Protein 6R0X (pdb70)

Secondary structure (DSSP, 8-state):
--EEEEPPPEEE-TT--EEEEEEEESS-GGGSEEEEEEE-TTS-EEEEEEE-TTSS--EE-TTS-SSEEEEEETTTTEEEEEE-S--GGG-EEEEEEEE--TTT-EEEE---EEEEE-S---B--EEEEE----EEEEEEEEEEBSS--EEEETTTT--TTEEEPPPEESSS-EEEEEEEEE-TTTTTTS--EEEEEETTTTEEEEEE----/---EEES-SEEEE-TT--EEEEEEESS--TT-EEEEEE-TTSPEEEEESTTTPPPTT--TTEEEEEETTEEEEEE-S--TT--SEEEEEE-SSSS-EE---EEEEE----BPP--EEEPPPTTGGGGTEEEEEEEEEEEBSS--EEE-EETTEE--SSEEEEE----SSS--EEEEEEEEEEHHHHHH--EEEEEEE-TTSSS-EEEEEE----/--EEEPPPEEE-TT--EEEEEEE-SS-GGGSEEEEEEE-TTS-EEEEEEE-TTT----B-TTTTTTEEEEEETTTTEEEEEE-S--GGG-EEEEEEEES-TTT-EEEE---EEEEE-SSPPB--EEEEE---EEEEEEEEEEEBSS--EEEETTTT--TTEEEPPPEESSS-EEEEEEEEEETTTTTTS--EEEEEETTTTEEEEEE------/---EE-S-SEEEEESS--EEEEEEESS--TT-EEEEEE-TTS-EEEEESSTTPBPTT--TTEEEEE-SSEEEEEE-S--GGG-SEEEEEE-SSSS--B---EEEEEE---PPP-EEEEPPPTTGGGGTEEEEEEEEEEESSS--EEEEEETTEE--TTEEEEE----TTT--EEEEEEEEEEHHHHHHS--EEEEEE----EEEEE-----/-EEEEE-TT-EEEE-------EE--B-S--SS--SS----EE-SSS----SS--SB-------EEEE-TTT--EEEPEE-SSS----EEEEES------/--EEEEE-TT-EEEE--S----EE--B--STT-S--S----EE---SSS----TT-S-EE----EEEE--TT--EEEEEE-SSS-EEEEEEEESS---

Sequence (1047 aa):
EVQLQQSGAELVKPGASVKLSCTASGFNIKETYIHWVKQRPEQGLEWIGRIDPADVYGRYDPKFQGKATITADTSSNSAYLQVSSLTSEDTAVYYCARSYGSSYGIDYWGQGTSVTVSSAKTTPPSVYPLAPSMVTLGCLVKGYFPEPVTVTWNSGSLSSGVHTFPAVLQSDLY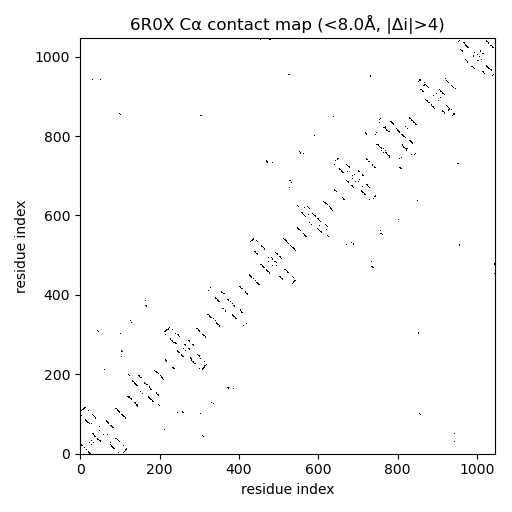TLSSSVTVPSSTWPSETVTCNVAHPASSTKVDKKIVPRDIQMTQTTSSLSASLGDRVTISCRASQDISNYLNWYQQKPDGTVKLLIYYTSTLHSGVPSRFSGSGSGTDYSLTISNLEQEDVATYFCQQGYTLPWTFGGGTKLEIKRADAAPTVSIFPPSSEQLTSGGASVVCFLNNFYPKDVNVKWKIDGSERQSGVLNSWTDQDSKDSTYSMSSTLTLTKDEYERHNSYTCEATHKTSTSPIVTSFNRNECVQLQQSGAELVKPGASVKLSCTASGFNIKETYIHWVKQRPEQGLEWIGRIDPADVYGRYDPKFQGKATITADTSSNSAYLQVSSLTSEDTAVYYCARSYGSSYGIDYWGQGTSVTVSSAKTTPPSVYPLAPSMVTLGCLVKGYFPEPVTVTWNSGSLSSGVHTFPAVLQSDLYTLSSSVTVPSSTWPSETVTCNVAHPASSTKVDKKIVPRDCDIQMTQTTSSLSASLGDRVTISCRASQDISNYLNWYQQKPDGTVKLLIYYTSTLHSGVPSRFSGSGSGTDYSLTISNLEQEDVATYFCQQGYTLPWTFGGGTKLEIKRADAAPTVSIFPPSSEQLTSGGASVVCFLNNFYPKDVNVKWKIDGSERQSGVLNSWTDQDSKDSTYSMSSTLTLTKDEYERHNSYTCEATHKSPIVTSFNRNECGASLDGRPGDRVDLSCGGVRWVWAPSFPACKGLSKGRRPILWAAAAGAPTVPPLQPFVGRIRRLELLLSAGDSGTFFCKGRHEDESRTVLHVLGDRTYCPGASLDGRPGDRVDLSCGGVRWVWAPSFPACKGLSKGRRPILWAAAAGAPTVPPLQPFVGRIRRLELLLSAGDSGTFFCKGRHEDESRTVLHVLGDRT

CATH classification: 2.60.40.10

Radius of gyration: 55.38 Å; Cα contacts (8 Å, |Δi|>4): 2729; chains: 6; bounding box: 98×140×136 Å

Solvent-accessible surface area: 47790 Å² total; per-residue (Å²): 152,37,68,7,84,20,32,55,63,66,63,20,60,68,48,45,66,12,109,0,31,2,55,12,20,68,32,96,3,53,51,0,1,1,6,0,2,20,24,54,86,179,95,21,10,55,9,0,0,12,0,1,8,46,14,120,149,15,95,59,13,82,152,20,146,68,52,1,59,0,52,26,57,64,110,54,28,5,2,59,0,46,3,36,69,5,55,79,114,4,31,6,46,2,15,0,0,32,0,56,2,1,26,86,0,5,23,73,7,0,127,15,2,43,0,16,5,34,96,33,125,74,49,68,13,47,1,26,21,0,4,76,126,125,34,10,0,0,0,2,0,24,14,0,6,9,65,64,14,76,18,62,2,34,101,32,98,30,80,98,31,61,28,57,1,66,30,31,91,96,106,73,69,31,38,12,7,0,0,0,29,8,58,49,82,53,23,93,97,94,82,3,25,0,17,1,23,1,76,50,31,108,39,147,45,69,64,77,3,88,73,133,112,13,122,9,66,21,101,38,91,87,43,53,6,55,142,37,78,128,14,48,3,36,0,113,9,75,69,81,0,46,48,15,0,1,0,0,16,23,37,73,163,30,72,3,60,3,5,0,21,77,8,69,64,70,59,101,87,29,82,107,32,8,48,5,59,33,79,32,44,63,0,20,0,25,0,51,79,3,33,58,138,14,17,5,42,0,7,0,3,0,0,38,13,14,26,2,17,22,2,56,8,2,41,8,26,8,117,83,73,85,17,50,12,72,25,20,22,1,23,2,7,92,56,13,48,124,87,45,18,0,4,0,0,0,0,0,6,47,0,16,61,55,125,6,78,21,70,5,8,21,82,54,57,114,48,145,70,41,41,61,42,13,113,28,90,19,41,83,91,64,15,2,31,0,0,4,0,16,0,73,7,91,22,107,50,11,86,120,46,69,23,0,22,0,48,0,75,16,190,55,72,153,68,75,64,85,26,65,26,83,37,146,127,200,96,100,6,98,20,35,55,63,61,58,18,59,75,47,45,67,12,107,0,31,2,54,12,35,76,26,63,2,114,92,0,0,1,3,0,1,21,25,11,97,181,108,22,4,67,8,2,0,5,0,1,1,45,31,69,164,9,93,30,18,87,191,26,113,57,59,2,55,0,51,10,54,58,110,52,28,4,1,59,0,47,5,36,75,4,65,95,77,2,40,6,48,4,15,0,0,28,0,55,2,0,20,65,0,4,22,74,5,0,122,19,1,44,0,21,8,32,77,25,170,66,66,65,15,47,12,30,21,2,12,90,144,111,26,14,0,0,0,4,0,50,22,1,7,9,63,63,15,75,17,62,3,44,102,33,98,38,83,95,32,59,34,60,2,67,28,35,81,116,63,86,38,46,17,13,4,0,0,0,34,8,57,53,86,54,22,96,97,111,95,5,25,0,16,1,22,0,79,51,30,111,37,144,60,71,16,46,6,103,66,68,116,136,107,7,130,12,78,13,90,61,88,85,41,69,10,58,81,69,81,129,16,68,0,42,1,47,20,73,55,77,0,42,40,7,0,0,0,0,7,21,46,71,164,31,58,4,72,4,7,0,51,57,2,68,61,68,47,97,87,25,54,106,39,4,43,8,60,33,74,32,43,82,0,31,0,16,0,32,95,9,73,47,76,0,12,4,44,0,8,0,0,0,0,35,17,25,22,4,30,20,2,54,6,1,41,3,25,0,32,79,78,101,34,73,14,61,25,22,18,2,65,34,15,77,94,9,72,120,84,46,21,4,9,14,0,5,0,1,4,56,0,20,49,50,116,6,102,39,52,13,27,25,102,62,65,140,33,154,87,45,42,69,44,12,116,24,86,4,48,63,75,97,2,7,33,2,0,4,1,16,18,59,34,79,28,109,96,40,83,78,98,86,38,25,31,3,29,4,57,51,111,151,79,81,97,22,77,27,101,74,127,173,93,75,14,11,9,4,4,67,59,59,21,140,7,73,9,41,24,72,16,94,103,46,47,5,13,0,30,53,116,47,88,102,24,83,36,144,31,144,18,28,14,3,99,31,94,114,92,15,58,37,104,90,89,39,132,38,6,133,41,67,112,87,75,130,6,34,7,75,0,51,72,16,23,18,4,41,6,18,0,86,23,48,190,84,55,47,31,164,7,56,5,39,5,15,40,81,110,117,102,183,171,27,12,17,7,2,2,70,65,54,11,144,6,75,5,55,5,83,45,59,75,69,34,2,14,0,34,27,92,49,128,102,29,88,36,164,29,146,27,40,4,30,54,19,75,36,123,51,104,49,131,54,11,30,68,4,106,69,34,45,96,150,18,100,14,79,0,56,1,48,95,44,12,12,7,25,8,18,1,50,10,78,85,103,69,53,37,126,12,45,5,24,1,15,38,46,83,182

Foldseek 3Di:
DFAKDWDAAEEAEAQFKDKTKIATDPDQLLQWKKWKWWADVPHDIHTAFIGNQVDQATDGDCVLPPQWHKGADRPRSMIMIMGGRHDQRRQTWMKMFTANDDVTPGDDIHPTYTYGHHPDDAAAWDKAWFADCKDKTKIKTWFGPDDDKDKAKPVNPQVPFKDKDDWDADPHGTITMIMGMGRVVCPPVPWMWTWIADVRVRDIDIDTRDHD/DKAKEWPAAEAEEAAQAKDKIKIFIPWFLALQKWKWWDAVVRHIGTAAGSFQHGDPPHDPQWGGADGGTMIMIMGGRHDLRRQTKMKMWGDSDPVIDIYSIYGYAHDDDFDFWPWDKDWFDPVVLVVQKTKIKIKTDFGDDDDKDKFKQQVPNGDPPQKDKDKDAQDSPRRGIMMMIMRMDGSVVPVPGFKIKMWIHDPPDPDIDIDIGGDDDD/DAKDWDAAEEAEAQAKDKTKIADDPDQLLQWKKWKWWADVPGDIHTAWIDNQVPQFTDGDPVCPPQWHKGADRPRSMIMIMGGRHDQRRQTWMKIFTANDPVTPGDHIHPTHGYHHHPDDFDAWDKDWAADCKGKTKIKTKFGPDDDKDKAKPNNPQVPQKAWDDWDPPDRMTMTMIMGIGHPVCPPVPWIWTWIGDVSVRDIDIDTHDHDDD/DFAKEWPAAEAEEAFFAKDKIKIFTSDQQQQQKWKWWDAVVRHIGTAGGSFAHGDPPHDPQWGGDDDRGMTMIMRGGGALRRQTWMWMWGPSDPVIDIYSIYGYAYDDDFDFFPWDKDWFDPVVLVVQKTKIKIKRAWGDDDDKDKWWDQVNDGDPPQKDKDKDGQDSPPRTIMMMIMRMDGSVVDVVTFWTWIWIDDPVTRTGTDTRDDD/DAEDEEAAQDKDKDAFPAPQWWKWWAFPDPPVHDGDIHTQWGDDPAIDRPPPDDAWDWPPPTIIIGRRHPGPQTKIWTQHPPRRIGIHGYHYPDDDPDD/DAAEEEEAAQDKDKDADPPACKFKWWAFPPAVDPDHGIGTFDDDDDPDDDDGGPPARAWDDNVGIMHHDDARPFTKMWIGHNPDDIHIHGYHHPPHDD

Organism: Homo sapiens (NCBI:txid9606)

InterPro domains:
  IPR028070 G6B family [PTHR37347] (1-240)
  IPR048308 G6b-B extracellular V-set Ig-like domain [PF15096] (18-131)

B-factor: mean 115.99, std 37.81, range [48.32, 299.99]

Nearest PDB structures (foldseek):
  6r0x-assembly1_A  TM=1.005E+00  e=1.244E-42  Homo sapiens
  3dgg-assembly3_B  TM=9.698E-01  e=3.786E-33  Homo sapiens
  5eoc-assembly1_H  TM=8.492E-01  e=8.987E-34  Mus musculus
  2uyl-assembly4_Y  TM=8.476E-01  e=2.607E-33  Mus musculus
  4isv-assembly1_B  TM=9.192E-01  e=1.416E-31  Mus musculus

GO terms:
  GO:0009968 negative regulation of signal transduction (P, IDA)
  GO:0005783 endoplasmic reticulum (C, EXP)
  GO:0005794 Golgi apparatus (C, EXP)
  GO:0030218 erythrocyte differentiation (P, IMP)
  GO:0030219 megakaryocyte differentiation (P, IMP)
  GO:0005515 protein binding (F, IPI)
  GO:0005886 plasma membrane (C, TAS)
  GO:0005886 plasma membrane (C, IDA)

Structure (mmCIF, N/CA/C/O backbone):
data_6R0X
#
_entry.id   6R0X
#
_cell.length_a   183.800
_cell.length_b   72.340
_cell.length_c   131.042
_cell.angle_alpha   90.000
_cell.angle_beta   124.520
_cell.angle_gamma   90.000
#
_symmetry.space_group_name_H-M   'C 1 2 1'
#
loop_
_entity.id
_entity.type
_entity.pdbx_description
1 polymer 'antibody fab fragment heavy chain'
2 polymer 'antibody fab fragment light chain'
3 polymer 'Megakaryocyte and platelet inhibitory receptor G6b'
4 branched 'beta-D-galactopyranose-(1-3)-[N-acetyl-alpha-neuraminic acid-(2-6)]2-acetamido-2-deoxy-alpha-D-galactopyranose'
5 branched '2-O-sulfo-alpha-L-idopyranuronic acid-(1-4)-2-deoxy-6-O-sulfo-2-(sulfoamino)-alpha-D-glucopyranose-(1-4)-2-O-sulfo-alpha-L-idopyranuronic acid-(1-4)-2-deoxy-6-O-sulfo-2-(sulfoamino)-alpha-D-glucopyranose-(1-4)-2-O-sulfo-alpha-L-idopyranuronic acid-(1-4)-2-deoxy-6-O-sulfo-2-(sulfoamino)-alpha-D-glucopyranose-(1-4)-2-O-sulfo-alpha-L-idopyranuronic acid-(1-4)-2-deoxy-6-O-sulfo-2-(sulfoamino)-alpha-D-glucopyranose'
#
loop_
_atom_site.group_PDB
_atom_site.id
_atom_site.type_symbol
_atom_site.label_atom_id
_atom_site.label_alt_id
_atom_site.label_comp_id
_atom_site.label_asym_id
_atom_site.label_entity_id
_atom_site.label_seq_id
_atom_site.pdbx_PDB_ins_code
_atom_site.Cartn_x
_atom_site.Cartn_y
_atom_site.Cartn_z
_atom_site.occupancy
_atom_site.B_iso_or_equiv
_atom_site.auth_seq_id
_atom_site.auth_comp_id
_atom_site.auth_asym_id
_atom_site.auth_atom_id
_atom_site.pdbx_PDB_model_num
ATOM 1 N N . GLU A 1 20 ? 21.184 -14.619 35.684 1.00 109.51 20 GLU A N 1
ATOM 2 C CA . GLU A 1 20 ? 21.248 -13.302 36.335 1.00 109.04 20 GLU A CA 1
ATOM 3 C C . GLU A 1 20 ? 22.691 -12.907 36.767 1.00 110.58 20 GLU A C 1
ATOM 4 O O . GLU A 1 20 ? 22.872 -11.860 37.394 1.00 110.48 20 GLU A O 1
ATOM 10 N N . VAL A 1 21 ? 23.699 -13.739 36.397 1.00 104.52 21 VAL A N 1
ATOM 11 C CA . VAL A 1 21 ? 25.139 -13.579 36.646 1.00 103.00 21 VAL A CA 1
ATOM 12 C C . VAL A 1 21 ? 25.467 -13.002 38.029 1.00 104.75 21 VAL A C 1
ATOM 13 O O . VAL A 1 21 ? 25.847 -11.834 38.155 1.00 104.92 21 VAL A O 1
ATOM 15 N N . GLN A 1 22 ? 25.315 -13.823 39.062 1.00 98.57 22 GLN A N 1
ATOM 16 C CA . GLN A 1 22 ? 25.658 -13.413 40.414 1.00 97.18 22 GLN A CA 1
ATOM 17 C C . GLN A 1 22 ? 26.616 -14.456 40.978 1.00 99.30 22 GLN A C 1
ATOM 18 O O . GLN A 1 22 ? 26.428 -15.651 40.745 1.00 97.69 22 GLN A O 1
ATOM 24 N N . LEU A 1 23 ? 27.681 -13.996 41.654 1.00 95.98 23 LEU A N 1
ATOM 25 C CA . LEU A 1 23 ? 28.661 -14.861 42.314 1.00 95.46 23 LEU A CA 1
ATOM 26 C C . LEU A 1 23 ? 28.645 -14.627 43.821 1.00 100.42 23 LEU A C 1
ATOM 27 O O . LEU A 1 23 ? 29.247 -13.671 44.317 1.00 99.80 23 LEU A O 1
ATOM 32 N N . GLN A 1 24 ? 27.905 -15.504 44.524 1.00 98.14 24 GLN A N 1
ATOM 33 C CA . GLN A 1 24 ? 27.640 -15.527 45.962 1.00 98.45 24 GLN A CA 1
ATOM 34 C C . GLN A 1 24 ? 28.840 -15.994 46.796 1.00 102.14 24 GLN A C 1
ATOM 35 O O . GLN A 1 24 ? 29.077 -17.195 46.948 1.00 102.18 24 GLN A O 1
ATOM 41 N N . GLN A 1 25 ? 29.587 -15.034 47.348 1.00 97.52 25 GLN A N 1
ATOM 42 C CA . GLN A 1 25 ? 30.768 -15.317 48.158 1.00 96.36 25 GLN A CA 1
ATOM 43 C C . GLN A 1 25 ? 30.351 -15.581 49.587 1.00 101.35 25 GLN A C 1
ATOM 44 O O . GLN A 1 25 ? 29.395 -14.954 50.061 1.00 101.63 25 GLN A O 1
ATOM 50 N N . SER A 1 26 ? 31.071 -16.490 50.283 1.00 97.70 26 SER A N 1
ATOM 51 C CA . SER A 1 26 ? 30.809 -16.822 51.692 1.00 97.57 26 SER A CA 1
ATOM 52 C C . SER A 1 26 ? 31.224 -15.676 52.670 1.00 103.47 26 SER A C 1
ATOM 53 O O . SER A 1 26 ? 32.054 -14.831 52.321 1.00 103.18 26 SER A O 1
ATOM 56 N N . GLY A 1 27 ? 30.622 -15.649 53.863 1.00 100.87 27 GLY A N 1
ATOM 57 C CA . GLY A 1 27 ? 30.909 -14.641 54.884 1.00 101.06 27 GLY A CA 1
ATOM 58 C C . GLY A 1 27 ? 32.339 -14.692 55.387 1.00 105.69 27 GLY A C 1
ATOM 59 O O . GLY A 1 27 ? 32.977 -15.750 55.322 1.00 105.24 27 GLY A O 1
ATOM 60 N N . ALA A 1 28 ? 32.857 -13.543 55.868 1.00 102.61 28 ALA A N 1
ATOM 61 C CA . ALA A 1 28 ? 34.229 -13.404 56.382 1.00 102.71 28 ALA A CA 1
ATOM 62 C C . ALA A 1 28 ? 34.567 -14.389 57.525 1.00 107.74 28 ALA A C 1
ATOM 63 O O . ALA A 1 28 ? 33.718 -14.654 58.372 1.00 107.92 28 ALA A O 1
ATOM 65 N N . GLU A 1 29 ? 35.788 -14.950 57.527 1.00 104.59 29 GLU A N 1
ATOM 66 C CA . GLU A 1 29 ? 36.230 -15.921 58.537 1.00 104.58 29 GLU A CA 1
ATOM 67 C C . GLU A 1 29 ? 37.450 -15.465 59.336 1.00 107.58 29 GLU A C 1
ATOM 68 O O . GLU A 1 29 ? 38.362 -14.845 58.794 1.00 107.05 29 GLU A O 1
ATOM 74 N N . LEU A 1 30 ? 37.460 -15.794 60.630 1.00 104.02 30 LEU A N 1
ATOM 75 C CA . LEU A 1 30 ? 38.556 -15.519 61.562 1.00 103.59 30 LEU A CA 1
ATOM 76 C C . LEU A 1 30 ? 39.160 -16.877 61.844 1.00 106.63 30 LEU A C 1
ATOM 77 O O . LEU A 1 30 ? 38.462 -17.763 62.346 1.00 106.29 30 LEU A O 1
ATOM 79 N N . VAL A 1 31 ? 40.429 -17.066 61.466 1.00 102.49 31 VAL A N 1
ATOM 80 C CA . VAL A 1 31 ? 41.123 -18.343 61.618 1.00 102.23 31 VAL A CA 1
ATOM 81 C C . VAL A 1 31 ? 42.405 -18.254 62.426 1.00 106.16 31 VAL A C 1
ATOM 82 O O . VAL A 1 31 ? 43.162 -17.288 62.315 1.00 105.07 31 VAL A O 1
ATOM 86 N N . LYS A 1 32 ? 42.656 -19.301 63.217 1.00 104.26 32 LYS A N 1
ATOM 87 C CA . LYS A 1 32 ? 43.862 -19.442 64.026 1.00 104.84 32 LYS A CA 1
ATOM 88 C C . LYS A 1 32 ? 45.045 -19.740 63.087 1.00 109.32 32 LYS A C 1
ATOM 89 O O . LYS A 1 32 ? 44.855 -20.439 62.084 1.00 108.73 32 LYS A O 1
ATOM 91 N N . PRO A 1 33 ? 46.257 -19.209 63.362 1.00 106.22 33 PRO A N 1
ATOM 92 C CA . PRO A 1 33 ? 47.395 -19.475 62.461 1.00 105.96 33 PRO A CA 1
ATOM 93 C C . PRO A 1 33 ? 47.825 -20.941 62.463 1.00 108.97 33 PRO A C 1
ATOM 94 O O . PRO A 1 33 ? 47.787 -21.595 63.504 1.00 108.36 33 PRO A O 1
ATOM 98 N N . GLY A 1 34 ? 48.172 -21.445 61.282 1.00 105.36 34 GLY A N 1
ATOM 99 C CA . GLY A 1 34 ? 48.575 -22.833 61.068 1.00 105.03 34 GLY A CA 1
ATOM 100 C C . GLY A 1 34 ? 47.451 -23.707 60.540 1.00 108.03 34 GLY A C 1
ATOM 101 O O . GLY A 1 34 ? 47.701 -24.703 59.849 1.00 107.94 34 GLY A O 1
ATOM 102 N N . ALA A 1 35 ? 46.195 -23.328 60.859 1.00 102.88 35 ALA A N 1
ATOM 103 C CA . ALA A 1 35 ? 44.978 -24.042 60.468 1.00 101.65 35 ALA A CA 1
ATOM 104 C C . ALA A 1 35 ? 44.651 -23.866 58.993 1.00 102.75 35 ALA A C 1
ATOM 105 O O . ALA A 1 35 ? 45.364 -23.145 58.293 1.00 101.91 35 ALA A O 1
ATOM 107 N N . SER A 1 36 ? 43.570 -24.535 58.528 1.00 97.49 36 SER A N 1
ATOM 108 C CA . SER A 1 36 ? 43.085 -24.494 57.145 1.00 96.13 36 SER A CA 1
ATOM 109 C C . SER A 1 36 ? 41.669 -23.932 57.041 1.00 95.61 36 SER A C 1
ATOM 110 O O . SER A 1 36 ? 40.829 -24.219 57.888 1.00 94.45 36 SER A O 1
ATOM 113 N N . VAL A 1 37 ? 41.408 -23.156 55.979 1.00 90.23 37 VAL A N 1
ATOM 114 C CA . VAL A 1 37 ? 40.104 -22.565 55.673 1.00 88.89 37 VAL A CA 1
ATOM 115 C C . VAL A 1 37 ? 39.651 -22.971 54.269 1.00 92.23 37 VAL A C 1
ATOM 116 O O . VAL A 1 37 ? 40.464 -23.001 53.345 1.00 92.54 37 VAL A O 1
ATOM 120 N N . LYS A 1 38 ? 38.369 -23.320 54.124 1.00 87.73 38 LYS A N 1
ATOM 121 C CA . LYS A 1 38 ? 37.768 -23.674 52.840 1.00 87.10 38 LYS A CA 1
ATOM 122 C C . LYS A 1 38 ? 36.679 -22.644 52.597 1.00 91.47 38 LYS A C 1
ATOM 123 O O . LYS A 1 38 ? 35.654 -22.641 53.286 1.00 92.06 38 LYS A O 1
ATOM 129 N N . LEU A 1 39 ? 36.951 -21.714 51.686 1.00 87.29 39 LEU A N 1
ATOM 130 C CA . LEU A 1 39 ? 36.032 -20.643 51.327 1.00 86.94 39 LEU A CA 1
ATOM 131 C C . LEU A 1 39 ? 35.093 -21.116 50.224 1.00 92.17 39 LEU A C 1
ATOM 132 O O . LEU A 1 39 ? 35.413 -22.042 49.479 1.00 92.19 39 LEU A O 1
ATOM 137 N N . SER A 1 40 ? 33.921 -20.506 50.157 1.00 89.23 40 SER A N 1
ATOM 138 C CA . SER A 1 40 ? 32.871 -20.869 49.222 1.00 89.11 40 SER A CA 1
ATOM 139 C C . SER A 1 40 ? 32.604 -19.734 48.230 1.00 91.73 40 SER A C 1
ATOM 140 O O . SER A 1 40 ? 33.001 -18.579 48.460 1.00 92.17 40 SER A O 1
ATOM 143 N N . CYS A 1 41 ? 31.914 -20.082 47.134 1.00 86.59 41 CYS A N 1
ATOM 144 C CA . CYS A 1 41 ? 31.528 -19.208 46.039 1.00 86.03 41 CYS A CA 1
ATOM 145 C C . CYS A 1 41 ? 30.450 -19.950 45.265 1.00 86.91 41 CYS A C 1
ATOM 146 O O . CYS A 1 41 ? 30.737 -20.999 44.691 1.00 85.38 41 CYS A O 1
ATOM 149 N N . THR A 1 42 ? 29.214 -19.425 45.265 1.00 82.68 42 THR A N 1
ATOM 150 C CA . THR A 1 42 ? 28.054 -20.056 44.616 1.00 82.12 42 THR A CA 1
ATOM 151 C C . THR A 1 42 ? 27.616 -19.283 43.383 1.00 84.12 42 THR A C 1
ATOM 152 O O . THR A 1 42 ? 27.627 -18.058 43.394 1.00 82.62 42 THR A O 1
ATOM 156 N N . ALA A 1 43 ? 27.226 -20.002 42.327 1.00 81.51 43 ALA A N 1
ATOM 157 C CA . ALA A 1 43 ? 26.823 -19.401 41.059 1.00 81.93 43 ALA A CA 1
ATOM 158 C C . ALA A 1 43 ? 25.327 -19.206 40.905 1.00 86.59 43 ALA A C 1
ATOM 159 O O . ALA A 1 43 ? 24.567 -20.171 40.982 1.00 86.22 43 ALA A O 1
ATOM 161 N N . SER A 1 44 ? 24.914 -17.958 40.644 1.00 84.49 44 SER A N 1
ATOM 162 C CA . SER A 1 44 ? 23.510 -17.600 40.464 1.00 85.34 44 SER A CA 1
ATOM 163 C C . SER A 1 44 ? 23.178 -17.404 38.996 1.00 91.60 44 SER A C 1
ATOM 164 O O . SER A 1 44 ? 23.856 -16.648 38.290 1.00 91.09 44 SER A O 1
ATOM 167 N N . GLY A 1 45 ? 22.138 -18.107 38.557 1.00 89.69 45 GLY A N 1
ATOM 168 C CA . GLY A 1 45 ? 21.634 -18.046 37.196 1.00 89.99 45 GLY A CA 1
ATOM 169 C C . GLY A 1 45 ? 22.395 -18.927 36.238 1.00 95.82 45 GLY A C 1
ATOM 170 O O . GLY A 1 45 ? 21.847 -19.916 35.734 1.00 96.27 45 GLY A O 1
ATOM 171 N N . PHE A 1 46 ? 23.666 -18.570 35.973 1.00 92.64 46 PHE A N 1
ATOM 172 C CA . PHE A 1 46 ? 24.532 -19.303 35.042 1.00 92.17 46 PHE A CA 1
ATOM 173 C C . PHE A 1 46 ? 25.044 -20.647 35.580 1.00 97.66 46 PHE A C 1
ATOM 174 O O . PHE A 1 46 ? 25.196 -20.803 36.795 1.00 97.49 46 PHE A O 1
ATOM 182 N N . ASN A 1 47 ? 25.363 -21.593 34.661 1.00 94.86 47 ASN A N 1
ATOM 183 C CA . ASN A 1 47 ? 25.908 -22.907 35.014 1.00 94.41 47 ASN A CA 1
ATOM 184 C C . ASN A 1 47 ? 27.424 -22.795 35.047 1.00 95.43 47 ASN A C 1
ATOM 185 O O . ASN A 1 47 ? 27.996 -22.353 34.051 1.00 93.95 47 ASN A O 1
ATOM 190 N N . ILE A 1 48 ? 28.076 -23.149 36.191 1.00 91.42 48 ILE A N 1
ATOM 191 C CA . ILE A 1 48 ? 29.543 -23.038 36.321 1.00 91.74 48 ILE A CA 1
ATOM 192 C C . ILE A 1 48 ? 30.278 -23.881 35.290 1.00 95.71 48 ILE A C 1
ATOM 193 O O . ILE A 1 48 ? 31.422 -23.557 34.957 1.00 96.02 48 ILE A O 1
ATOM 198 N N . LYS A 1 49 ? 29.625 -24.940 34.769 1.00 90.72 49 LYS A N 1
ATOM 199 C CA . LYS A 1 49 ? 30.193 -25.802 33.739 1.00 89.92 49 LYS A CA 1
ATOM 200 C C . LYS A 1 49 ? 30.605 -24.978 32.505 1.00 94.41 49 LYS A C 1
ATOM 201 O O . LYS A 1 49 ? 31.505 -25.390 31.770 1.00 95.15 49 LYS A O 1
ATOM 203 N N . GLU A 1 50 ? 29.988 -23.784 32.323 1.00 89.92 50 GLU A N 1
ATOM 204 C CA . GLU A 1 50 ? 30.211 -22.880 31.195 1.00 88.99 50 GLU A CA 1
ATOM 205 C C . GLU A 1 50 ? 31.361 -21.849 31.371 1.00 90.93 50 GLU A C 1
ATOM 206 O O . GLU A 1 50 ? 31.622 -21.104 30.428 1.00 92.79 50 GLU A O 1
ATOM 208 N N . THR A 1 51 ? 32.052 -21.799 32.517 1.00 83.32 51 THR A N 1
ATOM 209 C CA . THR A 1 51 ? 33.172 -20.861 32.688 1.00 82.05 51 THR A CA 1
ATOM 210 C C . THR A 1 51 ? 34.288 -21.426 33.520 1.00 82.75 51 THR A C 1
ATOM 211 O O . THR A 1 51 ? 34.111 -22.443 34.164 1.00 82.37 51 THR A O 1
ATOM 215 N N . TYR A 1 52 ? 35.431 -20.749 33.533 1.00 78.15 52 TYR A N 1
ATOM 216 C CA . TYR A 1 52 ? 36.569 -21.103 34.365 1.00 77.79 52 TYR A CA 1
ATOM 217 C C . TYR A 1 52 ? 36.407 -20.291 35.642 1.00 80.47 52 TYR A C 1
ATOM 218 O O . TYR A 1 52 ? 35.914 -19.162 35.571 1.00 80.87 52 TYR A O 1
ATOM 227 N N . ILE A 1 53 ? 36.765 -20.864 36.808 1.00 75.02 53 ILE A N 1
ATOM 228 C CA . ILE A 1 53 ? 36.671 -20.155 38.089 1.00 73.69 53 ILE A CA 1
ATOM 229 C C . ILE A 1 53 ? 38.055 -19.722 38.487 1.00 76.56 53 ILE A C 1
ATOM 230 O O . ILE A 1 53 ? 38.980 -20.532 38.448 1.00 76.44 53 ILE A O 1
ATOM 235 N N . HIS A 1 54 ? 38.203 -18.445 38.857 1.00 71.54 54 HIS A N 1
ATOM 236 C CA . HIS A 1 54 ? 39.489 -17.877 39.249 1.00 70.43 54 HIS A CA 1
ATOM 237 C C . HIS A 1 54 ? 39.386 -17.245 40.613 1.00 71.00 54 HIS A C 1
ATOM 238 O O . HIS A 1 54 ? 38.379 -16.604 40.919 1.00 70.66 54 HIS A O 1
ATOM 245 N N . TRP A 1 55 ? 40.423 -17.430 41.434 1.00 64.42 55 TRP A N 1
ATOM 246 C CA . TRP A 1 55 ? 40.469 -16.863 42.772 1.00 62.47 55 TRP A CA 1
ATOM 247 C C . TRP A 1 55 ? 41.624 -15.896 42.898 1.00 66.40 55 TRP A C 1
ATOM 248 O O . TRP A 1 55 ? 42.674 -16.097 42.288 1.00 66.88 55 TRP A O 1
ATOM 259 N N . VAL A 1 56 ? 41.415 -14.827 43.654 1.00 62.05 56 VAL A N 1
ATOM 260 C CA . VAL A 1 56 ? 42.374 -13.750 43.781 1.00 62.35 56 VAL A CA 1
ATOM 261 C C . VAL A 1 56 ? 42.560 -13.361 45.221 1.00 70.85 56 VAL A C 1
ATOM 262 O O . VAL A 1 56 ? 41.575 -13.252 45.960 1.00 73.16 56 VAL A O 1
ATOM 266 N N . LYS A 1 57 ? 43.827 -13.134 45.626 1.00 67.44 57 LYS A N 1
ATOM 267 C CA . LYS A 1 57 ? 44.197 -12.686 46.974 1.00 66.66 57 LYS A CA 1
ATOM 268 C C . LYS A 1 57 ? 44.364 -11.165 46.921 1.00 70.41 57 LYS A C 1
ATOM 269 O O . LYS A 1 57 ? 44.724 -10.622 45.878 1.00 68.13 57 LYS A O 1
ATOM 275 N N . GLN A 1 58 ? 44.070 -10.483 48.024 1.00 70.23 58 GLN A N 1
ATOM 276 C CA . GLN A 1 58 ? 44.307 -9.046 48.163 1.00 71.93 58 GLN A CA 1
ATOM 277 C C . GLN A 1 58 ? 44.693 -8.664 49.568 1.00 80.78 58 GLN A C 1
ATOM 278 O O . GLN A 1 58 ? 43.823 -8.454 50.438 1.00 80.31 58 GLN A O 1
ATOM 284 N N . ARG A 1 59 ? 46.015 -8.566 49.782 1.00 80.87 59 ARG A N 1
ATOM 285 C CA . ARG A 1 59 ? 46.587 -8.210 51.075 1.00 82.83 59 ARG A CA 1
ATOM 286 C C . ARG A 1 59 ? 46.100 -6.816 51.486 1.00 92.79 59 ARG A C 1
ATOM 287 O O . ARG A 1 59 ? 45.864 -5.986 50.601 1.00 93.15 59 ARG A O 1
ATOM 295 N N . PRO A 1 60 ? 45.839 -6.570 52.796 1.00 93.16 60 PRO A N 1
ATOM 296 C CA . PRO A 1 60 ? 45.305 -5.263 53.212 1.00 93.95 60 PRO A CA 1
ATOM 297 C C . PRO A 1 60 ? 46.130 -4.080 52.723 1.00 99.43 60 PRO A C 1
ATOM 298 O O . PRO A 1 60 ? 47.332 -3.990 53.019 1.00 98.59 60 PRO A O 1
ATOM 302 N N . GLU A 1 61 ? 45.464 -3.203 51.922 1.00 97.31 61 GLU A N 1
ATOM 303 C CA . GLU A 1 61 ? 46.019 -1.990 51.302 1.00 97.49 61 GLU A CA 1
ATOM 304 C C . GLU A 1 61 ? 47.253 -2.342 50.459 1.00 100.78 61 GLU A C 1
ATOM 305 O O . GLU A 1 61 ? 48.363 -1.864 50.721 1.00 100.45 61 GLU A O 1
ATOM 311 N N . GLN A 1 62 ? 47.039 -3.250 49.476 1.00 96.12 62 GLN A N 1
ATOM 312 C CA . GLN A 1 62 ? 48.060 -3.797 48.577 1.00 95.09 62 GLN A CA 1
ATOM 313 C C . GLN A 1 62 ? 47.440 -4.230 47.242 1.00 98.06 62 GLN A C 1
ATOM 314 O O . GLN A 1 62 ? 46.214 -4.150 47.087 1.00 98.75 62 GLN A O 1
ATOM 320 N N . GLY A 1 63 ? 48.286 -4.709 46.316 1.00 91.78 63 GLY A N 1
ATOM 321 C CA . GLY A 1 63 ? 47.878 -5.186 44.996 1.00 89.88 63 GLY A CA 1
ATOM 322 C C . GLY A 1 63 ? 47.141 -6.512 44.999 1.00 89.60 63 GLY A C 1
ATOM 323 O O . GLY A 1 63 ? 47.053 -7.175 46.039 1.00 88.20 63 GLY A O 1
ATOM 324 N N . LEU A 1 64 ? 46.606 -6.907 43.816 1.00 83.98 64 LEU A N 1
ATOM 325 C CA . LEU A 1 64 ? 45.889 -8.174 43.595 1.00 81.73 64 LEU A CA 1
ATOM 326 C C . LEU A 1 64 ? 46.892 -9.262 43.223 1.00 83.92 64 LEU A C 1
ATOM 327 O O . LEU A 1 64 ? 47.857 -8.974 42.510 1.00 83.83 64 LEU A O 1
ATOM 332 N N . GLU A 1 65 ? 46.666 -10.504 43.710 1.00 78.79 65 GLU A N 1
ATOM 333 C CA . GLU A 1 65 ? 47.519 -11.680 43.472 1.00 77.73 65 GLU A CA 1
ATOM 334 C C . GLU A 1 65 ? 46.678 -12.848 42.943 1.00 79.15 65 GLU A C 1
ATOM 335 O O . GLU A 1 65 ? 45.900 -13.415 43.714 1.00 79.21 65 GLU A O 1
ATOM 341 N N . TRP A 1 66 ? 46.816 -13.213 41.647 1.00 73.08 66 TRP A N 1
ATOM 342 C CA . TRP A 1 66 ? 46.075 -14.356 41.091 1.00 71.70 66 TRP A CA 1
ATOM 343 C C . TRP A 1 66 ? 46.541 -15.631 41.794 1.00 75.38 66 TRP A C 1
ATOM 344 O O . TRP A 1 66 ? 47.737 -15.952 41.734 1.00 75.37 66 TRP A O 1
ATOM 355 N N . ILE A 1 67 ? 45.601 -16.316 42.498 1.00 70.36 67 ILE A N 1
ATOM 356 C CA . ILE A 1 67 ? 45.830 -17.562 43.238 1.00 69.37 67 ILE A CA 1
ATOM 357 C C . ILE A 1 67 ? 45.857 -18.739 42.279 1.00 72.91 67 ILE A C 1
ATOM 358 O O . ILE A 1 67 ? 46.770 -19.565 42.354 1.00 72.97 67 ILE A O 1
ATOM 363 N N . GLY A 1 68 ? 44.857 -18.808 41.399 1.00 68.92 68 GLY A N 1
ATOM 364 C CA . GLY A 1 68 ? 44.713 -19.892 40.430 1.00 68.15 68 GLY A CA 1
ATOM 365 C C . GLY A 1 68 ? 43.315 -20.030 39.858 1.00 69.27 68 GLY A C 1
ATOM 366 O O . GLY A 1 68 ? 42.364 -19.393 40.333 1.00 68.88 68 GLY A O 1
ATOM 367 N N . ARG A 1 69 ? 43.175 -20.890 38.856 1.00 63.50 69 ARG A N 1
ATOM 368 C CA . ARG A 1 69 ? 41.897 -21.102 38.179 1.00 63.19 69 ARG A CA 1
ATOM 369 C C . ARG A 1 69 ? 41.473 -22.563 38.165 1.00 67.15 69 ARG A C 1
ATOM 370 O O . ARG A 1 69 ? 42.196 -23.404 38.698 1.00 67.02 69 ARG A O 1
ATOM 378 N N . ILE A 1 70 ? 40.307 -22.868 37.557 1.00 63.98 70 ILE A N 1
ATOM 379 C CA . ILE A 1 70 ? 39.809 -24.239 37.418 1.00 64.75 70 ILE A CA 1
ATOM 380 C C . ILE A 1 70 ? 38.772 -24.392 36.305 1.00 73.84 70 ILE A C 1
ATOM 381 O O . ILE A 1 70 ? 37.869 -23.563 36.167 1.00 74.26 70 ILE A O 1
ATOM 386 N N . ASP A 1 71 ? 38.881 -25.485 35.543 1.00 73.26 71 ASP A N 1
ATOM 387 C CA . ASP A 1 71 ? 37.828 -25.868 34.628 1.00 74.73 71 ASP A CA 1
ATOM 388 C C . ASP A 1 71 ? 36.913 -26.755 35.536 1.00 81.49 71 ASP A C 1
ATOM 389 O O . ASP A 1 71 ? 37.346 -27.824 35.993 1.00 82.20 71 ASP A O 1
ATOM 394 N N . PRO A 1 72 ? 35.686 -26.317 35.878 1.00 77.93 72 PRO A N 1
ATOM 395 C CA . PRO A 1 72 ? 34.842 -27.135 36.755 1.00 78.64 72 PRO A CA 1
ATOM 396 C C . PRO A 1 72 ? 34.593 -28.567 36.267 1.00 86.21 72 PRO A C 1
ATOM 397 O O . PRO A 1 72 ? 34.258 -29.435 37.070 1.00 86.35 72 PRO A O 1
ATOM 401 N N . ALA A 1 73 ? 34.799 -28.827 34.967 1.00 85.34 73 ALA A N 1
ATOM 402 C CA . ALA A 1 73 ? 34.643 -30.163 34.399 1.00 86.20 73 ALA A CA 1
ATOM 403 C C . ALA A 1 73 ? 35.770 -31.103 34.862 1.00 93.42 73 ALA A C 1
ATOM 404 O O . ALA A 1 73 ? 35.609 -32.324 34.786 1.00 92.30 73 ALA A O 1
ATOM 406 N N . ASP A 1 74 ? 36.891 -30.532 35.378 1.00 93.59 74 ASP A N 1
ATOM 407 C CA . ASP A 1 74 ? 38.021 -31.307 35.896 1.00 95.12 74 ASP A CA 1
ATOM 408 C C . ASP A 1 74 ? 38.239 -31.090 37.391 1.00 100.71 74 ASP A C 1
ATOM 409 O O . ASP A 1 74 ? 37.780 -30.079 37.935 1.00 99.77 74 ASP A O 1
ATOM 414 N N . VAL A 1 75 ? 38.941 -32.064 38.043 1.00 99.28 75 VAL A N 1
ATOM 415 C CA . VAL A 1 75 ? 39.268 -32.141 39.489 1.00 99.82 75 VAL A CA 1
ATOM 416 C C . VAL A 1 75 ? 40.483 -31.294 39.889 1.00 104.38 75 VAL A C 1
ATOM 417 O O . VAL A 1 75 ? 40.508 -30.667 40.958 1.00 103.13 75 VAL A O 1
ATOM 421 N N . TYR A 1 76 ? 41.475 -31.294 39.001 1.00 102.03 76 TYR A N 1
ATOM 422 C CA . TYR A 1 76 ? 42.784 -30.662 39.082 1.00 102.23 76 TYR A CA 1
ATOM 423 C C . TYR A 1 76 ? 42.814 -29.188 38.608 1.00 102.83 76 TYR A C 1
ATOM 424 O O . TYR A 1 76 ? 42.800 -28.906 37.406 1.00 102.17 76 TYR A O 1
ATOM 433 N N . GLY A 1 77 ? 42.870 -28.269 39.564 1.00 97.34 77 GLY A N 1
ATOM 434 C CA . GLY A 1 77 ? 43.000 -26.848 39.274 1.00 96.41 77 GLY A CA 1
ATOM 435 C C . GLY A 1 77 ? 44.453 -26.498 39.006 1.00 98.56 77 GLY A C 1
ATOM 436 O O . GLY A 1 77 ? 45.350 -27.173 39.515 1.00 98.43 77 GLY A O 1
ATOM 437 N N . ARG A 1 78 ? 44.713 -25.465 38.201 1.00 93.76 78 ARG A N 1
ATOM 438 C CA . ARG A 1 78 ? 46.089 -25.045 37.949 1.00 94.01 78 ARG A CA 1
ATOM 439 C C . ARG A 1 78 ? 46.329 -23.702 38.645 1.00 100.41 78 ARG A C 1
ATOM 440 O O . ARG A 1 78 ? 45.552 -22.768 38.428 1.00 101.28 78 ARG A O 1
ATOM 446 N N . TYR A 1 79 ? 47.351 -23.622 39.538 1.00 97.00 79 TYR A N 1
ATOM 447 C CA . TYR A 1 79 ? 47.630 -22.425 40.347 1.00 96.54 79 TYR A CA 1
ATOM 448 C C . TYR A 1 79 ? 49.041 -21.872 40.187 1.00 101.90 79 TYR A C 1
ATOM 449 O O . TYR A 1 79 ? 49.930 -22.557 39.681 1.00 101.90 79 TYR A O 1
ATOM 458 N N . ASP A 1 80 ? 49.240 -20.628 40.653 1.00 99.40 80 ASP A N 1
ATOM 459 C CA . ASP A 1 80 ? 50.513 -19.907 40.660 1.00 99.97 80 ASP A CA 1
ATOM 460 C C . ASP A 1 80 ? 51.527 -20.659 41.583 1.00 106.15 80 ASP A C 1
ATOM 461 O O . ASP A 1 80 ? 51.105 -21.198 42.615 1.00 106.57 80 ASP A O 1
ATOM 466 N N . PRO A 1 81 ? 52.844 -20.717 41.250 1.00 103.34 81 PRO A N 1
ATOM 467 C CA . PRO A 1 81 ? 53.799 -21.413 42.132 1.00 103.26 81 PRO A CA 1
ATOM 468 C C . PRO A 1 81 ? 53.989 -20.762 43.502 1.00 106.72 81 PRO A C 1
ATOM 469 O O . PRO A 1 81 ? 54.502 -21.417 44.405 1.00 106.13 81 PRO A O 1
ATOM 473 N N . LYS A 1 82 ? 53.602 -19.486 43.654 1.00 103.75 82 LYS A N 1
ATOM 474 C CA . LYS A 1 82 ? 53.707 -18.772 44.923 1.00 104.47 82 LYS A CA 1
ATOM 475 C C . LYS A 1 82 ? 52.813 -19.416 45.988 1.00 109.96 82 LYS A C 1
ATOM 476 O O . LYS A 1 82 ? 53.191 -19.484 47.159 1.00 109.19 82 LYS A O 1
ATOM 482 N N . PHE A 1 83 ? 51.649 -19.917 45.568 1.00 108.24 83 PHE A N 1
ATOM 483 C CA . PHE A 1 83 ? 50.696 -20.614 46.425 1.00 109.04 83 PHE A CA 1
ATOM 484 C C . PHE A 1 83 ? 51.032 -22.117 46.339 1.00 115.44 83 PHE A C 1
ATOM 485 O O . PHE A 1 83 ? 50.216 -22.931 45.891 1.00 116.17 83 PHE A O 1
ATOM 493 N N . GLN A 1 84 ? 52.281 -22.455 46.748 1.00 111.95 84 GLN A N 1
ATOM 494 C CA . GLN A 1 84 ? 52.930 -23.777 46.706 1.00 111.31 84 GLN A CA 1
ATOM 495 C C . GLN A 1 84 ? 52.179 -24.869 47.500 1.00 113.65 84 GLN A C 1
ATOM 496 O O . GLN A 1 84 ? 52.437 -25.058 48.697 1.00 114.17 84 GLN A O 1
ATOM 502 N N . GLY A 1 85 ? 51.248 -25.560 46.822 1.00 107.33 85 GLY A N 1
ATOM 503 C CA . GLY A 1 85 ? 50.426 -26.629 47.398 1.00 105.75 85 GLY A CA 1
ATOM 504 C C . GLY A 1 85 ? 49.548 -26.244 48.585 1.00 105.60 85 GLY A C 1
ATOM 505 O O . GLY A 1 85 ? 48.873 -27.104 49.164 1.00 105.13 85 GLY A O 1
ATOM 506 N N . LYS A 1 86 ? 49.560 -24.957 48.982 1.00 98.44 86 LYS A N 1
ATOM 507 C CA . LYS A 1 86 ? 48.745 -24.492 50.094 1.00 96.62 86 LYS A CA 1
ATOM 508 C C . LYS A 1 86 ? 47.305 -24.408 49.598 1.00 97.73 86 LYS A C 1
ATOM 509 O O . LYS A 1 86 ? 46.432 -25.111 50.124 1.00 97.32 86 LYS A O 1
ATOM 515 N N . ALA A 1 87 ? 47.085 -23.607 48.526 1.00 91.20 87 ALA A N 1
ATOM 516 C CA . ALA A 1 87 ? 45.778 -23.367 47.926 1.00 88.89 87 ALA A CA 1
ATOM 517 C C . ALA A 1 87 ? 45.385 -24.430 46.904 1.00 89.82 87 ALA A C 1
ATOM 518 O O . ALA A 1 87 ? 46.102 -24.647 45.916 1.00 88.55 87 ALA A O 1
ATOM 520 N N . THR A 1 88 ? 44.236 -25.096 47.158 1.00 84.51 88 THR A N 1
ATOM 521 C CA . THR A 1 88 ? 43.661 -26.140 46.298 1.00 83.15 88 THR A CA 1
ATOM 522 C C . THR A 1 88 ? 42.191 -25.866 45.968 1.00 84.03 88 THR A C 1
ATOM 523 O O . THR A 1 88 ? 41.292 -26.278 46.721 1.00 82.98 88 THR A O 1
ATOM 527 N N . ILE A 1 89 ? 41.959 -25.156 44.835 1.00 78.76 89 ILE A N 1
ATOM 528 C CA . ILE A 1 89 ? 40.621 -24.829 44.323 1.00 77.88 89 ILE A CA 1
ATOM 529 C C . ILE A 1 89 ? 39.972 -26.132 43.841 1.00 86.34 89 ILE A C 1
ATOM 530 O O . ILE A 1 89 ? 40.603 -26.909 43.124 1.00 86.60 89 ILE A O 1
ATOM 535 N N . THR A 1 90 ? 38.738 -26.379 44.259 1.00 86.48 90 THR A N 1
ATOM 536 C CA . THR A 1 90 ? 37.961 -27.561 43.896 1.00 88.54 90 THR A CA 1
ATOM 537 C C . THR A 1 90 ? 36.516 -27.121 43.777 1.00 96.42 90 THR A C 1
ATOM 538 O O . THR A 1 90 ? 35.951 -26.589 44.738 1.00 96.58 90 THR A O 1
ATOM 542 N N . ALA A 1 91 ? 35.932 -27.287 42.592 1.00 95.14 91 ALA A N 1
ATOM 543 C CA . ALA A 1 91 ? 34.559 -26.863 42.363 1.00 96.12 91 ALA A CA 1
ATOM 544 C C . ALA A 1 91 ? 33.616 -28.029 42.331 1.00 101.67 91 ALA A C 1
ATOM 545 O O . ALA A 1 91 ? 34.002 -29.106 41.882 1.00 101.26 91 ALA A O 1
ATOM 547 N N . ASP A 1 92 ? 32.376 -27.806 42.795 1.00 100.14 92 ASP A N 1
ATOM 548 C CA . ASP A 1 92 ? 31.292 -28.781 42.806 1.00 101.45 92 ASP A CA 1
ATOM 549 C C . ASP A 1 92 ? 30.203 -28.299 41.845 1.00 107.19 92 ASP A C 1
ATOM 550 O O . ASP A 1 92 ? 29.523 -27.302 42.105 1.00 107.09 92 ASP A O 1
ATOM 555 N N . THR A 1 93 ? 30.101 -28.991 40.700 1.00 105.39 93 THR A N 1
ATOM 556 C CA . THR A 1 93 ? 29.180 -28.734 39.587 1.00 106.06 93 THR A CA 1
ATOM 557 C C . THR A 1 93 ? 27.738 -28.963 39.994 1.00 112.84 93 THR A C 1
ATOM 558 O O . THR A 1 93 ? 26.862 -28.183 39.617 1.00 113.32 93 THR A O 1
ATOM 562 N N . SER A 1 94 ? 27.503 -30.057 40.747 1.00 110.21 94 SER A N 1
ATOM 563 C CA . SER A 1 94 ? 26.214 -30.512 41.262 1.00 110.19 94 SER A CA 1
ATOM 564 C C . SER A 1 94 ? 25.523 -29.403 42.058 1.00 112.16 94 SER A C 1
ATOM 565 O O . SER A 1 94 ? 24.339 -29.142 41.852 1.00 111.70 94 SER A O 1
ATOM 568 N N . SER A 1 95 ? 26.288 -28.722 42.920 1.00 107.58 95 SER A N 1
ATOM 569 C CA . SER A 1 95 ? 25.818 -27.622 43.758 1.00 107.02 95 SER A CA 1
ATOM 570 C C . SER A 1 95 ? 26.032 -26.265 43.081 1.00 109.04 95 SER A C 1
ATOM 571 O O . SER A 1 95 ? 25.664 -25.235 43.657 1.00 107.85 95 SER A O 1
ATOM 574 N N . ASN A 1 96 ? 26.631 -26.267 41.860 1.00 105.15 96 ASN A N 1
ATOM 575 C CA . ASN A 1 96 ? 26.921 -25.076 41.040 1.00 104.51 96 ASN A CA 1
ATOM 576 C C . ASN A 1 96 ? 27.718 -24.034 41.857 1.00 106.31 96 ASN A C 1
ATOM 577 O O . ASN A 1 96 ? 27.337 -22.861 41.938 1.00 104.87 96 ASN A O 1
ATOM 582 N N . SER A 1 97 ? 28.809 -24.500 42.495 1.00 102.50 97 SER A N 1
ATOM 583 C CA . SER A 1 97 ? 29.631 -23.685 43.382 1.00 102.67 97 SER A CA 1
ATOM 584 C C . SER A 1 97 ? 31.076 -24.143 43.440 1.00 105.65 97 SER A C 1
ATOM 585 O O . SER A 1 97 ? 31.325 -25.345 43.427 1.00 105.44 97 SER A O 1
ATOM 588 N N . ALA A 1 98 ? 32.025 -23.188 43.560 1.00 101.51 98 ALA A N 1
ATOM 589 C CA . ALA A 1 98 ? 33.468 -23.454 43.663 1.00 100.91 98 ALA A CA 1
ATOM 590 C C . ALA A 1 98 ? 33.980 -23.167 45.072 1.00 104.72 98 ALA A C 1
ATOM 591 O O . ALA A 1 98 ? 33.340 -22.415 45.823 1.00 105.26 98 ALA A O 1
ATOM 593 N N . TYR A 1 99 ? 35.121 -23.787 45.442 1.00 99.02 99 TYR A N 1
ATOM 594 C CA . TYR A 1 99 ? 35.688 -23.646 46.784 1.00 97.38 99 TYR A CA 1
ATOM 595 C C . TYR A 1 99 ? 37.189 -23.447 46.753 1.00 99.25 99 TYR A C 1
ATOM 596 O O . TYR A 1 99 ? 37.874 -24.125 45.986 1.00 99.46 99 TYR A O 1
ATOM 605 N N . LEU A 1 100 ? 37.710 -22.565 47.627 1.00 92.96 100 LEU A N 1
ATOM 606 C CA . LEU A 1 100 ? 39.151 -22.361 47.755 1.00 91.17 100 LEU A CA 1
ATOM 607 C C . LEU A 1 100 ? 39.584 -22.822 49.137 1.00 93.16 100 LEU A C 1
ATOM 608 O O . LEU A 1 100 ? 39.148 -22.260 50.135 1.00 92.14 100 LEU A O 1
ATOM 613 N N . GLN A 1 101 ? 40.401 -23.876 49.190 1.00 88.51 101 GLN A N 1
ATOM 614 C CA . GLN A 1 101 ? 40.900 -24.437 50.439 1.00 87.59 101 GLN A CA 1
ATOM 615 C C . GLN A 1 101 ? 42.342 -23.980 50.587 1.00 90.20 101 GLN A C 1
ATOM 616 O O . GLN A 1 101 ? 43.187 -24.401 49.793 1.00 90.65 101 GLN A O 1
ATOM 622 N N . VAL A 1 102 ? 42.629 -23.091 51.560 1.00 84.90 102 VAL A N 1
ATOM 623 C CA . VAL A 1 102 ? 44.012 -22.649 51.775 1.00 83.84 102 VAL A CA 1
ATOM 624 C C . VAL A 1 102 ? 44.488 -23.109 53.169 1.00 86.44 102 VAL A C 1
ATOM 625 O O . VAL A 1 102 ? 43.944 -22.692 54.187 1.00 85.23 102 VAL A O 1
ATOM 629 N N . SER A 1 103 ? 45.466 -24.036 53.169 1.00 83.28 103 SER A N 1
ATOM 630 C CA . SER A 1 103 ? 46.066 -24.686 54.337 1.00 83.26 103 SER A CA 1
ATOM 631 C C . SER A 1 103 ? 47.297 -23.968 54.867 1.00 87.17 103 SER A C 1
ATOM 632 O O . SER A 1 103 ? 47.800 -23.070 54.209 1.00 86.66 103 SER A O 1
ATOM 635 N N . SER A 1 104 ? 47.769 -24.367 56.068 1.00 85.37 104 SER A N 1
ATOM 636 C CA . SER A 1 104 ? 48.906 -23.815 56.829 1.00 85.71 104 SER A CA 1
ATOM 637 C C . SER A 1 104 ? 48.983 -22.287 56.735 1.00 88.54 104 SER A C 1
ATOM 638 O O . SER A 1 104 ? 49.827 -21.721 56.039 1.00 88.11 104 SER A O 1
ATOM 641 N N . LEU A 1 105 ? 48.045 -21.637 57.411 1.00 84.72 105 LEU A N 1
ATOM 642 C CA . LEU A 1 105 ? 47.899 -20.199 57.367 1.00 85.09 105 LEU A CA 1
ATOM 643 C C . LEU A 1 105 ? 48.921 -19.444 58.212 1.00 91.43 105 LEU A C 1
ATOM 644 O O . LEU A 1 105 ? 49.471 -19.993 59.165 1.00 91.95 105 LEU A O 1
ATOM 649 N N . THR A 1 106 ? 49.215 -18.194 57.797 1.00 88.65 106 THR A N 1
ATOM 650 C CA . THR A 1 106 ? 50.157 -17.240 58.407 1.00 88.36 106 THR A CA 1
ATOM 651 C C . THR A 1 106 ? 49.530 -15.828 58.361 1.00 92.26 106 THR A C 1
ATOM 652 O O . THR A 1 106 ? 48.515 -15.636 57.683 1.00 92.88 106 THR A O 1
ATOM 656 N N . SER A 1 107 ? 50.165 -14.833 59.024 1.00 86.65 107 SER A N 1
ATOM 657 C CA . SER A 1 107 ? 49.727 -13.428 58.998 1.00 85.34 107 SER A CA 1
ATOM 658 C C . SER A 1 107 ? 49.844 -12.846 57.559 1.00 86.95 107 SER A C 1
ATOM 659 O O . SER A 1 107 ? 49.126 -11.905 57.195 1.00 84.90 107 SER A O 1
ATOM 662 N N . GLU A 1 108 ? 50.719 -13.476 56.738 1.00 83.05 108 GLU A N 1
ATOM 663 C CA . GLU A 1 108 ? 50.959 -13.171 55.331 1.00 82.97 108 GLU A CA 1
ATOM 664 C C . GLU A 1 108 ? 49.763 -13.654 54.485 1.00 85.11 108 GLU A C 1
ATOM 665 O O . GLU A 1 108 ? 49.736 -13.427 53.273 1.00 83.49 108 GLU A O 1
ATOM 671 N N . ASP A 1 109 ? 48.776 -14.308 55.134 1.00 81.73 109 ASP A N 1
ATOM 672 C CA . ASP A 1 109 ? 47.565 -14.807 54.494 1.00 82.02 109 ASP A CA 1
ATOM 673 C C . ASP A 1 109 ? 46.308 -13.990 54.849 1.00 85.73 109 ASP A C 1
ATOM 674 O O . ASP A 1 109 ? 45.277 -14.148 54.191 1.00 84.00 109 ASP A O 1
ATOM 679 N N . THR A 1 110 ? 46.402 -13.089 55.861 1.00 84.19 110 THR A N 1
ATOM 680 C CA . THR A 1 110 ? 45.295 -12.203 56.261 1.00 84.44 110 THR A CA 1
ATOM 681 C C . THR A 1 110 ? 45.012 -11.249 55.079 1.00 89.55 110 THR A C 1
ATOM 682 O O . THR A 1 110 ? 45.755 -10.281 54.871 1.00 89.14 110 THR A O 1
ATOM 686 N N . ALA A 1 111 ? 43.984 -11.588 54.269 1.00 85.79 111 ALA A N 1
ATOM 687 C CA . ALA A 1 111 ? 43.619 -10.844 53.063 1.00 85.30 111 ALA A CA 1
ATOM 688 C C . ALA A 1 111 ? 42.130 -11.040 52.710 1.00 89.32 111 ALA A C 1
ATOM 689 O O . ALA A 1 111 ? 41.391 -11.636 53.500 1.00 89.34 111 ALA A O 1
ATOM 691 N N . VAL A 1 112 ? 41.690 -10.494 51.543 1.00 84.25 112 VAL A N 1
ATOM 692 C CA . VAL A 1 112 ? 40.340 -10.643 50.988 1.00 82.93 112 VAL A CA 1
ATOM 693 C C . VAL A 1 112 ? 40.487 -11.563 49.777 1.00 88.08 112 VAL A C 1
ATOM 694 O O . VAL A 1 112 ? 41.424 -11.416 48.967 1.00 88.13 112 VAL A O 1
ATOM 698 N N . TYR A 1 113 ? 39.584 -12.538 49.674 1.00 83.76 113 TYR A N 1
ATOM 699 C CA . TYR A 1 113 ? 39.663 -13.527 48.610 1.00 82.47 113 TYR A CA 1
ATOM 700 C C . TYR A 1 113 ? 38.488 -13.422 47.645 1.00 84.63 113 TYR A C 1
ATOM 701 O O . TYR A 1 113 ? 37.333 -13.600 48.029 1.00 83.59 113 TYR A O 1
ATOM 710 N N . TYR A 1 114 ? 38.800 -13.069 46.394 1.00 80.65 114 TYR A N 1
ATOM 711 C CA . TYR A 1 114 ? 37.830 -12.871 45.324 1.00 79.97 114 TYR A CA 1
ATOM 712 C C . TYR A 1 114 ? 37.621 -14.122 44.518 1.00 87.16 114 TYR A C 1
ATOM 713 O O . TYR A 1 114 ? 38.562 -14.874 44.278 1.00 87.46 114 TYR A O 1
ATOM 722 N N . CYS A 1 115 ? 36.385 -14.335 44.092 1.00 84.60 115 CYS A N 1
ATOM 723 C CA . CYS A 1 115 ? 35.995 -15.440 43.248 1.00 84.95 115 CYS A CA 1
ATOM 724 C C . CYS A 1 115 ? 35.499 -14.787 41.957 1.00 86.91 115 CYS A C 1
ATOM 725 O O . CYS A 1 115 ? 34.731 -13.843 42.025 1.00 86.19 115 CYS A O 1
ATOM 728 N N . ALA A 1 116 ? 35.987 -15.217 40.794 1.00 82.70 116 ALA A N 1
ATOM 729 C CA . ALA A 1 116 ? 35.579 -14.591 39.539 1.00 82.57 116 ALA A CA 1
ATOM 730 C C . ALA A 1 116 ? 35.446 -15.579 38.388 1.00 87.86 116 ALA A C 1
ATOM 731 O O . ALA A 1 116 ? 36.169 -16.577 38.347 1.00 88.02 116 ALA A O 1
ATOM 733 N N . ARG A 1 117 ? 34.518 -15.308 37.460 1.00 84.81 117 ARG A N 1
ATOM 734 C CA . ARG A 1 117 ? 34.300 -16.163 36.304 1.00 85.66 117 ARG A CA 1
ATOM 735 C C . ARG A 1 117 ? 34.969 -15.566 35.046 1.00 91.49 117 ARG A C 1
ATOM 736 O O . ARG A 1 117 ? 34.975 -14.348 34.850 1.00 91.13 117 ARG A O 1
ATOM 744 N N . SER A 1 118 ? 35.564 -16.428 34.227 1.00 89.26 118 SER A N 1
ATOM 745 C CA . SER A 1 118 ? 36.258 -16.026 33.017 1.00 90.13 118 SER A CA 1
ATOM 746 C C . SER A 1 118 ? 35.913 -16.990 31.935 1.00 97.65 118 SER A C 1
ATOM 747 O O . SER A 1 118 ? 35.774 -18.186 32.196 1.00 99.09 118 SER A O 1
ATOM 750 N N . TYR A 1 119 ? 35.815 -16.482 30.711 1.00 94.33 119 TYR A N 1
ATOM 751 C CA . TYR A 1 119 ? 35.509 -17.289 29.543 1.00 93.82 119 TYR A CA 1
ATOM 752 C C . TYR A 1 119 ? 36.783 -17.694 28.772 1.00 95.13 119 TYR A C 1
ATOM 753 O O . TYR A 1 119 ? 36.691 -18.403 27.767 1.00 95.45 119 TYR A O 1
ATOM 762 N N . GLY A 1 120 ? 37.948 -17.234 29.237 1.00 89.08 120 GLY A N 1
ATOM 763 C CA . GLY A 1 120 ? 39.228 -17.542 28.607 1.00 87.67 120 GLY A CA 1
ATOM 764 C C . GLY A 1 120 ? 40.192 -16.383 28.463 1.00 88.90 120 GLY A C 1
ATOM 765 O O . GLY A 1 120 ? 39.833 -15.231 28.709 1.00 87.32 120 GLY A O 1
ATOM 766 N N . SER A 1 121 ? 41.421 -16.698 28.015 1.00 85.47 121 SER A N 1
ATOM 767 C CA . SER A 1 121 ? 42.558 -15.790 27.811 1.00 85.36 121 SER A CA 1
ATOM 768 C C . SER A 1 121 ? 42.206 -14.442 27.160 1.00 91.53 121 SER A C 1
ATOM 769 O O . SER A 1 121 ? 42.650 -13.385 27.623 1.00 91.37 121 SER A O 1
ATOM 772 N N . SER A 1 122 ? 41.398 -14.483 26.104 1.00 89.90 122 SER A N 1
ATOM 773 C CA . SER A 1 122 ? 40.982 -13.290 25.362 1.00 90.68 122 SER A CA 1
ATOM 774 C C . SER A 1 122 ? 39.713 -12.614 25.925 1.00 95.95 122 SER A C 1
ATOM 775 O O . SER A 1 122 ? 39.100 -11.796 25.230 1.00 96.51 122 SER A O 1
ATOM 778 N N . TYR A 1 123 ? 39.323 -12.937 27.171 1.00 91.96 123 TYR A N 1
ATOM 779 C CA . TYR A 1 123 ? 38.117 -12.365 27.770 1.00 92.38 123 TYR A CA 1
ATOM 780 C C . TYR A 1 123 ? 38.330 -11.802 29.177 1.00 96.08 123 TYR A C 1
ATOM 781 O O . TYR A 1 123 ? 37.625 -10.870 29.572 1.00 95.60 123 TYR A O 1
ATOM 790 N N . GLY A 1 124 ? 39.262 -12.401 29.926 1.00 91.56 124 GLY A N 1
ATOM 791 C CA . GLY A 1 124 ? 39.578 -12.030 31.299 1.00 90.37 124 GLY A CA 1
ATOM 792 C C . GLY A 1 124 ? 38.476 -12.388 32.278 1.00 92.62 124 GLY A C 1
ATOM 793 O O . GLY A 1 124 ? 37.482 -13.020 31.894 1.00 91.79 124 GLY A O 1
ATOM 794 N N . ILE A 1 125 ? 38.665 -11.998 33.563 1.00 87.98 125 ILE A N 1
ATOM 795 C CA . ILE A 1 125 ? 37.715 -12.208 34.649 1.00 87.39 125 ILE A CA 1
ATOM 796 C C . ILE A 1 125 ? 36.681 -11.100 34.489 1.00 92.70 125 ILE A C 1
ATOM 797 O O . ILE A 1 125 ? 36.991 -9.952 34.779 1.00 92.79 125 ILE A O 1
ATOM 799 N N . ASP A 1 126 ? 35.493 -11.432 33.931 1.00 90.22 126 ASP A N 1
ATOM 800 C CA . ASP A 1 126 ? 34.375 -10.515 33.618 1.00 90.74 126 ASP A CA 1
ATOM 801 C C . ASP A 1 126 ? 33.475 -10.192 34.821 1.00 97.20 126 ASP A C 1
ATOM 802 O O . ASP A 1 126 ? 33.217 -9.009 35.091 1.00 97.46 126 ASP A O 1
ATOM 807 N N . TYR A 1 127 ? 32.977 -11.234 35.527 1.00 94.27 127 TYR A N 1
ATOM 808 C CA . TYR A 1 127 ? 32.178 -11.040 36.732 1.00 93.79 127 TYR A CA 1
ATOM 809 C C . TYR A 1 127 ? 33.038 -11.348 37.944 1.00 95.44 127 TYR A C 1
ATOM 810 O O . TYR A 1 127 ? 33.583 -12.439 38.049 1.00 95.09 127 TYR A O 1
ATOM 819 N N . TRP A 1 128 ? 33.138 -10.392 38.857 1.00 90.89 128 TRP A N 1
ATOM 820 C CA . TRP A 1 128 ? 33.915 -10.525 40.078 1.00 90.70 128 TRP A CA 1
ATOM 821 C C . TRP A 1 128 ? 33.022 -10.623 41.301 1.00 95.32 128 TRP A C 1
ATOM 822 O O . TRP A 1 128 ? 32.081 -9.834 41.458 1.00 95.20 128 TRP A O 1
ATOM 833 N N . GLY A 1 129 ? 33.382 -11.537 42.194 1.00 92.32 129 GLY A N 1
ATOM 834 C CA . GLY A 1 129 ? 32.707 -11.758 43.469 1.00 92.40 129 GLY A CA 1
ATOM 835 C C . GLY A 1 129 ? 32.935 -10.600 44.420 1.00 96.46 129 GLY A C 1
ATOM 836 O O . GLY A 1 129 ? 33.826 -9.768 44.190 1.00 96.67 129 GLY A O 1
ATOM 837 N N . GLN A 1 130 ? 32.101 -10.513 45.475 1.00 91.71 130 GLN A N 1
ATOM 838 C CA . GLN A 1 130 ? 32.187 -9.423 46.456 1.00 90.77 130 GLN A CA 1
ATOM 839 C C . GLN A 1 130 ? 33.475 -9.482 47.287 1.00 90.54 130 GLN A C 1
ATOM 840 O O . GLN A 1 130 ? 34.068 -8.448 47.589 1.00 88.91 130 GLN A O 1
ATOM 846 N N . GLY A 1 131 ? 33.919 -10.702 47.565 1.00 85.51 131 GLY A N 1
ATOM 847 C CA . GLY A 1 131 ? 35.108 -11.004 48.344 1.00 83.91 131 GLY A CA 1
ATOM 848 C C . GLY A 1 131 ? 34.709 -11.641 49.652 1.00 84.04 131 GLY A C 1
ATOM 849 O O . GLY A 1 131 ? 33.568 -11.483 50.087 1.00 81.38 131 GLY A O 1
ATOM 850 N N . THR A 1 132 ? 35.634 -12.409 50.248 1.00 81.20 132 THR A N 1
ATOM 851 C CA . THR A 1 132 ? 35.496 -13.060 51.551 1.00 81.35 132 THR A CA 1
ATOM 852 C C . THR A 1 132 ? 36.742 -12.697 52.329 1.00 86.23 132 THR A C 1
ATOM 853 O O . THR A 1 132 ? 37.850 -13.008 51.872 1.00 85.86 132 THR A O 1
ATOM 857 N N . SER A 1 133 ? 36.579 -12.001 53.470 1.00 83.46 133 SER A N 1
ATOM 858 C CA . SER A 1 133 ? 37.740 -11.616 54.269 1.00 84.18 133 SER A CA 1
ATOM 859 C C . SER A 1 133 ? 38.173 -12.723 55.204 1.00 88.28 133 SER A C 1
ATOM 860 O O . SER A 1 133 ? 37.361 -13.287 55.931 1.00 88.44 133 SER A O 1
ATOM 863 N N . VAL A 1 134 ? 39.455 -13.035 55.181 1.00 84.20 134 VAL A N 1
ATOM 864 C CA . VAL A 1 134 ? 40.009 -14.058 56.043 1.00 83.83 134 VAL A CA 1
ATOM 865 C C . VAL A 1 134 ? 41.015 -13.356 56.929 1.00 91.74 134 VAL A C 1
ATOM 866 O O . VAL A 1 134 ? 41.912 -12.666 56.433 1.00 93.20 134 VAL A O 1
ATOM 870 N N . THR A 1 135 ? 40.832 -13.483 58.236 1.00 89.33 135 THR A N 1
ATOM 871 C CA . THR A 1 135 ? 41.745 -12.896 59.199 1.00 89.93 135 THR A CA 1
ATOM 872 C C . THR A 1 135 ? 42.496 -14.039 59.880 1.00 96.77 135 THR A C 1
ATOM 873 O O . THR A 1 135 ? 41.863 -14.916 60.471 1.00 96.98 135 THR A O 1
ATOM 877 N N . VAL A 1 136 ? 43.833 -14.065 59.738 1.00 94.62 136 VAL A N 1
ATOM 878 C CA . VAL A 1 136 ? 44.677 -15.086 60.357 1.00 95.11 136 VAL A CA 1
ATOM 879 C C . VAL A 1 136 ? 45.318 -14.509 61.626 1.00 100.88 136 VAL A C 1
ATOM 880 O O . VAL A 1 136 ? 46.291 -13.750 61.554 1.00 99.58 136 VAL A O 1
ATOM 884 N N . SER A 1 137 ? 44.735 -14.848 62.786 1.00 100.25 137 SER A N 1
ATOM 885 C CA . SER A 1 137 ? 45.189 -14.388 64.102 1.00 101.05 137 SER A CA 1
ATOM 886 C C . SER A 1 137 ? 44.767 -15.324 65.222 1.00 103.83 137 SER A C 1
ATOM 887 O O . SER A 1 137 ? 43.663 -15.872 65.215 1.00 102.36 137 SER A O 1
ATOM 890 N N . SER A 1 138 ? 45.656 -15.463 66.205 1.00 100.80 138 SER A N 1
ATOM 891 C CA . SER A 1 138 ? 45.465 -16.263 67.406 1.00 100.91 138 SER A CA 1
ATOM 892 C C . SER A 1 138 ? 44.595 -15.491 68.412 1.00 105.14 138 SER A C 1
ATOM 893 O O . SER A 1 138 ? 44.235 -16.035 69.465 1.00 106.11 138 SER A O 1
ATOM 896 N N . ALA A 1 139 ? 44.254 -14.223 68.076 1.00 99.86 139 ALA A N 1
ATOM 897 C CA . ALA A 1 139 ? 43.417 -13.327 68.872 1.00 98.70 139 ALA A CA 1
ATOM 898 C C . ALA A 1 139 ? 41.962 -13.841 68.955 1.00 101.19 139 ALA A C 1
ATOM 899 O O . ALA A 1 139 ? 41.552 -14.675 68.137 1.00 100.78 139 ALA A O 1
ATOM 901 N N . LYS A 1 140 ? 41.194 -13.366 69.952 1.00 96.43 140 LYS A N 1
ATOM 902 C CA . LYS A 1 140 ? 39.818 -13.820 70.151 1.00 95.54 140 LYS A CA 1
ATOM 903 C C . LYS A 1 140 ? 38.806 -12.761 69.759 1.00 98.22 140 LYS A C 1
ATOM 904 O O . LYS A 1 140 ? 39.138 -11.576 69.745 1.00 97.19 140 LYS A O 1
ATOM 908 N N . THR A 1 141 ? 37.568 -13.195 69.442 1.00 95.05 141 THR A N 1
ATOM 909 C CA . THR A 1 141 ? 36.450 -12.324 69.067 1.00 95.15 141 THR A CA 1
ATOM 910 C C . THR A 1 141 ? 36.095 -11.429 70.247 1.00 98.93 141 THR A C 1
ATOM 911 O O . THR A 1 141 ? 35.933 -11.929 71.356 1.00 99.18 141 THR A O 1
ATOM 915 N N . THR A 1 142 ? 36.025 -10.114 70.032 1.00 96.29 142 THR A N 1
ATOM 916 C CA . THR A 1 142 ? 35.713 -9.156 71.103 1.00 96.92 142 THR A CA 1
ATOM 917 C C . THR A 1 142 ? 34.730 -8.069 70.633 1.00 103.31 142 THR A C 1
ATOM 918 O O . THR A 1 142 ? 35.045 -7.337 69.700 1.00 103.51 142 THR A O 1
ATOM 922 N N . PRO A 1 143 ? 33.557 -7.912 71.280 1.00 101.07 143 PRO A N 1
ATOM 923 C CA . PRO A 1 143 ? 32.625 -6.854 70.852 1.00 101.30 143 PRO A CA 1
ATOM 924 C C . PRO A 1 143 ? 33.158 -5.439 71.107 1.00 106.27 143 PRO A C 1
ATOM 925 O O . PRO A 1 143 ? 33.966 -5.249 72.024 1.00 106.76 143 PRO A O 1
ATOM 929 N N . PRO A 1 144 ? 32.726 -4.432 70.312 1.00 102.08 144 PRO A N 1
ATOM 930 C CA . PRO A 1 144 ? 33.228 -3.068 70.528 1.00 101.27 144 PRO A CA 1
ATOM 931 C C . PRO A 1 144 ? 32.677 -2.368 71.758 1.00 101.56 144 PRO A C 1
ATOM 932 O O . PRO A 1 144 ? 31.625 -2.728 72.279 1.00 100.40 144 PRO A O 1
ATOM 936 N N . SER A 1 145 ? 33.399 -1.348 72.194 1.00 96.74 145 SER A N 1
ATOM 937 C CA . SER A 1 145 ? 33.006 -0.488 73.285 1.00 96.39 145 SER A CA 1
ATOM 938 C C . SER A 1 145 ? 32.864 0.869 72.636 1.00 99.04 145 SER A C 1
ATOM 939 O O . SER A 1 145 ? 33.861 1.491 72.259 1.00 98.64 145 SER A O 1
ATOM 942 N N . VAL A 1 146 ? 31.618 1.275 72.395 1.00 94.58 146 VAL A N 1
ATOM 943 C CA . VAL A 1 146 ? 31.334 2.543 71.738 1.00 93.81 146 VAL A CA 1
ATOM 944 C C . VAL A 1 146 ? 31.365 3.657 72.773 1.00 97.24 146 VAL A C 1
ATOM 945 O O . VAL A 1 146 ? 30.890 3.466 73.888 1.00 97.87 146 VAL A O 1
ATOM 949 N N . TYR A 1 147 ? 31.979 4.793 72.430 1.00 91.91 147 TYR A N 1
ATOM 950 C CA . TYR A 1 147 ? 32.052 5.943 73.320 1.00 90.29 147 TYR A CA 1
ATOM 951 C C . TYR A 1 147 ? 31.603 7.196 72.556 1.00 96.80 147 TYR A C 1
ATOM 952 O O . TYR A 1 147 ? 32.125 7.469 71.471 1.00 96.28 147 TYR A O 1
ATOM 961 N N . PRO A 1 148 ? 30.607 7.947 73.079 1.00 95.63 148 PRO A N 1
ATOM 962 C CA . PRO A 1 148 ? 30.141 9.146 72.363 1.00 96.73 148 PRO A CA 1
ATOM 963 C C . PRO A 1 148 ? 31.093 10.332 72.499 1.00 104.31 148 PRO A C 1
ATOM 964 O O . PRO A 1 148 ? 31.710 10.504 73.549 1.00 103.75 148 PRO A O 1
ATOM 968 N N . LEU A 1 149 ? 31.231 11.143 71.437 1.00 104.06 149 LEU A N 1
ATOM 969 C CA . LEU A 1 149 ? 32.162 12.278 71.467 1.00 105.34 149 LEU A CA 1
ATOM 970 C C . LEU A 1 149 ? 31.489 13.627 71.146 1.00 112.87 149 LEU A C 1
ATOM 971 O O . LEU A 1 149 ? 31.436 14.050 69.987 1.00 112.88 149 LEU A O 1
ATOM 976 N N . ALA A 1 150 ? 30.982 14.299 72.188 1.00 111.69 150 ALA A N 1
ATOM 977 C CA . ALA A 1 150 ? 30.328 15.598 72.063 1.00 112.92 150 ALA A CA 1
ATOM 978 C C . ALA A 1 150 ? 31.370 16.736 72.159 1.00 120.49 150 ALA A C 1
ATOM 979 O O . ALA A 1 150 ? 32.400 16.541 72.812 1.00 121.08 150 ALA A O 1
ATOM 981 N N . PRO A 1 151 ? 31.155 17.923 71.533 1.00 118.02 151 PRO A N 1
ATOM 982 C CA . PRO A 1 151 ? 32.156 18.999 71.672 1.00 122.51 151 PRO A CA 1
ATOM 983 C C . PRO A 1 151 ? 32.033 19.748 72.999 1.00 158.21 151 PRO A C 1
ATOM 984 O O . PRO A 1 151 ? 32.601 19.327 74.003 1.00 119.65 151 PRO A O 1
ATOM 988 N N . SER A 1 159 ? 26.302 28.671 60.906 1.00 130.22 159 SER A N 1
ATOM 989 C CA . SER A 1 159 ? 26.176 27.751 62.030 1.00 129.51 159 SER A CA 1
ATOM 990 C C . SER A 1 159 ? 26.294 26.276 61.591 1.00 133.12 159 SER A C 1
ATOM 991 O O . SER A 1 159 ? 25.389 25.728 60.955 1.00 132.66 159 SER A O 1
ATOM 994 N N . MET A 1 160 ? 27.443 25.660 61.910 1.00 129.33 160 MET A N 1
ATOM 995 C CA . MET A 1 160 ? 27.766 24.268 61.602 1.00 129.05 160 MET A CA 1
ATOM 996 C C . MET A 1 160 ? 28.588 23.670 62.738 1.00 131.03 160 MET A C 1
ATOM 997 O O . MET A 1 160 ? 29.404 24.376 63.337 1.00 131.15 160 MET A O 1
ATOM 1002 N N . VAL A 1 161 ? 28.357 22.382 63.057 1.00 125.17 161 VAL A N 1
ATOM 1003 C CA . VAL A 1 161 ? 29.062 21.708 64.147 1.00 124.01 161 VAL A CA 1
ATOM 1004 C C . VAL A 1 161 ? 29.455 20.282 63.781 1.00 125.49 161 VAL A C 1
ATOM 1005 O O . VAL A 1 161 ? 28.732 19.602 63.059 1.00 124.51 161 VAL A O 1
ATOM 1009 N N . THR A 1 162 ? 30.617 19.848 64.291 1.00 121.30 162 THR A N 1
ATOM 1010 C CA . THR A 1 162 ? 31.188 18.512 64.103 1.00 120.41 162 THR A CA 1
ATOM 1011 C C . THR A 1 162 ? 31.053 17.740 65.416 1.00 122.13 162 THR A C 1
ATOM 1012 O O . THR A 1 162 ? 31.239 18.313 66.491 1.00 121.17 162 THR A O 1
ATOM 1016 N N . LEU A 1 163 ? 30.705 16.452 65.318 1.00 117.76 163 LEU A N 1
ATOM 1017 C CA . LEU A 1 163 ? 30.582 15.526 66.444 1.00 117.32 163 LEU A CA 1
ATOM 1018 C C . LEU A 1 163 ? 30.723 14.100 65.966 1.00 119.69 163 LEU A C 1
ATOM 1019 O O . LEU A 1 163 ? 30.252 13.767 64.882 1.00 119.25 163 LEU A O 1
ATOM 1024 N N . GLY A 1 164 ? 31.407 13.285 66.755 1.00 115.20 164 GLY A N 1
ATOM 1025 C CA . GLY A 1 164 ? 31.659 11.902 66.392 1.00 114.37 164 GLY A CA 1
ATOM 1026 C C . GLY A 1 164 ? 31.450 10.879 67.480 1.00 116.43 164 GLY A C 1
ATOM 1027 O O . GLY A 1 164 ? 30.841 11.174 68.510 1.00 116.78 164 GLY A O 1
ATOM 1028 N N . CYS A 1 165 ? 31.919 9.649 67.222 1.00 112.50 165 CYS A N 1
ATOM 1029 C CA . CYS A 1 165 ? 31.832 8.535 68.159 1.00 112.42 165 CYS A CA 1
ATOM 1030 C C . CYS A 1 165 ? 32.992 7.595 67.980 1.00 112.09 165 CYS A C 1
ATOM 1031 O O . CYS A 1 165 ? 33.422 7.337 66.860 1.00 111.39 165 CYS A O 1
ATOM 1034 N N . LEU A 1 166 ? 33.496 7.091 69.100 1.00 105.58 166 LEU A N 1
ATOM 1035 C CA . LEU A 1 166 ? 34.658 6.226 69.183 1.00 103.91 166 LEU A CA 1
ATOM 1036 C C . LEU A 1 166 ? 34.273 4.777 69.268 1.00 103.00 166 LEU A C 1
ATOM 1037 O O . LEU A 1 166 ? 33.308 4.435 69.955 1.00 101.26 166 LEU A O 1
ATOM 1042 N N . VAL A 1 167 ? 35.046 3.919 68.570 1.00 97.09 167 VAL A N 1
ATOM 1043 C CA . VAL A 1 167 ? 34.851 2.468 68.562 1.00 95.62 167 VAL A CA 1
ATOM 1044 C C . VAL A 1 167 ? 36.175 1.818 68.982 1.00 97.75 167 VAL A C 1
ATOM 1045 O O . VAL A 1 167 ? 37.071 1.656 68.158 1.00 96.58 167 VAL A O 1
ATOM 1049 N N . LYS A 1 168 ? 36.308 1.491 70.286 1.00 93.92 168 LYS A N 1
ATOM 1050 C CA . LYS A 1 168 ? 37.543 0.945 70.844 1.00 93.04 168 LYS A CA 1
ATOM 1051 C C . LYS A 1 168 ? 37.489 -0.525 71.222 1.00 96.19 168 LYS A C 1
ATOM 1052 O O . LYS A 1 168 ? 36.570 -0.975 71.919 1.00 94.52 168 LYS A O 1
ATOM 1054 N N . GLY A 1 169 ? 38.516 -1.234 70.753 1.00 93.47 169 GLY A N 1
ATOM 1055 C CA . GLY A 1 169 ? 38.815 -2.630 71.040 1.00 93.38 169 GLY A CA 1
ATOM 1056 C C . GLY A 1 169 ? 37.823 -3.677 70.600 1.00 96.98 169 GLY A C 1
ATOM 1057 O O . GLY A 1 169 ? 37.275 -4.414 71.426 1.00 98.51 169 GLY A O 1
ATOM 1058 N N . TYR A 1 170 ? 37.632 -3.795 69.314 1.00 90.76 170 TYR A N 1
ATOM 1059 C CA . TYR A 1 170 ? 36.742 -4.814 68.814 1.00 90.20 170 TYR A CA 1
ATOM 1060 C C . TYR A 1 170 ? 37.562 -5.778 67.977 1.00 92.92 170 TYR A C 1
ATOM 1061 O O . TYR A 1 170 ? 38.553 -5.362 67.375 1.00 93.42 170 TYR A O 1
ATOM 1070 N N . PHE A 1 171 ? 37.179 -7.056 67.940 1.00 87.40 171 PHE A N 1
ATOM 1071 C CA . PHE A 1 171 ? 37.911 -8.032 67.149 1.00 86.66 171 PHE A CA 1
ATOM 1072 C C . PHE A 1 171 ? 37.012 -9.124 66.561 1.00 90.99 171 PHE A C 1
ATOM 1073 O O . PHE A 1 171 ? 36.244 -9.737 67.293 1.00 90.78 171 PHE A O 1
ATOM 1081 N N . PRO A 1 172 ? 37.118 -9.426 65.250 1.00 87.58 172 PRO A N 1
ATOM 1082 C CA . PRO A 1 172 ? 37.959 -8.789 64.221 1.00 87.38 172 PRO A CA 1
ATOM 1083 C C . PRO A 1 172 ? 37.155 -7.744 63.442 1.00 92.00 172 PRO A C 1
ATOM 1084 O O . PRO A 1 172 ? 36.063 -7.365 63.870 1.00 91.58 172 PRO A O 1
ATOM 1088 N N . GLU A 1 173 ? 37.664 -7.311 62.288 1.00 89.21 173 GLU A N 1
ATOM 1089 C CA . GLU A 1 173 ? 36.944 -6.378 61.427 1.00 89.56 173 GLU A CA 1
ATOM 1090 C C . GLU A 1 173 ? 35.790 -7.159 60.744 1.00 94.81 173 GLU A C 1
ATOM 1091 O O . GLU A 1 173 ? 35.855 -8.392 60.723 1.00 95.25 173 GLU A O 1
ATOM 1097 N N . PRO A 1 174 ? 34.713 -6.519 60.220 1.00 91.07 174 PRO A N 1
ATOM 1098 C CA . PRO A 1 174 ? 34.455 -5.081 60.127 1.00 91.27 174 PRO A CA 1
ATOM 1099 C C . PRO A 1 174 ? 33.461 -4.579 61.185 1.00 98.53 174 PRO A C 1
ATOM 1100 O O . PRO A 1 174 ? 32.998 -5.346 62.035 1.00 98.22 174 PRO A O 1
ATOM 1104 N N . VAL A 1 175 ? 33.124 -3.288 61.107 1.00 97.24 175 VAL A N 1
ATOM 1105 C CA . VAL A 1 175 ? 32.100 -2.642 61.916 1.00 98.12 175 VAL A CA 1
ATOM 1106 C C . VAL A 1 175 ? 31.327 -1.676 61.033 1.00 103.64 175 VAL A C 1
ATOM 1107 O O . VAL A 1 175 ? 31.906 -0.741 60.466 1.00 102.55 175 VAL A O 1
ATOM 1111 N N . THR A 1 176 ? 30.032 -1.951 60.856 1.00 102.16 176 THR A N 1
ATOM 1112 C CA . THR A 1 176 ? 29.153 -1.106 60.049 1.00 102.47 176 THR A CA 1
ATOM 1113 C C . THR A 1 176 ? 28.714 0.074 60.921 1.00 105.96 176 THR A C 1
ATOM 1114 O O . THR A 1 176 ? 27.917 -0.088 61.849 1.00 104.51 176 THR A O 1
ATOM 1118 N N . VAL A 1 177 ? 29.308 1.238 60.662 1.00 103.05 177 VAL A N 1
ATOM 1119 C CA . VAL A 1 177 ? 29.009 2.449 61.407 1.00 103.23 177 VAL A CA 1
ATOM 1120 C C . VAL A 1 177 ? 28.119 3.338 60.553 1.00 109.94 177 VAL A C 1
ATOM 1121 O O . VAL A 1 177 ? 28.490 3.673 59.424 1.00 109.82 177 VAL A O 1
ATOM 1125 N N . THR A 1 178 ? 26.927 3.679 61.085 1.00 108.31 178 THR A N 1
ATOM 1126 C CA . THR A 1 178 ? 25.916 4.543 60.456 1.00 108.98 178 THR A CA 1
ATOM 1127 C C . THR A 1 178 ? 25.448 5.620 61.453 1.00 114.32 178 THR A C 1
ATOM 1128 O O . THR A 1 178 ? 25.688 5.477 62.655 1.00 113.79 178 THR A O 1
ATOM 1132 N N . TRP A 1 179 ? 24.772 6.685 60.969 1.00 111.85 179 TRP A N 1
ATOM 1133 C CA . TRP A 1 179 ? 24.315 7.772 61.845 1.00 111.88 179 TRP A CA 1
ATOM 1134 C C . TRP A 1 179 ? 22.827 8.041 61.780 1.00 116.67 179 TRP A C 1
ATOM 1135 O O . TRP A 1 179 ? 22.261 8.121 60.690 1.00 116.45 179 TRP A O 1
ATOM 1146 N N . ASN A 1 180 ? 22.202 8.217 62.964 1.00 113.71 180 ASN A N 1
ATOM 1147 C CA . ASN A 1 180 ? 20.773 8.451 63.158 1.00 113.78 180 ASN A CA 1
ATOM 1148 C C . ASN A 1 180 ? 19.964 7.502 62.250 1.00 118.91 180 ASN A C 1
ATOM 1149 O O . ASN A 1 180 ? 19.185 7.935 61.398 1.00 118.30 180 ASN A O 1
ATOM 1154 N N . SER A 1 181 ? 20.230 6.191 62.414 1.00 117.03 181 SER A N 1
ATOM 1155 C CA . SER A 1 181 ? 19.678 5.052 61.673 1.00 117.85 181 SER A CA 1
ATOM 1156 C C . SER A 1 181 ? 19.899 5.167 60.151 1.00 123.40 181 SER A C 1
ATOM 1157 O O . SER A 1 181 ? 19.010 4.851 59.359 1.00 122.59 181 SER A O 1
ATOM 1160 N N . GLY A 1 182 ? 21.096 5.616 59.770 1.00 122.19 182 GLY A N 1
ATOM 1161 C CA . GLY A 1 182 ? 21.519 5.757 58.376 1.00 123.09 182 GLY A CA 1
ATOM 1162 C C . GLY A 1 182 ? 20.908 6.888 57.563 1.00 129.30 182 GLY A C 1
ATOM 1163 O O . GLY A 1 182 ? 21.346 7.119 56.430 1.00 129.25 182 GLY A O 1
ATOM 1164 N N . SER A 1 183 ? 19.897 7.600 58.121 1.00 126.83 183 SER A N 1
ATOM 1165 C CA . SER A 1 183 ? 19.196 8.719 57.475 1.00 127.15 183 SER A CA 1
ATOM 1166 C C . SER A 1 183 ? 20.102 9.932 57.232 1.00 132.11 183 SER A C 1
ATOM 1167 O O . SER A 1 183 ? 19.897 10.663 56.259 1.00 132.07 183 SER A O 1
ATOM 1170 N N . LEU A 1 184 ? 21.086 10.148 58.127 1.00 128.92 184 LEU A N 1
ATOM 1171 C CA . LEU A 1 184 ? 22.048 11.246 58.071 1.00 128.70 184 LEU A CA 1
ATOM 1172 C C . LEU A 1 184 ? 23.265 10.854 57.230 1.00 132.29 184 LEU A C 1
ATOM 1173 O O . LEU A 1 184 ? 24.362 10.703 57.768 1.00 131.67 184 LEU A O 1
ATOM 1178 N N . SER A 1 185 ? 23.068 10.680 55.910 1.00 129.42 185 SER A N 1
ATOM 1179 C CA . SER A 1 185 ? 24.144 10.302 54.983 1.00 129.58 185 SER A CA 1
ATOM 1180 C C . SER A 1 185 ? 25.114 11.450 54.714 1.00 133.27 185 SER A C 1
ATOM 1181 O O . SER A 1 185 ? 26.325 11.252 54.794 1.00 132.80 185 SER A O 1
ATOM 1184 N N . SER A 1 186 ? 24.581 12.649 54.417 1.00 129.57 186 SER A N 1
ATOM 1185 C CA . SER A 1 186 ? 25.363 13.855 54.143 1.00 128.95 186 SER A CA 1
ATOM 1186 C C . SER A 1 186 ? 26.114 14.362 55.392 1.00 131.21 186 SER A C 1
ATOM 1187 O O . SER A 1 186 ? 25.487 14.676 56.414 1.00 131.39 186 SER A O 1
ATOM 1190 N N . GLY A 1 187 ? 27.444 14.419 55.290 1.00 125.29 187 GLY A N 1
ATOM 1191 C CA . GLY A 1 187 ? 28.315 14.898 56.361 1.00 124.06 187 GLY A CA 1
ATOM 1192 C C . GLY A 1 187 ? 29.080 13.819 57.102 1.00 125.14 187 GLY A C 1
ATOM 1193 O O . GLY A 1 187 ? 29.919 14.129 57.958 1.00 124.38 187 GLY A O 1
ATOM 1194 N N . VAL A 1 188 ? 28.799 12.548 56.772 1.00 119.64 188 VAL A N 1
ATOM 1195 C CA . VAL A 1 188 ? 29.447 11.400 57.390 1.00 118.61 188 VAL A CA 1
ATOM 1196 C C . VAL A 1 188 ? 30.914 11.218 56.874 1.00 119.53 188 VAL A C 1
ATOM 1197 O O . VAL A 1 188 ? 31.217 11.465 55.698 1.00 118.36 188 VAL A O 1
ATOM 1201 N N . HIS A 1 189 ? 31.810 10.826 57.797 1.00 114.20 189 HIS A N 1
ATOM 1202 C CA . HIS A 1 189 ? 33.224 10.536 57.571 1.00 112.84 189 HIS A CA 1
ATOM 1203 C C . HIS A 1 189 ? 33.592 9.360 58.472 1.00 112.19 189 HIS A C 1
ATOM 1204 O O . HIS A 1 189 ? 33.760 9.540 59.682 1.00 110.83 189 HIS A O 1
ATOM 1211 N N . THR A 1 190 ? 33.670 8.153 57.900 1.00 106.44 190 THR A N 1
ATOM 1212 C CA . THR A 1 190 ? 34.071 6.969 58.659 1.00 104.57 190 THR A CA 1
ATOM 1213 C C . THR A 1 190 ? 35.525 6.688 58.316 1.00 105.29 190 THR A C 1
ATOM 1214 O O . THR A 1 190 ? 35.860 6.465 57.152 1.00 104.36 190 THR A O 1
ATOM 1218 N N . PHE A 1 191 ? 36.385 6.794 59.335 1.00 99.83 191 PHE A N 1
ATOM 1219 C CA . PHE A 1 191 ? 37.828 6.597 59.265 1.00 98.44 191 PHE A CA 1
ATOM 1220 C C . PHE A 1 191 ? 38.139 5.096 59.403 1.00 102.48 191 PHE A C 1
ATOM 1221 O O . PHE A 1 191 ? 37.395 4.399 60.097 1.00 103.06 191 PHE A O 1
ATOM 1229 N N . PRO A 1 192 ? 39.188 4.565 58.736 1.00 98.13 192 PRO A N 1
ATOM 1230 C CA . PRO A 1 192 ? 39.452 3.120 58.823 1.00 97.70 192 PRO A CA 1
ATOM 1231 C C . PRO A 1 192 ? 40.048 2.642 60.151 1.00 100.48 192 PRO A C 1
ATOM 1232 O O . PRO A 1 192 ? 40.644 3.427 60.901 1.00 99.84 192 PRO A O 1
ATOM 1236 N N . ALA A 1 193 ? 39.879 1.333 60.426 1.00 96.50 193 ALA A N 1
ATOM 1237 C CA . ALA A 1 193 ? 40.316 0.649 61.644 1.00 96.46 193 ALA A CA 1
ATOM 1238 C C . ALA A 1 193 ? 41.819 0.612 61.855 1.00 101.99 193 ALA A C 1
ATOM 1239 O O . ALA A 1 193 ? 42.573 0.397 60.908 1.00 101.38 193 ALA A O 1
ATOM 1241 N N . VAL A 1 194 ? 42.250 0.789 63.117 1.00 100.90 194 VAL A N 1
ATOM 1242 C CA . VAL A 1 194 ? 43.664 0.756 63.521 1.00 101.72 194 VAL A CA 1
ATOM 1243 C C . VAL A 1 194 ? 43.902 -0.412 64.473 1.00 106.39 194 VAL A C 1
ATOM 1244 O O . VAL A 1 194 ? 43.304 -0.449 65.548 1.00 105.85 194 VAL A O 1
ATOM 1248 N N . LEU A 1 195 ? 44.768 -1.367 64.071 1.00 103.36 195 LEU A N 1
ATOM 1249 C CA . LEU A 1 195 ? 45.127 -2.492 64.934 1.00 103.04 195 LEU A CA 1
ATOM 1250 C C . LEU A 1 195 ? 46.127 -1.986 66.007 1.00 106.90 195 LEU A C 1
ATOM 1251 O O . LEU A 1 195 ? 46.969 -1.142 65.708 1.00 106.31 195 LEU A O 1
ATOM 1256 N N . GLN A 1 196 ? 45.977 -2.441 67.256 1.00 103.68 196 GLN A N 1
ATOM 1257 C CA . GLN A 1 196 ? 46.842 -2.047 68.360 1.00 104.37 196 GLN A CA 1
ATOM 1258 C C . GLN A 1 196 ? 46.756 -3.068 69.478 1.00 109.65 196 GLN A C 1
ATOM 1259 O O . GLN A 1 196 ? 45.800 -3.046 70.271 1.00 109.53 196 GLN A O 1
ATOM 1265 N N . SER A 1 197 ? 47.785 -3.955 69.543 1.00 106.19 197 SER A N 1
ATOM 1266 C CA . SER A 1 197 ? 47.951 -5.066 70.492 1.00 105.52 197 SER A CA 1
ATOM 1267 C C . SER A 1 197 ? 46.783 -6.065 70.377 1.00 109.74 197 SER A C 1
ATOM 1268 O O . SER A 1 197 ? 46.274 -6.563 71.382 1.00 109.81 197 SER A O 1
ATOM 1271 N N . ASP A 1 198 ? 46.365 -6.344 69.114 1.00 106.27 198 ASP A N 1
ATOM 1272 C CA . ASP A 1 198 ? 45.262 -7.230 68.713 1.00 105.81 198 ASP A CA 1
ATOM 1273 C C . ASP A 1 198 ? 43.900 -6.770 69.294 1.00 106.30 198 ASP A C 1
ATOM 1274 O O . ASP A 1 198 ? 43.291 -7.438 70.136 1.00 105.41 198 ASP A O 1
ATOM 1279 N N . LEU A 1 199 ? 43.464 -5.583 68.812 1.00 100.08 199 LEU A N 1
ATOM 1280 C CA . LEU A 1 199 ? 42.221 -4.842 69.057 1.00 97.97 199 LEU A CA 1
ATOM 1281 C C . LEU A 1 199 ? 42.154 -3.723 68.012 1.00 98.45 199 LEU A C 1
ATOM 1282 O O . LEU A 1 199 ? 43.191 -3.145 67.684 1.00 97.85 199 LEU A O 1
ATOM 1287 N N . TYR A 1 200 ? 40.956 -3.415 67.490 1.00 92.79 200 TYR A N 1
ATOM 1288 C CA . TYR A 1 200 ? 40.811 -2.340 66.508 1.00 91.65 200 TYR A CA 1
ATOM 1289 C C . TYR A 1 200 ? 40.146 -1.096 67.078 1.00 94.70 200 TYR A C 1
ATOM 1290 O O . TYR A 1 200 ? 39.341 -1.166 68.016 1.00 94.65 200 TYR A O 1
ATOM 1299 N N . THR A 1 201 ? 40.484 0.051 66.479 1.00 89.85 201 THR A N 1
ATOM 1300 C CA . THR A 1 201 ? 39.964 1.349 66.865 1.00 88.79 201 THR A CA 1
ATOM 1301 C C . THR A 1 201 ? 39.620 2.214 65.642 1.00 89.87 201 THR A C 1
ATOM 1302 O O . THR A 1 201 ? 40.498 2.531 64.838 1.00 89.55 201 THR A O 1
ATOM 1306 N N . LEU A 1 202 ? 38.348 2.587 65.505 1.00 84.96 202 LEU A N 1
ATOM 1307 C CA . LEU A 1 202 ? 37.921 3.528 64.481 1.00 84.63 202 LEU A CA 1
ATOM 1308 C C . LEU A 1 202 ? 36.957 4.562 65.054 1.00 91.09 202 LEU A C 1
ATOM 1309 O O . LEU A 1 202 ? 36.152 4.276 65.951 1.00 90.62 202 LEU A O 1
ATOM 1314 N N . SER A 1 203 ? 37.073 5.777 64.545 1.00 88.94 203 SER A N 1
ATOM 1315 C CA . SER A 1 203 ? 36.224 6.888 64.938 1.00 88.88 203 SER A CA 1
ATOM 1316 C C . SER A 1 203 ? 35.530 7.424 63.700 1.00 92.91 203 SER A C 1
ATOM 1317 O O . SER A 1 203 ? 36.074 7.329 62.600 1.00 92.88 203 SER A O 1
ATOM 1320 N N . SER A 1 204 ? 34.311 7.913 63.861 1.00 89.38 204 SER A N 1
ATOM 1321 C CA . SER A 1 204 ? 33.571 8.486 62.755 1.00 89.77 204 SER A CA 1
ATOM 1322 C C . SER A 1 204 ? 33.097 9.858 63.171 1.00 96.09 204 SER A C 1
ATOM 1323 O O . SER A 1 204 ? 32.828 10.073 64.352 1.00 95.32 204 SER A O 1
ATOM 1326 N N . SER A 1 205 ? 33.024 10.792 62.215 1.00 94.63 205 SER A N 1
ATOM 1327 C CA . SER A 1 205 ? 32.601 12.161 62.483 1.00 95.34 205 SER A CA 1
ATOM 1328 C C . SER A 1 205 ? 31.489 12.625 61.561 1.00 101.12 205 SER A C 1
ATOM 1329 O O . SER A 1 205 ? 31.530 12.349 60.356 1.00 100.59 205 SER A O 1
ATOM 1332 N N . VAL A 1 206 ? 30.506 13.353 62.125 1.00 99.34 206 VAL A N 1
ATOM 1333 C CA . VAL A 1 206 ? 29.413 13.952 61.358 1.00 100.28 206 VAL A CA 1
ATOM 1334 C C . VAL A 1 206 ? 29.404 15.444 61.530 1.00 108.93 206 VAL A C 1
ATOM 1335 O O . VAL A 1 206 ? 29.671 15.940 62.626 1.00 108.52 206 VAL A O 1
ATOM 1339 N N . THR A 1 207 ? 29.086 16.161 60.450 1.00 109.63 207 THR A N 1
ATOM 1340 C CA . THR A 1 207 ? 29.021 17.616 60.481 1.00 111.29 207 THR A CA 1
ATOM 1341 C C . THR A 1 207 ? 27.591 18.061 60.185 1.00 117.58 207 THR A C 1
ATOM 1342 O O . THR A 1 207 ? 27.136 18.033 59.038 1.00 116.64 207 THR A O 1
ATOM 1346 N N . VAL A 1 208 ? 26.873 18.415 61.257 1.00 116.87 208 VAL A N 1
ATOM 1347 C CA . VAL A 1 208 ? 25.480 18.860 61.208 1.00 118.20 208 VAL A CA 1
ATOM 1348 C C . VAL A 1 208 ? 25.356 20.355 61.567 1.00 124.64 208 VAL A C 1
ATOM 1349 O O . VAL A 1 208 ? 26.173 20.847 62.347 1.00 123.65 208 VAL A O 1
ATOM 1353 N N . PRO A 1 209 ? 24.374 21.107 61.010 1.00 123.93 209 PRO A N 1
ATOM 1354 C CA . PRO A 1 209 ? 24.272 22.535 61.356 1.00 125.06 209 PRO A CA 1
ATOM 1355 C C . PRO A 1 209 ? 23.981 22.754 62.841 1.00 131.12 209 PRO A C 1
ATOM 1356 O O . PRO A 1 209 ? 23.304 21.928 63.456 1.00 130.56 209 PRO A O 1
ATOM 1360 N N . SER A 1 210 ? 24.504 23.855 63.416 1.00 129.53 210 SER A N 1
ATOM 1361 C CA . SER A 1 210 ? 24.345 24.187 64.836 1.00 130.68 210 SER A CA 1
ATOM 1362 C C . SER A 1 210 ? 22.883 24.424 65.261 1.00 138.41 210 SER A C 1
ATOM 1363 O O . SER A 1 210 ? 22.604 24.548 66.455 1.00 137.68 210 SER A O 1
ATOM 1366 N N . SER A 1 211 ? 21.956 24.458 64.284 1.00 138.35 211 SER A N 1
ATOM 1367 C CA . SER A 1 211 ? 20.516 24.606 64.507 1.00 139.67 211 SER A CA 1
ATOM 1368 C C . SER A 1 211 ? 19.895 23.225 64.796 1.00 146.55 211 SER A C 1
ATOM 1369 O O . SER A 1 211 ? 19.001 23.123 65.633 1.00 145.95 211 SER A O 1
ATOM 1372 N N . THR A 1 212 ? 20.391 22.167 64.121 1.00 145.54 212 THR A N 1
ATOM 1373 C CA . THR A 1 212 ? 19.919 20.787 64.291 1.00 146.63 212 THR A CA 1
ATOM 1374 C C . THR A 1 212 ? 20.448 20.123 65.564 1.00 151.87 212 THR A C 1
ATOM 1375 O O . THR A 1 212 ? 19.930 19.080 65.962 1.00 151.50 212 THR A O 1
ATOM 1379 N N . TRP A 1 213 ? 21.483 20.699 66.190 1.00 150.01 213 TRP A N 1
ATOM 1380 C CA . TRP A 1 213 ? 22.024 20.135 67.422 1.00 150.86 213 TRP A CA 1
ATOM 1381 C C . TRP A 1 213 ? 22.240 21.193 68.514 1.00 154.68 213 TRP A C 1
ATOM 1382 O O . TRP A 1 213 ? 22.719 22.284 68.199 1.00 153.65 213 TRP A O 1
ATOM 1393 N N . PRO A 1 214 ? 21.840 20.940 69.789 1.00 152.30 214 PRO A N 1
ATOM 1394 C CA . PRO A 1 214 ? 21.288 19.689 70.356 1.00 152.17 214 PRO A CA 1
ATOM 1395 C C . PRO A 1 214 ? 19.782 19.460 70.163 1.00 155.09 214 PRO A C 1
ATOM 1396 O O . PRO A 1 214 ? 19.225 18.574 70.813 1.00 154.65 214 PRO A O 1
ATOM 1400 N N . SER A 1 215 ? 19.144 20.212 69.243 1.00 151.65 215 SER A N 1
ATOM 1401 C CA . SER A 1 215 ? 17.710 20.149 68.935 1.00 151.60 215 SER A CA 1
ATOM 1402 C C . SER A 1 215 ? 17.200 18.738 68.612 1.00 155.99 215 SER A C 1
ATOM 1403 O O . SER A 1 215 ? 16.253 18.271 69.247 1.00 158.61 215 SER A O 1
ATOM 1406 N N . GLU A 1 216 ? 17.836 18.067 67.643 1.00 149.06 216 GLU A N 1
ATOM 1407 C CA . GLU A 1 216 ? 17.467 16.737 67.174 1.00 148.07 216 GLU A CA 1
ATOM 1408 C C . GLU A 1 216 ? 18.307 15.655 67.855 1.00 150.67 216 GLU A C 1
ATOM 1409 O O . GLU A 1 216 ? 19.410 15.930 68.341 1.00 151.48 216 GLU A O 1
ATOM 1415 N N . THR A 1 217 ? 17.782 14.416 67.859 1.00 144.17 217 THR A N 1
ATOM 1416 C CA . THR A 1 217 ? 18.445 13.225 68.389 1.00 142.01 217 THR A CA 1
ATOM 1417 C C . THR A 1 217 ? 19.533 12.814 67.392 1.00 139.79 217 THR A C 1
ATOM 1418 O O . THR A 1 217 ? 19.291 12.813 66.183 1.00 138.86 217 THR A O 1
ATOM 1422 N N . VAL A 1 218 ? 20.732 12.506 67.899 1.00 132.30 218 VAL A N 1
ATOM 1423 C CA . VAL A 1 218 ? 21.854 12.046 67.084 1.00 130.35 218 VAL A CA 1
ATOM 1424 C C . VAL A 1 218 ? 22.350 10.743 67.698 1.00 129.23 218 VAL A C 1
ATOM 1425 O O . VAL A 1 218 ? 22.745 10.718 68.864 1.00 128.63 218 VAL A O 1
ATOM 1429 N N . THR A 1 219 ? 22.277 9.658 66.923 1.00 122.44 219 THR A N 1
ATOM 1430 C CA . THR A 1 219 ? 22.656 8.328 67.375 1.00 120.88 219 THR A CA 1
ATOM 1431 C C . THR A 1 219 ? 23.683 7.702 66.462 1.00 120.71 219 THR A C 1
ATOM 1432 O O . THR A 1 219 ? 23.421 7.501 65.281 1.00 118.74 219 THR A O 1
ATOM 1436 N N . CYS A 1 220 ? 24.847 7.374 67.033 1.00 114.84 220 CYS A N 1
ATOM 1437 C CA . CYS A 1 220 ? 25.962 6.710 66.362 1.00 113.07 220 CYS A CA 1
ATOM 1438 C C . CYS A 1 220 ? 25.662 5.197 66.382 1.00 111.08 220 CYS A C 1
ATOM 1439 O O . CYS A 1 220 ? 25.801 4.552 67.428 1.00 110.18 220 CYS A O 1
ATOM 1442 N N . ASN A 1 221 ? 25.174 4.655 65.244 1.00 104.06 221 ASN A N 1
ATOM 1443 C CA . ASN A 1 221 ? 24.825 3.236 65.130 1.00 102.34 221 ASN A CA 1
ATOM 1444 C C . ASN A 1 221 ? 26.027 2.401 64.728 1.00 101.96 221 ASN A C 1
ATOM 1445 O O . ASN A 1 221 ? 26.625 2.621 63.678 1.00 100.99 221 ASN A O 1
ATOM 1450 N N . VAL A 1 222 ? 26.383 1.454 65.584 1.00 95.97 222 VAL A N 1
ATOM 1451 C CA . VAL A 1 222 ? 27.501 0.554 65.385 1.00 94.61 222 VAL A CA 1
ATOM 1452 C C . VAL A 1 222 ? 26.956 -0.871 65.315 1.00 98.47 222 VAL A C 1
ATOM 1453 O O . VAL A 1 222 ? 26.050 -1.240 66.057 1.00 96.58 222 VAL A O 1
ATOM 1457 N N . ALA A 1 223 ? 27.480 -1.648 64.369 1.00 97.21 223 ALA A N 1
ATOM 1458 C CA . ALA A 1 223 ? 27.104 -3.041 64.180 1.00 97.17 223 ALA A CA 1
ATOM 1459 C C . ALA A 1 223 ? 28.353 -3.878 64.006 1.00 100.70 223 ALA A C 1
ATOM 1460 O O . ALA A 1 223 ? 29.204 -3.549 63.179 1.00 100.22 223 ALA A O 1
ATOM 1462 N N . HIS A 1 224 ? 28.501 -4.906 64.845 1.00 97.68 224 HIS A N 1
ATOM 1463 C CA . HIS A 1 224 ? 29.610 -5.843 64.768 1.00 98.22 224 HIS A CA 1
ATOM 1464 C C . HIS A 1 224 ? 29.006 -7.169 64.337 1.00 102.83 224 HIS A C 1
ATOM 1465 O O . HIS A 1 224 ? 28.274 -7.785 65.119 1.00 102.27 224 HIS A O 1
ATOM 1472 N N . PRO A 1 225 ? 29.197 -7.577 63.063 1.00 99.69 225 PRO A N 1
ATOM 1473 C CA . PRO A 1 225 ? 28.590 -8.839 62.621 1.00 99.76 225 PRO A CA 1
ATOM 1474 C C . PRO A 1 225 ? 29.225 -10.044 63.308 1.00 104.66 225 PRO A C 1
ATOM 1475 O O . PRO A 1 225 ? 28.501 -10.946 63.744 1.00 105.33 225 PRO A O 1
ATOM 1479 N N . ALA A 1 226 ? 30.570 -10.008 63.465 1.00 100.00 226 ALA A N 1
ATOM 1480 C CA . ALA A 1 226 ? 31.415 -11.040 64.066 1.00 99.26 226 ALA A CA 1
ATOM 1481 C C . ALA A 1 226 ? 31.015 -11.481 65.475 1.00 102.58 226 ALA A C 1
ATOM 1482 O O . ALA A 1 226 ? 31.109 -12.666 65.786 1.00 102.02 226 ALA A O 1
ATOM 1484 N N . SER A 1 227 ? 30.586 -10.536 66.324 1.00 99.24 227 SER A N 1
ATOM 1485 C CA . SER A 1 227 ? 30.173 -10.818 67.701 1.00 99.08 227 SER A CA 1
ATOM 1486 C C . SER A 1 227 ? 28.642 -10.705 67.872 1.00 103.54 227 SER A C 1
ATOM 1487 O O . SER A 1 227 ? 28.139 -10.756 68.998 1.00 102.87 227 SER A O 1
ATOM 1490 N N . SER A 1 228 ? 27.910 -10.568 66.735 1.00 100.30 228 SER A N 1
ATOM 1491 C CA . SER A 1 228 ? 26.448 -10.424 66.636 1.00 99.56 228 SER A CA 1
ATOM 1492 C C . SER A 1 228 ? 25.872 -9.317 67.578 1.00 101.61 228 SER A C 1
ATOM 1493 O O . SER A 1 228 ? 24.822 -9.508 68.199 1.00 100.89 228 SER A O 1
ATOM 1496 N N . THR A 1 229 ? 26.571 -8.160 67.658 1.00 96.97 229 THR A N 1
ATOM 1497 C CA . THR A 1 229 ? 26.152 -7.000 68.455 1.00 96.50 229 THR A CA 1
ATOM 1498 C C . THR A 1 229 ? 25.784 -5.832 67.546 1.00 99.73 229 THR A C 1
ATOM 1499 O O . THR A 1 229 ? 26.374 -5.680 66.479 1.00 100.31 229 THR A O 1
ATOM 1503 N N . LYS A 1 230 ? 24.828 -5.005 67.981 1.00 94.58 230 LYS A N 1
ATOM 1504 C CA . LYS A 1 230 ? 24.379 -3.812 67.279 1.00 93.81 230 LYS A CA 1
ATOM 1505 C C . LYS A 1 230 ? 24.096 -2.765 68.366 1.00 96.29 230 LYS A C 1
ATOM 1506 O O . LYS A 1 230 ? 23.019 -2.729 68.976 1.00 95.54 230 LYS A O 1
ATOM 1512 N N . VAL A 1 231 ? 25.134 -1.985 68.667 1.00 91.93 231 VAL A N 1
ATOM 1513 C CA . VAL A 1 231 ? 25.151 -0.951 69.698 1.00 91.46 231 VAL A CA 1
ATOM 1514 C C . VAL A 1 231 ? 24.743 0.398 69.104 1.00 94.63 231 VAL A C 1
ATOM 1515 O O . VAL A 1 231 ? 25.103 0.705 67.970 1.00 93.13 231 VAL A O 1
ATOM 1519 N N . ASP A 1 232 ? 23.981 1.200 69.868 1.00 92.18 232 ASP A N 1
ATOM 1520 C CA . ASP A 1 232 ? 23.539 2.509 69.406 1.00 92.43 232 ASP A CA 1
ATOM 1521 C C . ASP A 1 232 ? 23.694 3.496 70.536 1.00 96.18 232 ASP A C 1
ATOM 1522 O O . ASP A 1 232 ? 23.010 3.356 71.546 1.00 97.26 232 ASP A O 1
ATOM 1527 N N . LYS A 1 233 ? 24.619 4.468 70.396 1.00 92.53 233 LYS A N 1
ATOM 1528 C CA . LYS A 1 233 ? 24.914 5.454 71.449 1.00 93.10 233 LYS A CA 1
ATOM 1529 C C . LYS A 1 233 ? 24.586 6.915 71.085 1.00 97.14 233 LYS A C 1
ATOM 1530 O O . LYS A 1 233 ? 25.290 7.524 70.274 1.00 96.37 233 LYS A O 1
ATOM 1536 N N . LYS A 1 234 ? 23.532 7.481 71.724 1.00 93.76 234 LYS A N 1
ATOM 1537 C CA . LYS A 1 234 ? 23.086 8.858 71.501 1.00 93.95 234 LYS A CA 1
ATOM 1538 C C . LYS A 1 234 ? 24.126 9.869 71.996 1.00 101.60 234 LYS A C 1
ATOM 1539 O O . LYS A 1 234 ? 24.408 9.907 73.199 1.00 102.14 234 LYS A O 1
ATOM 1543 N N . ILE A 1 235 ? 24.698 10.682 71.067 1.00 99.57 235 ILE A N 1
ATOM 1544 C CA . ILE A 1 235 ? 25.692 11.726 71.382 1.00 99.90 235 ILE A CA 1
ATOM 1545 C C . ILE A 1 235 ? 24.951 12.850 72.120 1.00 106.26 235 ILE A C 1
ATOM 1546 O O . ILE A 1 235 ? 24.123 13.541 71.518 1.00 106.20 235 ILE A O 1
ATOM 1551 N N . VAL A 1 236 ? 25.200 12.970 73.437 1.00 104.49 236 VAL A N 1
ATOM 1552 C CA . VAL A 1 236 ? 24.533 13.918 74.350 1.00 105.30 236 VAL A CA 1
ATOM 1553 C C . VAL A 1 236 ? 25.489 15.078 74.767 1.00 112.03 236 VAL A C 1
ATOM 1554 O O . VAL A 1 236 ? 26.676 14.800 74.996 1.00 112.17 236 VAL A O 1
ATOM 1558 N N . PRO A 1 237 ? 25.022 16.367 74.860 1.00 109.36 237 PRO A N 1
ATOM 1559 C CA . PRO A 1 237 ? 25.952 17.451 75.249 1.00 109.57 237 PRO A CA 1
ATOM 1560 C C . PRO A 1 237 ? 26.540 17.219 76.634 1.00 115.09 237 PRO A C 1
ATOM 1561 O O . PRO A 1 237 ? 25.796 16.978 77.591 1.00 116.80 237 PRO A O 1
ATOM 1565 N N . ARG A 1 238 ? 27.871 17.243 76.729 1.00 110.18 238 ARG A N 1
ATOM 1566 C CA . ARG A 1 238 ? 28.590 16.982 77.973 1.00 129.41 238 ARG A CA 1
ATOM 1567 C C . ARG A 1 238 ? 28.542 18.137 78.989 1.00 144.67 238 ARG A C 1
ATOM 1568 O O . ARG A 1 238 ? 27.786 19.097 78.833 1.00 99.65 238 ARG A O 1
ATOM 1576 N N . ASP B 2 21 ? 56.699 -17.741 35.473 1.00 117.84 21 ASP B N 1
ATOM 1577 C CA . ASP B 2 21 ? 56.164 -16.596 36.210 1.00 117.77 21 ASP B CA 1
ATOM 1578 C C . ASP B 2 21 ? 56.644 -15.260 35.596 1.00 119.77 21 ASP B C 1
ATOM 1579 O O . ASP B 2 21 ? 57.765 -14.807 35.876 1.00 119.12 21 ASP B O 1
ATOM 1584 N N . ILE B 2 22 ? 55.796 -14.654 34.726 1.00 114.28 22 ILE B N 1
ATOM 1585 C CA . ILE B 2 22 ? 56.095 -13.388 34.040 1.00 112.34 22 ILE B CA 1
ATOM 1586 C C . ILE B 2 22 ? 55.634 -12.217 34.898 1.00 111.18 22 ILE B C 1
ATOM 1587 O O . ILE B 2 22 ? 54.502 -12.234 35.362 1.00 110.03 22 ILE B O 1
ATOM 1592 N N . GLN B 2 23 ? 56.511 -11.227 35.126 1.00 104.74 23 GLN B N 1
ATOM 1593 C CA . GLN B 2 23 ? 56.230 -10.048 35.947 1.00 103.10 23 GLN B CA 1
ATOM 1594 C C . GLN B 2 23 ? 55.586 -8.911 35.140 1.00 105.09 23 GLN B C 1
ATOM 1595 O O . GLN B 2 23 ? 55.756 -8.850 33.924 1.00 104.94 23 GLN B O 1
ATOM 1601 N N . MET B 2 24 ? 54.832 -8.023 35.824 1.00 100.41 24 MET B N 1
ATOM 1602 C CA . MET B 2 24 ? 54.158 -6.846 35.254 1.00 99.61 24 MET B CA 1
ATOM 1603 C C . MET B 2 24 ? 54.460 -5.640 36.117 1.00 103.84 24 MET B C 1
ATOM 1604 O O . MET B 2 24 ? 54.278 -5.691 37.341 1.00 103.30 24 MET B O 1
ATOM 1609 N N . THR B 2 25 ? 54.938 -4.555 35.496 1.00 101.17 25 THR B N 1
ATOM 1610 C CA . THR B 2 25 ? 55.254 -3.346 36.249 1.00 101.59 25 THR B CA 1
ATOM 1611 C C . THR B 2 25 ? 54.595 -2.118 35.684 1.00 108.17 25 THR B C 1
ATOM 1612 O O . THR B 2 25 ? 54.720 -1.832 34.486 1.00 107.21 25 THR B O 1
ATOM 1616 N N . GLN B 2 26 ? 53.877 -1.394 36.560 1.00 107.11 26 GLN B N 1
ATOM 1617 C CA . GLN B 2 26 ? 53.279 -0.111 36.231 1.00 107.79 26 GLN B CA 1
ATOM 1618 C C . GLN B 2 26 ? 54.310 0.931 36.642 1.00 114.99 26 GLN B C 1
ATOM 1619 O O . GLN B 2 26 ? 54.751 0.958 37.799 1.00 113.93 26 GLN B O 1
ATOM 1625 N N . THR B 2 27 ? 54.730 1.751 35.669 1.00 115.01 27 THR B N 1
ATOM 1626 C CA . THR B 2 27 ? 55.722 2.823 35.811 1.00 116.49 27 THR B CA 1
ATOM 1627 C C . THR B 2 27 ? 55.487 3.751 37.027 1.00 123.32 27 THR B C 1
ATOM 1628 O O . THR B 2 27 ? 56.457 4.270 37.597 1.00 123.62 27 THR B O 1
ATOM 1631 N N . THR B 2 28 ? 54.201 3.937 37.416 1.00 120.30 28 THR B N 1
ATOM 1632 C CA . THR B 2 28 ? 53.743 4.787 38.518 1.00 120.10 28 THR B CA 1
ATOM 1633 C C . THR B 2 28 ? 52.735 4.030 39.390 1.00 123.95 28 THR B C 1
ATOM 1634 O O . THR B 2 28 ? 51.959 3.237 38.856 1.00 123.75 28 THR B O 1
ATOM 1637 N N . SER B 2 29 ? 52.747 4.269 40.723 1.00 119.95 29 SER B N 1
ATOM 1638 C CA . SER B 2 29 ? 51.840 3.623 41.684 1.00 119.26 29 SER B CA 1
ATOM 1639 C C . SER B 2 29 ? 50.737 4.557 42.169 1.00 122.99 29 SER B C 1
ATOM 1640 O O . SER B 2 29 ? 49.815 4.122 42.865 1.00 121.65 29 SER B O 1
ATOM 1643 N N . SER B 2 30 ? 50.832 5.841 41.789 1.00 120.99 30 SER B N 1
ATOM 1644 C CA . SER B 2 30 ? 49.878 6.894 42.132 1.00 121.55 30 SER B CA 1
ATOM 1645 C C . SER B 2 30 ? 49.954 8.005 41.095 1.00 125.60 30 SER B C 1
ATOM 1646 O O . SER B 2 30 ? 51.050 8.441 40.732 1.00 125.32 30 SER B O 1
ATOM 1649 N N . LEU B 2 31 ? 48.792 8.450 40.610 1.00 122.29 31 LEU B N 1
ATOM 1650 C CA . LEU B 2 31 ? 48.711 9.493 39.601 1.00 122.31 31 LEU B CA 1
ATOM 1651 C C . LEU B 2 31 ? 47.627 10.493 39.941 1.00 127.08 31 LEU B C 1
ATOM 1652 O O . LEU B 2 31 ? 46.447 10.139 39.954 1.00 126.74 31 LEU B O 1
ATOM 1657 N N . SER B 2 32 ? 48.022 11.737 40.235 1.00 124.77 32 SER B N 1
ATOM 1658 C CA . SER B 2 32 ? 47.050 12.784 40.529 1.00 125.04 32 SER B CA 1
ATOM 1659 C C . SER B 2 32 ? 46.682 13.476 39.226 1.00 128.48 32 SER B C 1
ATOM 1660 O O . SER B 2 32 ? 47.574 13.793 38.425 1.00 127.54 32 SER B O 1
ATOM 1663 N N . ALA B 2 33 ? 45.371 13.664 38.991 1.00 125.16 33 ALA B N 1
ATOM 1664 C CA . ALA B 2 33 ? 44.879 14.308 37.777 1.00 124.97 33 ALA B CA 1
ATOM 1665 C C . ALA B 2 33 ? 43.652 15.199 38.008 1.00 130.24 33 ALA B C 1
ATOM 1666 O O . ALA B 2 33 ? 42.745 14.817 38.734 1.00 129.54 33 ALA B O 1
ATOM 1668 N N . SER B 2 34 ? 43.619 16.390 37.358 1.00 128.29 34 SER B N 1
ATOM 1669 C CA . SER B 2 34 ? 42.495 17.337 37.376 1.00 128.58 34 SER B CA 1
ATOM 1670 C C . SER B 2 34 ? 41.294 16.658 36.683 1.00 133.30 34 SER B C 1
ATOM 1671 O O . SER B 2 34 ? 41.487 15.697 35.928 1.00 132.93 34 SER B O 1
ATOM 1674 N N . LEU B 2 35 ? 40.049 17.135 36.985 1.00 130.53 35 LEU B N 1
ATOM 1675 C CA . LEU B 2 35 ? 38.806 16.684 36.348 1.00 130.85 35 LEU B CA 1
ATOM 1676 C C . LEU B 2 35 ? 38.889 17.024 34.845 1.00 135.99 35 LEU B C 1
ATOM 1677 O O . LEU B 2 35 ? 39.494 18.055 34.459 1.00 135.87 35 LEU B O 1
ATOM 1682 N N . GLY B 2 36 ? 38.343 16.113 34.033 1.00 132.82 36 GLY B N 1
ATOM 1683 C CA . GLY B 2 36 ? 38.281 16.244 32.583 1.00 132.67 36 GLY B CA 1
ATOM 1684 C C . GLY B 2 36 ? 39.592 16.220 31.822 1.00 137.03 36 GLY B C 1
ATOM 1685 O O . GLY B 2 36 ? 39.592 16.512 30.624 1.00 136.78 36 GLY B O 1
ATOM 1686 N N . ASP B 2 37 ? 40.744 15.928 32.514 1.00 133.84 37 ASP B N 1
ATOM 1687 C CA . ASP B 2 37 ? 42.049 15.863 31.843 1.00 134.02 37 ASP B CA 1
ATOM 1688 C C . ASP B 2 37 ? 42.216 14.483 31.157 1.00 136.78 37 ASP B C 1
ATOM 1689 O O . ASP B 2 37 ? 41.293 13.651 31.189 1.00 137.41 37 ASP B O 1
ATOM 1694 N N . ARG B 2 38 ? 43.348 14.297 30.442 1.00 130.74 38 ARG B N 1
ATOM 1695 C CA . ARG B 2 38 ? 43.716 13.032 29.812 1.00 129.31 38 ARG B CA 1
ATOM 1696 C C . ARG B 2 38 ? 44.857 12.398 30.610 1.00 129.80 38 ARG B C 1
ATOM 1697 O O . ARG B 2 38 ? 45.885 13.041 30.871 1.00 129.99 38 ARG B O 1
ATOM 1703 N N . VAL B 2 39 ? 44.646 11.137 31.029 1.00 122.25 39 VAL B N 1
ATOM 1704 C CA . VAL B 2 39 ? 45.636 10.391 31.791 1.00 119.80 39 VAL B CA 1
ATOM 1705 C C . VAL B 2 39 ? 45.876 9.019 31.213 1.00 117.49 39 VAL B C 1
ATOM 1706 O O . VAL B 2 39 ? 45.018 8.464 30.521 1.00 116.04 39 VAL B O 1
ATOM 1710 N N . THR B 2 40 ? 47.087 8.506 31.466 1.00 110.55 40 THR B N 1
ATOM 1711 C CA . THR B 2 40 ? 47.565 7.219 30.982 1.00 108.25 40 THR B CA 1
ATOM 1712 C C . THR B 2 40 ? 48.203 6.392 32.110 1.00 107.74 40 THR B C 1
ATOM 1713 O O . THR B 2 40 ? 48.886 6.925 32.994 1.00 106.28 40 THR B O 1
ATOM 1717 N N . ILE B 2 41 ? 47.957 5.086 32.061 1.00 102.02 41 ILE B N 1
ATOM 1718 C CA . ILE B 2 41 ? 48.512 4.100 32.974 1.00 101.00 41 ILE B CA 1
ATOM 1719 C C . ILE B 2 41 ? 49.329 3.205 32.066 1.00 104.27 41 ILE B C 1
ATOM 1720 O O . ILE B 2 41 ? 48.776 2.559 31.178 1.00 103.15 41 ILE B O 1
ATOM 1725 N N . SER B 2 42 ? 50.643 3.226 32.230 1.00 101.85 42 SER B N 1
ATOM 1726 C CA . SER B 2 42 ? 51.520 2.412 31.400 1.00 102.34 42 SER B CA 1
ATOM 1727 C C . SER B 2 42 ? 51.848 1.101 32.081 1.00 105.34 42 SER B C 1
ATOM 1728 O O . SER B 2 42 ? 51.875 1.030 33.312 1.00 105.04 42 SER B O 1
ATOM 1731 N N . CYS B 2 43 ? 52.092 0.062 31.275 1.00 100.81 43 CYS B N 1
ATOM 1732 C CA . CYS B 2 43 ? 52.373 -1.273 31.766 1.00 100.51 43 CYS B CA 1
ATOM 1733 C C . CYS B 2 43 ? 53.478 -1.949 30.938 1.00 104.01 43 CYS B C 1
ATOM 1734 O O . CYS B 2 43 ? 53.331 -2.113 29.724 1.00 104.07 43 CYS B O 1
ATOM 1737 N N . ARG B 2 44 ? 54.587 -2.329 31.599 1.00 99.19 44 ARG B N 1
ATOM 1738 C CA . ARG B 2 44 ? 55.714 -3.006 30.957 1.00 97.99 44 ARG B CA 1
ATOM 1739 C C . ARG B 2 44 ? 55.719 -4.484 31.332 1.00 99.62 44 ARG B C 1
ATOM 1740 O O . ARG B 2 44 ? 55.588 -4.829 32.506 1.00 99.23 44 ARG B O 1
ATOM 1746 N N . ALA B 2 45 ? 55.860 -5.352 30.338 1.00 95.19 45 ALA B N 1
ATOM 1747 C CA . ALA B 2 45 ? 55.878 -6.791 30.566 1.00 94.98 45 ALA B CA 1
ATOM 1748 C C . ALA B 2 45 ? 57.250 -7.414 30.332 1.00 99.06 45 ALA B C 1
ATOM 1749 O O . ALA B 2 45 ? 58.072 -6.864 29.589 1.00 98.49 45 ALA B O 1
ATOM 1751 N N . SER B 2 46 ? 57.495 -8.568 30.978 1.00 95.43 46 SER B N 1
ATOM 1752 C CA . SER B 2 46 ? 58.761 -9.303 30.883 1.00 95.05 46 SER B CA 1
ATOM 1753 C C . SER B 2 46 ? 58.889 -10.125 29.588 1.00 97.20 46 SER B C 1
ATOM 1754 O O . SER B 2 46 ? 60.008 -10.451 29.177 1.00 95.00 46 SER B O 1
ATOM 1757 N N . GLN B 2 47 ? 57.732 -10.449 28.960 1.00 94.43 47 GLN B N 1
ATOM 1758 C CA . GLN B 2 47 ? 57.604 -11.217 27.710 1.00 94.26 47 GLN B CA 1
ATOM 1759 C C . GLN B 2 47 ? 56.641 -10.522 26.746 1.00 97.83 47 GLN B C 1
ATOM 1760 O O . GLN B 2 47 ? 55.991 -9.538 27.111 1.00 96.22 47 GLN B O 1
ATOM 1766 N N . ASP B 2 48 ? 56.543 -11.053 25.515 1.00 96.03 48 ASP B N 1
ATOM 1767 C CA . ASP B 2 48 ? 55.595 -10.573 24.521 1.00 96.60 48 ASP B CA 1
ATOM 1768 C C . ASP B 2 48 ? 54.266 -11.202 24.926 1.00 99.36 48 ASP B C 1
ATOM 1769 O O . ASP B 2 48 ? 54.147 -12.426 24.992 1.00 97.71 48 ASP B O 1
ATOM 1774 N N . ILE B 2 49 ? 53.311 -10.335 25.284 1.00 96.43 49 ILE B N 1
ATOM 1775 C CA . ILE B 2 49 ? 51.967 -10.626 25.794 1.00 95.89 49 ILE B CA 1
ATOM 1776 C C . ILE B 2 49 ? 50.967 -10.867 24.659 1.00 98.52 49 ILE B C 1
ATOM 1777 O O . ILE B 2 49 ? 49.880 -11.414 24.896 1.00 97.34 49 ILE B O 1
ATOM 1782 N N . SER B 2 50 ? 51.370 -10.508 23.417 1.00 94.12 50 SER B N 1
ATOM 1783 C CA . SER B 2 50 ? 50.585 -10.690 22.194 1.00 93.56 50 SER B CA 1
ATOM 1784 C C . SER B 2 50 ? 49.111 -10.228 22.349 1.00 96.30 50 SER B C 1
ATOM 1785 O O . SER B 2 50 ? 48.186 -10.962 21.997 1.00 96.78 50 SER B O 1
ATOM 1788 N N . ASN B 2 51 ? 48.913 -9.012 22.909 1.00 90.43 51 ASN B N 1
ATOM 1789 C CA . ASN B 2 51 ? 47.619 -8.358 23.139 1.00 89.39 51 ASN B CA 1
ATOM 1790 C C . ASN B 2 51 ? 46.767 -9.009 24.237 1.00 91.46 51 ASN B C 1
ATOM 1791 O O . ASN B 2 51 ? 45.719 -8.453 24.584 1.00 91.91 51 ASN B O 1
ATOM 1796 N N . TYR B 2 52 ? 47.224 -10.142 24.822 1.00 85.21 52 TYR B N 1
ATOM 1797 C CA . TYR B 2 52 ? 46.508 -10.816 25.910 1.00 83.47 52 TYR B CA 1
ATOM 1798 C C . TYR B 2 52 ? 46.651 -10.056 27.236 1.00 83.80 52 TYR B C 1
ATOM 1799 O O . TYR B 2 52 ? 47.025 -10.663 28.247 1.00 83.25 52 TYR B O 1
ATOM 1808 N N . LEU B 2 53 ? 46.357 -8.728 27.235 1.00 77.50 53 LEU B N 1
ATOM 1809 C CA . LEU B 2 53 ? 46.439 -7.886 28.429 1.00 76.30 53 LEU B CA 1
ATOM 1810 C C . LEU B 2 53 ? 45.116 -7.179 28.743 1.00 77.83 53 LEU B C 1
ATOM 1811 O O . LEU B 2 53 ? 44.626 -6.416 27.911 1.00 77.29 53 LEU B O 1
ATOM 1816 N N . ASN B 2 54 ? 44.579 -7.394 29.968 1.00 72.15 54 ASN B N 1
ATOM 1817 C CA . ASN B 2 54 ? 43.315 -6.816 30.421 1.00 70.91 54 ASN B CA 1
ATOM 1818 C C . ASN B 2 54 ? 43.471 -5.785 31.531 1.00 74.57 54 ASN B C 1
ATOM 1819 O O . ASN B 2 54 ? 44.396 -5.848 32.338 1.00 72.95 54 ASN B O 1
ATOM 1824 N N . TRP B 2 55 ? 42.541 -4.841 31.571 1.00 72.75 55 TRP B N 1
ATOM 1825 C CA . TRP B 2 55 ? 42.533 -3.779 32.560 1.00 73.51 55 TRP B CA 1
ATOM 1826 C C . TRP B 2 55 ? 41.355 -3.915 33.490 1.00 79.93 55 TRP B C 1
ATOM 1827 O O . TRP B 2 55 ? 40.292 -4.371 33.071 1.00 80.92 55 TRP B O 1
ATOM 1838 N N . TYR B 2 56 ? 41.558 -3.542 34.769 1.00 76.32 56 TYR B N 1
ATOM 1839 C CA . TYR B 2 56 ? 40.588 -3.656 35.847 1.00 75.50 56 TYR B CA 1
ATOM 1840 C C . TYR B 2 56 ? 40.528 -2.384 36.635 1.00 80.65 56 TYR B C 1
ATOM 1841 O O . TYR B 2 56 ? 41.534 -1.686 36.751 1.00 80.26 56 TYR B O 1
ATOM 1850 N N . GLN B 2 57 ? 39.345 -2.072 37.164 1.00 78.27 57 GLN B N 1
ATOM 1851 C CA . GLN B 2 57 ? 39.114 -0.906 38.003 1.00 78.67 57 GLN B CA 1
ATOM 1852 C C . GLN B 2 57 ? 38.458 -1.409 39.261 1.00 84.92 57 GLN B C 1
ATOM 1853 O O . GLN B 2 57 ? 37.326 -1.909 39.238 1.00 85.42 57 GLN B O 1
ATOM 1859 N N . GLN B 2 58 ? 39.176 -1.289 40.357 1.00 81.63 58 GLN B N 1
ATOM 1860 C CA . GLN B 2 58 ? 38.662 -1.689 41.645 1.00 81.21 58 GLN B CA 1
ATOM 1861 C C . GLN B 2 58 ? 38.390 -0.393 42.393 1.00 87.60 58 GLN B C 1
ATOM 1862 O O . GLN B 2 58 ? 39.333 0.343 42.694 1.00 88.09 58 GLN B O 1
ATOM 1868 N N . LYS B 2 59 ? 37.095 -0.074 42.610 1.00 84.90 59 LYS B N 1
ATOM 1869 C CA . LYS B 2 59 ? 36.644 1.142 43.298 1.00 85.12 59 LYS B CA 1
ATOM 1870 C C . LYS B 2 59 ? 37.001 1.045 44.793 1.00 92.39 59 LYS B C 1
ATOM 1871 O O . LYS B 2 59 ? 37.172 -0.084 45.278 1.00 92.54 59 LYS B O 1
ATOM 1874 N N . PRO B 2 60 ? 37.122 2.163 45.563 1.00 90.27 60 PRO B N 1
ATOM 1875 C CA . PRO B 2 60 ? 37.443 2.013 46.998 1.00 90.80 60 PRO B CA 1
ATOM 1876 C C . PRO B 2 60 ? 36.350 1.226 47.744 1.00 96.36 60 PRO B C 1
ATOM 1877 O O . PRO B 2 60 ? 35.186 1.622 47.719 1.00 95.41 60 PRO B O 1
ATOM 1881 N N . ASP B 2 61 ? 36.722 0.027 48.274 1.00 94.94 61 ASP B N 1
ATOM 1882 C CA . ASP B 2 61 ? 35.882 -0.965 48.974 1.00 95.62 61 ASP B CA 1
ATOM 1883 C C . ASP B 2 61 ? 34.707 -1.431 48.094 1.00 97.73 61 ASP B C 1
ATOM 1884 O O . ASP B 2 61 ? 33.883 -2.256 48.509 1.00 97.66 61 ASP B O 1
ATOM 1889 N N . GLY B 2 62 ? 34.673 -0.918 46.871 1.00 92.67 62 GLY B N 1
ATOM 1890 C CA . GLY B 2 62 ? 33.683 -1.288 45.878 1.00 92.48 62 GLY B CA 1
ATOM 1891 C C . GLY B 2 62 ? 34.119 -2.544 45.148 1.00 95.89 62 GLY B C 1
ATOM 1892 O O . GLY B 2 62 ? 35.205 -3.091 45.403 1.00 95.07 62 GLY B O 1
ATOM 1893 N N . THR B 2 63 ? 33.279 -3.008 44.225 1.00 92.24 63 THR B N 1
ATOM 1894 C CA . THR B 2 63 ? 33.613 -4.202 43.463 1.00 92.52 63 THR B CA 1
ATOM 1895 C C . THR B 2 63 ? 34.749 -3.860 42.492 1.00 95.49 63 THR B C 1
ATOM 1896 O O . THR B 2 63 ? 35.055 -2.685 42.258 1.00 95.80 63 THR B O 1
ATOM 1900 N N . VAL B 2 64 ? 35.407 -4.896 41.991 1.00 90.13 64 VAL B N 1
ATOM 1901 C CA . VAL B 2 64 ? 36.471 -4.827 41.000 1.00 88.37 64 VAL B CA 1
ATOM 1902 C C . VAL B 2 64 ? 35.792 -5.180 39.654 1.00 88.25 64 VAL B C 1
ATOM 1903 O O . VAL B 2 64 ? 35.102 -6.196 39.541 1.00 87.51 64 VAL B O 1
ATOM 1907 N N . LYS B 2 65 ? 35.882 -4.259 38.689 1.00 81.61 65 LYS B N 1
ATOM 1908 C CA . LYS B 2 65 ? 35.237 -4.383 37.386 1.00 79.69 65 LYS B CA 1
ATOM 1909 C C . LYS B 2 65 ? 36.261 -4.764 36.348 1.00 83.02 65 LYS B C 1
ATOM 1910 O O . LYS B 2 65 ? 37.436 -4.414 36.510 1.00 83.51 65 LYS B O 1
ATOM 1914 N N . LEU B 2 66 ? 35.827 -5.453 35.261 1.00 77.67 66 LEU B N 1
ATOM 1915 C CA . LEU B 2 66 ? 36.699 -5.716 34.118 1.00 76.42 66 LEU B CA 1
ATOM 1916 C C . LEU B 2 66 ? 36.463 -4.526 33.207 1.00 80.43 66 LEU B C 1
ATOM 1917 O O . LEU B 2 66 ? 35.348 -4.307 32.733 1.00 79.76 66 LEU B O 1
ATOM 1922 N N . LEU B 2 67 ? 37.476 -3.703 33.048 1.00 78.36 67 LEU B N 1
ATOM 1923 C CA . LEU B 2 67 ? 37.356 -2.523 32.219 1.00 79.01 67 LEU B CA 1
ATOM 1924 C C . LEU B 2 67 ? 37.483 -2.872 30.756 1.00 86.36 67 LEU B C 1
ATOM 1925 O O . LEU B 2 67 ? 36.473 -2.804 30.054 1.00 87.42 67 LEU B O 1
ATOM 1930 N N . ILE B 2 68 ? 38.722 -3.206 30.278 1.00 83.80 68 ILE B N 1
ATOM 1931 C CA . ILE B 2 68 ? 38.973 -3.516 28.865 1.00 84.05 68 ILE B CA 1
ATOM 1932 C C . ILE B 2 68 ? 39.796 -4.829 28.667 1.00 88.26 68 ILE B C 1
ATOM 1933 O O . ILE B 2 68 ? 40.979 -4.900 29.015 1.00 87.15 68 ILE B O 1
ATOM 1938 N N . TYR B 2 69 ? 39.126 -5.862 28.106 1.00 85.76 69 TYR B N 1
ATOM 1939 C CA . TYR B 2 69 ? 39.677 -7.184 27.775 1.00 86.35 69 TYR B CA 1
ATOM 1940 C C . TYR B 2 69 ? 40.443 -7.105 26.477 1.00 92.47 69 TYR B C 1
ATOM 1941 O O . TYR B 2 69 ? 40.142 -6.235 25.672 1.00 91.86 69 TYR B O 1
ATOM 1946 N N . TYR B 2 70 ? 41.417 -8.017 26.257 1.00 91.83 70 TYR B N 1
ATOM 1947 C CA . TYR B 2 70 ? 42.255 -8.126 25.044 1.00 92.75 70 TYR B CA 1
ATOM 1948 C C . TYR B 2 70 ? 42.686 -6.752 24.501 1.00 98.07 70 TYR B C 1
ATOM 1949 O O . TYR B 2 70 ? 42.286 -6.322 23.412 1.00 97.53 70 TYR B O 1
ATOM 1958 N N . THR B 2 71 ? 43.474 -6.052 25.331 1.00 95.28 71 THR B N 1
ATOM 1959 C CA . THR B 2 71 ? 44.008 -4.702 25.163 1.00 95.04 71 THR B CA 1
ATOM 1960 C C . THR B 2 71 ? 42.857 -3.716 24.754 1.00 100.85 71 THR B C 1
ATOM 1961 O O . THR B 2 71 ? 41.987 -3.509 25.596 1.00 101.20 71 THR B O 1
ATOM 1965 N N . SER B 2 72 ? 42.810 -3.158 23.519 1.00 97.89 72 SER B N 1
ATOM 1966 C CA . SER B 2 72 ? 41.825 -2.132 23.102 1.00 98.07 72 SER B CA 1
ATOM 1967 C C . SER B 2 72 ? 40.313 -2.467 23.233 1.00 101.16 72 SER B C 1
ATOM 1968 O O . SER B 2 72 ? 39.516 -1.519 23.217 1.00 100.89 72 SER B O 1
ATOM 1971 N N . THR B 2 73 ? 39.917 -3.762 23.337 1.00 96.32 73 THR B N 1
ATOM 1972 C CA . THR B 2 73 ? 38.500 -4.172 23.460 1.00 95.41 73 THR B CA 1
ATOM 1973 C C . THR B 2 73 ? 37.903 -3.719 24.798 1.00 99.61 73 THR B C 1
ATOM 1974 O O . THR B 2 73 ? 38.570 -3.863 25.805 1.00 99.93 73 THR B O 1
ATOM 1978 N N . LEU B 2 74 ? 36.676 -3.162 24.810 1.00 96.16 74 LEU B N 1
ATOM 1979 C CA . LEU B 2 74 ? 36.004 -2.698 26.037 1.00 96.26 74 LEU B CA 1
ATOM 1980 C C . LEU B 2 74 ? 34.973 -3.710 26.510 1.00 102.09 74 LEU B C 1
ATOM 1981 O O . LEU B 2 74 ? 34.336 -4.365 25.685 1.00 101.51 74 LEU B O 1
ATOM 1986 N N . HIS B 2 75 ? 34.778 -3.819 27.829 1.00 101.31 75 HIS B N 1
ATOM 1987 C CA . HIS B 2 75 ? 33.756 -4.710 28.391 1.00 102.50 75 HIS B CA 1
ATOM 1988 C C . HIS B 2 75 ? 32.365 -4.066 28.223 1.00 109.87 75 HIS B C 1
ATOM 1989 O O . HIS B 2 75 ? 32.266 -2.841 28.137 1.00 110.42 75 HIS B O 1
ATOM 1996 N N . SER B 2 76 ? 31.308 -4.898 28.123 1.00 107.34 76 SER B N 1
ATOM 1997 C CA . SER B 2 76 ? 29.916 -4.475 27.947 1.00 107.13 76 SER B CA 1
ATOM 1998 C C . SER B 2 76 ? 29.474 -3.533 29.071 1.00 110.32 76 SER B C 1
ATOM 1999 O O . SER B 2 76 ? 29.602 -3.875 30.251 1.00 109.74 76 SER B O 1
ATOM 2002 N N . GLY B 2 77 ? 29.005 -2.347 28.686 1.00 106.33 77 GLY B N 1
ATOM 2003 C CA . GLY B 2 77 ? 28.536 -1.336 29.627 1.00 105.83 77 GLY B CA 1
ATOM 2004 C C . GLY B 2 77 ? 29.609 -0.438 30.212 1.00 108.12 77 GLY B C 1
ATOM 2005 O O . GLY B 2 77 ? 29.310 0.349 31.111 1.00 107.37 77 GLY B O 1
ATOM 2006 N N . VAL B 2 78 ? 30.867 -0.553 29.722 1.00 103.79 78 VAL B N 1
ATOM 2007 C CA . VAL B 2 78 ? 32.003 0.281 30.153 1.00 103.30 78 VAL B CA 1
ATOM 2008 C C . VAL B 2 78 ? 31.959 1.580 29.300 1.00 109.42 78 VAL B C 1
ATOM 2009 O O . VAL B 2 78 ? 31.804 1.464 28.078 1.00 109.12 78 VAL B O 1
ATOM 2013 N N . PRO B 2 79 ? 32.048 2.806 29.910 1.00 106.67 79 PRO B N 1
ATOM 2014 C CA . PRO B 2 79 ? 31.974 4.052 29.110 1.00 106.58 79 PRO B CA 1
ATOM 2015 C C . PRO B 2 79 ? 33.045 4.196 28.031 1.00 111.82 79 PRO B C 1
ATOM 2016 O O . PRO B 2 79 ? 34.115 3.595 28.145 1.00 112.18 79 PRO B O 1
ATOM 2020 N N . SER B 2 80 ? 32.755 4.995 26.984 1.00 108.36 80 SER B N 1
ATOM 2021 C CA . SER B 2 80 ? 33.668 5.225 25.864 1.00 108.11 80 SER B CA 1
ATOM 2022 C C . SER B 2 80 ? 34.975 5.932 26.260 1.00 110.51 80 SER B C 1
ATOM 2023 O O . SER B 2 80 ? 35.998 5.665 25.632 1.00 110.34 80 SER B O 1
ATOM 2026 N N . ARG B 2 81 ? 34.949 6.797 27.312 1.00 105.98 81 ARG B N 1
ATOM 2027 C CA . ARG B 2 81 ? 36.098 7.557 27.839 1.00 105.66 81 ARG B CA 1
ATOM 2028 C C . ARG B 2 81 ? 37.354 6.706 27.989 1.00 110.40 81 ARG B C 1
ATOM 2029 O O . ARG B 2 81 ? 38.456 7.208 27.780 1.00 109.72 81 ARG B O 1
ATOM 2031 N N . PHE B 2 82 ? 37.172 5.416 28.347 1.00 108.16 82 PHE B N 1
ATOM 2032 C CA . PHE B 2 82 ? 38.216 4.408 28.518 1.00 108.23 82 PHE B CA 1
ATOM 2033 C C . PHE B 2 82 ? 38.679 3.888 27.172 1.00 113.15 82 PHE B C 1
ATOM 2034 O O . PHE B 2 82 ? 37.868 3.424 26.369 1.00 112.99 82 PHE B O 1
ATOM 2042 N N . SER B 2 83 ? 39.985 3.963 26.931 1.00 110.52 83 SER B N 1
ATOM 2043 C CA . SER B 2 83 ? 40.617 3.504 25.699 1.00 110.83 83 SER B CA 1
ATOM 2044 C C . SER B 2 83 ? 41.836 2.663 26.037 1.00 116.29 83 SER B C 1
ATOM 2045 O O . SER B 2 83 ? 42.603 3.014 26.931 1.00 116.45 83 SER B O 1
ATOM 2048 N N . GLY B 2 84 ? 41.995 1.554 25.328 1.00 113.04 84 GLY B N 1
ATOM 2049 C CA . GLY B 2 84 ? 43.117 0.646 25.516 1.00 112.68 84 GLY B CA 1
ATOM 2050 C C . GLY B 2 84 ? 44.105 0.704 24.382 1.00 117.16 84 GLY B C 1
ATOM 2051 O O . GLY B 2 84 ? 43.716 0.731 23.209 1.00 117.51 84 GLY B O 1
ATOM 2052 N N . SER B 2 85 ? 45.393 0.741 24.728 1.00 112.85 85 SER B N 1
ATOM 2053 C CA . SER B 2 85 ? 46.464 0.796 23.734 1.00 111.95 85 SER B CA 1
ATOM 2054 C C . SER B 2 85 ? 47.638 -0.110 24.094 1.00 113.81 85 SER B C 1
ATOM 2055 O O . SER B 2 85 ? 47.613 -0.796 25.123 1.00 113.55 85 SER B O 1
ATOM 2058 N N . GLY B 2 86 ? 48.626 -0.135 23.207 1.00 108.69 86 GLY B N 1
ATOM 2059 C CA . GLY B 2 86 ? 49.837 -0.929 23.342 1.00 107.52 86 GLY B CA 1
ATOM 2060 C C . GLY B 2 86 ? 49.848 -2.244 22.587 1.00 108.27 86 GLY B C 1
ATOM 2061 O O . GLY B 2 86 ? 48.801 -2.806 22.244 1.00 106.55 86 GLY B O 1
ATOM 2062 N N . SER B 2 87 ? 51.065 -2.734 22.341 1.00 103.96 87 SER B N 1
ATOM 2063 C CA . SER B 2 87 ? 51.376 -3.997 21.674 1.00 103.41 87 SER B CA 1
ATOM 2064 C C . SER B 2 87 ? 52.769 -4.459 22.123 1.00 104.55 87 SER B C 1
ATOM 2065 O O . SER B 2 87 ? 53.515 -3.673 22.728 1.00 103.82 87 SER B O 1
ATOM 2068 N N . GLY B 2 88 ? 53.080 -5.731 21.878 1.00 99.34 88 GLY B N 1
ATOM 2069 C CA . GLY B 2 88 ? 54.358 -6.320 22.259 1.00 98.98 88 GLY B CA 1
ATOM 2070 C C . GLY B 2 88 ? 54.581 -6.459 23.756 1.00 102.95 88 GLY B C 1
ATOM 2071 O O . GLY B 2 88 ? 54.105 -7.421 24.368 1.00 103.39 88 GLY B O 1
ATOM 2072 N N . THR B 2 89 ? 55.304 -5.495 24.359 1.00 98.23 89 THR B N 1
ATOM 2073 C CA . THR B 2 89 ? 55.627 -5.530 25.787 1.00 97.67 89 THR B CA 1
ATOM 2074 C C . THR B 2 89 ? 54.967 -4.363 26.553 1.00 100.47 89 THR B C 1
ATOM 2075 O O . THR B 2 89 ? 54.395 -4.604 27.623 1.00 100.16 89 THR B O 1
ATOM 2079 N N . ASP B 2 90 ? 55.048 -3.116 26.033 1.00 95.48 90 ASP B N 1
ATOM 2080 C CA . ASP B 2 90 ? 54.422 -1.987 26.725 1.00 94.37 90 ASP B CA 1
ATOM 2081 C C . ASP B 2 90 ? 53.019 -1.705 26.194 1.00 95.35 90 ASP B C 1
ATOM 2082 O O . ASP B 2 90 ? 52.848 -1.394 25.008 1.00 95.68 90 ASP B O 1
ATOM 2087 N N . TYR B 2 91 ? 52.018 -1.870 27.074 1.00 88.24 91 TYR B N 1
ATOM 2088 C CA . TYR B 2 91 ? 50.607 -1.622 26.791 1.00 87.02 91 TYR B CA 1
ATOM 2089 C C . TYR B 2 91 ? 50.149 -0.478 27.693 1.00 94.54 91 TYR B C 1
ATOM 2090 O O . TYR B 2 91 ? 50.785 -0.204 28.720 1.00 95.59 91 TYR B O 1
ATOM 2099 N N . SER B 2 92 ? 49.059 0.198 27.326 1.00 91.34 92 SER B N 1
ATOM 2100 C CA . SER B 2 92 ? 48.589 1.334 28.111 1.00 90.61 92 SER B CA 1
ATOM 2101 C C . SER B 2 92 ? 47.088 1.384 28.236 1.00 92.93 92 SER B C 1
ATOM 2102 O O . SER B 2 92 ? 46.376 0.835 27.399 1.00 93.20 92 SER B O 1
ATOM 2105 N N . LEU B 2 93 ? 46.611 2.094 29.252 1.00 88.73 93 LEU B N 1
ATOM 2106 C CA . LEU B 2 93 ? 45.203 2.403 29.445 1.00 88.92 93 LEU B CA 1
ATOM 2107 C C . LEU B 2 93 ? 45.122 3.919 29.452 1.00 97.32 93 LEU B C 1
ATOM 2108 O O . LEU B 2 93 ? 45.937 4.571 30.101 1.00 97.40 93 LEU B O 1
ATOM 2113 N N . THR B 2 94 ? 44.167 4.476 28.710 1.00 96.81 94 THR B N 1
ATOM 2114 C CA . THR B 2 94 ? 43.993 5.915 28.577 1.00 98.24 94 THR B CA 1
ATOM 2115 C C . THR B 2 94 ? 42.567 6.326 28.921 1.00 107.08 94 THR B C 1
ATOM 2116 O O . THR B 2 94 ? 41.620 5.670 28.480 1.00 107.23 94 THR B O 1
ATOM 2120 N N . ILE B 2 95 ? 42.417 7.390 29.743 1.00 106.56 95 ILE B N 1
ATOM 2121 C CA . ILE B 2 95 ? 41.105 7.920 30.130 1.00 107.45 95 ILE B CA 1
ATOM 2122 C C . ILE B 2 95 ? 41.000 9.423 29.820 1.00 114.40 95 ILE B C 1
ATOM 2123 O O . ILE B 2 95 ? 41.779 10.227 30.341 1.00 114.24 95 ILE B O 1
ATOM 2128 N N . SER B 2 96 ? 40.040 9.780 28.951 1.00 112.93 96 SER B N 1
ATOM 2129 C CA . SER B 2 96 ? 39.760 11.158 28.555 1.00 113.58 96 SER B CA 1
ATOM 2130 C C . SER B 2 96 ? 38.644 11.720 29.435 1.00 119.21 96 SER B C 1
ATOM 2131 O O . SER B 2 96 ? 38.053 10.969 30.230 1.00 118.14 96 SER B O 1
ATOM 2134 N N . ASN B 2 97 ? 38.376 13.045 29.297 1.00 117.26 97 ASN B N 1
ATOM 2135 C CA . ASN B 2 97 ? 37.357 13.823 30.016 1.00 117.80 97 ASN B CA 1
ATOM 2136 C C . ASN B 2 97 ? 36.979 13.233 31.437 1.00 123.58 97 ASN B C 1
ATOM 2137 O O . ASN B 2 97 ? 35.797 13.033 31.744 1.00 123.90 97 ASN B O 1
ATOM 2139 N N . LEU B 2 98 ? 38.013 12.985 32.289 1.00 119.88 98 LEU B N 1
ATOM 2140 C CA . LEU B 2 98 ? 37.939 12.444 33.657 1.00 119.79 98 LEU B CA 1
ATOM 2141 C C . LEU B 2 98 ? 36.691 12.871 34.473 1.00 123.70 98 LEU B C 1
ATOM 2142 O O . LEU B 2 98 ? 36.252 14.031 34.403 1.00 123.53 98 LEU B O 1
ATOM 2147 N N . GLU B 2 99 ? 36.137 11.903 35.246 1.00 118.94 99 GLU B N 1
ATOM 2148 C CA . GLU B 2 99 ? 34.942 12.035 36.085 1.00 117.50 99 GLU B CA 1
ATOM 2149 C C . GLU B 2 99 ? 35.263 11.818 37.558 1.00 117.20 99 GLU B C 1
ATOM 2150 O O . GLU B 2 99 ? 36.288 11.215 37.876 1.00 115.44 99 GLU B O 1
ATOM 2152 N N . GLN B 2 100 ? 34.355 12.281 38.453 1.00 112.95 100 GLN B N 1
ATOM 2153 C CA . GLN B 2 100 ? 34.451 12.170 39.924 1.00 112.29 100 GLN B CA 1
ATOM 2154 C C . GLN B 2 100 ? 33.990 10.800 40.473 1.00 114.79 100 GLN B C 1
ATOM 2155 O O . GLN B 2 100 ? 33.749 10.656 41.677 1.00 114.27 100 GLN B O 1
ATOM 2157 N N . GLU B 2 101 ? 33.878 9.808 39.570 1.00 110.40 101 GLU B N 1
ATOM 2158 C CA . GLU B 2 101 ? 33.505 8.411 39.813 1.00 109.59 101 GLU B CA 1
ATOM 2159 C C . GLU B 2 101 ? 34.612 7.481 39.284 1.00 111.52 101 GLU B C 1
ATOM 2160 O O . GLU B 2 101 ? 34.499 6.252 39.344 1.00 111.22 101 GLU B O 1
ATOM 2166 N N . ASP B 2 102 ? 35.699 8.091 38.794 1.00 106.35 102 ASP B N 1
ATOM 2167 C CA . ASP B 2 102 ? 36.861 7.382 38.274 1.00 105.24 102 ASP B CA 1
ATOM 2168 C C . ASP B 2 102 ? 37.976 7.303 39.321 1.00 104.51 102 ASP B C 1
ATOM 2169 O O . ASP B 2 102 ? 39.041 6.741 39.054 1.00 103.12 102 ASP B O 1
ATOM 2174 N N . VAL B 2 103 ? 37.715 7.830 40.531 1.00 98.90 103 VAL B N 1
ATOM 2175 C CA . VAL B 2 103 ? 38.680 7.717 41.624 1.00 97.87 103 VAL B CA 1
ATOM 2176 C C . VAL B 2 103 ? 38.658 6.278 42.137 1.00 97.45 103 VAL B C 1
ATOM 2177 O O . VAL B 2 103 ? 37.763 5.878 42.894 1.00 96.68 103 VAL B O 1
ATOM 2181 N N . ALA B 2 104 ? 39.605 5.484 41.612 1.00 90.60 104 ALA B N 1
ATOM 2182 C CA . ALA B 2 104 ? 39.775 4.061 41.878 1.00 89.01 104 ALA B CA 1
ATOM 2183 C C . ALA B 2 104 ? 41.148 3.652 41.412 1.00 90.11 104 ALA B C 1
ATOM 2184 O O . ALA B 2 104 ? 41.806 4.422 40.719 1.00 90.06 104 ALA B O 1
ATOM 2186 N N . THR B 2 105 ? 41.572 2.434 41.746 1.00 85.04 105 THR B N 1
ATOM 2187 C CA . THR B 2 105 ? 42.868 1.924 41.306 1.00 84.46 105 THR B CA 1
ATOM 2188 C C . THR B 2 105 ? 42.680 1.139 40.011 1.00 85.77 105 THR B C 1
ATOM 2189 O O . THR B 2 105 ? 41.644 0.496 39.823 1.00 85.65 105 THR B O 1
ATOM 2193 N N . TYR B 2 106 ? 43.668 1.195 39.124 1.00 79.93 106 TYR B N 1
ATOM 2194 C CA . TYR B 2 106 ? 43.606 0.474 37.860 1.00 79.25 106 TYR B CA 1
ATOM 2195 C C . TYR B 2 106 ? 44.739 -0.528 37.808 1.00 82.22 106 TYR B C 1
ATOM 2196 O O . TYR B 2 106 ? 45.861 -0.215 38.210 1.00 82.05 106 TYR B O 1
ATOM 2205 N N . PHE B 2 107 ? 44.433 -1.752 37.379 1.00 78.21 107 PHE B N 1
ATOM 2206 C CA . PHE B 2 107 ? 45.410 -2.841 37.335 1.00 77.66 107 PHE B CA 1
ATOM 2207 C C . PHE B 2 107 ? 45.616 -3.382 35.943 1.00 78.83 107 PHE B C 1
ATOM 2208 O O . PHE B 2 107 ? 44.662 -3.536 35.186 1.00 80.36 107 PHE B O 1
ATOM 2216 N N . CYS B 2 108 ? 46.851 -3.696 35.605 1.00 70.99 108 CYS B N 1
ATOM 2217 C CA . CYS B 2 108 ? 47.113 -4.328 34.327 1.00 68.91 108 CYS B CA 1
ATOM 2218 C C . CYS B 2 108 ? 47.065 -5.812 34.669 1.00 70.12 108 CYS B C 1
ATOM 2219 O O . CYS B 2 108 ? 47.285 -6.163 35.826 1.00 68.74 108 CYS B O 1
ATOM 2221 N N . GLN B 2 109 ? 46.675 -6.662 33.715 1.00 65.66 109 GLN B N 1
ATOM 2222 C CA . GLN B 2 109 ? 46.638 -8.106 33.908 1.00 64.81 109 GLN B CA 1
ATOM 2223 C C . GLN B 2 109 ? 46.930 -8.879 32.636 1.00 71.19 109 GLN B C 1
ATOM 2224 O O . GLN B 2 109 ? 46.196 -8.755 31.660 1.00 70.97 109 GLN B O 1
ATOM 2230 N N . GLN B 2 110 ? 47.980 -9.702 32.658 1.00 69.37 110 GLN B N 1
ATOM 2231 C CA . GLN B 2 110 ? 48.298 -10.560 31.534 1.00 69.89 110 GLN B CA 1
ATOM 2232 C C . GLN B 2 110 ? 47.538 -11.871 31.719 1.00 74.62 110 GLN B C 1
ATOM 2233 O O . GLN B 2 110 ? 47.119 -12.206 32.842 1.00 73.74 110 GLN B O 1
ATOM 2239 N N . GLY B 2 111 ? 47.387 -12.585 30.607 1.00 71.69 111 GLY B N 1
ATOM 2240 C CA . GLY B 2 111 ? 46.719 -13.873 30.528 1.00 71.96 111 GLY B CA 1
ATOM 2241 C C . GLY B 2 111 ? 47.322 -14.740 29.451 1.00 77.89 111 GLY B C 1
ATOM 2242 O O . GLY B 2 111 ? 46.787 -15.808 29.144 1.00 78.87 111 GLY B O 1
ATOM 2243 N N . TYR B 2 112 ? 48.436 -14.257 28.861 1.00 74.73 112 TYR B N 1
ATOM 2244 C CA . TYR B 2 112 ? 49.219 -14.870 27.786 1.00 74.63 112 TYR B CA 1
ATOM 2245 C C . TYR B 2 112 ? 49.710 -16.255 28.184 1.00 80.37 112 TYR B C 1
ATOM 2246 O O . TYR B 2 112 ? 49.602 -17.182 27.392 1.00 80.79 112 TYR B O 1
ATOM 2255 N N . THR B 2 113 ? 50.248 -16.390 29.395 1.00 78.81 113 THR B N 1
ATOM 2256 C CA . THR B 2 113 ? 50.678 -17.655 29.991 1.00 80.20 113 THR B CA 1
ATOM 2257 C C . THR B 2 113 ? 49.869 -17.917 31.283 1.00 87.92 113 THR B C 1
ATOM 2258 O O . THR B 2 113 ? 49.255 -16.982 31.815 1.00 88.24 113 THR B O 1
ATOM 2262 N N . LEU B 2 114 ? 49.894 -19.167 31.804 1.00 85.85 114 LEU B N 1
ATOM 2263 C CA . LEU B 2 114 ? 49.038 -19.546 32.918 1.00 85.53 114 LEU B CA 1
ATOM 2264 C C . LEU B 2 114 ? 49.359 -18.941 34.277 1.00 94.84 114 LEU B C 1
ATOM 2265 O O . LEU B 2 114 ? 48.350 -18.674 34.912 1.00 98.32 114 LEU B O 1
ATOM 2270 N N . PRO B 2 115 ? 50.574 -18.677 34.834 1.00 89.71 115 PRO B N 1
ATOM 2271 C CA . PRO B 2 115 ? 50.598 -17.965 36.146 1.00 87.61 115 PRO B CA 1
ATOM 2272 C C . PRO B 2 115 ? 50.188 -16.540 35.772 1.00 92.09 115 PRO B C 1
ATOM 2273 O O . PRO B 2 115 ? 51.014 -15.752 35.307 1.00 92.35 115 PRO B O 1
ATOM 2277 N N . TRP B 2 116 ? 48.851 -16.295 35.775 1.00 88.58 116 TRP B N 1
ATOM 2278 C CA . TRP B 2 116 ? 48.230 -15.067 35.306 1.00 88.43 116 TRP B CA 1
ATOM 2279 C C . TRP B 2 116 ? 48.736 -14.033 36.178 1.00 90.47 116 TRP B C 1
ATOM 2280 O O . TRP B 2 116 ? 48.896 -14.269 37.373 1.00 90.38 116 TRP B O 1
ATOM 2291 N N . THR B 2 117 ? 49.179 -12.956 35.592 1.00 85.44 117 THR B N 1
ATOM 2292 C CA . THR B 2 117 ? 49.783 -12.003 36.469 1.00 84.35 117 THR B CA 1
ATOM 2293 C C . THR B 2 117 ? 49.123 -10.655 36.311 1.00 83.58 117 THR B C 1
ATOM 2294 O O . THR B 2 117 ? 48.705 -10.278 35.222 1.00 82.06 117 THR B O 1
ATOM 2298 N N . PHE B 2 118 ? 48.996 -9.976 37.455 1.00 77.77 118 PHE B N 1
ATOM 2299 C CA . PHE B 2 118 ? 48.473 -8.634 37.642 1.00 75.82 118 PHE B CA 1
ATOM 2300 C C . PHE B 2 118 ? 49.636 -7.683 37.849 1.00 79.10 118 PHE B C 1
ATOM 2301 O O . PHE B 2 118 ? 50.698 -8.082 38.342 1.00 77.58 118 PHE B O 1
ATOM 2309 N N . GLY B 2 119 ? 49.395 -6.424 37.520 1.00 76.75 119 GLY B N 1
ATOM 2310 C CA . GLY B 2 119 ? 50.343 -5.350 37.744 1.00 77.03 119 GLY B CA 1
ATOM 2311 C C . GLY B 2 119 ? 50.170 -4.847 39.160 1.00 80.78 119 GLY B C 1
ATOM 2312 O O . GLY B 2 119 ? 49.190 -5.194 39.820 1.00 80.03 119 GLY B O 1
ATOM 2313 N N . GLY B 2 120 ? 51.134 -4.065 39.631 1.00 77.96 120 GLY B N 1
ATOM 2314 C CA . GLY B 2 120 ? 51.127 -3.495 40.976 1.00 77.48 120 GLY B CA 1
ATOM 2315 C C . GLY B 2 120 ? 49.959 -2.565 41.249 1.00 79.97 120 GLY B C 1
ATOM 2316 O O . GLY B 2 120 ? 49.449 -2.520 42.368 1.00 77.95 120 GLY B O 1
ATOM 2317 N N . GLY B 2 121 ? 49.519 -1.854 40.218 1.00 77.38 121 GLY B N 1
ATOM 2318 C CA . GLY B 2 121 ? 48.411 -0.921 40.336 1.00 77.40 121 GLY B CA 1
ATOM 2319 C C . GLY B 2 121 ? 48.847 0.528 40.280 1.00 80.62 121 GLY B C 1
ATOM 2320 O O . GLY B 2 121 ? 50.022 0.850 40.510 1.00 79.82 121 GLY B O 1
ATOM 2321 N N . THR B 2 122 ? 47.891 1.403 39.929 1.00 76.14 122 THR B N 1
ATOM 2322 C CA . THR B 2 122 ? 48.076 2.843 39.844 1.00 75.54 122 THR B CA 1
ATOM 2323 C C . THR B 2 122 ? 46.805 3.475 40.331 1.00 79.95 122 THR B C 1
ATOM 2324 O O . THR B 2 122 ? 45.779 3.404 39.648 1.00 77.76 122 THR B O 1
ATOM 2328 N N . LYS B 2 123 ? 46.858 4.027 41.563 1.00 79.42 123 LYS B N 1
ATOM 2329 C CA . LYS B 2 123 ? 45.721 4.697 42.183 1.00 80.11 123 LYS B CA 1
ATOM 2330 C C . LYS B 2 123 ? 45.605 6.011 41.468 1.00 86.59 123 LYS B C 1
ATOM 2331 O O . LYS B 2 123 ? 46.623 6.658 41.211 1.00 85.89 123 LYS B O 1
ATOM 2333 N N . LEU B 2 124 ? 44.388 6.343 41.048 1.00 85.36 124 LEU B N 1
ATOM 2334 C CA . LEU B 2 124 ? 44.109 7.559 40.323 1.00 86.23 124 LEU B CA 1
ATOM 2335 C C . LEU B 2 124 ? 43.487 8.543 41.274 1.00 94.12 124 LEU B C 1
ATOM 2336 O O . LEU B 2 124 ? 42.346 8.356 41.695 1.00 94.42 124 LEU B O 1
ATOM 2341 N N . GLU B 2 125 ? 44.242 9.577 41.634 1.00 93.56 125 GLU B N 1
ATOM 2342 C CA . GLU B 2 125 ? 43.747 10.628 42.508 1.00 94.99 125 GLU B CA 1
ATOM 2343 C C . GLU B 2 125 ? 43.252 11.801 41.643 1.00 100.07 125 GLU B C 1
ATOM 2344 O O . GLU B 2 125 ? 43.734 11.991 40.521 1.00 98.39 125 GLU B O 1
ATOM 2346 N N . ILE B 2 126 ? 42.264 12.557 42.150 1.00 98.54 126 ILE B N 1
ATOM 2347 C CA . ILE B 2 126 ? 41.723 13.721 41.448 1.00 99.01 126 ILE B CA 1
ATOM 2348 C C . ILE B 2 126 ? 42.231 15.030 42.120 1.00 102.84 126 ILE B C 1
ATOM 2349 O O . ILE B 2 126 ? 42.136 15.192 43.341 1.00 101.99 126 ILE B O 1
ATOM 2354 N N . LYS B 2 127 ? 42.845 15.911 41.317 1.00 99.66 127 LYS B N 1
ATOM 2355 C CA . LYS B 2 127 ? 43.397 17.184 41.780 1.00 99.94 127 LYS B CA 1
ATOM 2356 C C . LYS B 2 127 ? 42.296 18.176 42.123 1.00 105.16 127 LYS B C 1
ATOM 2357 O O . LYS B 2 127 ? 41.204 18.091 41.566 1.00 104.60 127 LYS B O 1
ATOM 2363 N N . ARG B 2 128 ? 42.588 19.120 43.036 1.00 103.29 128 ARG B N 1
ATOM 2364 C CA . ARG B 2 128 ? 41.663 20.179 43.450 1.00 103.82 128 ARG B CA 1
ATOM 2365 C C . ARG B 2 128 ? 42.377 21.335 44.191 1.00 109.66 128 ARG B C 1
ATOM 2366 O O . ARG B 2 128 ? 43.565 21.220 44.515 1.00 109.20 128 ARG B O 1
ATOM 2374 N N . ALA B 2 129 ? 41.632 22.446 44.440 1.00 107.44 129 ALA B N 1
ATOM 2375 C CA . ALA B 2 129 ? 42.054 23.653 45.164 1.00 107.54 129 ALA B CA 1
ATOM 2376 C C . ALA B 2 129 ? 42.494 23.325 46.604 1.00 113.41 129 ALA B C 1
ATOM 2377 O O . ALA B 2 129 ? 41.980 22.380 47.216 1.00 112.38 129 ALA B O 1
ATOM 2379 N N . ASP B 2 130 ? 43.459 24.103 47.129 1.00 111.86 130 ASP B N 1
ATOM 2380 C CA . ASP B 2 130 ? 43.994 23.904 48.475 1.00 112.19 130 ASP B CA 1
ATOM 2381 C C . ASP B 2 130 ? 42.983 24.262 49.548 1.00 114.21 130 ASP B C 1
ATOM 2382 O O . ASP B 2 130 ? 42.634 25.430 49.727 1.00 113.17 130 ASP B O 1
ATOM 2387 N N . ALA B 2 131 ? 42.487 23.220 50.228 1.00 110.27 131 ALA B N 1
ATOM 2388 C CA . ALA B 2 131 ? 41.496 23.302 51.292 1.00 109.55 131 ALA B CA 1
ATOM 2389 C C . ALA B 2 131 ? 42.145 23.182 52.666 1.00 112.09 131 ALA B C 1
ATOM 2390 O O . ALA B 2 131 ? 42.979 22.299 52.886 1.00 111.77 131 ALA B O 1
ATOM 2392 N N . ALA B 2 132 ? 41.769 24.090 53.580 1.00 107.09 132 ALA B N 1
ATOM 2393 C CA . ALA B 2 132 ? 42.238 24.102 54.959 1.00 106.03 132 ALA B CA 1
ATOM 2394 C C . ALA B 2 132 ? 41.349 23.130 55.784 1.00 107.77 132 ALA B C 1
ATOM 2395 O O . ALA B 2 132 ? 40.138 23.073 55.532 1.00 107.46 132 ALA B O 1
ATOM 2397 N N . PRO B 2 133 ? 41.899 22.349 56.749 1.00 102.29 133 PRO B N 1
ATOM 2398 C CA . PRO B 2 133 ? 41.048 21.403 57.487 1.00 101.35 133 PRO B CA 1
ATOM 2399 C C . PRO B 2 133 ? 40.124 22.027 58.529 1.00 103.98 133 PRO B C 1
ATOM 2400 O O . PRO B 2 133 ? 40.390 23.127 59.026 1.00 103.94 133 PRO B O 1
ATOM 2404 N N . THR B 2 134 ? 39.035 21.300 58.856 1.00 98.47 134 THR B N 1
ATOM 2405 C CA . THR B 2 134 ? 38.046 21.656 59.865 1.00 97.10 134 THR B CA 1
ATOM 2406 C C . THR B 2 134 ? 38.424 20.818 61.092 1.00 99.09 134 THR B C 1
ATOM 2407 O O . THR B 2 134 ? 37.907 19.714 61.306 1.00 98.39 134 THR B O 1
ATOM 2411 N N . VAL B 2 135 ? 39.403 21.344 61.849 1.00 94.55 135 VAL B N 1
ATOM 2412 C CA . VAL B 2 135 ? 40.014 20.754 63.045 1.00 93.73 135 VAL B CA 1
ATOM 2413 C C . VAL B 2 135 ? 39.079 20.804 64.264 1.00 96.03 135 VAL B C 1
ATOM 2414 O O . VAL B 2 135 ? 38.692 21.890 64.716 1.00 95.87 135 VAL B O 1
ATOM 2418 N N . SER B 2 136 ? 38.728 19.620 64.793 1.00 90.70 136 SER B N 1
ATOM 2419 C CA . SER B 2 136 ? 37.817 19.482 65.930 1.00 89.57 136 SER B CA 1
ATOM 2420 C C . SER B 2 136 ? 38.357 18.513 66.966 1.00 92.44 136 SER B C 1
ATOM 2421 O O . SER B 2 136 ? 38.509 17.321 66.687 1.00 91.46 136 SER B O 1
ATOM 2424 N N . ILE B 2 137 ? 38.661 19.036 68.163 1.00 88.66 137 ILE B N 1
ATOM 2425 C CA . ILE B 2 137 ? 39.190 18.234 69.260 1.00 88.48 137 ILE B CA 1
ATOM 2426 C C . ILE B 2 137 ? 38.042 17.828 70.224 1.00 98.03 137 ILE B C 1
ATOM 2427 O O . ILE B 2 137 ? 37.151 18.638 70.523 1.00 97.67 137 ILE B O 1
ATOM 2432 N N . PHE B 2 138 ? 38.052 16.551 70.659 1.00 98.45 138 PHE B N 1
ATOM 2433 C CA . PHE B 2 138 ? 37.040 15.979 71.547 1.00 100.07 138 PHE B CA 1
ATOM 2434 C C . PHE B 2 138 ? 37.610 15.394 72.825 1.00 108.21 138 PHE B C 1
ATOM 2435 O O . PHE B 2 138 ? 38.544 14.590 72.781 1.00 109.07 138 PHE B O 1
ATOM 2443 N N . PRO B 2 139 ? 37.037 15.771 73.977 1.00 106.41 139 PRO B N 1
ATOM 2444 C CA . PRO B 2 139 ? 37.521 15.227 75.250 1.00 107.06 139 PRO B CA 1
ATOM 2445 C C . PRO B 2 139 ? 37.097 13.771 75.469 1.00 113.54 139 PRO B C 1
ATOM 2446 O O . PRO B 2 139 ? 36.087 13.364 74.887 1.00 113.52 139 PRO B O 1
ATOM 2450 N N . PRO B 2 140 ? 37.812 12.977 76.317 1.00 111.25 140 PRO B N 1
ATOM 2451 C CA . PRO B 2 140 ? 37.377 11.590 76.573 1.00 111.07 140 PRO B CA 1
ATOM 2452 C C . PRO B 2 140 ? 36.042 11.601 77.288 1.00 114.63 140 PRO B C 1
ATOM 2453 O O . PRO B 2 140 ? 35.897 12.330 78.262 1.00 113.69 140 PRO B O 1
ATOM 2457 N N . SER B 2 141 ? 35.059 10.854 76.766 1.00 112.46 141 SER B N 1
ATOM 2458 C CA . SER B 2 141 ? 33.711 10.774 77.332 1.00 112.68 141 SER B CA 1
ATOM 2459 C C . SER B 2 141 ? 33.737 10.142 78.699 1.00 118.73 141 SER B C 1
ATOM 2460 O O . SER B 2 141 ? 34.542 9.244 78.950 1.00 117.10 141 SER B O 1
ATOM 2463 N N . SER B 2 142 ? 32.822 10.565 79.570 1.00 117.99 142 SER B N 1
ATOM 2464 C CA . SER B 2 142 ? 32.713 9.995 80.915 1.00 118.34 142 SER B CA 1
ATOM 2465 C C . SER B 2 142 ? 32.250 8.524 80.884 1.00 123.82 142 SER B C 1
ATOM 2466 O O . SER B 2 142 ? 32.003 7.930 81.940 1.00 126.44 142 SER B O 1
ATOM 2469 N N . GLU B 2 143 ? 32.158 7.940 79.677 1.00 118.14 143 GLU B N 1
ATOM 2470 C CA . GLU B 2 143 ? 31.799 6.543 79.503 1.00 116.48 143 GLU B CA 1
ATOM 2471 C C . GLU B 2 143 ? 33.098 5.762 79.631 1.00 124.75 143 GLU B C 1
ATOM 2472 O O . GLU B 2 143 ? 33.275 5.027 80.600 1.00 126.84 143 GLU B O 1
ATOM 2475 N N . GLN B 2 144 ? 34.038 6.005 78.696 1.00 122.64 144 GLN B N 1
ATOM 2476 C CA . GLN B 2 144 ? 35.370 5.397 78.584 1.00 123.25 144 GLN B CA 1
ATOM 2477 C C . GLN B 2 144 ? 36.179 5.502 79.872 1.00 133.87 144 GLN B C 1
ATOM 2478 O O . GLN B 2 144 ? 36.905 4.564 80.215 1.00 134.22 144 GLN B O 1
ATOM 2484 N N . LEU B 2 145 ? 36.053 6.646 80.573 1.00 133.71 145 LEU B N 1
ATOM 2485 C CA . LEU B 2 145 ? 36.797 6.947 81.785 1.00 134.97 145 LEU B CA 1
ATOM 2486 C C . LEU B 2 145 ? 36.530 5.964 82.921 1.00 143.70 145 LEU B C 1
ATOM 2487 O O . LEU B 2 145 ? 37.397 5.792 83.778 1.00 143.78 145 LEU B O 1
ATOM 2492 N N . THR B 2 146 ? 35.370 5.283 82.910 1.00 144.75 146 THR B N 1
ATOM 2493 C CA . THR B 2 146 ? 35.056 4.286 83.940 1.00 146.18 146 THR B CA 1
ATOM 2494 C C . THR B 2 146 ? 35.867 3.003 83.691 1.00 152.65 146 THR B C 1
ATOM 2495 O O . THR B 2 146 ? 36.268 2.351 84.658 1.00 153.78 146 THR B O 1
ATOM 2499 N N . SER B 2 147 ? 36.164 2.694 82.397 1.00 147.53 147 SER B N 1
ATOM 2500 C CA . SER B 2 147 ? 36.937 1.530 81.926 1.00 147.10 147 SER B CA 1
ATOM 2501 C C . SER B 2 147 ? 38.465 1.652 82.168 1.00 151.91 147 SER B C 1
ATOM 2502 O O . SER B 2 147 ? 39.240 0.833 81.663 1.00 150.74 147 SER B O 1
ATOM 2505 N N . GLY B 2 148 ? 38.868 2.655 82.949 1.00 148.61 148 GLY B N 1
ATOM 2506 C CA . GLY B 2 148 ? 40.257 2.917 83.317 1.00 147.31 148 GLY B CA 1
ATOM 2507 C C . GLY B 2 148 ? 41.158 3.373 82.185 1.00 147.40 148 GLY B C 1
ATOM 2508 O O . GLY B 2 148 ? 42.369 3.131 82.220 1.00 147.84 148 GLY B O 1
ATOM 2509 N N . GLY B 2 149 ? 40.571 4.039 81.195 1.00 140.54 149 GLY B N 1
ATOM 2510 C CA . GLY B 2 149 ? 41.288 4.565 80.039 1.00 138.83 149 GLY B CA 1
ATOM 2511 C C . GLY B 2 149 ? 40.745 5.898 79.572 1.00 139.12 149 GLY B C 1
ATOM 2512 O O . GLY B 2 149 ? 39.612 6.261 79.901 1.00 139.65 149 GLY B O 1
ATOM 2513 N N . ALA B 2 150 ? 41.553 6.635 78.802 1.00 131.74 150 ALA B N 1
ATOM 2514 C CA . ALA B 2 150 ? 41.186 7.941 78.258 1.00 129.91 150 ALA B CA 1
ATOM 2515 C C . ALA B 2 150 ? 41.683 8.094 76.831 1.00 130.42 150 ALA B C 1
ATOM 2516 O O . ALA B 2 150 ? 42.766 7.613 76.499 1.00 130.46 150 ALA B O 1
ATOM 2518 N N . SER B 2 151 ? 40.892 8.756 75.980 1.00 123.57 151 SER B N 1
ATOM 2519 C CA . SER B 2 151 ? 41.274 8.965 74.588 1.00 121.52 151 SER B CA 1
ATOM 2520 C C . SER B 2 151 ? 40.875 10.326 74.076 1.00 119.55 151 SER B C 1
ATOM 2521 O O . SER B 2 151 ? 39.706 10.711 74.156 1.00 118.89 151 SER B O 1
ATOM 2524 N N . VAL B 2 152 ? 41.859 11.056 73.549 1.00 111.87 152 VAL B N 1
ATOM 2525 C CA . VAL B 2 152 ? 41.637 12.368 72.959 1.00 109.53 152 VAL B CA 1
ATOM 2526 C C . VAL B 2 152 ? 41.577 12.177 71.454 1.00 111.10 152 VAL B C 1
ATOM 2527 O O . VAL B 2 152 ? 42.441 11.508 70.893 1.00 110.83 152 VAL B O 1
ATOM 2531 N N . VAL B 2 153 ? 40.541 12.731 70.813 1.00 105.88 153 VAL B N 1
ATOM 2532 C CA . VAL B 2 153 ? 40.309 12.618 69.371 1.00 104.72 153 VAL B CA 1
ATOM 2533 C C . VAL B 2 153 ? 40.328 13.962 68.700 1.00 108.00 153 VAL B C 1
ATOM 2534 O O . VAL B 2 153 ? 39.679 14.894 69.163 1.00 107.72 153 VAL B O 1
ATOM 2538 N N . CYS B 2 154 ? 41.040 14.055 67.589 1.00 104.53 154 CYS B N 1
ATOM 2539 C CA . CYS B 2 154 ? 41.161 15.293 66.845 1.00 105.02 154 CYS B CA 1
ATOM 2540 C C . CYS B 2 154 ? 40.849 14.998 65.383 1.00 104.84 154 CYS B C 1
ATOM 2541 O O . CYS B 2 154 ? 41.586 14.243 64.748 1.00 103.80 154 CYS B O 1
ATOM 2544 N N . PHE B 2 155 ? 39.705 15.518 64.878 1.00 99.13 155 PHE B N 1
ATOM 2545 C CA . PHE B 2 155 ? 39.240 15.311 63.498 1.00 97.49 155 PHE B CA 1
ATOM 2546 C C . PHE B 2 155 ? 39.569 16.508 62.659 1.00 98.63 155 PHE B C 1
ATOM 2547 O O . PHE B 2 155 ? 39.125 17.617 62.955 1.00 97.73 155 PHE B O 1
ATOM 2555 N N . LEU B 2 156 ? 40.314 16.270 61.593 1.00 93.64 156 LEU B N 1
ATOM 2556 C CA . LEU B 2 156 ? 40.740 17.287 60.644 1.00 93.13 156 LEU B CA 1
ATOM 2557 C C . LEU B 2 156 ? 39.997 16.941 59.382 1.00 97.70 156 LEU B C 1
ATOM 2558 O O . LEU B 2 156 ? 40.165 15.842 58.862 1.00 97.01 156 LEU B O 1
ATOM 2563 N N . ASN B 2 157 ? 39.096 17.821 58.950 1.00 95.74 157 ASN B N 1
ATOM 2564 C CA . ASN B 2 157 ? 38.224 17.516 57.830 1.00 96.48 157 ASN B CA 1
ATOM 2565 C C . ASN B 2 157 ? 38.378 18.413 56.619 1.00 102.00 157 ASN B C 1
ATOM 2566 O O . ASN B 2 157 ? 38.764 19.570 56.730 1.00 100.86 157 ASN B O 1
ATOM 2571 N N . ASN B 2 158 ? 38.050 17.842 55.452 1.00 101.04 158 ASN B N 1
ATOM 2572 C CA . ASN B 2 158 ? 38.030 18.466 54.135 1.00 102.26 158 ASN B CA 1
ATOM 2573 C C . ASN B 2 158 ? 39.252 19.364 53.852 1.00 108.61 158 ASN B C 1
ATOM 2574 O O . ASN B 2 158 ? 39.170 20.595 53.942 1.00 108.67 158 ASN B O 1
ATOM 2579 N N . PHE B 2 159 ? 40.390 18.712 53.531 1.00 106.06 159 PHE B N 1
ATOM 2580 C CA . PHE B 2 159 ? 41.670 19.352 53.239 1.00 106.08 159 PHE B CA 1
ATOM 2581 C C . PHE B 2 159 ? 42.332 18.765 51.981 1.00 112.98 159 PHE B C 1
ATOM 2582 O O . PHE B 2 159 ? 42.032 17.625 51.608 1.00 112.99 159 PHE B O 1
ATOM 2590 N N . TYR B 2 160 ? 43.223 19.554 51.332 1.00 111.05 160 TYR B N 1
ATOM 2591 C CA . TYR B 2 160 ? 43.984 19.164 50.140 1.00 111.65 160 TYR B CA 1
ATOM 2592 C C . TYR B 2 160 ? 45.289 19.981 50.043 1.00 116.81 160 TYR B C 1
ATOM 2593 O O . TYR B 2 160 ? 45.203 21.199 50.213 1.00 116.76 160 TYR B O 1
ATOM 2602 N N . PRO B 2 161 ? 46.506 19.400 49.812 1.00 113.91 161 PRO B N 1
ATOM 2603 C CA . PRO B 2 161 ? 46.861 17.987 49.540 1.00 114.16 161 PRO B CA 1
ATOM 2604 C C . PRO B 2 161 ? 46.870 17.020 50.745 1.00 119.75 161 PRO B C 1
ATOM 2605 O O . PRO B 2 161 ? 46.566 17.412 51.868 1.00 118.74 161 PRO B O 1
ATOM 2609 N N . LYS B 2 162 ? 47.222 15.737 50.472 1.00 118.09 162 LYS B N 1
ATOM 2610 C CA . LYS B 2 162 ? 47.232 14.576 51.367 1.00 118.58 162 LYS B CA 1
ATOM 2611 C C . LYS B 2 162 ? 48.021 14.703 52.687 1.00 124.78 162 LYS B C 1
ATOM 2612 O O . LYS B 2 162 ? 47.483 14.299 53.724 1.00 124.77 162 LYS B O 1
ATOM 2614 N N . ASP B 2 163 ? 49.285 15.200 52.660 1.00 122.44 163 ASP B N 1
ATOM 2615 C CA . ASP B 2 163 ? 50.124 15.267 53.870 1.00 122.95 163 ASP B CA 1
ATOM 2616 C C . ASP B 2 163 ? 49.835 16.448 54.815 1.00 125.30 163 ASP B C 1
ATOM 2617 O O . ASP B 2 163 ? 49.772 17.607 54.399 1.00 125.23 163 ASP B O 1
ATOM 2622 N N . VAL B 2 164 ? 49.714 16.122 56.104 1.00 120.40 164 VAL B N 1
ATOM 2623 C CA . VAL B 2 164 ? 49.503 17.059 57.201 1.00 120.08 164 VAL B CA 1
ATOM 2624 C C . VAL B 2 164 ? 50.119 16.491 58.487 1.00 124.76 164 VAL B C 1
ATOM 2625 O O . VAL B 2 164 ? 49.717 15.413 58.951 1.00 125.11 164 VAL B O 1
ATOM 2629 N N . ASN B 2 165 ? 51.117 17.205 59.042 1.00 120.03 165 ASN B N 1
ATOM 2630 C CA . ASN B 2 165 ? 51.779 16.786 60.273 1.00 118.85 165 ASN B CA 1
ATOM 2631 C C . ASN B 2 165 ? 50.881 17.105 61.464 1.00 119.28 165 ASN B C 1
ATOM 2632 O O . ASN B 2 165 ? 50.424 18.243 61.600 1.00 119.00 165 ASN B O 1
ATOM 2637 N N . VAL B 2 166 ? 50.591 16.088 62.292 1.00 112.94 166 VAL B N 1
ATOM 2638 C CA . VAL B 2 166 ? 49.789 16.267 63.497 1.00 111.55 166 VAL B CA 1
ATOM 2639 C C . VAL B 2 166 ? 50.744 16.583 64.658 1.00 113.11 166 VAL B C 1
ATOM 2640 O O . VAL B 2 166 ? 51.919 16.203 64.605 1.00 113.30 166 VAL B O 1
ATOM 2644 N N . LYS B 2 167 ? 50.264 17.314 65.667 1.00 106.91 167 LYS B N 1
ATOM 2645 C CA . LYS B 2 167 ? 51.066 17.640 66.833 1.00 105.77 167 LYS B CA 1
ATOM 2646 C C . LYS B 2 167 ? 50.209 17.626 68.083 1.00 108.43 167 LYS B C 1
ATOM 2647 O O . LYS B 2 167 ? 49.182 18.306 68.151 1.00 107.43 167 LYS B O 1
ATOM 2653 N N . TRP B 2 168 ? 50.616 16.805 69.056 1.00 104.39 168 TRP B N 1
ATOM 2654 C CA . TRP B 2 168 ? 49.933 16.656 70.333 1.00 103.74 168 TRP B CA 1
ATOM 2655 C C . TRP B 2 168 ? 50.845 17.134 71.453 1.00 109.77 168 TRP B C 1
ATOM 2656 O O . TRP B 2 168 ? 51.671 16.373 71.971 1.00 109.58 168 TRP B O 1
ATOM 2667 N N . LYS B 2 169 ? 50.722 18.415 71.792 1.00 107.51 169 LYS B N 1
ATOM 2668 C CA . LYS B 2 169 ? 51.493 18.999 72.870 1.00 107.64 169 LYS B CA 1
ATOM 2669 C C . LYS B 2 169 ? 50.589 18.944 74.108 1.00 114.93 169 LYS B C 1
ATOM 2670 O O . LYS B 2 169 ? 49.593 19.671 74.184 1.00 114.91 169 LYS B O 1
ATOM 2672 N N . ILE B 2 170 ? 50.871 17.998 75.026 1.00 113.31 170 ILE B N 1
ATOM 2673 C CA . ILE B 2 170 ? 50.110 17.878 76.273 1.00 113.61 170 ILE B CA 1
ATOM 2674 C C . ILE B 2 170 ? 50.659 18.958 77.194 1.00 118.91 170 ILE B C 1
ATOM 2675 O O . ILE B 2 170 ? 51.836 18.911 77.560 1.00 118.43 170 ILE B O 1
ATOM 2680 N N . ASP B 2 171 ? 49.856 20.005 77.450 1.00 116.95 171 ASP B N 1
ATOM 2681 C CA . ASP B 2 171 ? 50.251 21.143 78.289 1.00 117.58 171 ASP B CA 1
ATOM 2682 C C . ASP B 2 171 ? 51.543 21.788 77.697 1.00 121.47 171 ASP B C 1
ATOM 2683 O O . ASP B 2 171 ? 52.506 22.098 78.417 1.00 120.86 171 ASP B O 1
ATOM 2688 N N . GLY B 2 172 ? 51.547 21.912 76.368 1.00 117.58 172 GLY B N 1
ATOM 2689 C CA . GLY B 2 172 ? 52.652 22.483 75.612 1.00 117.64 172 GLY B CA 1
ATOM 2690 C C . GLY B 2 172 ? 53.810 21.542 75.347 1.00 122.38 172 GLY B C 1
ATOM 2691 O O . GLY B 2 172 ? 54.480 21.685 74.323 1.00 122.29 172 GLY B O 1
ATOM 2692 N N . SER B 2 173 ? 54.061 20.583 76.263 1.00 119.61 173 SER B N 1
ATOM 2693 C CA . SER B 2 173 ? 55.154 19.614 76.158 1.00 120.06 173 SER B CA 1
ATOM 2694 C C . SER B 2 173 ? 54.903 18.568 75.064 1.00 123.52 173 SER B C 1
ATOM 2695 O O . SER B 2 173 ? 53.851 17.925 75.049 1.00 122.60 173 SER B O 1
ATOM 2698 N N . GLU B 2 174 ? 55.884 18.420 74.146 1.00 120.33 174 GLU B N 1
ATOM 2699 C CA . GLU B 2 174 ? 55.862 17.533 72.968 1.00 120.31 174 GLU B CA 1
ATOM 2700 C C . GLU B 2 174 ? 55.564 16.068 73.320 1.00 123.19 174 GLU B C 1
ATOM 2701 O O . GLU B 2 174 ? 56.343 15.445 74.050 1.00 123.39 174 GLU B O 1
ATOM 2707 N N . ARG B 2 175 ? 54.444 15.518 72.807 1.00 117.74 175 ARG B N 1
ATOM 2708 C CA . ARG B 2 175 ? 54.123 14.117 73.065 1.00 116.55 175 ARG B CA 1
ATOM 2709 C C . ARG B 2 175 ? 54.148 13.267 71.778 1.00 119.49 175 ARG B C 1
ATOM 2710 O O . ARG B 2 175 ? 53.235 13.311 70.946 1.00 117.93 175 ARG B O 1
ATOM 2718 N N . GLN B 2 176 ? 55.245 12.511 71.638 1.00 116.40 176 GLN B N 1
ATOM 2719 C CA . GLN B 2 176 ? 55.548 11.614 70.525 1.00 116.53 176 GLN B CA 1
ATOM 2720 C C . GLN B 2 176 ? 55.065 10.179 70.837 1.00 120.79 176 GLN B C 1
ATOM 2721 O O . GLN B 2 176 ? 55.033 9.328 69.933 1.00 120.51 176 GLN B O 1
ATOM 2727 N N . SER B 2 177 ? 54.700 9.921 72.122 1.00 116.69 177 SER B N 1
ATOM 2728 C CA . SER B 2 177 ? 54.281 8.610 72.626 1.00 116.09 177 SER B CA 1
ATOM 2729 C C . SER B 2 177 ? 52.798 8.328 72.512 1.00 119.08 177 SER B C 1
ATOM 2730 O O . SER B 2 177 ? 51.981 9.185 72.843 1.00 118.02 177 SER B O 1
ATOM 2733 N N . GLY B 2 178 ? 52.488 7.110 72.067 1.00 116.07 178 GLY B N 1
ATOM 2734 C CA . GLY B 2 178 ? 51.141 6.563 71.914 1.00 115.91 178 GLY B CA 1
ATOM 2735 C C . GLY B 2 178 ? 50.173 7.354 71.057 1.00 118.89 178 GLY B C 1
ATOM 2736 O O . GLY B 2 178 ? 48.998 7.488 71.419 1.00 118.87 178 GLY B O 1
ATOM 2737 N N . VAL B 2 179 ? 50.656 7.876 69.916 1.00 113.68 179 VAL B N 1
ATOM 2738 C CA . VAL B 2 179 ? 49.836 8.666 68.993 1.00 112.46 179 VAL B CA 1
ATOM 2739 C C . VAL B 2 179 ? 49.559 7.833 67.752 1.00 114.45 179 VAL B C 1
ATOM 2740 O O . VAL B 2 179 ? 50.500 7.384 67.099 1.00 114.40 179 VAL B O 1
ATOM 2744 N N . LEU B 2 180 ? 48.280 7.603 67.432 1.00 109.73 180 LEU B N 1
ATOM 2745 C CA . LEU B 2 180 ? 47.934 6.784 66.269 1.00 109.05 180 LEU B CA 1
ATOM 2746 C C . LEU B 2 180 ? 46.916 7.463 65.346 1.00 111.49 180 LEU B C 1
ATOM 2747 O O . LEU B 2 180 ? 45.784 7.741 65.750 1.00 111.01 180 LEU B O 1
ATOM 2752 N N . ASN B 2 181 ? 47.344 7.743 64.105 1.00 106.83 181 ASN B N 1
ATOM 2753 C CA . ASN B 2 181 ? 46.537 8.448 63.115 1.00 106.53 181 ASN B CA 1
ATOM 2754 C C . ASN B 2 181 ? 45.857 7.532 62.079 1.00 110.32 181 ASN B C 1
ATOM 2755 O O . ASN B 2 181 ? 46.252 6.374 61.916 1.00 109.79 181 ASN B O 1
ATOM 2760 N N . SER B 2 182 ? 44.828 8.077 61.377 1.00 106.48 182 SER B N 1
ATOM 2761 C CA . SER B 2 182 ? 44.032 7.400 60.350 1.00 105.87 182 SER B CA 1
ATOM 2762 C C . SER B 2 182 ? 43.478 8.393 59.306 1.00 110.67 182 SER B C 1
ATOM 2763 O O . SER B 2 182 ? 42.859 9.392 59.673 1.00 109.80 182 SER B O 1
ATOM 2766 N N . TRP B 2 183 ? 43.709 8.111 58.002 1.00 108.32 183 TRP B N 1
ATOM 2767 C CA . TRP B 2 183 ? 43.255 8.946 56.877 1.00 107.83 183 TRP B CA 1
ATOM 2768 C C . TRP B 2 183 ? 42.198 8.229 56.056 1.00 112.19 183 TRP B C 1
ATOM 2769 O O . TRP B 2 183 ? 42.283 7.014 55.864 1.00 110.72 183 TRP B O 1
ATOM 2780 N N . THR B 2 184 ? 41.237 8.992 55.524 1.00 110.23 184 THR B N 1
ATOM 2781 C CA . THR B 2 184 ? 40.232 8.448 54.616 1.00 110.63 184 THR B CA 1
ATOM 2782 C C . THR B 2 184 ? 40.680 8.733 53.175 1.00 115.04 184 THR B C 1
ATOM 2783 O O . THR B 2 184 ? 41.422 9.697 52.941 1.00 114.19 184 THR B O 1
ATOM 2787 N N . ASP B 2 185 ? 40.234 7.898 52.222 1.00 112.18 185 ASP B N 1
ATOM 2788 C CA . ASP B 2 185 ? 40.569 8.068 50.811 1.00 112.44 185 ASP B CA 1
ATOM 2789 C C . ASP B 2 185 ? 39.796 9.243 50.184 1.00 116.19 185 ASP B C 1
ATOM 2790 O O . ASP B 2 185 ? 38.863 9.767 50.806 1.00 115.60 185 ASP B O 1
ATOM 2795 N N . GLN B 2 186 ? 40.212 9.672 48.969 1.00 112.43 186 GLN B N 1
ATOM 2796 C CA . GLN B 2 186 ? 39.589 10.754 48.210 1.00 111.92 186 GLN B CA 1
ATOM 2797 C C . GLN B 2 186 ? 38.068 10.557 48.143 1.00 118.04 186 GLN B C 1
ATOM 2798 O O . GLN B 2 186 ? 37.579 9.576 47.572 1.00 117.12 186 GLN B O 1
ATOM 2804 N N . ASP B 2 187 ? 37.340 11.477 48.787 1.00 117.21 187 ASP B N 1
ATOM 2805 C CA . ASP B 2 187 ? 35.879 11.530 48.855 1.00 118.55 187 ASP B CA 1
ATOM 2806 C C . ASP B 2 187 ? 35.261 11.793 47.451 1.00 125.68 187 ASP B C 1
ATOM 2807 O O . ASP B 2 187 ? 35.956 12.260 46.548 1.00 126.24 187 ASP B O 1
ATOM 2812 N N . SER B 2 188 ? 33.976 11.456 47.257 1.00 123.33 188 SER B N 1
ATOM 2813 C CA . SER B 2 188 ? 33.303 11.672 45.975 1.00 123.49 188 SER B CA 1
ATOM 2814 C C . SER B 2 188 ? 32.647 13.055 45.891 1.00 127.73 188 SER B C 1
ATOM 2815 O O . SER B 2 188 ? 32.591 13.627 44.804 1.00 127.11 188 SER B O 1
ATOM 2818 N N . LYS B 2 189 ? 32.150 13.578 47.035 1.00 125.25 189 LYS B N 1
ATOM 2819 C CA . LYS B 2 189 ? 31.465 14.872 47.172 1.00 125.42 189 LYS B CA 1
ATOM 2820 C C . LYS B 2 189 ? 32.289 16.051 46.651 1.00 130.50 189 LYS B C 1
ATOM 2821 O O . LYS B 2 189 ? 32.055 16.495 45.526 1.00 130.31 189 LYS B O 1
ATOM 2823 N N . ASP B 2 190 ? 33.244 16.552 47.455 1.00 127.75 190 ASP B N 1
ATOM 2824 C CA . ASP B 2 190 ? 34.121 17.659 47.065 1.00 128.02 190 ASP B CA 1
ATOM 2825 C C . ASP B 2 190 ? 35.583 17.198 46.882 1.00 129.94 190 ASP B C 1
ATOM 2826 O O . ASP B 2 190 ? 36.473 18.034 46.690 1.00 129.95 190 ASP B O 1
ATOM 2831 N N . SER B 2 191 ? 35.806 15.858 46.892 1.00 124.04 191 SER B N 1
ATOM 2832 C CA . SER B 2 191 ? 37.099 15.187 46.729 1.00 122.96 191 SER B CA 1
ATOM 2833 C C . SER B 2 191 ? 38.183 15.715 47.679 1.00 125.11 191 SER B C 1
ATOM 2834 O O . SER B 2 191 ? 39.226 16.204 47.245 1.00 124.69 191 SER B O 1
ATOM 2837 N N . THR B 2 192 ? 37.916 15.625 48.980 1.00 120.53 192 THR B N 1
ATOM 2838 C CA . THR B 2 192 ? 38.837 16.091 50.015 1.00 119.62 192 THR B CA 1
ATOM 2839 C C . THR B 2 192 ? 39.068 14.995 51.036 1.00 121.94 192 THR B C 1
ATOM 2840 O O . THR B 2 192 ? 38.136 14.265 51.398 1.00 121.73 192 THR B O 1
ATOM 2844 N N . TYR B 2 193 ? 40.306 14.909 51.526 1.00 116.38 193 TYR B N 1
ATOM 2845 C CA . TYR B 2 193 ? 40.681 13.940 52.543 1.00 114.68 193 TYR B CA 1
ATOM 2846 C C . TYR B 2 193 ? 40.343 14.471 53.936 1.00 112.45 193 TYR B C 1
ATOM 2847 O O . TYR B 2 193 ? 40.268 15.682 54.163 1.00 111.11 193 TYR B O 1
ATOM 2856 N N . SER B 2 194 ? 40.157 13.542 54.863 1.00 105.16 194 SER B N 1
ATOM 2857 C CA . SER B 2 194 ? 39.918 13.809 56.264 1.00 103.11 194 SER B CA 1
ATOM 2858 C C . SER B 2 194 ? 40.850 12.897 57.054 1.00 105.04 194 SER B C 1
ATOM 2859 O O . SER B 2 194 ? 41.133 11.770 56.630 1.00 104.44 194 SER B O 1
ATOM 2862 N N . MET B 2 195 ? 41.368 13.411 58.172 1.00 99.85 195 MET B N 1
ATOM 2863 C CA . MET B 2 195 ? 42.274 12.688 59.053 1.00 98.24 195 MET B CA 1
ATOM 2864 C C . MET B 2 195 ? 41.776 12.712 60.500 1.00 98.83 195 MET B C 1
ATOM 2865 O O . MET B 2 195 ? 41.129 13.671 60.927 1.00 98.60 195 MET B O 1
ATOM 2870 N N . SER B 2 196 ? 42.087 11.644 61.242 1.00 92.60 196 SER B N 1
ATOM 2871 C CA . SER B 2 196 ? 41.726 11.457 62.637 1.00 91.19 196 SER B CA 1
ATOM 2872 C C . SER B 2 196 ? 42.950 11.014 63.415 1.00 93.11 196 SER B C 1
ATOM 2873 O O . SER B 2 196 ? 43.601 10.052 63.021 1.00 91.79 196 SER B O 1
ATOM 2876 N N . SER B 2 197 ? 43.265 11.713 64.515 1.00 89.96 197 SER B N 1
ATOM 2877 C CA . SER B 2 197 ? 44.398 11.356 65.368 1.00 89.56 197 SER B CA 1
ATOM 2878 C C . SER B 2 197 ? 43.916 11.103 66.781 1.00 93.53 197 SER B C 1
ATOM 2879 O O . SER B 2 197 ? 43.154 11.909 67.323 1.00 92.67 197 SER B O 1
ATOM 2882 N N . THR B 2 198 ? 44.331 9.955 67.354 1.00 90.86 198 THR B N 1
ATOM 2883 C CA . THR B 2 198 ? 43.938 9.521 68.688 1.00 91.04 198 THR B CA 1
ATOM 2884 C C . THR B 2 198 ? 45.126 9.384 69.615 1.00 96.69 198 THR B C 1
ATOM 2885 O O . THR B 2 198 ? 46.038 8.592 69.368 1.00 96.28 198 THR B O 1
ATOM 2889 N N . LEU B 2 199 ? 45.076 10.162 70.697 1.00 94.68 199 LEU B N 1
ATOM 2890 C CA . LEU B 2 199 ? 46.047 10.184 71.764 1.00 95.66 199 LEU B CA 1
ATOM 2891 C C . LEU B 2 199 ? 45.390 9.425 72.924 1.00 103.79 199 LEU B C 1
ATOM 2892 O O . LEU B 2 199 ? 44.505 9.965 73.596 1.00 104.09 199 LEU B O 1
ATOM 2897 N N . THR B 2 200 ? 45.774 8.145 73.105 1.00 102.88 200 THR B N 1
ATOM 2898 C CA . THR B 2 200 ? 45.241 7.281 74.165 1.00 103.91 200 THR B CA 1
ATOM 2899 C C . THR B 2 200 ? 46.137 7.379 75.411 1.00 111.13 200 THR B C 1
ATOM 2900 O O . THR B 2 200 ? 47.354 7.236 75.307 1.00 111.90 200 THR B O 1
ATOM 2904 N N . LEU B 2 201 ? 45.534 7.651 76.574 1.00 108.90 201 LEU B N 1
ATOM 2905 C CA . LEU B 2 201 ? 46.228 7.778 77.862 1.00 109.64 201 LEU B CA 1
ATOM 2906 C C . LEU B 2 201 ? 45.532 6.918 78.920 1.00 117.31 201 LEU B C 1
ATOM 2907 O O . LEU B 2 201 ? 44.347 6.591 78.772 1.00 118.04 201 LEU B O 1
ATOM 2912 N N . THR B 2 202 ? 46.245 6.593 80.012 1.00 114.70 202 THR B N 1
ATOM 2913 C CA . THR B 2 202 ? 45.645 5.855 81.119 1.00 115.20 202 THR B CA 1
ATOM 2914 C C . THR B 2 202 ? 44.900 6.877 81.959 1.00 119.63 202 THR B C 1
ATOM 2915 O O . THR B 2 202 ? 45.379 8.006 82.101 1.00 119.84 202 THR B O 1
ATOM 2919 N N . LYS B 2 203 ? 43.722 6.498 82.484 1.00 115.88 203 LYS B N 1
ATOM 2920 C CA . LYS B 2 203 ? 42.843 7.346 83.288 1.00 115.68 203 LYS B CA 1
ATOM 2921 C C . LYS B 2 203 ? 43.600 8.400 84.083 1.00 120.53 203 LYS B C 1
ATOM 2922 O O . LYS B 2 203 ? 43.393 9.595 83.865 1.00 119.54 203 LYS B O 1
ATOM 2924 N N . ASP B 2 204 ? 44.542 7.937 84.932 1.00 119.02 204 ASP B N 1
ATOM 2925 C CA . ASP B 2 204 ? 45.395 8.717 85.835 1.00 119.49 204 ASP B CA 1
ATOM 2926 C C . ASP B 2 204 ? 46.210 9.802 85.145 1.00 125.10 204 ASP B C 1
ATOM 2927 O O . ASP B 2 204 ? 46.249 10.924 85.651 1.00 126.09 204 ASP B O 1
ATOM 2932 N N . GLU B 2 205 ? 46.866 9.477 84.012 1.00 120.56 205 GLU B N 1
ATOM 2933 C CA . GLU B 2 205 ? 47.695 10.431 83.278 1.00 120.13 205 GLU B CA 1
ATOM 2934 C C . GLU B 2 205 ? 46.860 11.609 82.796 1.00 122.68 205 GLU B C 1
ATOM 2935 O O . GLU B 2 205 ? 47.233 12.749 83.048 1.00 121.50 205 GLU B O 1
ATOM 2941 N N . TYR B 2 206 ? 45.715 11.329 82.141 1.00 119.68 206 TYR B N 1
ATOM 2942 C CA . TYR B 2 206 ? 44.803 12.351 81.621 1.00 119.54 206 TYR B CA 1
ATOM 2943 C C . TYR B 2 206 ? 44.261 13.231 82.743 1.00 123.77 206 TYR B C 1
ATOM 2944 O O . TYR B 2 206 ? 44.096 14.439 82.565 1.00 121.93 206 TYR B O 1
ATOM 2953 N N . GLU B 2 207 ? 44.011 12.612 83.898 1.00 122.85 207 GLU B N 1
ATOM 2954 C CA . GLU B 2 207 ? 43.531 13.269 85.102 1.00 124.34 207 GLU B CA 1
ATOM 2955 C C . GLU B 2 207 ? 44.649 14.108 85.771 1.00 129.54 207 GLU B C 1
ATOM 2956 O O . GLU B 2 207 ? 44.343 15.002 86.576 1.00 129.29 207 GLU B O 1
ATOM 2962 N N . ARG B 2 208 ? 45.938 13.817 85.430 1.00 125.91 208 ARG B N 1
ATOM 2963 C CA . ARG B 2 208 ? 47.114 14.506 85.971 1.00 125.28 208 ARG B CA 1
ATOM 2964 C C . ARG B 2 208 ? 47.309 15.900 85.363 1.00 128.60 208 ARG B C 1
ATOM 2965 O O . ARG B 2 208 ? 47.320 16.875 86.121 1.00 129.12 208 ARG B O 1
ATOM 2969 N N . HIS B 2 209 ? 47.445 16.007 84.015 1.00 123.44 209 HIS B N 1
ATOM 2970 C CA . HIS B 2 209 ? 47.653 17.288 83.309 1.00 122.21 209 HIS B CA 1
ATOM 2971 C C . HIS B 2 209 ? 46.370 17.883 82.720 1.00 124.90 209 HIS B C 1
ATOM 2972 O O . HIS B 2 209 ? 45.449 17.153 82.340 1.00 124.50 209 HIS B O 1
ATOM 2979 N N . ASN B 2 210 ? 46.330 19.224 82.649 1.00 120.29 210 ASN B N 1
ATOM 2980 C CA . ASN B 2 210 ? 45.186 20.016 82.205 1.00 119.26 210 ASN B CA 1
ATOM 2981 C C . ASN B 2 210 ? 45.090 20.237 80.675 1.00 121.20 210 ASN B C 1
ATOM 2982 O O . ASN B 2 210 ? 44.195 19.677 80.042 1.00 120.03 210 ASN B O 1
ATOM 2987 N N . SER B 2 211 ? 45.968 21.086 80.108 1.00 117.32 211 SER B N 1
ATOM 2988 C CA . SER B 2 211 ? 45.967 21.473 78.696 1.00 117.16 211 SER B CA 1
ATOM 2989 C C . SER B 2 211 ? 46.281 20.334 77.725 1.00 119.89 211 SER B C 1
ATOM 2990 O O . SER B 2 211 ? 47.214 19.563 77.949 1.00 120.50 211 SER B O 1
ATOM 2993 N N . TYR B 2 212 ? 45.485 20.250 76.637 1.00 113.44 212 TYR B N 1
ATOM 2994 C CA . TYR B 2 212 ? 45.604 19.293 75.535 1.00 111.17 212 TYR B CA 1
ATOM 2995 C C . TYR B 2 212 ? 45.302 20.026 74.233 1.00 113.53 212 TYR B C 1
ATOM 2996 O O . TYR B 2 212 ? 44.178 20.487 74.012 1.00 112.71 212 TYR B O 1
ATOM 3005 N N . THR B 2 213 ? 46.332 20.189 73.406 1.00 109.73 213 THR B N 1
ATOM 3006 C CA . THR B 2 213 ? 46.232 20.887 72.128 1.00 109.49 213 THR B CA 1
ATOM 3007 C C . THR B 2 213 ? 46.325 19.874 70.992 1.00 112.52 213 THR B C 1
ATOM 3008 O O . THR B 2 213 ? 46.541 18.692 71.248 1.00 111.99 213 THR B O 1
ATOM 3012 N N . CYS B 2 214 ? 46.163 20.334 69.746 1.00 108.95 214 CYS B N 1
ATOM 3013 C CA . CYS B 2 214 ? 46.237 19.505 68.549 1.00 108.88 214 CYS B CA 1
ATOM 3014 C C . CYS B 2 214 ? 46.564 20.419 67.359 1.00 114.69 214 CYS B C 1
ATOM 3015 O O . CYS B 2 214 ? 45.697 21.166 66.906 1.00 114.51 214 CYS B O 1
ATOM 3018 N N . GLU B 2 215 ? 47.832 20.409 66.903 1.00 112.58 215 GLU B N 1
ATOM 3019 C CA . GLU B 2 215 ? 48.307 21.288 65.826 1.00 113.27 215 GLU B CA 1
ATOM 3020 C C . GLU B 2 215 ? 48.461 20.591 64.485 1.00 120.60 215 GLU B C 1
ATOM 3021 O O . GLU B 2 215 ? 49.112 19.548 64.396 1.00 120.22 215 GLU B O 1
ATOM 3027 N N . ALA B 2 216 ? 47.897 21.205 63.434 1.00 119.92 216 ALA B N 1
ATOM 3028 C CA . ALA B 2 216 ? 47.953 20.723 62.057 1.00 121.06 216 ALA B CA 1
ATOM 3029 C C . ALA B 2 216 ? 48.990 21.515 61.289 1.00 129.85 216 ALA B C 1
ATOM 3030 O O . ALA B 2 216 ? 48.979 22.752 61.338 1.00 129.45 216 ALA B O 1
ATOM 3032 N N . THR B 2 217 ? 49.899 20.802 60.596 1.00 130.20 217 THR B N 1
ATOM 3033 C CA . THR B 2 217 ? 50.941 21.410 59.776 1.00 131.78 217 THR B CA 1
ATOM 3034 C C . THR B 2 217 ? 50.605 21.101 58.325 1.00 140.01 217 THR B C 1
ATOM 3035 O O . THR B 2 217 ? 50.991 20.057 57.796 1.00 139.79 217 THR B O 1
ATOM 3039 N N . HIS B 2 218 ? 49.821 22.003 57.711 1.00 140.14 218 HIS B N 1
ATOM 3040 C CA . HIS B 2 218 ? 49.363 21.929 56.322 1.00 141.71 218 HIS B CA 1
ATOM 3041 C C . HIS B 2 218 ? 49.676 23.238 55.595 1.00 152.04 218 HIS B C 1
ATOM 3042 O O . HIS B 2 218 ? 49.595 24.315 56.200 1.00 152.44 218 HIS B O 1
ATOM 3049 N N . LYS B 2 219 ? 50.028 23.145 54.298 1.00 152.81 219 LYS B N 1
ATOM 3050 C CA . LYS B 2 219 ? 50.391 24.304 53.481 1.00 154.65 219 LYS B CA 1
ATOM 3051 C C . LYS B 2 219 ? 49.198 24.900 52.707 1.00 162.65 219 LYS B C 1
ATOM 3052 O O . LYS B 2 219 ? 49.111 24.770 51.482 1.00 161.77 219 LYS B O 1
ATOM 3058 N N . THR B 2 220 ? 48.270 25.540 53.444 1.00 162.06 220 THR B N 1
ATOM 3059 C CA . THR B 2 220 ? 47.108 26.243 52.889 1.00 163.33 220 THR B CA 1
ATOM 3060 C C . THR B 2 220 ? 47.324 27.708 53.212 1.00 173.46 220 THR B C 1
ATOM 3061 O O . THR B 2 220 ? 47.190 28.558 52.329 1.00 175.80 220 THR B O 1
ATOM 3065 N N . SER B 2 221 ? 47.660 27.993 54.496 1.00 171.84 221 SER B N 1
ATOM 3066 C CA . SER B 2 221 ? 47.897 29.333 55.030 1.00 171.77 221 SER B CA 1
ATOM 3067 C C . SER B 2 221 ? 49.279 29.464 55.678 1.00 177.89 221 SER B C 1
ATOM 3068 O O . SER B 2 221 ? 49.919 28.458 56.002 1.00 176.80 221 SER B O 1
ATOM 3071 N N . THR B 2 222 ? 49.715 30.727 55.871 1.00 175.81 222 THR B N 1
ATOM 3072 C CA . THR B 2 222 ? 50.995 31.164 56.447 1.00 175.66 222 THR B CA 1
ATOM 3073 C C . THR B 2 222 ? 51.319 30.564 57.838 1.00 177.58 222 THR B C 1
ATOM 3074 O O . THR B 2 222 ? 52.497 30.394 58.163 1.00 177.55 222 THR B O 1
ATOM 3078 N N . SER B 2 223 ? 50.285 30.242 58.642 1.00 171.97 223 SER B N 1
ATOM 3079 C CA . SER B 2 223 ? 50.423 29.731 60.009 1.00 170.74 223 SER B CA 1
ATOM 3080 C C . SER B 2 223 ? 49.882 28.290 60.199 1.00 172.21 223 SER B C 1
ATOM 3081 O O . SER B 2 223 ? 49.017 27.876 59.419 1.00 172.31 223 SER B O 1
ATOM 3084 N N . PRO B 2 224 ? 50.331 27.515 61.233 1.00 165.52 224 PRO B N 1
ATOM 3085 C CA . PRO B 2 224 ? 49.746 26.173 61.439 1.00 163.66 224 PRO B CA 1
ATOM 3086 C C . PRO B 2 224 ? 48.371 26.275 62.095 1.00 160.42 224 PRO B C 1
ATOM 3087 O O . PRO B 2 224 ? 48.135 27.215 62.857 1.00 159.06 224 PRO B O 1
ATOM 3091 N N . ILE B 2 225 ? 47.466 25.332 61.799 1.00 152.61 225 ILE B N 1
ATOM 3092 C CA . ILE B 2 225 ? 46.121 25.363 62.380 1.00 150.61 225 ILE B CA 1
ATOM 3093 C C . ILE B 2 225 ? 46.155 24.741 63.786 1.00 150.82 225 ILE B C 1
ATOM 3094 O O . ILE B 2 225 ? 46.470 23.558 63.927 1.00 149.78 225 ILE B O 1
ATOM 3099 N N . VAL B 2 226 ? 45.877 25.570 64.823 1.00 145.49 226 VAL B N 1
ATOM 3100 C CA . VAL B 2 226 ? 45.945 25.191 66.244 1.00 144.27 226 VAL B CA 1
ATOM 3101 C C . VAL B 2 226 ? 44.576 25.156 66.936 1.00 145.73 226 VAL B C 1
ATOM 3102 O O . VAL B 2 226 ? 43.896 26.180 67.014 1.00 145.10 226 VAL B O 1
ATOM 3106 N N . THR B 2 227 ? 44.216 23.984 67.487 1.00 140.88 227 THR B N 1
ATOM 3107 C CA . THR B 2 227 ? 42.991 23.762 68.263 1.00 140.21 227 THR B CA 1
ATOM 3108 C C . THR B 2 227 ? 43.402 23.370 69.696 1.00 142.89 227 THR B C 1
ATOM 3109 O O . THR B 2 227 ? 44.492 22.817 69.885 1.00 142.96 227 THR B O 1
ATOM 3113 N N . SER B 2 228 ? 42.556 23.671 70.699 1.00 137.42 228 SER B N 1
ATOM 3114 C CA . SER B 2 228 ? 42.876 23.362 72.094 1.00 136.07 228 SER B CA 1
ATOM 3115 C C . SER B 2 228 ? 41.679 22.914 72.908 1.00 137.99 228 SER B C 1
ATOM 3116 O O . SER B 2 228 ? 40.535 23.130 72.507 1.00 137.06 228 SER B O 1
ATOM 3119 N N . PHE B 2 229 ? 41.962 22.303 74.073 1.00 134.25 229 PHE B N 1
ATOM 3120 C CA . PHE B 2 229 ? 40.991 21.856 75.071 1.00 134.17 229 PHE B CA 1
ATOM 3121 C C . PHE B 2 229 ? 41.654 21.782 76.4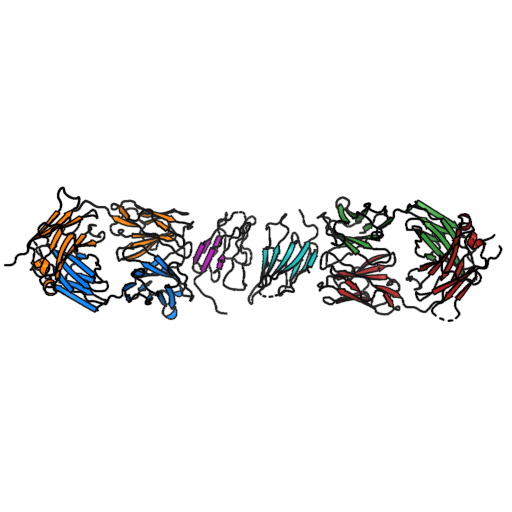49 1.00 139.34 229 PHE B C 1
ATOM 3122 O O . PHE B 2 229 ? 42.656 21.090 76.624 1.00 138.63 229 PHE B O 1
ATOM 3130 N N . ASN B 2 230 ? 41.102 22.522 77.413 1.00 137.73 230 ASN B N 1
ATOM 3131 C CA . ASN B 2 230 ? 41.587 22.541 78.787 1.00 138.79 230 ASN B CA 1
ATOM 3132 C C . ASN B 2 230 ? 40.503 21.941 79.654 1.00 146.15 230 ASN B C 1
ATOM 3133 O O . ASN B 2 230 ? 39.361 22.399 79.587 1.00 145.03 230 ASN B O 1
ATOM 3138 N N . ARG B 2 231 ? 40.831 20.880 80.414 1.00 146.42 231 ARG B N 1
ATOM 3139 C CA . ARG B 2 231 ? 39.859 20.198 81.276 1.00 148.02 231 ARG B CA 1
ATOM 3140 C C . ARG B 2 231 ? 39.466 21.044 82.491 1.00 158.18 231 ARG B C 1
ATOM 3141 O O . ARG B 2 231 ? 40.323 21.649 83.138 1.00 158.98 231 ARG B O 1
ATOM 3149 N N . ASN B 2 232 ? 38.161 21.111 82.777 1.00 159.46 232 ASN B N 1
ATOM 3150 C CA . ASN B 2 232 ? 37.658 21.931 83.877 1.00 161.99 232 ASN B CA 1
ATOM 3151 C C . ASN B 2 232 ? 36.926 21.103 84.961 1.00 173.67 232 ASN B C 1
ATOM 3152 O O . ASN B 2 232 ? 35.812 20.611 84.729 1.00 173.41 232 ASN B O 1
ATOM 3157 N N . GLU B 2 233 ? 37.589 20.935 86.136 1.00 174.40 233 GLU B N 1
ATOM 3158 C CA . GLU B 2 233 ? 37.107 20.173 87.302 1.00 175.68 233 GLU B CA 1
ATOM 3159 C C . GLU B 2 233 ? 37.835 20.640 88.574 1.00 182.22 233 GLU B C 1
ATOM 3160 O O . GLU B 2 233 ? 39.067 20.724 88.578 1.00 182.57 233 GLU B O 1
ATOM 3166 N N . CYS B 2 234 ? 37.063 20.933 89.644 1.00 180.23 234 CYS B N 1
ATOM 3167 C CA . CYS B 2 234 ? 37.550 21.382 90.955 1.00 185.54 234 CYS B CA 1
ATOM 3168 C C . CYS B 2 234 ? 36.521 21.086 92.061 1.00 211.13 234 CYS B C 1
ATOM 3169 O O . CYS B 2 234 ? 35.323 21.389 91.869 1.00 214.83 234 CYS B O 1
ATOM 3173 N N . VAL C 1 21 ? 68.524 -57.278 -26.264 1.00 101.21 21 VAL C N 1
ATOM 3174 C CA . VAL C 1 21 ? 68.536 -56.944 -24.821 1.00 101.27 21 VAL C CA 1
ATOM 3175 C C . VAL C 1 21 ? 69.583 -57.830 -24.065 1.00 101.61 21 VAL C C 1
ATOM 3176 O O . VAL C 1 21 ? 69.296 -58.453 -23.031 1.00 100.14 21 VAL C O 1
ATOM 3180 N N . GLN C 1 22 ? 70.816 -57.828 -24.600 1.00 95.67 22 GLN C N 1
ATOM 3181 C CA . GLN C 1 22 ? 71.939 -58.600 -24.088 1.00 94.76 22 GLN C CA 1
ATOM 3182 C C . GLN C 1 22 ? 72.952 -57.755 -23.287 1.00 98.05 22 GLN C C 1
ATOM 3183 O O . GLN C 1 22 ? 72.856 -56.523 -23.270 1.00 97.79 22 GLN C O 1
ATOM 3189 N N . LEU C 1 23 ? 73.891 -58.444 -22.583 1.00 93.59 23 LEU C N 1
ATOM 3190 C CA . LEU C 1 23 ? 74.987 -57.876 -21.791 1.00 92.56 23 LEU C CA 1
ATOM 3191 C C . LEU C 1 23 ? 76.326 -58.366 -22.329 1.00 95.75 23 LEU C C 1
ATOM 3192 O O . LEU C 1 23 ? 76.660 -59.561 -22.260 1.00 93.91 23 LEU C O 1
ATOM 3197 N N . GLN C 1 24 ? 77.056 -57.409 -22.931 1.00 92.94 24 GLN C N 1
ATOM 3198 C CA . GLN C 1 24 ? 78.326 -57.557 -23.640 1.00 91.91 24 GLN C CA 1
ATOM 3199 C C . GLN C 1 24 ? 79.551 -57.496 -22.725 1.00 93.92 24 GLN C C 1
ATOM 3200 O O . GLN C 1 24 ? 80.037 -56.411 -22.401 1.00 93.05 24 GLN C O 1
ATOM 3206 N N . GLN C 1 25 ? 80.045 -58.670 -22.315 1.00 89.88 25 GLN C N 1
ATOM 3207 C CA . GLN C 1 25 ? 81.208 -58.774 -21.438 1.00 89.99 25 GLN C CA 1
ATOM 3208 C C . GLN C 1 25 ? 82.484 -58.686 -22.237 1.00 96.96 25 GLN C C 1
ATOM 3209 O O . GLN C 1 25 ? 82.560 -59.269 -23.321 1.00 97.11 25 GLN C O 1
ATOM 3215 N N . SER C 1 26 ? 83.506 -57.992 -21.689 1.00 95.14 26 SER C N 1
ATOM 3216 C CA . SER C 1 26 ? 84.822 -57.826 -22.331 1.00 95.03 26 SER C CA 1
ATOM 3217 C C . SER C 1 26 ? 85.610 -59.158 -22.392 1.00 99.78 26 SER C C 1
ATOM 3218 O O . SER C 1 26 ? 85.262 -60.117 -21.688 1.00 99.43 26 SER C O 1
ATOM 3221 N N . GLY C 1 27 ? 86.627 -59.207 -23.254 1.00 96.78 27 GLY C N 1
ATOM 3222 C CA . GLY C 1 27 ? 87.466 -60.387 -23.443 1.00 97.32 27 GLY C CA 1
ATOM 3223 C C . GLY C 1 27 ? 88.312 -60.696 -22.228 1.00 103.20 27 GLY C C 1
ATOM 3224 O O . GLY C 1 27 ? 88.689 -59.771 -21.507 1.00 103.01 27 GLY C O 1
ATOM 3225 N N . ALA C 1 28 ? 88.604 -62.003 -21.985 1.00 101.08 28 ALA C N 1
ATOM 3226 C CA . ALA C 1 28 ? 89.390 -62.521 -20.847 1.00 101.40 28 ALA C CA 1
ATOM 3227 C C . ALA C 1 28 ? 90.781 -61.867 -20.687 1.00 105.81 28 ALA C C 1
ATOM 3228 O O . ALA C 1 28 ? 91.531 -61.786 -21.665 1.00 106.22 28 ALA C O 1
ATOM 3230 N N . GLU C 1 29 ? 91.108 -61.387 -19.462 1.00 101.79 29 GLU C N 1
ATOM 3231 C CA . GLU C 1 29 ? 92.358 -60.684 -19.157 1.00 101.55 29 GLU C CA 1
ATOM 3232 C C . GLU C 1 29 ? 93.372 -61.479 -18.341 1.00 107.06 29 GLU C C 1
ATOM 3233 O O . GLU C 1 29 ? 93.007 -62.101 -17.349 1.00 106.75 29 GLU C O 1
ATOM 3239 N N . LEU C 1 30 ? 94.655 -61.413 -18.733 1.00 105.64 30 LEU C N 1
ATOM 3240 C CA . LEU C 1 30 ? 95.773 -62.024 -18.006 1.00 106.87 30 LEU C CA 1
ATOM 3241 C C . LEU C 1 30 ? 96.536 -60.866 -17.346 1.00 113.45 30 LEU C C 1
ATOM 3242 O O . LEU C 1 30 ? 97.136 -60.046 -18.052 1.00 113.15 30 LEU C O 1
ATOM 3247 N N . VAL C 1 31 ? 96.463 -60.775 -15.998 1.00 111.32 31 VAL C N 1
ATOM 3248 C CA . VAL C 1 31 ? 97.068 -59.691 -15.219 1.00 111.58 31 VAL C CA 1
ATOM 3249 C C . VAL C 1 31 ? 98.175 -60.181 -14.284 1.00 118.21 31 VAL C C 1
ATOM 3250 O O . VAL C 1 31 ? 98.055 -61.258 -13.702 1.00 118.08 31 VAL C O 1
ATOM 3254 N N . LYS C 1 32 ? 99.251 -59.372 -14.149 1.00 116.62 32 LYS C N 1
ATOM 3255 C CA . LYS C 1 32 ? 100.391 -59.633 -13.271 1.00 117.24 32 LYS C CA 1
ATOM 3256 C C . LYS C 1 32 ? 99.954 -59.405 -11.813 1.00 123.72 32 LYS C C 1
ATOM 3257 O O . LYS C 1 32 ? 99.071 -58.571 -11.579 1.00 122.85 32 LYS C O 1
ATOM 3259 N N . PRO C 1 33 ? 100.531 -60.135 -10.822 1.00 122.10 33 PRO C N 1
ATOM 3260 C CA . PRO C 1 33 ? 100.079 -59.961 -9.424 1.00 122.88 33 PRO C CA 1
ATOM 3261 C C . PRO C 1 33 ? 100.372 -58.587 -8.792 1.00 127.92 33 PRO C C 1
ATOM 3262 O O . PRO C 1 33 ? 101.469 -58.045 -8.959 1.00 128.43 33 PRO C O 1
ATOM 3266 N N . GLY C 1 34 ? 99.375 -58.050 -8.072 1.00 124.90 34 GLY C N 1
ATOM 3267 C CA . GLY C 1 34 ? 99.434 -56.756 -7.385 1.00 123.96 34 GLY C CA 1
ATOM 3268 C C . GLY C 1 34 ? 98.847 -55.592 -8.168 1.00 128.84 34 GLY C C 1
ATOM 3269 O O . GLY C 1 34 ? 98.413 -54.592 -7.585 1.00 129.98 34 GLY C O 1
ATOM 3270 N N . ALA C 1 35 ? 98.850 -55.719 -9.508 1.00 124.82 35 ALA C N 1
ATOM 3271 C CA . ALA C 1 35 ? 98.340 -54.742 -10.469 1.00 124.34 35 ALA C CA 1
ATOM 3272 C C . ALA C 1 35 ? 96.820 -54.634 -10.416 1.00 125.78 35 ALA C C 1
ATOM 3273 O O . ALA C 1 35 ? 96.174 -55.396 -9.700 1.00 124.45 35 ALA C O 1
ATOM 3275 N N . SER C 1 36 ? 96.259 -53.712 -11.219 1.00 121.52 36 SER C N 1
ATOM 3276 C CA . SER C 1 36 ? 94.830 -53.426 -11.303 1.00 121.02 36 SER C CA 1
ATOM 3277 C C . SER C 1 36 ? 94.258 -53.665 -12.693 1.00 123.40 36 SER C C 1
ATOM 3278 O O . SER C 1 36 ? 94.902 -53.328 -13.690 1.00 123.11 36 SER C O 1
ATOM 3281 N N . VAL C 1 37 ? 93.021 -54.200 -12.748 1.00 118.56 37 VAL C N 1
ATOM 3282 C CA . VAL C 1 37 ? 92.293 -54.471 -13.989 1.00 117.22 37 VAL C CA 1
ATOM 3283 C C . VAL C 1 37 ? 90.884 -53.853 -13.967 1.00 118.58 37 VAL C C 1
ATOM 3284 O O . VAL C 1 37 ? 90.162 -53.942 -12.962 1.00 117.71 37 VAL C O 1
ATOM 3288 N N . LYS C 1 38 ? 90.526 -53.193 -15.076 1.00 113.24 38 LYS C N 1
ATOM 3289 C CA . LYS C 1 38 ? 89.211 -52.586 -15.244 1.00 112.18 38 LYS C CA 1
ATOM 3290 C C . LYS C 1 38 ? 88.473 -53.371 -16.325 1.00 113.20 38 LYS C C 1
ATOM 3291 O O . LYS C 1 38 ? 88.842 -53.311 -17.500 1.00 112.78 38 LYS C O 1
ATOM 3297 N N . LEU C 1 39 ? 87.473 -54.159 -15.909 1.00 107.17 39 LEU C N 1
ATOM 3298 C CA . LEU C 1 39 ? 86.658 -54.986 -16.802 1.00 105.40 39 LEU C CA 1
ATOM 3299 C C . LEU C 1 39 ? 85.474 -54.192 -17.369 1.00 108.25 39 LEU C C 1
ATOM 3300 O O . LEU C 1 39 ? 85.099 -53.154 -16.822 1.00 108.30 39 LEU C O 1
ATOM 3305 N N . SER C 1 40 ? 84.906 -54.660 -18.480 1.00 103.19 40 SER C N 1
ATOM 3306 C CA . SER C 1 40 ? 83.809 -53.957 -19.127 1.00 102.05 40 SER C CA 1
ATOM 3307 C C . SER C 1 40 ? 82.580 -54.820 -19.302 1.00 100.95 40 SER C C 1
ATOM 3308 O O . SER C 1 40 ? 82.668 -56.049 -19.392 1.00 99.22 40 SER C O 1
ATOM 3311 N N . CYS C 1 41 ? 81.430 -54.139 -19.376 1.00 94.85 41 CYS C N 1
ATOM 3312 C CA . CYS C 1 41 ? 80.100 -54.709 -19.541 1.00 93.19 41 CYS C CA 1
ATOM 3313 C C . CYS C 1 41 ? 79.235 -53.680 -20.267 1.00 98.74 41 CYS C C 1
ATOM 3314 O O . CYS C 1 41 ? 78.946 -52.638 -19.687 1.00 98.85 41 CYS C O 1
ATOM 3317 N N . THR C 1 42 ? 78.830 -53.960 -21.521 1.00 95.66 42 THR C N 1
ATOM 3318 C CA . THR C 1 42 ? 78.030 -53.033 -22.332 1.00 95.60 42 THR C CA 1
ATOM 3319 C C . THR C 1 42 ? 76.596 -53.506 -22.528 1.00 98.76 42 THR C C 1
ATOM 3320 O O . THR C 1 42 ? 76.371 -54.666 -22.873 1.00 97.94 42 THR C O 1
ATOM 3324 N N . ALA C 1 43 ? 75.630 -52.600 -22.335 1.00 96.07 43 ALA C N 1
ATOM 3325 C CA . ALA C 1 43 ? 74.214 -52.929 -22.474 1.00 96.61 43 ALA C CA 1
ATOM 3326 C C . ALA C 1 43 ? 73.706 -52.812 -23.898 1.00 103.29 43 ALA C C 1
ATOM 3327 O O . ALA C 1 43 ? 73.842 -51.762 -24.538 1.00 103.10 43 ALA C O 1
ATOM 3329 N N . SER C 1 44 ? 73.088 -53.895 -24.378 1.00 101.34 44 SER C N 1
ATOM 3330 C CA . SER C 1 44 ? 72.495 -53.957 -25.706 1.00 101.73 44 SER C CA 1
ATOM 3331 C C . SER C 1 44 ? 70.988 -53.811 -25.565 1.00 104.89 44 SER C C 1
ATOM 3332 O O . SER C 1 44 ? 70.403 -54.336 -24.615 1.00 103.51 44 SER C O 1
ATOM 3335 N N . GLY C 1 45 ? 70.381 -53.084 -26.493 1.00 102.04 45 GLY C N 1
ATOM 3336 C CA . GLY C 1 45 ? 68.943 -52.873 -26.503 1.00 102.67 45 GLY C CA 1
ATOM 3337 C C . GLY C 1 45 ? 68.429 -51.943 -25.420 1.00 108.10 45 GLY C C 1
ATOM 3338 O O . GLY C 1 45 ? 68.053 -50.804 -25.730 1.00 110.11 45 GLY C O 1
ATOM 3339 N N . PHE C 1 46 ? 68.381 -52.418 -24.148 1.00 101.85 46 PHE C N 1
ATOM 3340 C CA . PHE C 1 46 ? 67.880 -51.626 -23.009 1.00 100.83 46 PHE C CA 1
ATOM 3341 C C . PHE C 1 46 ? 68.797 -50.466 -22.609 1.00 101.79 46 PHE C C 1
ATOM 3342 O O . PHE C 1 46 ? 69.952 -50.420 -23.045 1.00 101.38 46 PHE C O 1
ATOM 3350 N N . ASN C 1 47 ? 68.279 -49.548 -21.751 1.00 95.82 47 ASN C N 1
ATOM 3351 C CA . ASN C 1 47 ? 69.022 -48.397 -21.223 1.00 94.26 47 ASN C CA 1
ATOM 3352 C C . ASN C 1 47 ? 69.439 -48.740 -19.811 1.00 94.99 47 ASN C C 1
ATOM 3353 O O . ASN C 1 47 ? 68.569 -49.095 -19.020 1.00 94.01 47 ASN C O 1
ATOM 3358 N N . ILE C 1 48 ? 70.759 -48.680 -19.492 1.00 90.18 48 ILE C N 1
ATOM 3359 C CA . ILE C 1 48 ? 71.246 -49.054 -18.151 1.00 89.81 48 ILE C CA 1
ATOM 3360 C C . ILE C 1 48 ? 70.579 -48.253 -17.046 1.00 93.70 48 ILE C C 1
ATOM 3361 O O . ILE C 1 48 ? 70.312 -48.813 -15.983 1.00 95.30 48 ILE C O 1
ATOM 3366 N N . LYS C 1 49 ? 70.258 -46.975 -17.315 1.00 87.12 49 LYS C N 1
ATOM 3367 C CA . LYS C 1 49 ? 69.555 -46.051 -16.426 1.00 85.40 49 LYS C CA 1
ATOM 3368 C C . LYS C 1 49 ? 68.224 -46.685 -15.894 1.00 86.16 49 LYS C C 1
ATOM 3369 O O . LYS C 1 49 ? 67.671 -46.203 -14.912 1.00 84.79 49 LYS C O 1
ATOM 3375 N N . GLU C 1 50 ? 67.765 -47.801 -16.511 1.00 81.89 50 GLU C N 1
ATOM 3376 C CA . GLU C 1 50 ? 66.523 -48.498 -16.172 1.00 81.49 50 GLU C CA 1
ATOM 3377 C C . GLU C 1 50 ? 66.681 -49.740 -15.267 1.00 84.04 50 GLU C C 1
ATOM 3378 O O . GLU C 1 50 ? 65.689 -50.451 -15.064 1.00 84.23 50 GLU C O 1
ATOM 3384 N N . THR C 1 51 ? 67.884 -49.977 -14.677 1.00 78.74 51 THR C N 1
ATOM 3385 C CA . THR C 1 51 ? 68.175 -51.098 -13.748 1.00 77.22 51 THR C CA 1
ATOM 3386 C C . THR C 1 51 ? 69.458 -50.946 -12.943 1.00 77.63 51 THR C C 1
ATOM 3387 O O . THR C 1 51 ? 70.315 -50.133 -13.264 1.00 77.51 51 THR C O 1
ATOM 3391 N N . TYR C 1 52 ? 69.620 -51.819 -11.951 1.00 71.07 52 TYR C N 1
ATOM 3392 C CA . TYR C 1 52 ? 70.826 -51.921 -11.159 1.00 69.24 52 TYR C CA 1
ATOM 3393 C C . TYR C 1 52 ? 71.758 -52.931 -11.845 1.00 74.39 52 TYR C C 1
ATOM 3394 O O . TYR C 1 52 ? 71.298 -53.982 -12.300 1.00 75.54 52 TYR C O 1
ATOM 3403 N N . ILE C 1 53 ? 73.051 -52.586 -11.970 1.00 70.97 53 ILE C N 1
ATOM 3404 C CA . ILE C 1 53 ? 74.101 -53.458 -12.508 1.00 71.11 53 ILE C CA 1
ATOM 3405 C C . ILE C 1 53 ? 74.809 -54.087 -11.322 1.00 76.26 53 ILE C C 1
ATOM 3406 O O . ILE C 1 53 ? 75.254 -53.368 -10.425 1.00 76.67 53 ILE C O 1
ATOM 3411 N N . HIS C 1 54 ? 74.879 -55.425 -11.297 1.00 73.04 54 HIS C N 1
ATOM 3412 C CA . HIS C 1 54 ? 75.530 -56.173 -10.221 1.00 72.84 54 HIS C CA 1
ATOM 3413 C C . HIS C 1 54 ? 76.715 -56.956 -10.792 1.00 76.60 54 HIS C C 1
ATOM 3414 O O . HIS C 1 54 ? 76.696 -57.313 -11.969 1.00 76.40 54 HIS C O 1
ATOM 3421 N N . TRP C 1 55 ? 77.755 -57.191 -9.976 1.00 72.92 55 TRP C N 1
ATOM 3422 C CA . TRP C 1 55 ? 78.908 -57.983 -10.395 1.00 72.83 55 TRP C CA 1
ATOM 3423 C C . TRP C 1 55 ? 79.130 -59.161 -9.470 1.00 77.43 55 TRP C C 1
ATOM 3424 O O . TRP C 1 55 ? 78.929 -59.046 -8.253 1.00 77.20 55 TRP C O 1
ATOM 3435 N N . VAL C 1 56 ? 79.542 -60.300 -10.050 1.00 74.09 56 VAL C N 1
ATOM 3436 C CA . VAL C 1 56 ? 79.772 -61.535 -9.306 1.00 74.35 56 VAL C CA 1
ATOM 3437 C C . VAL C 1 56 ? 81.128 -62.181 -9.659 1.00 79.77 56 VAL C C 1
ATOM 3438 O O . VAL C 1 56 ? 81.501 -62.225 -10.816 1.00 79.64 56 VAL C O 1
ATOM 3442 N N . LYS C 1 57 ? 81.851 -62.676 -8.655 1.00 78.51 57 LYS C N 1
ATOM 3443 C CA . LYS C 1 57 ? 83.160 -63.328 -8.768 1.00 79.42 57 LYS C CA 1
ATOM 3444 C C . LYS C 1 57 ? 82.968 -64.833 -8.633 1.00 87.04 57 LYS C C 1
ATOM 3445 O O . LYS C 1 57 ? 82.318 -65.285 -7.682 1.00 86.71 57 LYS C O 1
ATOM 3451 N N . GLN C 1 58 ? 83.545 -65.614 -9.553 1.00 86.62 58 GLN C N 1
ATOM 3452 C CA . GLN C 1 58 ? 83.447 -67.059 -9.423 1.00 88.49 58 GLN C CA 1
ATOM 3453 C C . GLN C 1 58 ? 84.783 -67.720 -9.495 1.00 98.45 58 GLN C C 1
ATOM 3454 O O . GLN C 1 58 ? 85.328 -67.896 -10.589 1.00 98.24 58 GLN C O 1
ATOM 3460 N N . ARG C 1 59 ? 85.303 -68.118 -8.318 1.00 99.67 59 ARG C N 1
ATOM 3461 C CA . ARG C 1 59 ? 86.582 -68.811 -8.209 1.00 101.74 59 ARG C CA 1
ATOM 3462 C C . ARG C 1 59 ? 86.525 -70.161 -8.985 1.00 110.84 59 ARG C C 1
ATOM 3463 O O . ARG C 1 59 ? 85.434 -70.737 -9.077 1.00 111.55 59 ARG C O 1
ATOM 3465 N N . PRO C 1 60 ? 87.630 -70.634 -9.631 1.00 109.44 60 PRO C N 1
ATOM 3466 C CA . PRO C 1 60 ? 87.556 -71.901 -10.386 1.00 109.56 60 PRO C CA 1
ATOM 3467 C C . PRO C 1 60 ? 87.166 -73.096 -9.516 1.00 114.10 60 PRO C C 1
ATOM 3468 O O . PRO C 1 60 ? 87.794 -73.382 -8.480 1.00 112.89 60 PRO C O 1
ATOM 3472 N N . GLU C 1 61 ? 86.066 -73.760 -9.940 1.00 111.61 61 GLU C N 1
ATOM 3473 C CA . GLU C 1 61 ? 85.406 -74.885 -9.267 1.00 111.26 61 GLU C CA 1
ATOM 3474 C C . GLU C 1 61 ? 85.116 -74.489 -7.815 1.00 113.02 61 GLU C C 1
ATOM 3475 O O . GLU C 1 61 ? 85.743 -74.976 -6.867 1.00 112.43 61 GLU C O 1
ATOM 3481 N N . GLN C 1 62 ? 84.216 -73.491 -7.691 1.00 108.09 62 GLN C N 1
ATOM 3482 C CA . GLN C 1 62 ? 83.771 -72.866 -6.452 1.00 107.18 62 GLN C CA 1
ATOM 3483 C C . GLN C 1 62 ? 82.451 -72.111 -6.663 1.00 108.18 62 GLN C C 1
ATOM 3484 O O . GLN C 1 62 ? 82.034 -71.892 -7.811 1.00 106.93 62 GLN C O 1
ATOM 3490 N N . GLY C 1 63 ? 81.834 -71.705 -5.543 1.00 102.67 63 GLY C N 1
ATOM 3491 C CA . GLY C 1 63 ? 80.597 -70.931 -5.513 1.00 101.14 63 GLY C CA 1
ATOM 3492 C C . GLY C 1 63 ? 80.778 -69.498 -5.984 1.00 101.16 63 GLY C C 1
ATOM 3493 O O . GLY C 1 63 ? 81.907 -69.003 -6.068 1.00 102.00 63 GLY C O 1
ATOM 3494 N N . LEU C 1 64 ? 79.664 -68.828 -6.313 1.00 92.75 64 LEU C N 1
ATOM 3495 C CA . LEU C 1 64 ? 79.643 -67.436 -6.755 1.00 90.49 64 LEU C CA 1
ATOM 3496 C C . LEU C 1 64 ? 79.774 -66.545 -5.540 1.00 92.36 64 LEU C C 1
ATOM 3497 O O . LEU C 1 64 ? 79.351 -66.934 -4.449 1.00 92.23 64 LEU C O 1
ATOM 3502 N N . GLU C 1 65 ? 80.335 -65.345 -5.727 1.00 88.20 65 GLU C N 1
ATOM 3503 C CA . GLU C 1 65 ? 80.498 -64.351 -4.661 1.00 88.34 65 GLU C CA 1
ATOM 3504 C C . GLU C 1 65 ? 80.042 -62.989 -5.184 1.00 91.43 65 GLU C C 1
ATOM 3505 O O . GLU C 1 65 ? 80.558 -62.521 -6.198 1.00 90.72 65 GLU C O 1
ATOM 3511 N N . TRP C 1 66 ? 79.040 -62.379 -4.523 1.00 86.81 66 TRP C N 1
ATOM 3512 C CA . TRP C 1 66 ? 78.509 -61.081 -4.936 1.00 85.65 66 TRP C CA 1
ATOM 3513 C C . TRP C 1 66 ? 79.535 -60.003 -4.607 1.00 88.40 66 TRP C C 1
ATOM 3514 O O . TRP C 1 66 ? 79.913 -59.846 -3.439 1.00 88.53 66 TRP C O 1
ATOM 3525 N N . ILE C 1 67 ? 80.030 -59.310 -5.647 1.00 83.27 67 ILE C N 1
ATOM 3526 C CA . ILE C 1 67 ? 81.027 -58.249 -5.504 1.00 82.44 67 ILE C CA 1
ATOM 3527 C C . ILE C 1 67 ? 80.402 -56.954 -4.972 1.00 87.16 67 ILE C C 1
ATOM 3528 O O . ILE C 1 67 ? 80.871 -56.396 -3.977 1.00 86.07 67 ILE C O 1
ATOM 3533 N N . GLY C 1 68 ? 79.363 -56.500 -5.655 1.00 84.83 68 GLY C N 1
ATOM 3534 C CA . GLY C 1 68 ? 78.627 -55.290 -5.327 1.00 84.82 68 GLY C CA 1
ATOM 3535 C C . GLY C 1 68 ? 77.696 -54.896 -6.451 1.00 89.35 68 GLY C C 1
ATOM 3536 O O . GLY C 1 68 ? 77.784 -55.454 -7.550 1.00 90.54 68 GLY C O 1
ATOM 3537 N N . ARG C 1 69 ? 76.819 -53.919 -6.197 1.00 83.97 69 ARG C N 1
ATOM 3538 C CA . ARG C 1 69 ? 75.875 -53.419 -7.193 1.00 83.02 69 ARG C CA 1
ATOM 3539 C C . ARG C 1 69 ? 76.082 -51.931 -7.469 1.00 88.33 69 ARG C C 1
ATOM 3540 O O . ARG C 1 69 ? 77.007 -51.347 -6.916 1.00 89.32 69 ARG C O 1
ATOM 3548 N N . ILE C 1 70 ? 75.223 -51.319 -8.307 1.00 84.60 70 ILE C N 1
ATOM 3549 C CA . ILE C 1 70 ? 75.259 -49.891 -8.613 1.00 84.80 70 ILE C CA 1
ATOM 3550 C C . ILE C 1 70 ? 73.972 -49.411 -9.275 1.00 91.66 70 ILE C C 1
ATOM 3551 O O . ILE C 1 70 ? 73.440 -50.078 -10.154 1.00 90.38 70 ILE C O 1
ATOM 3556 N N . ASP C 1 71 ? 73.478 -48.246 -8.858 1.00 92.75 71 ASP C N 1
ATOM 3557 C CA . ASP C 1 71 ? 72.374 -47.585 -9.540 1.00 94.84 71 ASP C CA 1
ATOM 3558 C C . ASP C 1 71 ? 73.147 -46.665 -10.518 1.00 104.71 71 ASP C C 1
ATOM 3559 O O . ASP C 1 71 ? 73.919 -45.812 -10.054 1.00 105.62 71 ASP C O 1
ATOM 3564 N N . PRO C 1 72 ? 73.048 -46.894 -11.855 1.00 103.56 72 PRO C N 1
ATOM 3565 C CA . PRO C 1 72 ? 73.847 -46.101 -12.817 1.00 104.16 72 PRO C CA 1
ATOM 3566 C C . PRO C 1 72 ? 73.721 -44.580 -12.723 1.00 109.79 72 PRO C C 1
ATOM 3567 O O . PRO C 1 72 ? 74.607 -43.875 -13.220 1.00 109.54 72 PRO C O 1
ATOM 3571 N N . ALA C 1 73 ? 72.644 -44.079 -12.083 1.00 107.02 73 ALA C N 1
ATOM 3572 C CA . ALA C 1 73 ? 72.420 -42.653 -11.892 1.00 107.54 73 ALA C CA 1
ATOM 3573 C C . ALA C 1 73 ? 73.340 -42.095 -10.795 1.00 113.03 73 ALA C C 1
ATOM 3574 O O . ALA C 1 73 ? 73.821 -40.963 -10.914 1.00 112.31 73 ALA C O 1
ATOM 3576 N N . ASP C 1 74 ? 73.572 -42.901 -9.732 1.00 111.46 74 ASP C N 1
ATOM 3577 C CA . ASP C 1 74 ? 74.377 -42.582 -8.547 1.00 112.31 74 ASP C CA 1
ATOM 3578 C C . ASP C 1 74 ? 75.867 -42.414 -8.839 1.00 118.67 74 ASP C C 1
ATOM 3579 O O . ASP C 1 74 ? 76.432 -41.365 -8.525 1.00 119.11 74 ASP C O 1
ATOM 3584 N N . VAL C 1 75 ? 76.496 -43.455 -9.416 1.00 116.36 75 VAL C N 1
ATOM 3585 C CA . VAL C 1 75 ? 77.932 -43.555 -9.736 1.00 117.02 75 VAL C CA 1
ATOM 3586 C C . VAL C 1 75 ? 78.744 -43.422 -8.399 1.00 119.61 75 VAL C C 1
ATOM 3587 O O . VAL C 1 75 ? 79.597 -42.542 -8.215 1.00 119.18 75 VAL C O 1
ATOM 3591 N N . TYR C 1 76 ? 78.382 -44.309 -7.454 1.00 114.74 76 TYR C N 1
ATOM 3592 C CA . TYR C 1 76 ? 78.996 -44.578 -6.154 1.00 113.94 76 TYR C CA 1
ATOM 3593 C C . TYR C 1 76 ? 78.370 -45.867 -5.603 1.00 116.64 76 TYR C C 1
ATOM 3594 O O . TYR C 1 76 ? 77.651 -45.868 -4.601 1.00 116.70 76 TYR C O 1
ATOM 3603 N N . GLY C 1 77 ? 78.632 -46.954 -6.330 1.00 111.72 77 GLY C N 1
ATOM 3604 C CA . GLY C 1 77 ? 78.103 -48.287 -6.068 1.00 111.02 77 GLY C CA 1
ATOM 3605 C C . GLY C 1 77 ? 78.443 -48.897 -4.727 1.00 113.63 77 GLY C C 1
ATOM 3606 O O . GLY C 1 77 ? 79.552 -48.720 -4.227 1.00 113.28 77 GLY C O 1
ATOM 3607 N N . ARG C 1 78 ? 77.483 -49.630 -4.150 1.00 109.38 78 ARG C N 1
ATOM 3608 C CA . ARG C 1 78 ? 77.629 -50.315 -2.865 1.00 109.11 78 ARG C CA 1
ATOM 3609 C C . ARG C 1 78 ? 78.342 -51.646 -3.075 1.00 113.38 78 ARG C C 1
ATOM 3610 O O . ARG C 1 78 ? 78.090 -52.308 -4.076 1.00 113.16 78 ARG C O 1
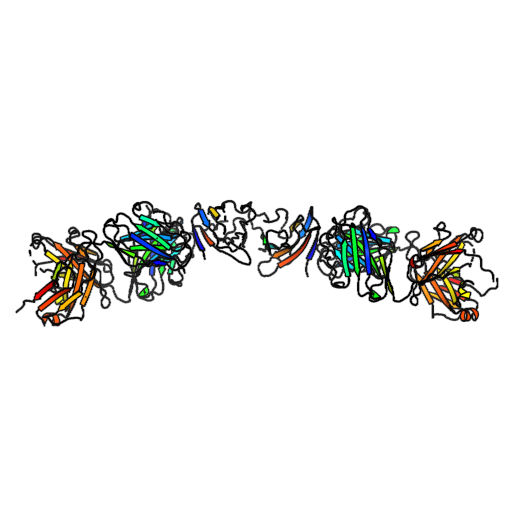ATOM 3616 N N . TYR C 1 79 ? 79.234 -52.035 -2.153 1.00 110.31 79 TYR C N 1
ATOM 3617 C CA . TYR C 1 79 ? 79.983 -53.289 -2.255 1.00 110.55 79 TYR C CA 1
ATOM 3618 C C . TYR C 1 79 ? 79.890 -54.128 -0.982 1.00 113.79 79 TYR C C 1
ATOM 3619 O O . TYR C 1 79 ? 79.529 -53.612 0.072 1.00 113.12 79 TYR C O 1
ATOM 3628 N N . ASP C 1 80 ? 80.218 -55.426 -1.085 1.00 110.75 80 ASP C N 1
ATOM 3629 C CA . ASP C 1 80 ? 80.253 -56.343 0.051 1.00 110.94 80 ASP C CA 1
ATOM 3630 C C . ASP C 1 80 ? 81.456 -55.919 0.897 1.00 115.98 80 ASP C C 1
ATOM 3631 O O . ASP C 1 80 ? 82.514 -55.617 0.326 1.00 114.91 80 ASP C O 1
ATOM 3636 N N . PRO C 1 81 ? 81.317 -55.862 2.248 1.00 114.19 81 PRO C N 1
ATOM 3637 C CA . PRO C 1 81 ? 82.458 -55.428 3.082 1.00 114.05 81 PRO C CA 1
ATOM 3638 C C . PRO C 1 81 ? 83.722 -56.273 2.916 1.00 116.28 81 PRO C C 1
ATOM 3639 O O . PRO C 1 81 ? 84.815 -55.734 3.071 1.00 116.27 81 PRO C O 1
ATOM 3643 N N . LYS C 1 82 ? 83.581 -57.565 2.538 1.00 110.95 82 LYS C N 1
ATOM 3644 C CA . LYS C 1 82 ? 84.718 -58.469 2.314 1.00 110.04 82 LYS C CA 1
ATOM 3645 C C . LYS C 1 82 ? 85.537 -57.988 1.115 1.00 111.66 82 LYS C C 1
ATOM 3646 O O . LYS C 1 82 ? 86.724 -58.292 1.023 1.00 111.44 82 LYS C O 1
ATOM 3652 N N . PHE C 1 83 ? 84.897 -57.199 0.222 1.00 106.71 83 PHE C N 1
ATOM 3653 C CA . PHE C 1 83 ? 85.468 -56.626 -1.008 1.00 105.72 83 PHE C CA 1
ATOM 3654 C C . PHE C 1 83 ? 85.670 -55.116 -0.945 1.00 108.86 83 PHE C C 1
ATOM 3655 O O . PHE C 1 83 ? 86.282 -54.556 -1.860 1.00 108.24 83 PHE C O 1
ATOM 3663 N N . GLN C 1 84 ? 85.098 -54.457 0.079 1.00 104.94 84 GLN C N 1
ATOM 3664 C CA . GLN C 1 84 ? 85.167 -53.009 0.280 1.00 105.09 84 GLN C CA 1
ATOM 3665 C C . GLN C 1 84 ? 86.564 -52.425 -0.006 1.00 110.43 84 GLN C C 1
ATOM 3666 O O . GLN C 1 84 ? 87.564 -52.898 0.543 1.00 110.34 84 GLN C O 1
ATOM 3672 N N . GLY C 1 85 ? 86.617 -51.442 -0.902 1.00 107.50 85 GLY C N 1
ATOM 3673 C CA . GLY C 1 85 ? 87.862 -50.772 -1.270 1.00 107.39 85 GLY C CA 1
ATOM 3674 C C . GLY C 1 85 ? 88.709 -51.445 -2.337 1.00 110.07 85 GLY C C 1
ATOM 3675 O O . GLY C 1 85 ? 89.349 -50.755 -3.135 1.00 109.95 85 GLY C O 1
ATOM 3676 N N . LYS C 1 86 ? 88.740 -52.790 -2.346 1.00 105.14 86 LYS C N 1
ATOM 3677 C CA . LYS C 1 86 ? 89.494 -53.611 -3.297 1.00 103.88 86 LYS C CA 1
ATOM 3678 C C . LYS C 1 86 ? 88.897 -53.527 -4.715 1.00 108.81 86 LYS C C 1
ATOM 3679 O O . LYS C 1 86 ? 89.658 -53.427 -5.686 1.00 109.39 86 LYS C O 1
ATOM 3685 N N . ALA C 1 87 ? 87.540 -53.573 -4.820 1.00 104.56 87 ALA C N 1
ATOM 3686 C CA . ALA C 1 87 ? 86.764 -53.508 -6.067 1.00 103.69 87 ALA C CA 1
ATOM 3687 C C . ALA C 1 87 ? 85.872 -52.272 -6.103 1.00 106.01 87 ALA C C 1
ATOM 3688 O O . ALA C 1 87 ? 85.136 -52.010 -5.144 1.00 106.54 87 ALA C O 1
ATOM 3690 N N . THR C 1 88 ? 85.938 -51.521 -7.215 1.00 100.50 88 THR C N 1
ATOM 3691 C CA . THR C 1 88 ? 85.183 -50.290 -7.411 1.00 99.70 88 THR C CA 1
ATOM 3692 C C . THR C 1 88 ? 84.435 -50.269 -8.752 1.00 102.94 88 THR C C 1
ATOM 3693 O O . THR C 1 88 ? 85.031 -50.022 -9.808 1.00 103.17 88 THR C O 1
ATOM 3697 N N . ILE C 1 89 ? 83.114 -50.540 -8.685 1.00 98.67 89 ILE C N 1
ATOM 3698 C CA . ILE C 1 89 ? 82.200 -50.547 -9.824 1.00 98.64 89 ILE C CA 1
ATOM 3699 C C . ILE C 1 89 ? 81.765 -49.125 -10.133 1.00 103.48 89 ILE C C 1
ATOM 3700 O O . ILE C 1 89 ? 81.176 -48.463 -9.287 1.00 103.12 89 ILE C O 1
ATOM 3705 N N . THR C 1 90 ? 82.016 -48.684 -11.360 1.00 101.48 90 THR C N 1
ATOM 3706 C CA . THR C 1 90 ? 81.687 -47.353 -11.858 1.00 102.07 90 THR C CA 1
ATOM 3707 C C . THR C 1 90 ? 81.046 -47.485 -13.241 1.00 108.37 90 THR C C 1
ATOM 3708 O O . THR C 1 90 ? 81.633 -48.120 -14.126 1.00 109.21 90 THR C O 1
ATOM 3712 N N . ALA C 1 91 ? 79.836 -46.921 -13.427 1.00 104.97 91 ALA C N 1
ATOM 3713 C CA . ALA C 1 91 ? 79.136 -47.014 -14.712 1.00 104.76 91 ALA C CA 1
ATOM 3714 C C . ALA C 1 91 ? 79.095 -45.710 -15.494 1.00 109.36 91 ALA C C 1
ATOM 3715 O O . ALA C 1 91 ? 79.015 -44.632 -14.902 1.00 109.45 91 ALA C O 1
ATOM 3717 N N . ASP C 1 92 ? 79.132 -45.828 -16.834 1.00 105.63 92 ASP C N 1
ATOM 3718 C CA . ASP C 1 92 ? 79.023 -44.738 -17.793 1.00 105.30 92 ASP C CA 1
ATOM 3719 C C . ASP C 1 92 ? 77.698 -44.909 -18.540 1.00 109.74 92 ASP C C 1
ATOM 3720 O O . ASP C 1 92 ? 77.533 -45.842 -19.327 1.00 109.05 92 ASP C O 1
ATOM 3725 N N . THR C 1 93 ? 76.738 -44.032 -18.233 1.00 107.25 93 THR C N 1
ATOM 3726 C CA . THR C 1 93 ? 75.399 -44.009 -18.827 1.00 107.81 93 THR C CA 1
ATOM 3727 C C . THR C 1 93 ? 75.475 -43.597 -20.292 1.00 112.47 93 THR C C 1
ATOM 3728 O O . THR C 1 93 ? 74.760 -44.157 -21.126 1.00 111.96 93 THR C O 1
ATOM 3732 N N . SER C 1 94 ? 76.349 -42.610 -20.591 1.00 109.85 94 SER C N 1
ATOM 3733 C CA . SER C 1 94 ? 76.596 -42.044 -21.920 1.00 110.10 94 SER C CA 1
ATOM 3734 C C . SER C 1 94 ? 76.955 -43.140 -22.940 1.00 114.71 94 SER C C 1
ATOM 3735 O O . SER C 1 94 ? 76.392 -43.177 -24.037 1.00 114.12 94 SER C O 1
ATOM 3738 N N . SER C 1 95 ? 77.844 -44.064 -22.547 1.00 111.75 95 SER C N 1
ATOM 3739 C CA . SER C 1 95 ? 78.255 -45.200 -23.375 1.00 111.42 95 SER C CA 1
ATOM 3740 C C . SER C 1 95 ? 77.380 -46.438 -23.097 1.00 112.45 95 SER C C 1
ATOM 3741 O O . SER C 1 95 ? 77.633 -47.503 -23.668 1.00 111.01 95 SER C O 1
ATOM 3744 N N . ASN C 1 96 ? 76.363 -46.289 -22.205 1.00 108.18 96 ASN C N 1
ATOM 3745 C CA . ASN C 1 96 ? 75.407 -47.327 -21.789 1.00 107.48 96 ASN C CA 1
ATOM 3746 C C . ASN C 1 96 ? 76.134 -48.612 -21.327 1.00 109.70 96 ASN C C 1
ATOM 3747 O O . ASN C 1 96 ? 75.754 -49.724 -21.712 1.00 109.57 96 ASN C O 1
ATOM 3752 N N . SER C 1 97 ? 77.208 -48.438 -20.520 1.00 104.20 97 SER C N 1
ATOM 3753 C CA . SER C 1 97 ? 78.059 -49.526 -20.031 1.00 102.81 97 SER C CA 1
ATOM 3754 C C . SER C 1 97 ? 78.605 -49.308 -18.615 1.00 105.91 97 SER C C 1
ATOM 3755 O O . SER C 1 97 ? 78.797 -48.173 -18.198 1.00 105.05 97 SER C O 1
ATOM 3758 N N . ALA C 1 98 ? 78.869 -50.411 -17.891 1.00 102.41 98 ALA C N 1
ATOM 3759 C CA . ALA C 1 98 ? 79.421 -50.424 -16.534 1.00 102.08 98 ALA C CA 1
ATOM 3760 C C . ALA C 1 98 ? 80.839 -50.986 -16.515 1.00 106.80 98 ALA C C 1
ATOM 3761 O O . ALA C 1 98 ? 81.236 -51.705 -17.439 1.00 106.85 98 ALA C O 1
ATOM 3763 N N . TYR C 1 99 ? 81.607 -50.660 -15.463 1.00 103.64 99 TYR C N 1
ATOM 3764 C CA . TYR C 1 99 ? 82.989 -51.116 -15.339 1.00 104.04 99 TYR C CA 1
ATOM 3765 C C . TYR C 1 99 ? 83.308 -51.600 -13.944 1.00 108.66 99 TYR C C 1
ATOM 3766 O O . TYR C 1 99 ? 82.859 -50.998 -12.972 1.00 108.77 99 TYR C O 1
ATOM 3775 N N . LEU C 1 100 ? 84.099 -52.677 -13.841 1.00 105.48 100 LEU C N 1
ATOM 3776 C CA . LEU C 1 100 ? 84.549 -53.198 -12.553 1.00 105.59 100 LEU C CA 1
ATOM 3777 C C . LEU C 1 100 ? 86.037 -52.941 -12.472 1.00 112.30 100 LEU C C 1
ATOM 3778 O O . LEU C 1 100 ? 86.792 -53.447 -13.303 1.00 112.41 100 LEU C O 1
ATOM 3783 N N . GLN C 1 101 ? 86.448 -52.090 -11.526 1.00 110.00 101 GLN C N 1
ATOM 3784 C CA . GLN C 1 101 ? 87.856 -51.776 -11.335 1.00 110.25 101 GLN C CA 1
ATOM 3785 C C . GLN C 1 101 ? 88.346 -52.538 -10.099 1.00 115.33 101 GLN C C 1
ATOM 3786 O O . GLN C 1 101 ? 87.951 -52.192 -8.982 1.00 115.48 101 GLN C O 1
ATOM 3792 N N . VAL C 1 102 ? 89.147 -53.616 -10.320 1.00 111.94 102 VAL C N 1
ATOM 3793 C CA . VAL C 1 102 ? 89.729 -54.448 -9.255 1.00 111.71 102 VAL C CA 1
ATOM 3794 C C . VAL C 1 102 ? 91.237 -54.110 -9.151 1.00 115.81 102 VAL C C 1
ATOM 3795 O O . VAL C 1 102 ? 91.866 -53.824 -10.166 1.00 115.37 102 VAL C O 1
ATOM 3799 N N . SER C 1 103 ? 91.726 -53.910 -7.907 1.00 112.67 103 SER C N 1
ATOM 3800 C CA . SER C 1 103 ? 93.120 -53.551 -7.653 1.00 112.77 103 SER C CA 1
ATOM 3801 C C . SER C 1 103 ? 93.746 -54.510 -6.659 1.00 117.58 103 SER C C 1
ATOM 3802 O O . SER C 1 103 ? 93.041 -55.348 -6.091 1.00 117.18 103 SER C O 1
ATOM 3805 N N . SER C 1 104 ? 95.086 -54.435 -6.501 1.00 115.34 104 SER C N 1
ATOM 3806 C CA . SER C 1 104 ? 95.896 -55.254 -5.585 1.00 116.04 104 SER C CA 1
ATOM 3807 C C . SER C 1 104 ? 95.471 -56.743 -5.682 1.00 121.18 104 SER C C 1
ATOM 3808 O O . SER C 1 104 ? 94.849 -57.288 -4.754 1.00 121.56 104 SER C O 1
ATOM 3811 N N . LEU C 1 105 ? 95.683 -57.317 -6.913 1.00 116.62 105 LEU C N 1
ATOM 3812 C CA . LEU C 1 105 ? 95.343 -58.672 -7.358 1.00 115.41 105 LEU C CA 1
ATOM 3813 C C . LEU C 1 105 ? 96.250 -59.736 -6.785 1.00 119.41 105 LEU C C 1
ATOM 3814 O O . LEU C 1 105 ? 97.446 -59.507 -6.612 1.00 119.00 105 LEU C O 1
ATOM 3819 N N . THR C 1 106 ? 95.643 -60.875 -6.433 1.00 116.01 106 THR C N 1
ATOM 3820 C CA . THR C 1 106 ? 96.279 -62.030 -5.815 1.00 115.98 106 THR C CA 1
ATOM 3821 C C . THR C 1 106 ? 95.841 -63.268 -6.646 1.00 119.53 106 THR C C 1
ATOM 3822 O O . THR C 1 106 ? 94.971 -63.136 -7.517 1.00 118.71 106 THR C O 1
ATOM 3826 N N . SER C 1 107 ? 96.440 -64.456 -6.370 1.00 116.31 107 SER C N 1
ATOM 3827 C CA . SER C 1 107 ? 96.080 -65.751 -6.950 1.00 116.13 107 SER C CA 1
ATOM 3828 C C . SER C 1 107 ? 94.626 -66.096 -6.513 1.00 118.48 107 SER C C 1
ATOM 3829 O O . SER C 1 107 ? 93.905 -66.783 -7.245 1.00 118.02 107 SER C O 1
ATOM 3832 N N . GLU C 1 108 ? 94.191 -65.571 -5.335 1.00 114.13 108 GLU C N 1
ATOM 3833 C CA . GLU C 1 108 ? 92.832 -65.734 -4.779 1.00 113.98 108 GLU C CA 1
ATOM 3834 C C . GLU C 1 108 ? 91.771 -64.964 -5.598 1.00 117.49 108 GLU C C 1
ATOM 3835 O O . GLU C 1 108 ? 90.564 -65.121 -5.355 1.00 117.40 108 GLU C O 1
ATOM 3837 N N . ASP C 1 109 ? 92.241 -64.143 -6.573 1.00 112.46 109 ASP C N 1
ATOM 3838 C CA . ASP C 1 109 ? 91.436 -63.333 -7.496 1.00 110.91 109 ASP C CA 1
ATOM 3839 C C . ASP C 1 109 ? 91.295 -63.976 -8.866 1.00 110.86 109 ASP C C 1
ATOM 3840 O O . ASP C 1 109 ? 90.482 -63.500 -9.665 1.00 110.64 109 ASP C O 1
ATOM 3845 N N . THR C 1 110 ? 92.096 -65.030 -9.160 1.00 104.35 110 THR C N 1
ATOM 3846 C CA . THR C 1 110 ? 92.001 -65.740 -10.441 1.00 102.93 110 THR C CA 1
ATOM 3847 C C . THR C 1 110 ? 90.619 -66.400 -10.442 1.00 102.88 110 THR C C 1
ATOM 3848 O O . THR C 1 110 ? 90.381 -67.311 -9.652 1.00 102.62 110 THR C O 1
ATOM 3852 N N . ALA C 1 111 ? 89.681 -65.825 -11.229 1.00 96.10 111 ALA C N 1
ATOM 3853 C CA . ALA C 1 111 ? 88.263 -66.194 -11.292 1.00 94.07 111 ALA C CA 1
ATOM 3854 C C . ALA C 1 111 ? 87.556 -65.573 -12.528 1.00 93.36 111 ALA C C 1
ATOM 3855 O O . ALA C 1 111 ? 88.179 -64.823 -13.288 1.00 93.25 111 ALA C O 1
ATOM 3857 N N . VAL C 1 112 ? 86.248 -65.894 -12.710 1.00 85.37 112 VAL C N 1
ATOM 3858 C CA . VAL C 1 112 ? 85.362 -65.387 -13.771 1.00 82.59 112 VAL C CA 1
ATOM 3859 C C . VAL C 1 112 ? 84.500 -64.306 -13.131 1.00 85.12 112 VAL C C 1
ATOM 3860 O O . VAL C 1 112 ? 83.985 -64.500 -12.027 1.00 84.44 112 VAL C O 1
ATOM 3864 N N . TYR C 1 113 ? 84.360 -63.166 -13.815 1.00 80.98 113 TYR C N 1
ATOM 3865 C CA . TYR C 1 113 ? 83.623 -62.021 -13.297 1.00 80.65 113 TYR C CA 1
ATOM 3866 C C . TYR C 1 113 ? 82.385 -61.686 -14.117 1.00 84.77 113 TYR C C 1
ATOM 3867 O O . TYR C 1 113 ? 82.489 -61.141 -15.217 1.00 85.20 113 TYR C O 1
ATOM 3876 N N . TYR C 1 114 ? 81.209 -62.046 -13.582 1.00 81.02 114 TYR C N 1
ATOM 3877 C CA . TYR C 1 114 ? 79.906 -61.841 -14.214 1.00 80.66 114 TYR C CA 1
ATOM 3878 C C . TYR C 1 114 ? 79.381 -60.465 -13.942 1.00 87.37 114 TYR C C 1
ATOM 3879 O O . TYR C 1 114 ? 79.565 -59.929 -12.848 1.00 87.72 114 TYR C O 1
ATOM 3888 N N . CYS C 1 115 ? 78.709 -59.903 -14.939 1.00 85.78 115 CYS C N 1
ATOM 3889 C CA . CYS C 1 115 ? 78.042 -58.621 -14.863 1.00 86.65 115 CYS C CA 1
ATOM 3890 C C . CYS C 1 115 ? 76.592 -58.941 -15.133 1.00 85.98 115 CYS C C 1
ATOM 3891 O O . CYS C 1 115 ? 76.271 -59.535 -16.158 1.00 85.69 115 CYS C O 1
ATOM 3894 N N . ALA C 1 116 ? 75.729 -58.626 -14.188 1.00 79.62 116 ALA C N 1
ATOM 3895 C CA . ALA C 1 116 ? 74.312 -58.922 -14.312 1.00 77.94 116 ALA C CA 1
ATOM 3896 C C . ALA C 1 116 ? 73.426 -57.683 -14.096 1.00 78.23 116 ALA C C 1
ATOM 3897 O O . ALA C 1 116 ? 73.882 -56.638 -13.622 1.00 76.79 116 ALA C O 1
ATOM 3899 N N . ARG C 1 117 ? 72.171 -57.803 -14.500 1.00 73.09 117 ARG C N 1
ATOM 3900 C CA . ARG C 1 117 ? 71.180 -56.754 -14.400 1.00 72.68 117 ARG C CA 1
ATOM 3901 C C . ARG C 1 117 ? 70.132 -57.154 -13.346 1.00 76.42 117 ARG C C 1
ATOM 3902 O O . ARG C 1 117 ? 69.815 -58.335 -13.168 1.00 74.22 117 ARG C O 1
ATOM 3910 N N . SER C 1 118 ? 69.612 -56.174 -12.636 1.00 75.04 118 SER C N 1
ATOM 3911 C CA . SER C 1 118 ? 68.613 -56.459 -11.638 1.00 76.31 118 SER C CA 1
ATOM 3912 C C . SER C 1 118 ? 67.629 -55.344 -11.558 1.00 82.54 118 SER C C 1
ATOM 3913 O O . SER C 1 118 ? 68.013 -54.178 -11.611 1.00 81.72 118 SER C O 1
ATOM 3916 N N . TYR C 1 119 ? 66.358 -55.706 -11.387 1.00 81.39 119 TYR C N 1
ATOM 3917 C CA . TYR C 1 119 ? 65.290 -54.746 -11.263 1.00 82.60 119 TYR C CA 1
ATOM 3918 C C . TYR C 1 119 ? 65.069 -54.295 -9.802 1.00 85.41 119 TYR C C 1
ATOM 3919 O O . TYR C 1 119 ? 64.443 -53.264 -9.575 1.00 85.25 119 TYR C O 1
ATOM 3928 N N . GLY C 1 120 ? 65.646 -55.021 -8.844 1.00 81.14 120 GLY C N 1
ATOM 3929 C CA . GLY C 1 120 ? 65.531 -54.729 -7.419 1.00 80.21 120 GLY C CA 1
ATOM 3930 C C . GLY C 1 120 ? 65.658 -55.951 -6.536 1.00 83.16 120 GLY C C 1
ATOM 3931 O O . GLY C 1 120 ? 65.974 -57.035 -7.019 1.00 81.15 120 GLY C O 1
ATOM 3932 N N . SER C 1 121 ? 65.421 -55.776 -5.226 1.00 82.33 121 SER C N 1
ATOM 3933 C CA . SER C 1 121 ? 65.488 -56.832 -4.194 1.00 82.67 121 SER C CA 1
ATOM 3934 C C . SER C 1 121 ? 64.544 -58.004 -4.516 1.00 88.59 121 SER C C 1
ATOM 3935 O O . SER C 1 121 ? 64.974 -59.172 -4.571 1.00 89.24 121 SER C O 1
ATOM 3938 N N . SER C 1 122 ? 63.267 -57.656 -4.785 1.00 83.44 122 SER C N 1
ATOM 3939 C CA . SER C 1 122 ? 62.151 -58.549 -5.086 1.00 81.78 122 SER C CA 1
ATOM 3940 C C . SER C 1 122 ? 62.161 -59.159 -6.507 1.00 81.98 122 SER C C 1
ATOM 3941 O O . SER C 1 122 ? 61.163 -59.750 -6.918 1.00 80.71 122 SER C O 1
ATOM 3944 N N . TYR C 1 123 ? 63.281 -59.042 -7.239 1.00 76.88 123 TYR C N 1
ATOM 3945 C CA . TYR C 1 123 ? 63.372 -59.541 -8.604 1.00 76.74 123 TYR C CA 1
ATOM 3946 C C . TYR C 1 123 ? 64.654 -60.324 -8.911 1.00 83.04 123 TYR C C 1
ATOM 3947 O O . TYR C 1 123 ? 64.685 -61.070 -9.896 1.00 83.61 123 TYR C O 1
ATOM 3956 N N . GLY C 1 124 ? 65.713 -60.070 -8.140 1.00 80.01 124 GLY C N 1
ATOM 3957 C CA . GLY C 1 124 ? 67.025 -60.697 -8.303 1.00 79.69 124 GLY C CA 1
ATOM 3958 C C . GLY C 1 124 ? 67.771 -60.298 -9.564 1.00 82.83 124 GLY C C 1
ATOM 3959 O O . GLY C 1 124 ? 67.300 -59.432 -10.309 1.00 82.71 124 GLY C O 1
ATOM 3960 N N . ILE C 1 125 ? 68.953 -60.931 -9.798 1.00 78.30 125 ILE C N 1
ATOM 3961 C CA . ILE C 1 125 ? 69.826 -60.746 -10.959 1.00 77.32 125 ILE C CA 1
ATOM 3962 C C . ILE C 1 125 ? 69.271 -61.614 -12.095 1.00 83.08 125 ILE C C 1
ATOM 3963 O O . ILE C 1 125 ? 69.532 -62.820 -12.153 1.00 81.75 125 ILE C O 1
ATOM 3965 N N . ASP C 1 126 ? 68.443 -60.990 -12.967 1.00 81.77 126 ASP C N 1
ATOM 3966 C CA . ASP C 1 126 ? 67.748 -61.631 -14.091 1.00 81.76 126 ASP C CA 1
ATOM 3967 C C . ASP C 1 126 ? 68.654 -61.888 -15.290 1.00 86.12 126 ASP C C 1
ATOM 3968 O O . ASP C 1 126 ? 68.888 -63.055 -15.610 1.00 86.56 126 ASP C O 1
ATOM 3973 N N . TYR C 1 127 ? 69.154 -60.840 -15.962 1.00 82.57 127 TYR C N 1
ATOM 3974 C CA . TYR C 1 127 ? 70.032 -61.083 -17.099 1.00 82.93 127 TYR C CA 1
ATOM 3975 C C . TYR C 1 127 ? 71.488 -61.166 -16.646 1.00 85.20 127 TYR C C 1
ATOM 3976 O O . TYR C 1 127 ? 72.004 -60.230 -16.040 1.00 83.63 127 TYR C O 1
ATOM 3985 N N . TRP C 1 128 ? 72.139 -62.295 -16.948 1.00 82.07 128 TRP C N 1
ATOM 3986 C CA . TRP C 1 128 ? 73.534 -62.544 -16.598 1.00 82.35 128 TRP C CA 1
ATOM 3987 C C . TRP C 1 128 ? 74.429 -62.535 -17.822 1.00 87.55 128 TRP C C 1
ATOM 3988 O O . TRP C 1 128 ? 74.216 -63.320 -18.764 1.00 87.59 128 TRP C O 1
ATOM 3999 N N . GLY C 1 129 ? 75.485 -61.729 -17.744 1.00 84.03 129 GLY C N 1
ATOM 4000 C CA . GLY C 1 129 ? 76.522 -61.654 -18.760 1.00 83.93 129 GLY C CA 1
ATOM 4001 C C . GLY C 1 129 ? 77.237 -62.986 -18.878 1.00 89.21 129 GLY C C 1
ATOM 4002 O O . GLY C 1 129 ? 77.080 -63.864 -18.018 1.00 88.77 129 GLY C O 1
ATOM 4003 N N . GLN C 1 130 ? 77.991 -63.159 -19.961 1.00 86.91 130 GLN C N 1
ATOM 4004 C CA . GLN C 1 130 ? 78.706 -64.399 -20.249 1.00 87.48 130 GLN C CA 1
ATOM 4005 C C . GLN C 1 130 ? 79.865 -64.669 -19.276 1.00 91.92 130 GLN C C 1
ATOM 4006 O O . GLN C 1 130 ? 80.144 -65.834 -18.977 1.00 91.22 130 GLN C O 1
ATOM 4012 N N . GLY C 1 131 ? 80.493 -63.597 -18.781 1.00 89.59 131 GLY C N 1
ATOM 4013 C CA . GLY C 1 131 ? 81.593 -63.661 -17.823 1.00 90.03 131 GLY C CA 1
ATOM 4014 C C . GLY C 1 131 ? 82.958 -63.414 -18.424 1.00 95.69 131 GLY C C 1
ATOM 4015 O O . GLY C 1 131 ? 83.271 -63.938 -19.500 1.00 94.86 131 GLY C O 1
ATOM 4016 N N . THR C 1 132 ? 83.785 -62.616 -17.713 1.00 94.50 132 THR C N 1
ATOM 4017 C CA . THR C 1 132 ? 85.156 -62.261 -18.122 1.00 95.43 132 THR C CA 1
ATOM 4018 C C . THR C 1 132 ? 86.159 -62.995 -17.228 1.00 98.85 132 THR C C 1
ATOM 4019 O O . THR C 1 132 ? 86.112 -62.829 -16.010 1.00 98.17 132 THR C O 1
ATOM 4023 N N . SER C 1 133 ? 87.049 -63.809 -17.827 1.00 95.66 133 SER C N 1
ATOM 4024 C CA . SER C 1 133 ? 88.039 -64.547 -17.050 1.00 96.06 133 SER C CA 1
ATOM 4025 C C . SER C 1 133 ? 89.268 -63.715 -16.755 1.00 100.87 133 SER C C 1
ATOM 4026 O O . SER C 1 133 ? 89.931 -63.224 -17.675 1.00 100.23 133 SER C O 1
ATOM 4029 N N . VAL C 1 134 ? 89.584 -63.581 -15.461 1.00 97.89 134 VAL C N 1
ATOM 4030 C CA . VAL C 1 134 ? 90.753 -62.839 -15.007 1.00 97.61 134 VAL C CA 1
ATOM 4031 C C . VAL C 1 134 ? 91.768 -63.841 -14.454 1.00 102.45 134 VAL C C 1
ATOM 4032 O O . VAL C 1 134 ? 91.475 -64.561 -13.501 1.00 101.46 134 VAL C O 1
ATOM 4036 N N . THR C 1 135 ? 92.928 -63.934 -15.108 1.00 100.73 135 THR C N 1
ATOM 4037 C CA . THR C 1 135 ? 93.990 -64.845 -14.704 1.00 101.58 135 THR C CA 1
ATOM 4038 C C . THR C 1 135 ? 95.103 -64.027 -14.044 1.00 109.85 135 THR C C 1
ATOM 4039 O O . THR C 1 135 ? 95.749 -63.215 -14.715 1.00 109.33 135 THR C O 1
ATOM 4043 N N . VAL C 1 136 ? 95.289 -64.202 -12.719 1.00 109.58 136 VAL C N 1
ATOM 4044 C CA . VAL C 1 136 ? 96.327 -63.478 -11.973 1.00 110.90 136 VAL C CA 1
ATOM 4045 C C . VAL C 1 136 ? 97.571 -64.357 -11.888 1.00 117.12 136 VAL C C 1
ATOM 4046 O O . VAL C 1 136 ? 97.636 -65.269 -11.059 1.00 117.02 136 VAL C O 1
ATOM 4050 N N . SER C 1 137 ? 98.539 -64.104 -12.779 1.00 115.61 137 SER C N 1
ATOM 4051 C CA . SER C 1 137 ? 99.775 -64.872 -12.835 1.00 116.77 137 SER C CA 1
ATOM 4052 C C . SER C 1 137 ? 100.942 -64.088 -13.403 1.00 123.26 137 SER C C 1
ATOM 4053 O O . SER C 1 137 ? 100.808 -63.428 -14.445 1.00 122.07 137 SER C O 1
ATOM 4056 N N . SER C 1 138 ? 102.115 -64.222 -12.732 1.00 121.96 138 SER C N 1
ATOM 4057 C CA . SER C 1 138 ? 103.404 -63.636 -13.124 1.00 122.01 138 SER C CA 1
ATOM 4058 C C . SER C 1 138 ? 104.005 -64.419 -14.318 1.00 126.14 138 SER C C 1
ATOM 4059 O O . SER C 1 138 ? 105.057 -64.040 -14.846 1.00 125.48 138 SER C O 1
ATOM 4061 N N . ALA C 1 139 ? 103.315 -65.505 -14.742 1.00 123.06 139 ALA C N 1
ATOM 4062 C CA . ALA C 1 139 ? 103.684 -66.354 -15.870 1.00 123.05 139 ALA C CA 1
ATOM 4063 C C . ALA C 1 139 ? 103.359 -65.630 -17.185 1.00 128.34 139 ALA C C 1
ATOM 4064 O O . ALA C 1 139 ? 102.464 -64.774 -17.205 1.00 128.70 139 ALA C O 1
ATOM 4066 N N . LYS C 1 140 ? 104.103 -65.957 -18.274 1.00 124.13 140 LYS C N 1
ATOM 4067 C CA . LYS C 1 140 ? 103.961 -65.328 -19.599 1.00 123.18 140 LYS C CA 1
ATOM 4068 C C . LYS C 1 140 ? 103.090 -66.134 -20.577 1.00 124.78 140 LYS C C 1
ATOM 4069 O O . LYS C 1 140 ? 102.942 -67.349 -20.405 1.00 124.66 140 LYS C O 1
ATOM 4075 N N . THR C 1 141 ? 102.518 -65.450 -21.602 1.00 118.97 141 THR C N 1
ATOM 4076 C CA . THR C 1 141 ? 101.665 -66.054 -22.635 1.00 117.69 141 THR C CA 1
ATOM 4077 C C . THR C 1 141 ? 102.456 -67.028 -23.502 1.00 119.77 141 THR C C 1
ATOM 4078 O O . THR C 1 141 ? 103.457 -66.634 -24.115 1.00 120.34 141 THR C O 1
ATOM 4082 N N . THR C 1 142 ? 102.022 -68.297 -23.549 1.00 114.16 142 THR C N 1
ATOM 4083 C CA . THR C 1 142 ? 102.724 -69.286 -24.367 1.00 113.65 142 THR C CA 1
ATOM 4084 C C . THR C 1 142 ? 101.729 -70.051 -25.257 1.00 113.87 142 THR C C 1
ATOM 4085 O O . THR C 1 142 ? 100.724 -70.560 -24.749 1.00 113.23 142 THR C O 1
ATOM 4089 N N . PRO C 1 143 ? 101.997 -70.119 -26.592 1.00 106.77 143 PRO C N 1
ATOM 4090 C CA . PRO C 1 143 ? 101.084 -70.848 -27.486 1.00 105.08 143 PRO C CA 1
ATOM 4091 C C . PRO C 1 143 ? 101.179 -72.366 -27.279 1.00 105.41 143 PRO C C 1
ATOM 4092 O O . PRO C 1 143 ? 102.191 -72.835 -26.744 1.00 104.92 143 PRO C O 1
ATOM 4096 N N . PRO C 1 144 ? 100.148 -73.158 -27.654 1.00 99.10 144 PRO C N 1
ATOM 4097 C CA . PRO C 1 144 ? 100.222 -74.603 -27.410 1.00 98.17 144 PRO C CA 1
ATOM 4098 C C . PRO C 1 144 ? 101.117 -75.358 -28.378 1.00 101.90 144 PRO C C 1
ATOM 4099 O O . PRO C 1 144 ? 101.538 -74.824 -29.407 1.00 101.53 144 PRO C O 1
ATOM 4103 N N . SER C 1 145 ? 101.387 -76.620 -28.035 1.00 97.78 145 SER C N 1
ATOM 4104 C CA . SER C 1 145 ? 102.204 -77.532 -28.815 1.00 96.82 145 SER C CA 1
ATOM 4105 C C . SER C 1 145 ? 101.353 -78.777 -29.029 1.00 99.75 145 SER C C 1
ATOM 4106 O O . SER C 1 145 ? 101.356 -79.692 -28.211 1.00 98.45 145 SER C O 1
ATOM 4109 N N . VAL C 1 146 ? 100.555 -78.760 -30.097 1.00 97.66 146 VAL C N 1
ATOM 4110 C CA . VAL C 1 146 ? 99.621 -79.832 -30.437 1.00 98.29 146 VAL C CA 1
ATOM 4111 C C . VAL C 1 146 ? 100.348 -81.108 -30.884 1.00 104.42 146 VAL C C 1
ATOM 4112 O O . VAL C 1 146 ? 101.235 -81.063 -31.743 1.00 103.69 146 VAL C O 1
ATOM 4116 N N . TYR C 1 147 ? 99.957 -82.243 -30.285 1.00 102.79 147 TYR C N 1
ATOM 4117 C CA . TYR C 1 147 ? 100.509 -83.560 -30.574 1.00 103.45 147 TYR C CA 1
ATOM 4118 C C . TYR C 1 147 ? 99.392 -84.514 -30.975 1.00 108.87 147 TYR C C 1
ATOM 4119 O O . TYR C 1 147 ? 98.451 -84.711 -30.209 1.00 108.57 147 TYR C O 1
ATOM 4128 N N . PRO C 1 148 ? 99.429 -85.056 -32.205 1.00 106.91 148 PRO C N 1
ATOM 4129 C CA . PRO C 1 148 ? 98.346 -85.955 -32.642 1.00 107.27 148 PRO C CA 1
ATOM 4130 C C . PRO C 1 148 ? 98.437 -87.313 -31.966 1.00 111.67 148 PRO C C 1
ATOM 4131 O O . PRO C 1 148 ? 99.531 -87.716 -31.578 1.00 111.31 148 PRO C O 1
ATOM 4135 N N . LEU C 1 149 ? 97.305 -88.013 -31.803 1.00 109.06 149 LEU C N 1
ATOM 4136 C CA . LEU C 1 149 ? 97.313 -89.322 -31.130 1.00 109.12 149 LEU C CA 1
ATOM 4137 C C . LEU C 1 149 ? 96.550 -90.403 -31.899 1.00 113.95 149 LEU C C 1
ATOM 4138 O O . LEU C 1 149 ? 95.349 -90.601 -31.684 1.00 113.53 149 LEU C O 1
ATOM 4143 N N . ALA C 1 150 ? 97.260 -91.110 -32.784 1.00 111.15 150 ALA C N 1
ATOM 4144 C CA . ALA C 1 150 ? 96.680 -92.194 -33.571 1.00 111.84 150 ALA C CA 1
ATOM 4145 C C . ALA C 1 150 ? 96.846 -93.549 -32.837 1.00 118.65 150 ALA C C 1
ATOM 4146 O O . ALA C 1 150 ? 97.767 -93.673 -32.018 1.00 118.87 150 ALA C O 1
ATOM 4148 N N . PRO C 1 151 ? 95.978 -94.570 -33.088 1.00 116.45 151 PRO C N 1
ATOM 4149 C CA . PRO C 1 151 ? 96.155 -95.867 -32.403 1.00 120.44 151 PRO C CA 1
ATOM 4150 C C . PRO C 1 151 ? 97.111 -96.805 -33.144 1.00 134.05 151 PRO C C 1
ATOM 4151 O O . PRO C 1 151 ? 98.306 -96.826 -32.871 1.00 94.29 151 PRO C O 1
ATOM 4155 N N . SER C 1 159 ? 86.078 -102.644 -35.172 1.00 177.16 159 SER C N 1
ATOM 4156 C CA . SER C 1 159 ? 84.760 -102.201 -34.720 1.00 177.10 159 SER C CA 1
ATOM 4157 C C . SER C 1 159 ? 84.629 -100.687 -34.928 1.00 180.22 159 SER C C 1
ATOM 4158 O O . SER C 1 159 ? 84.408 -100.240 -36.052 1.00 179.22 159 SER C O 1
ATOM 4161 N N . MET C 1 160 ? 84.764 -99.912 -33.847 1.00 176.16 160 MET C N 1
ATOM 4162 C CA . MET C 1 160 ? 84.763 -98.453 -33.836 1.00 175.81 160 MET C CA 1
ATOM 4163 C C . MET C 1 160 ? 86.215 -98.066 -33.638 1.00 171.86 160 MET C C 1
ATOM 4164 O O . MET C 1 160 ? 87.033 -98.929 -33.310 1.00 171.74 160 MET C O 1
ATOM 4169 N N . VAL C 1 161 ? 86.555 -96.796 -33.837 1.00 162.85 161 VAL C N 1
ATOM 4170 C CA . VAL C 1 161 ? 87.933 -96.386 -33.625 1.00 160.12 161 VAL C CA 1
ATOM 4171 C C . VAL C 1 161 ? 87.963 -95.063 -32.857 1.00 155.40 161 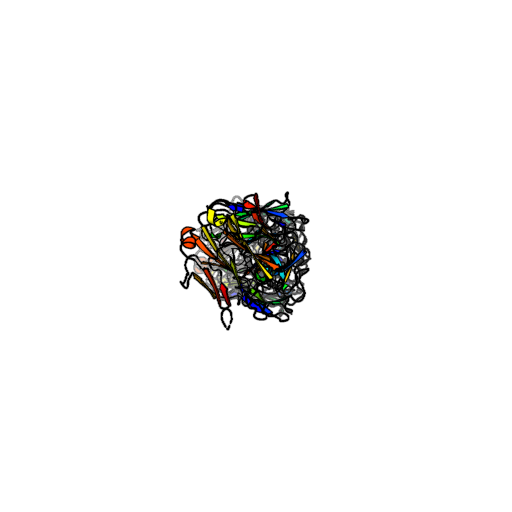VAL C C 1
ATOM 4172 O O . VAL C 1 161 ? 87.273 -94.107 -33.220 1.00 154.58 161 VAL C O 1
ATOM 4176 N N . THR C 1 162 ? 88.697 -95.065 -31.732 1.00 145.84 162 THR C N 1
ATOM 4177 C CA . THR C 1 162 ? 88.904 -93.903 -30.864 1.00 142.63 162 THR C CA 1
ATOM 4178 C C . THR C 1 162 ? 90.217 -93.251 -31.301 1.00 138.96 162 THR C C 1
ATOM 4179 O O . THR C 1 162 ? 91.178 -93.954 -31.637 1.00 138.92 162 THR C O 1
ATOM 4183 N N . LEU C 1 163 ? 90.239 -91.919 -31.345 1.00 128.70 163 LEU C N 1
ATOM 4184 C CA . LEU C 1 163 ? 91.413 -91.159 -31.739 1.00 125.77 163 LEU C CA 1
ATOM 4185 C C . LEU C 1 163 ? 91.556 -89.960 -30.837 1.00 125.38 163 LEU C C 1
ATOM 4186 O O . LEU C 1 163 ? 90.551 -89.400 -30.406 1.00 124.71 163 LEU C O 1
ATOM 4191 N N . GLY C 1 164 ? 92.799 -89.581 -30.551 1.00 119.05 164 GLY C N 1
ATOM 4192 C CA . GLY C 1 164 ? 93.111 -88.465 -29.665 1.00 117.05 164 GLY C CA 1
ATOM 4193 C C . GLY C 1 164 ? 93.886 -87.310 -30.264 1.00 116.60 164 GLY C C 1
ATOM 4194 O O . GLY C 1 164 ? 94.297 -87.345 -31.423 1.00 116.57 164 GLY C O 1
ATOM 4195 N N . CYS C 1 165 ? 94.088 -86.276 -29.451 1.00 111.70 165 CYS C N 1
ATOM 4196 C CA . CYS C 1 165 ? 94.806 -85.046 -29.773 1.00 110.98 165 CYS C CA 1
ATOM 4197 C C . CYS C 1 165 ? 95.232 -84.414 -28.457 1.00 110.55 165 CYS C C 1
ATOM 4198 O O . CYS C 1 165 ? 94.378 -84.125 -27.623 1.00 109.26 165 CYS C O 1
ATOM 4201 N N . LEU C 1 166 ? 96.539 -84.215 -28.261 1.00 104.90 166 LEU C N 1
ATOM 4202 C CA . LEU C 1 166 ? 97.067 -83.629 -27.031 1.00 104.18 166 LEU C CA 1
ATOM 4203 C C . LEU C 1 166 ? 97.533 -82.200 -27.225 1.00 107.93 166 LEU C C 1
ATOM 4204 O O . LEU C 1 166 ? 98.293 -81.919 -28.152 1.00 107.64 166 LEU C O 1
ATOM 4209 N N . VAL C 1 167 ? 97.081 -81.301 -26.342 1.00 104.01 167 VAL C N 1
ATOM 4210 C CA . VAL C 1 167 ? 97.419 -79.880 -26.371 1.00 104.19 167 VAL C CA 1
ATOM 4211 C C . VAL C 1 167 ? 98.249 -79.626 -25.121 1.00 110.47 167 VAL C C 1
ATOM 4212 O O . VAL C 1 167 ? 97.685 -79.528 -24.033 1.00 111.05 167 VAL C O 1
ATOM 4216 N N . LYS C 1 168 ? 99.579 -79.571 -25.249 1.00 108.21 168 LYS C N 1
ATOM 4217 C CA . LYS C 1 168 ? 100.435 -79.383 -24.073 1.00 108.63 168 LYS C CA 1
ATOM 4218 C C . LYS C 1 168 ? 101.197 -78.049 -24.070 1.00 114.21 168 LYS C C 1
ATOM 4219 O O . LYS C 1 168 ? 101.571 -77.535 -25.129 1.00 113.98 168 LYS C O 1
ATOM 4225 N N . GLY C 1 169 ? 101.400 -77.515 -22.866 1.00 111.45 169 GLY C N 1
ATOM 4226 C CA . GLY C 1 169 ? 102.166 -76.304 -22.602 1.00 111.55 169 GLY C CA 1
ATOM 4227 C C . GLY C 1 169 ? 101.648 -75.022 -23.209 1.00 116.04 169 GLY C C 1
ATOM 4228 O O . GLY C 1 169 ? 102.249 -74.494 -24.151 1.00 115.84 169 GLY C O 1
ATOM 4229 N N . TYR C 1 170 ? 100.550 -74.500 -22.648 1.00 112.75 170 TYR C N 1
ATOM 4230 C CA . TYR C 1 170 ? 99.966 -73.236 -23.087 1.00 112.53 170 TYR C CA 1
ATOM 4231 C C . TYR C 1 170 ? 99.577 -72.348 -21.926 1.00 118.65 170 TYR C C 1
ATOM 4232 O O . TYR C 1 170 ? 99.202 -72.834 -20.857 1.00 117.96 170 TYR C O 1
ATOM 4241 N N . PHE C 1 171 ? 99.661 -71.040 -22.142 1.00 117.35 171 PHE C N 1
ATOM 4242 C CA . PHE C 1 171 ? 99.320 -70.081 -21.112 1.00 118.09 171 PHE C CA 1
ATOM 4243 C C . PHE C 1 171 ? 98.763 -68.788 -21.694 1.00 121.50 171 PHE C C 1
ATOM 4244 O O . PHE C 1 171 ? 99.378 -68.210 -22.587 1.00 122.25 171 PHE C O 1
ATOM 4252 N N . PRO C 1 172 ? 97.627 -68.287 -21.191 1.00 116.47 172 PRO C N 1
ATOM 4253 C CA . PRO C 1 172 ? 96.754 -68.867 -20.161 1.00 116.14 172 PRO C CA 1
ATOM 4254 C C . PRO C 1 172 ? 95.656 -69.707 -20.821 1.00 118.61 172 PRO C C 1
ATOM 4255 O O . PRO C 1 172 ? 95.814 -70.111 -21.973 1.00 119.01 172 PRO C O 1
ATOM 4259 N N . GLU C 1 173 ? 94.544 -69.947 -20.118 1.00 113.23 173 GLU C N 1
ATOM 4260 C CA . GLU C 1 173 ? 93.391 -70.631 -20.692 1.00 112.70 173 GLU C CA 1
ATOM 4261 C C . GLU C 1 173 ? 92.581 -69.523 -21.433 1.00 115.17 173 GLU C C 1
ATOM 4262 O O . GLU C 1 173 ? 92.807 -68.342 -21.135 1.00 114.78 173 GLU C O 1
ATOM 4268 N N . PRO C 1 174 ? 91.689 -69.816 -22.417 1.00 110.31 174 PRO C N 1
ATOM 4269 C CA . PRO C 1 174 ? 91.241 -71.120 -22.913 1.00 109.55 174 PRO C CA 1
ATOM 4270 C C . PRO C 1 174 ? 91.820 -71.518 -24.284 1.00 112.55 174 PRO C C 1
ATOM 4271 O O . PRO C 1 174 ? 92.599 -70.772 -24.886 1.00 111.78 174 PRO C O 1
ATOM 4275 N N . VAL C 1 175 ? 91.423 -72.712 -24.764 1.00 108.33 175 VAL C N 1
ATOM 4276 C CA . VAL C 1 175 ? 91.735 -73.260 -26.080 1.00 107.65 175 VAL C CA 1
ATOM 4277 C C . VAL C 1 175 ? 90.478 -73.858 -26.685 1.00 112.01 175 VAL C C 1
ATOM 4278 O O . VAL C 1 175 ? 89.851 -74.728 -26.078 1.00 112.29 175 VAL C O 1
ATOM 4282 N N . THR C 1 176 ? 90.086 -73.370 -27.854 1.00 108.56 176 THR C N 1
ATOM 4283 C CA . THR C 1 176 ? 88.912 -73.893 -28.536 1.00 108.70 176 THR C CA 1
ATOM 4284 C C . THR C 1 176 ? 89.383 -75.085 -29.370 1.00 111.66 176 THR C C 1
ATOM 4285 O O . THR C 1 176 ? 90.189 -74.909 -30.286 1.00 111.08 176 THR C O 1
ATOM 4289 N N . VAL C 1 177 ? 88.940 -76.298 -29.006 1.00 107.75 177 VAL C N 1
ATOM 4290 C CA . VAL C 1 177 ? 89.317 -77.515 -29.723 1.00 107.64 177 VAL C CA 1
ATOM 4291 C C . VAL C 1 177 ? 88.104 -78.101 -30.441 1.00 113.05 177 VAL C C 1
ATOM 4292 O O . VAL C 1 177 ? 87.106 -78.421 -29.792 1.00 113.38 177 VAL C O 1
ATOM 4296 N N . THR C 1 178 ? 88.198 -78.223 -31.781 1.00 109.83 178 THR C N 1
ATOM 4297 C CA . THR C 1 178 ? 87.155 -78.749 -32.674 1.00 110.13 178 THR C CA 1
ATOM 4298 C C . THR C 1 178 ? 87.692 -79.903 -33.547 1.00 115.85 178 THR C C 1
ATOM 4299 O O . THR C 1 178 ? 88.913 -80.031 -33.688 1.00 116.06 178 THR C O 1
ATOM 4303 N N . TRP C 1 179 ? 86.796 -80.725 -34.154 1.00 113.11 179 TRP C N 1
ATOM 4304 C CA . TRP C 1 179 ? 87.221 -81.856 -34.996 1.00 113.28 179 TRP C CA 1
ATOM 4305 C C . TRP C 1 179 ? 86.737 -81.789 -36.437 1.00 119.67 179 TRP C C 1
ATOM 4306 O O . TRP C 1 179 ? 85.538 -81.661 -36.682 1.00 119.31 179 TRP C O 1
ATOM 4317 N N . ASN C 1 180 ? 87.692 -81.898 -37.385 1.00 118.47 180 ASN C N 1
ATOM 4318 C CA . ASN C 1 180 ? 87.514 -81.844 -38.840 1.00 119.43 180 ASN C CA 1
ATOM 4319 C C . ASN C 1 180 ? 86.723 -80.584 -39.248 1.00 125.56 180 ASN C C 1
ATOM 4320 O O . ASN C 1 180 ? 85.732 -80.668 -39.978 1.00 126.01 180 ASN C O 1
ATOM 4325 N N . SER C 1 181 ? 87.191 -79.411 -38.748 1.00 122.64 181 SER C N 1
ATOM 4326 C CA . SER C 1 181 ? 86.625 -78.058 -38.893 1.00 122.88 181 SER C CA 1
ATOM 4327 C C . SER C 1 181 ? 85.228 -77.962 -38.261 1.00 127.65 181 SER C C 1
ATOM 4328 O O . SER C 1 181 ? 84.330 -77.312 -38.802 1.00 127.26 181 SER C O 1
ATOM 4331 N N . GLY C 1 182 ? 85.071 -78.628 -37.115 1.00 124.97 182 GLY C N 1
ATOM 4332 C CA . GLY C 1 182 ? 83.835 -78.672 -36.339 1.00 124.89 182 GLY C CA 1
ATOM 4333 C C . GLY C 1 182 ? 82.706 -79.482 -36.950 1.00 129.20 182 GLY C C 1
ATOM 4334 O O . GLY C 1 182 ? 81.648 -79.612 -36.328 1.00 128.52 182 GLY C O 1
ATOM 4335 N N . SER C 1 183 ? 82.912 -80.034 -38.174 1.00 126.30 183 SER C N 1
ATOM 4336 C CA . SER C 1 183 ? 81.916 -80.843 -38.892 1.00 126.25 183 SER C CA 1
ATOM 4337 C C . SER C 1 183 ? 81.660 -82.192 -38.210 1.00 130.15 183 SER C C 1
ATOM 4338 O O . SER C 1 183 ? 80.572 -82.756 -38.351 1.00 130.05 183 SER C O 1
ATOM 4341 N N . LEU C 1 184 ? 82.661 -82.697 -37.475 1.00 126.20 184 LEU C N 1
ATOM 4342 C CA . LEU C 1 184 ? 82.573 -83.943 -36.727 1.00 125.71 184 LEU C CA 1
ATOM 4343 C C . LEU C 1 184 ? 82.126 -83.664 -35.266 1.00 129.27 184 LEU C C 1
ATOM 4344 O O . LEU C 1 184 ? 82.928 -83.774 -34.328 1.00 129.28 184 LEU C O 1
ATOM 4349 N N . SER C 1 185 ? 80.840 -83.296 -35.085 1.00 124.53 185 SER C N 1
ATOM 4350 C CA . SER C 1 185 ? 80.262 -83.004 -33.771 1.00 123.87 185 SER C CA 1
ATOM 4351 C C . SER C 1 185 ? 80.058 -84.279 -32.956 1.00 125.33 185 SER C C 1
ATOM 4352 O O . SER C 1 185 ? 80.426 -84.326 -31.786 1.00 124.63 185 SER C O 1
ATOM 4355 N N . SER C 1 186 ? 79.461 -85.302 -33.577 1.00 120.56 186 SER C N 1
ATOM 4356 C CA . SER C 1 186 ? 79.143 -86.577 -32.940 1.00 119.82 186 SER C CA 1
ATOM 4357 C C . SER C 1 186 ? 80.371 -87.441 -32.620 1.00 120.71 186 SER C C 1
ATOM 4358 O O . SER C 1 186 ? 81.107 -87.851 -33.522 1.00 120.64 186 SER C O 1
ATOM 4361 N N . GLY C 1 187 ? 80.557 -87.723 -31.334 1.00 114.41 187 GLY C N 1
ATOM 4362 C CA . GLY C 1 187 ? 81.652 -88.552 -30.855 1.00 113.10 187 GLY C CA 1
ATOM 4363 C C . GLY C 1 187 ? 82.779 -87.785 -30.203 1.00 115.32 187 GLY C C 1
ATOM 4364 O O . GLY C 1 187 ? 83.720 -88.402 -29.706 1.00 114.78 187 GLY C O 1
ATOM 4365 N N . VAL C 1 188 ? 82.700 -86.441 -30.197 1.00 111.31 188 VAL C N 1
ATOM 4366 C CA . VAL C 1 188 ? 83.710 -85.577 -29.585 1.00 111.34 188 VAL C CA 1
ATOM 4367 C C . VAL C 1 188 ? 83.685 -85.690 -28.055 1.00 115.64 188 VAL C C 1
ATOM 4368 O O . VAL C 1 188 ? 82.615 -85.899 -27.474 1.00 115.23 188 VAL C O 1
ATOM 4372 N N . HIS C 1 189 ? 84.863 -85.573 -27.415 1.00 112.84 189 HIS C N 1
ATOM 4373 C CA . HIS C 1 189 ? 85.033 -85.583 -25.956 1.00 113.09 189 HIS C CA 1
ATOM 4374 C C . HIS C 1 189 ? 86.195 -84.655 -25.581 1.00 117.62 189 HIS C C 1
ATOM 4375 O O . HIS C 1 189 ? 87.359 -85.039 -25.719 1.00 116.77 189 HIS C O 1
ATOM 4382 N N . THR C 1 190 ? 85.881 -83.422 -25.148 1.00 115.26 190 THR C N 1
ATOM 4383 C CA . THR C 1 190 ? 86.917 -82.465 -24.763 1.00 115.79 190 THR C CA 1
ATOM 4384 C C . THR C 1 190 ? 87.042 -82.433 -23.253 1.00 121.48 190 THR C C 1
ATOM 4385 O O . THR C 1 190 ? 86.091 -82.076 -22.551 1.00 120.73 190 THR C O 1
ATOM 4389 N N . PHE C 1 191 ? 88.220 -82.840 -22.764 1.00 119.75 191 PHE C N 1
ATOM 4390 C CA . PHE C 1 191 ? 88.558 -82.923 -21.341 1.00 120.00 191 PHE C CA 1
ATOM 4391 C C . PHE C 1 191 ? 89.070 -81.565 -20.837 1.00 126.72 191 PHE C C 1
ATOM 4392 O O . PHE C 1 191 ? 89.656 -80.820 -21.633 1.00 126.78 191 PHE C O 1
ATOM 4400 N N . PRO C 1 192 ? 88.830 -81.198 -19.551 1.00 124.46 192 PRO C N 1
ATOM 4401 C CA . PRO C 1 192 ? 89.283 -79.881 -19.071 1.00 124.84 192 PRO C CA 1
ATOM 4402 C C . PRO C 1 192 ? 90.781 -79.784 -18.807 1.00 131.20 192 PRO C C 1
ATOM 4403 O O . PRO C 1 192 ? 91.435 -80.789 -18.508 1.00 130.41 192 PRO C O 1
ATOM 4407 N N . ALA C 1 193 ? 91.312 -78.554 -18.930 1.00 130.29 193 ALA C N 1
ATOM 4408 C CA . ALA C 1 193 ? 92.726 -78.215 -18.781 1.00 131.57 193 ALA C CA 1
ATOM 4409 C C . ALA C 1 193 ? 93.312 -78.527 -17.404 1.00 139.66 193 ALA C C 1
ATOM 4410 O O . ALA C 1 193 ? 92.641 -78.344 -16.385 1.00 139.40 193 ALA C O 1
ATOM 4412 N N . VAL C 1 194 ? 94.575 -78.996 -17.386 1.00 139.18 194 VAL C N 1
ATOM 4413 C CA . VAL C 1 194 ? 95.316 -79.351 -16.170 1.00 140.26 194 VAL C CA 1
ATOM 4414 C C . VAL C 1 194 ? 96.600 -78.501 -16.070 1.00 147.43 194 VAL C C 1
ATOM 4415 O O . VAL C 1 194 ? 97.416 -78.510 -16.995 1.00 146.82 194 VAL C O 1
ATOM 4419 N N . LEU C 1 195 ? 96.777 -77.782 -14.943 1.00 146.55 195 LEU C N 1
ATOM 4420 C CA . LEU C 1 195 ? 97.981 -76.986 -14.704 1.00 147.32 195 LEU C CA 1
ATOM 4421 C C . LEU C 1 195 ? 98.939 -77.758 -13.797 1.00 153.92 195 LEU C C 1
ATOM 4422 O O . LEU C 1 195 ? 98.557 -78.149 -12.691 1.00 154.26 195 LEU C O 1
ATOM 4427 N N . GLN C 1 196 ? 100.165 -78.008 -14.278 1.00 151.38 196 GLN C N 1
ATOM 4428 C CA . GLN C 1 196 ? 101.192 -78.681 -13.483 1.00 152.00 196 GLN C CA 1
ATOM 4429 C C . GLN C 1 196 ? 101.935 -77.572 -12.704 1.00 158.79 196 GLN C C 1
ATOM 4430 O O . GLN C 1 196 ? 101.966 -77.582 -11.463 1.00 158.86 196 GLN C O 1
ATOM 4436 N N . SER C 1 197 ? 102.485 -76.591 -13.455 1.00 155.92 197 SER C N 1
ATOM 4437 C CA . SER C 1 197 ? 103.200 -75.414 -12.959 1.00 154.90 197 SER C CA 1
ATOM 4438 C C . SER C 1 197 ? 103.179 -74.383 -14.084 1.00 155.85 197 SER C C 1
ATOM 4439 O O . SER C 1 197 ? 103.984 -74.464 -15.013 1.00 153.93 197 SER C O 1
ATOM 4442 N N . ASP C 1 198 ? 102.193 -73.456 -14.029 1.00 151.38 198 ASP C N 1
ATOM 4443 C CA . ASP C 1 198 ? 101.912 -72.397 -15.012 1.00 150.35 198 ASP C CA 1
ATOM 4444 C C . ASP C 1 198 ? 102.039 -72.904 -16.467 1.00 151.10 198 ASP C C 1
ATOM 4445 O O . ASP C 1 198 ? 102.489 -72.183 -17.359 1.00 150.87 198 ASP C O 1
ATOM 4450 N N . LEU C 1 199 ? 101.632 -74.170 -16.678 1.00 145.00 199 LEU C N 1
ATOM 4451 C CA . LEU C 1 199 ? 101.608 -74.872 -17.961 1.00 143.46 199 LEU C CA 1
ATOM 4452 C C . LEU C 1 199 ? 100.263 -75.581 -18.090 1.00 143.23 199 LEU C C 1
ATOM 4453 O O . LEU C 1 199 ? 99.820 -76.220 -17.137 1.00 143.04 199 LEU C O 1
ATOM 4458 N N . TYR C 1 200 ? 99.602 -75.461 -19.234 1.00 136.37 200 TYR C N 1
ATOM 4459 C CA . TYR C 1 200 ? 98.311 -76.115 -19.367 1.00 134.72 200 TYR C CA 1
ATOM 4460 C C . TYR C 1 200 ? 98.330 -77.284 -20.329 1.00 135.07 200 TYR C C 1
ATOM 4461 O O . TYR C 1 200 ? 99.079 -77.278 -21.308 1.00 134.19 200 TYR C O 1
ATOM 4470 N N . THR C 1 201 ? 97.517 -78.311 -20.024 1.00 129.52 201 THR C N 1
ATOM 4471 C CA . THR C 1 201 ? 97.422 -79.529 -20.823 1.00 128.32 201 THR C CA 1
ATOM 4472 C C . THR C 1 201 ? 96.002 -80.092 -20.851 1.00 129.61 201 THR C C 1
ATOM 4473 O O . THR C 1 201 ? 95.424 -80.389 -19.800 1.00 129.57 201 THR C O 1
ATOM 4477 N N . LEU C 1 202 ? 95.453 -80.248 -22.059 1.00 123.77 202 LEU C N 1
ATOM 4478 C CA . LEU C 1 202 ? 94.166 -80.897 -22.268 1.00 122.64 202 LEU C CA 1
ATOM 4479 C C . LEU C 1 202 ? 94.220 -81.770 -23.504 1.00 125.50 202 LEU C C 1
ATOM 4480 O O . LEU C 1 202 ? 94.904 -81.447 -24.472 1.00 124.84 202 LEU C O 1
ATOM 4485 N N . SER C 1 203 ? 93.538 -82.899 -23.444 1.00 122.11 203 SER C N 1
ATOM 4486 C CA . SER C 1 203 ? 93.471 -83.849 -24.542 1.00 122.08 203 SER C CA 1
ATOM 4487 C C . SER C 1 203 ? 92.026 -84.008 -24.988 1.00 125.71 203 SER C C 1
ATOM 4488 O O . SER C 1 203 ? 91.113 -83.812 -24.182 1.00 126.10 203 SER C O 1
ATOM 4491 N N . SER C 1 204 ? 91.806 -84.329 -26.263 1.00 121.04 204 SER C N 1
ATOM 4492 C CA . SER C 1 204 ? 90.453 -84.536 -26.754 1.00 120.82 204 SER C CA 1
ATOM 4493 C C . SER C 1 204 ? 90.364 -85.843 -27.499 1.00 126.22 204 SER C C 1
ATOM 4494 O O . SER C 1 204 ? 91.335 -86.258 -28.127 1.00 125.49 204 SER C O 1
ATOM 4497 N N . SER C 1 205 ? 89.216 -86.515 -27.399 1.00 124.74 205 SER C N 1
ATOM 4498 C CA . SER C 1 205 ? 89.021 -87.803 -28.047 1.00 125.42 205 SER C CA 1
ATOM 4499 C C . SER C 1 205 ? 87.791 -87.834 -28.921 1.00 132.45 205 SER C C 1
ATOM 4500 O O . SER C 1 205 ? 86.727 -87.356 -28.506 1.00 132.29 205 SER C O 1
ATOM 4503 N N . VAL C 1 206 ? 87.934 -88.426 -30.121 1.00 130.80 206 VAL C N 1
ATOM 4504 C CA . VAL C 1 206 ? 86.832 -88.612 -31.053 1.00 131.55 206 VAL C CA 1
ATOM 4505 C C . VAL C 1 206 ? 86.692 -90.088 -31.408 1.00 137.51 206 VAL C C 1
ATOM 4506 O O . VAL C 1 206 ? 87.692 -90.788 -31.594 1.00 136.73 206 VAL C O 1
ATOM 4510 N N . THR C 1 207 ? 85.447 -90.558 -31.460 1.00 136.37 207 THR C N 1
ATOM 4511 C CA . THR C 1 207 ? 85.136 -91.952 -31.754 1.00 137.50 207 THR C CA 1
ATOM 4512 C C . THR C 1 207 ? 84.398 -92.061 -33.093 1.00 144.31 207 THR C C 1
ATOM 4513 O O . THR C 1 207 ? 83.191 -91.795 -33.166 1.00 143.99 207 THR C O 1
ATOM 4517 N N . VAL C 1 208 ? 85.142 -92.430 -34.153 1.00 142.29 208 VAL C N 1
ATOM 4518 C CA . VAL C 1 208 ? 84.609 -92.566 -35.513 1.00 142.26 208 VAL C CA 1
ATOM 4519 C C . VAL C 1 208 ? 84.574 -94.044 -35.968 1.00 146.51 208 VAL C C 1
ATOM 4520 O O . VAL C 1 208 ? 85.344 -94.838 -35.428 1.00 147.87 208 VAL C O 1
ATOM 4524 N N . PRO C 1 209 ? 83.684 -94.461 -36.904 1.00 146.72 209 PRO C N 1
ATOM 4525 C CA . PRO C 1 209 ? 83.670 -95.877 -37.313 1.00 147.67 209 PRO C CA 1
ATOM 4526 C C . PRO C 1 209 ? 84.942 -96.276 -38.061 1.00 155.54 209 PRO C C 1
ATOM 4527 O O . PRO C 1 209 ? 85.502 -95.452 -38.787 1.00 155.06 209 PRO C O 1
ATOM 4531 N N . SER C 1 210 ? 85.392 -97.537 -37.890 1.00 153.43 210 SER C N 1
ATOM 4532 C CA . SER C 1 210 ? 86.602 -98.074 -38.522 1.00 153.42 210 SER C CA 1
ATOM 4533 C C . SER C 1 210 ? 86.584 -97.989 -40.061 1.00 157.23 210 SER C C 1
ATOM 4534 O O . SER C 1 210 ? 87.614 -98.219 -40.705 1.00 155.34 210 SER C O 1
ATOM 4537 N N . SER C 1 211 ? 85.412 -97.651 -40.644 1.00 156.67 211 SER C N 1
ATOM 4538 C CA . SER C 1 211 ? 85.199 -97.502 -42.088 1.00 157.38 211 SER C CA 1
ATOM 4539 C C . SER C 1 211 ? 85.708 -96.139 -42.573 1.00 159.50 211 SER C C 1
ATOM 4540 O O . SER C 1 211 ? 86.368 -96.058 -43.617 1.00 157.98 211 SER C O 1
ATOM 4543 N N . THR C 1 212 ? 85.401 -95.076 -41.803 1.00 153.67 212 THR C N 1
ATOM 4544 C CA . THR C 1 212 ? 85.771 -93.697 -42.116 1.00 152.14 212 THR C CA 1
ATOM 4545 C C . THR C 1 212 ? 87.263 -93.408 -41.909 1.00 156.45 212 THR C C 1
ATOM 4546 O O . THR C 1 212 ? 87.758 -92.427 -42.454 1.00 157.75 212 THR C O 1
ATOM 4550 N N . TRP C 1 213 ? 87.980 -94.239 -41.133 1.00 150.58 213 TRP C N 1
ATOM 4551 C CA . TRP C 1 213 ? 89.408 -94.019 -40.911 1.00 148.72 213 TRP C CA 1
ATOM 4552 C C . TRP C 1 213 ? 90.246 -95.281 -41.197 1.00 151.97 213 TRP C C 1
ATOM 4553 O O . TRP C 1 213 ? 89.798 -96.380 -40.871 1.00 151.32 213 TRP C O 1
ATOM 4564 N N . PRO C 1 214 ? 91.427 -95.178 -41.859 1.00 147.93 214 PRO C N 1
ATOM 4565 C CA . PRO C 1 214 ? 92.128 -93.962 -42.322 1.00 147.53 214 PRO C CA 1
ATOM 4566 C C . PRO C 1 214 ? 91.657 -93.400 -43.672 1.00 151.21 214 PRO C C 1
ATOM 4567 O O . PRO C 1 214 ? 92.345 -92.553 -44.250 1.00 151.13 214 PRO C O 1
ATOM 4571 N N . SER C 1 215 ? 90.466 -93.835 -44.146 1.00 147.00 215 SER C N 1
ATOM 4572 C CA . SER C 1 215 ? 89.842 -93.427 -45.414 1.00 146.16 215 SER C CA 1
ATOM 4573 C C . SER C 1 215 ? 89.689 -91.897 -45.550 1.00 147.76 215 SER C C 1
ATOM 4574 O O . SER C 1 215 ? 90.106 -91.326 -46.563 1.00 147.40 215 SER C O 1
ATOM 4577 N N . GLU C 1 216 ? 89.112 -91.249 -44.519 1.00 141.79 216 GLU C N 1
ATOM 4578 C CA . GLU C 1 216 ? 88.843 -89.814 -44.461 1.00 140.25 216 GLU C CA 1
ATOM 4579 C C . GLU C 1 216 ? 89.911 -89.057 -43.660 1.00 138.42 216 GLU C C 1
ATOM 4580 O O . GLU C 1 216 ? 90.569 -89.632 -42.787 1.00 137.31 216 GLU C O 1
ATOM 4586 N N . THR C 1 217 ? 90.059 -87.752 -43.965 1.00 131.15 217 THR C N 1
ATOM 4587 C CA . THR C 1 217 ? 90.957 -86.811 -43.289 1.00 129.01 217 THR C CA 1
ATOM 4588 C C . THR C 1 217 ? 90.302 -86.442 -41.950 1.00 129.04 217 THR C C 1
ATOM 4589 O O . THR C 1 217 ? 89.094 -86.179 -41.910 1.00 128.24 217 THR C O 1
ATOM 4593 N N . VAL C 1 218 ? 91.097 -86.455 -40.861 1.00 122.64 218 VAL C N 1
ATOM 4594 C CA . VAL C 1 218 ? 90.671 -86.124 -39.494 1.00 120.68 218 VAL C CA 1
ATOM 4595 C C . VAL C 1 218 ? 91.656 -85.098 -38.940 1.00 121.97 218 VAL C C 1
ATOM 4596 O O . VAL C 1 218 ? 92.823 -85.416 -38.699 1.00 121.61 218 VAL C O 1
ATOM 4600 N N . THR C 1 219 ? 91.187 -83.860 -38.767 1.00 116.79 219 THR C N 1
ATOM 4601 C CA . THR C 1 219 ? 92.022 -82.763 -38.298 1.00 115.79 219 THR C CA 1
ATOM 4602 C C . THR C 1 219 ? 91.539 -82.242 -36.952 1.00 117.78 219 THR C C 1
ATOM 4603 O O . THR C 1 219 ? 90.378 -81.872 -36.813 1.00 116.83 219 THR C O 1
ATOM 4607 N N . CYS C 1 220 ? 92.449 -82.229 -35.963 1.00 112.05 220 CYS C N 1
ATOM 4608 C CA . CYS C 1 220 ? 92.224 -81.694 -34.628 1.00 110.50 220 CYS C CA 1
ATOM 4609 C C . CYS C 1 220 ? 92.489 -80.194 -34.756 1.00 108.80 220 CYS C C 1
ATOM 4610 O O . CYS C 1 220 ? 93.642 -79.800 -34.959 1.00 108.14 220 CYS C O 1
ATOM 4613 N N . ASN C 1 221 ? 91.432 -79.368 -34.729 1.00 102.38 221 ASN C N 1
ATOM 4614 C CA . ASN C 1 221 ? 91.595 -77.916 -34.865 1.00 101.46 221 ASN C CA 1
ATOM 4615 C C . ASN C 1 221 ? 91.661 -77.256 -33.493 1.00 104.55 221 ASN C C 1
ATOM 4616 O O . ASN C 1 221 ? 90.676 -77.251 -32.755 1.00 104.68 221 ASN C O 1
ATOM 4621 N N . VAL C 1 222 ? 92.841 -76.732 -33.144 1.00 99.87 222 VAL C N 1
ATOM 4622 C CA . VAL C 1 222 ? 93.123 -76.087 -31.858 1.00 98.75 222 VAL C CA 1
ATOM 4623 C C . VAL C 1 222 ? 93.210 -74.581 -32.073 1.00 102.17 222 VAL C C 1
ATOM 4624 O O . VAL C 1 222 ? 93.824 -74.135 -33.051 1.00 101.73 222 VAL C O 1
ATOM 4628 N N . ALA C 1 223 ? 92.576 -73.805 -31.174 1.00 98.09 223 ALA C N 1
ATOM 4629 C CA . ALA C 1 223 ? 92.582 -72.353 -31.267 1.00 98.11 223 ALA C CA 1
ATOM 4630 C C . ALA C 1 223 ? 92.886 -71.701 -29.939 1.00 102.34 223 ALA C C 1
ATOM 4631 O O . ALA C 1 223 ? 92.110 -71.846 -29.005 1.00 102.91 223 ALA C O 1
ATOM 4633 N N . HIS C 1 224 ? 94.026 -70.998 -29.848 1.00 98.69 224 HIS C N 1
ATOM 4634 C CA . HIS C 1 224 ? 94.444 -70.261 -28.658 1.00 98.57 224 HIS C CA 1
ATOM 4635 C C . HIS C 1 224 ? 94.249 -68.770 -28.992 1.00 103.40 224 HIS C C 1
ATOM 4636 O O . HIS C 1 224 ? 95.022 -68.210 -29.793 1.00 102.92 224 HIS C O 1
ATOM 4643 N N . PRO C 1 225 ? 93.147 -68.15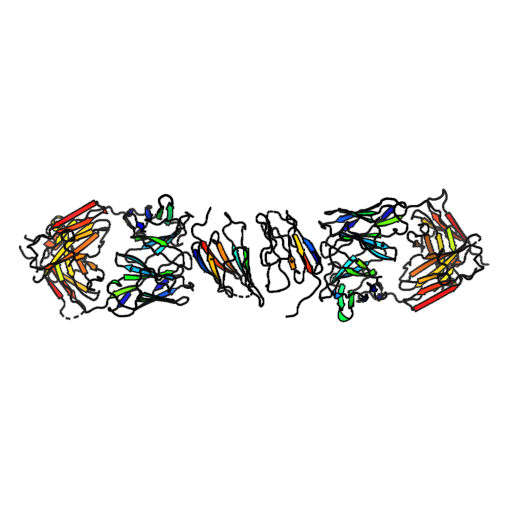2 -28.478 1.00 99.57 225 PRO C N 1
ATOM 4644 C CA . PRO C 1 225 ? 92.867 -66.746 -28.822 1.00 99.41 225 PRO C CA 1
ATOM 4645 C C . PRO C 1 225 ? 93.874 -65.784 -28.215 1.00 104.38 225 PRO C C 1
ATOM 4646 O O . PRO C 1 225 ? 94.229 -64.778 -28.837 1.00 102.69 225 PRO C O 1
ATOM 4650 N N . ALA C 1 226 ? 94.338 -66.136 -26.995 1.00 103.51 226 ALA C N 1
ATOM 4651 C CA . ALA C 1 226 ? 95.291 -65.422 -26.147 1.00 104.31 226 ALA C CA 1
ATOM 4652 C C . ALA C 1 226 ? 96.617 -65.164 -26.843 1.00 109.85 226 ALA C C 1
ATOM 4653 O O . ALA C 1 226 ? 97.201 -64.097 -26.641 1.00 109.61 226 ALA C O 1
ATOM 4655 N N . SER C 1 227 ? 97.090 -66.143 -27.650 1.00 107.06 227 SER C N 1
ATOM 4656 C CA . SER C 1 227 ? 98.345 -66.068 -28.389 1.00 107.16 227 SER C CA 1
ATOM 4657 C C . SER C 1 227 ? 98.126 -65.839 -29.898 1.00 112.93 227 SER C C 1
ATOM 4658 O O . SER C 1 227 ? 99.109 -65.814 -30.654 1.00 113.57 227 SER C O 1
ATOM 4661 N N . SER C 1 228 ? 96.841 -65.644 -30.331 1.00 108.89 228 SER C N 1
ATOM 4662 C CA . SER C 1 228 ? 96.417 -65.426 -31.735 1.00 107.99 228 SER C CA 1
ATOM 4663 C C . SER C 1 228 ? 96.843 -66.588 -32.664 1.00 110.90 228 SER C C 1
ATOM 4664 O O . SER C 1 228 ? 97.249 -66.374 -33.818 1.00 111.17 228 SER C O 1
ATOM 4667 N N . THR C 1 229 ? 96.760 -67.826 -32.135 1.00 104.34 229 THR C N 1
ATOM 4668 C CA . THR C 1 229 ? 97.129 -69.030 -32.870 1.00 101.82 229 THR C CA 1
ATOM 4669 C C . THR C 1 229 ? 95.892 -69.863 -33.106 1.00 101.77 229 THR C C 1
ATOM 4670 O O . THR C 1 229 ? 94.958 -69.832 -32.306 1.00 101.73 229 THR C O 1
ATOM 4674 N N . LYS C 1 230 ? 95.884 -70.580 -34.217 1.00 95.45 230 LYS C N 1
ATOM 4675 C CA . LYS C 1 230 ? 94.862 -71.519 -34.632 1.00 94.22 230 LYS C CA 1
ATOM 4676 C C . LYS C 1 230 ? 95.660 -72.576 -35.417 1.00 98.78 230 LYS C C 1
ATOM 4677 O O . LYS C 1 230 ? 96.019 -72.378 -36.588 1.00 98.56 230 LYS C O 1
ATOM 4683 N N . VAL C 1 231 ? 96.063 -73.635 -34.693 1.00 94.79 231 VAL C N 1
ATOM 4684 C CA . VAL C 1 231 ? 96.905 -74.738 -35.173 1.00 93.66 231 VAL C CA 1
ATOM 4685 C C . VAL C 1 231 ? 96.032 -75.915 -35.582 1.00 96.26 231 VAL C C 1
ATOM 4686 O O . VAL C 1 231 ? 95.071 -76.246 -34.884 1.00 94.84 231 VAL C O 1
ATOM 4690 N N . ASP C 1 232 ? 96.361 -76.538 -36.719 1.00 93.18 232 ASP C N 1
ATOM 4691 C CA . ASP C 1 232 ? 95.582 -77.665 -37.219 1.00 93.52 232 ASP C CA 1
ATOM 4692 C C . ASP C 1 232 ? 96.462 -78.873 -37.530 1.00 97.21 232 ASP C C 1
ATOM 4693 O O . ASP C 1 232 ? 97.230 -78.837 -38.494 1.00 96.02 232 ASP C O 1
ATOM 4698 N N . LYS C 1 233 ? 96.362 -79.937 -36.693 1.00 93.89 233 LYS C N 1
ATOM 4699 C CA . LYS C 1 233 ? 97.167 -81.154 -36.840 1.00 93.82 233 LYS C CA 1
ATOM 4700 C C . LYS C 1 233 ? 96.359 -82.369 -37.297 1.00 99.67 233 LYS C C 1
ATOM 4701 O O . LYS C 1 233 ? 95.555 -82.892 -36.528 1.00 99.70 233 LYS C O 1
ATOM 4703 N N . LYS C 1 234 ? 96.585 -82.824 -38.546 1.00 97.74 234 LYS C N 1
ATOM 4704 C CA . LYS C 1 234 ? 95.909 -83.992 -39.112 1.00 98.40 234 LYS C CA 1
ATOM 4705 C C . LYS C 1 234 ? 96.437 -85.264 -38.462 1.00 105.36 234 LYS C C 1
ATOM 4706 O O . LYS C 1 234 ? 97.650 -85.477 -38.416 1.00 105.21 234 LYS C O 1
ATOM 4708 N N . ILE C 1 235 ? 95.525 -86.087 -37.930 1.00 104.11 235 ILE C N 1
ATOM 4709 C CA . ILE C 1 235 ? 95.851 -87.367 -37.301 1.00 104.94 235 ILE C CA 1
ATOM 4710 C C . ILE C 1 235 ? 96.137 -88.395 -38.428 1.00 113.77 235 ILE C C 1
ATOM 4711 O O . ILE C 1 235 ? 95.258 -88.723 -39.239 1.00 113.20 235 ILE C O 1
ATOM 4716 N N . VAL C 1 236 ? 97.399 -88.824 -38.520 1.00 113.98 236 VAL C N 1
ATOM 4717 C CA . VAL C 1 236 ? 97.886 -89.741 -39.555 1.00 115.55 236 VAL C CA 1
ATOM 4718 C C . VAL C 1 236 ? 98.271 -91.087 -38.909 1.00 124.58 236 VAL C C 1
ATOM 4719 O O . VAL C 1 236 ? 98.852 -91.061 -37.818 1.00 124.31 236 VAL C O 1
ATOM 4723 N N . PRO C 1 237 ? 97.971 -92.264 -39.540 1.00 124.99 237 PRO C N 1
ATOM 4724 C CA . PRO C 1 237 ? 98.380 -93.545 -38.930 1.00 125.98 237 PRO C CA 1
ATOM 4725 C C . PRO C 1 237 ? 99.888 -93.585 -38.699 1.00 132.78 237 PRO C C 1
ATOM 4726 O O . PRO C 1 237 ? 100.666 -93.293 -39.611 1.00 132.06 237 PRO C O 1
ATOM 4730 N N . ARG C 1 238 ? 100.279 -93.854 -37.443 1.00 131.89 238 ARG C N 1
ATOM 4731 C CA . ARG C 1 238 ? 101.662 -93.911 -36.980 1.00 132.71 238 ARG C CA 1
ATOM 4732 C C . ARG C 1 238 ? 102.489 -94.982 -37.714 1.00 138.46 238 ARG C C 1
ATOM 4733 O O . ARG C 1 238 ? 102.006 -96.096 -37.950 1.00 138.03 238 ARG C O 1
ATOM 4735 N N . ASP C 1 239 ? 103.714 -94.604 -38.124 1.00 136.30 239 ASP C N 1
ATOM 4736 C CA . ASP C 1 239 ? 104.671 -95.457 -38.833 1.00 136.62 239 ASP C CA 1
ATOM 4737 C C . ASP C 1 239 ? 106.107 -94.997 -38.509 1.00 141.01 239 ASP C C 1
ATOM 4738 O O . ASP C 1 239 ? 106.462 -93.848 -38.795 1.00 140.40 239 ASP C O 1
ATOM 4743 N N . CYS C 1 240 ? 106.903 -95.895 -37.866 1.00 137.81 240 CYS C N 1
ATOM 4744 C CA . CYS C 1 240 ? 108.304 -95.724 -37.443 1.00 161.90 240 CYS C CA 1
ATOM 4745 C C . CYS C 1 240 ? 108.518 -94.510 -36.540 1.00 173.44 240 CYS C C 1
ATOM 4746 O O . CYS C 1 240 ? 107.742 -94.286 -35.615 1.00 133.62 240 CYS C O 1
ATOM 4749 N N . ASP D 2 21 ? 78.078 -62.199 6.001 1.00 114.41 21 ASP D N 1
ATOM 4750 C CA . ASP D 2 21 ? 76.797 -61.550 6.276 1.00 113.89 21 ASP D CA 1
ATOM 4751 C C . ASP D 2 21 ? 75.719 -62.624 6.632 1.00 114.54 21 ASP D C 1
ATOM 4752 O O . ASP D 2 21 ? 75.978 -63.433 7.533 1.00 113.62 21 ASP D O 1
ATOM 4757 N N . ILE D 2 22 ? 74.536 -62.648 5.937 1.00 108.21 22 ILE D N 1
ATOM 4758 C CA . ILE D 2 22 ? 73.491 -63.650 6.164 1.00 106.13 22 ILE D CA 1
ATOM 4759 C C . ILE D 2 22 ? 73.971 -64.875 5.414 1.00 106.70 22 ILE D C 1
ATOM 4760 O O . ILE D 2 22 ? 73.641 -65.055 4.241 1.00 105.75 22 ILE D O 1
ATOM 4765 N N . GLN D 2 23 ? 74.839 -65.659 6.071 1.00 101.74 23 GLN D N 1
ATOM 4766 C CA . GLN D 2 23 ? 75.442 -66.847 5.495 1.00 101.25 23 GLN D CA 1
ATOM 4767 C C . GLN D 2 23 ? 74.358 -67.782 5.015 1.00 103.55 23 GLN D C 1
ATOM 4768 O O . GLN D 2 23 ? 73.378 -68.025 5.721 1.00 102.21 23 GLN D O 1
ATOM 4774 N N . MET D 2 24 ? 74.499 -68.231 3.775 1.00 100.53 24 MET D N 1
ATOM 4775 C CA . MET D 2 24 ? 73.526 -69.112 3.145 1.00 100.66 24 MET D CA 1
ATOM 4776 C C . MET D 2 24 ? 74.086 -70.509 3.072 1.00 105.45 24 MET D C 1
ATOM 4777 O O . MET D 2 24 ? 75.228 -70.706 2.632 1.00 105.25 24 MET D O 1
ATOM 4782 N N . THR D 2 25 ? 73.295 -71.478 3.542 1.00 102.25 25 THR D N 1
ATOM 4783 C CA . THR D 2 25 ? 73.723 -72.864 3.607 1.00 102.25 25 THR D CA 1
ATOM 4784 C C . THR D 2 25 ? 72.804 -73.763 2.833 1.00 107.59 25 THR D C 1
ATOM 4785 O O . THR D 2 25 ? 71.591 -73.683 2.997 1.00 106.82 25 THR D O 1
ATOM 4789 N N . GLN D 2 26 ? 73.391 -74.632 1.998 1.00 106.01 26 GLN D N 1
ATOM 4790 C CA . GLN D 2 26 ? 72.648 -75.617 1.235 1.00 107.01 26 GLN D CA 1
ATOM 4791 C C . GLN D 2 26 ? 73.089 -76.974 1.675 1.00 115.41 26 GLN D C 1
ATOM 4792 O O . GLN D 2 26 ? 74.167 -77.423 1.288 1.00 114.32 26 GLN D O 1
ATOM 4798 N N . THR D 2 27 ? 72.266 -77.584 2.565 1.00 117.01 27 THR D N 1
ATOM 4799 C CA . THR D 2 27 ? 72.385 -78.885 3.264 1.00 119.00 27 THR D CA 1
ATOM 4800 C C . THR D 2 27 ? 73.254 -79.947 2.563 1.00 125.71 27 THR D C 1
ATOM 4801 O O . THR D 2 27 ? 74.019 -80.654 3.227 1.00 125.21 27 THR D O 1
ATOM 4804 N N . THR D 2 28 ? 73.126 -80.039 1.225 1.00 123.94 28 THR D N 1
ATOM 4805 C CA . THR D 2 28 ? 73.834 -80.972 0.347 1.00 124.18 28 THR D CA 1
ATOM 4806 C C . THR D 2 28 ? 74.563 -80.202 -0.759 1.00 127.97 28 THR D C 1
ATOM 4807 O O . THR D 2 28 ? 74.019 -79.228 -1.283 1.00 127.59 28 THR D O 1
ATOM 4811 N N . SER D 2 29 ? 75.790 -80.631 -1.108 1.00 124.53 29 SER D N 1
ATOM 4812 C CA . SER D 2 29 ? 76.588 -79.983 -2.154 1.00 124.55 29 SER D CA 1
ATOM 4813 C C . SER D 2 29 ? 76.599 -80.765 -3.474 1.00 128.92 29 SER D C 1
ATOM 4814 O O . SER D 2 29 ? 77.195 -80.316 -4.456 1.00 128.73 29 SER D O 1
ATOM 4817 N N . SER D 2 30 ? 75.915 -81.926 -3.493 1.00 125.51 30 SER D N 1
ATOM 4818 C CA . SER D 2 30 ? 75.748 -82.801 -4.658 1.00 125.24 30 SER D CA 1
ATOM 4819 C C . SER D 2 30 ? 74.528 -83.705 -4.462 1.00 126.91 30 SER D C 1
ATOM 4820 O O . SER D 2 30 ? 74.312 -84.243 -3.370 1.00 125.98 30 SER D O 1
ATOM 4823 N N . LEU D 2 31 ? 73.713 -83.832 -5.513 1.00 122.33 31 LEU D N 1
ATOM 4824 C CA . LEU D 2 31 ? 72.497 -84.630 -5.491 1.00 121.73 31 LEU D CA 1
ATOM 4825 C C . LEU D 2 31 ? 72.351 -85.385 -6.808 1.00 126.85 31 LEU D C 1
ATOM 4826 O O . LEU D 2 31 ? 72.217 -84.769 -7.865 1.00 126.73 31 LEU D O 1
ATOM 4831 N N . SER D 2 32 ? 72.410 -86.721 -6.746 1.00 123.96 32 SER D N 1
ATOM 4832 C CA . SER D 2 32 ? 72.261 -87.583 -7.920 1.00 123.63 32 SER D CA 1
ATOM 4833 C C . SER D 2 32 ? 70.819 -88.065 -7.988 1.00 126.29 32 SER D C 1
ATOM 4834 O O . SER D 2 32 ? 70.261 -88.469 -6.964 1.00 126.41 32 SER D O 1
ATOM 4837 N N . ALA D 2 33 ? 70.201 -87.997 -9.176 1.00 121.24 33 ALA D N 1
ATOM 4838 C CA . ALA D 2 33 ? 68.807 -88.405 -9.329 1.00 120.57 33 ALA D CA 1
ATOM 4839 C C . ALA D 2 33 ? 68.495 -88.929 -10.718 1.00 124.06 33 ALA D C 1
ATOM 4840 O O . ALA D 2 33 ? 69.015 -88.394 -11.693 1.00 123.83 33 ALA D O 1
ATOM 4842 N N . SER D 2 34 ? 67.646 -89.974 -10.811 1.00 120.21 34 SER D N 1
ATOM 4843 C CA . SER D 2 34 ? 67.244 -90.585 -12.085 1.00 119.87 34 SER D CA 1
ATOM 4844 C C . SER D 2 34 ? 66.108 -89.802 -12.749 1.00 122.95 34 SER D C 1
ATOM 4845 O O . SER D 2 34 ? 65.289 -89.205 -12.045 1.00 122.64 34 SER D O 1
ATOM 4848 N N . LEU D 2 35 ? 66.066 -89.810 -14.105 1.00 118.71 35 LEU D N 1
ATOM 4849 C CA . LEU D 2 35 ? 65.071 -89.096 -14.924 1.00 118.10 35 LEU D CA 1
ATOM 4850 C C . LEU D 2 35 ? 63.646 -89.530 -14.613 1.00 121.82 35 LEU D C 1
ATOM 4851 O O . LEU D 2 35 ? 63.392 -90.727 -14.456 1.00 122.59 35 LEU D O 1
ATOM 4856 N N . GLY D 2 36 ? 62.742 -88.559 -14.513 1.00 116.71 36 GLY D N 1
ATOM 4857 C CA . GLY D 2 36 ? 61.340 -88.815 -14.202 1.00 115.98 36 GLY D CA 1
ATOM 4858 C C . GLY D 2 36 ? 61.067 -88.963 -12.719 1.00 118.51 36 GLY D C 1
ATOM 4859 O O . GLY D 2 36 ? 60.202 -89.747 -12.312 1.00 117.78 36 GLY D O 1
ATOM 4860 N N . ASP D 2 37 ? 61.814 -88.209 -11.904 1.00 114.25 37 ASP D N 1
ATOM 4861 C CA . ASP D 2 37 ? 61.673 -88.185 -10.453 1.00 113.47 37 ASP D CA 1
ATOM 4862 C C . ASP D 2 37 ? 61.639 -86.730 -10.011 1.00 113.48 37 ASP D C 1
ATOM 4863 O O . ASP D 2 37 ? 61.927 -85.836 -10.809 1.00 111.84 37 ASP D O 1
ATOM 4868 N N . ARG D 2 38 ? 61.259 -86.507 -8.746 1.00 108.55 38 ARG D N 1
ATOM 4869 C CA . ARG D 2 38 ? 61.163 -85.214 -8.085 1.00 107.60 38 ARG D CA 1
ATOM 4870 C C . ARG D 2 38 ? 62.290 -85.100 -7.051 1.00 110.71 38 ARG D C 1
ATOM 4871 O O . ARG D 2 38 ? 62.571 -86.063 -6.328 1.00 110.33 38 ARG D O 1
ATOM 4877 N N . VAL D 2 39 ? 62.943 -83.927 -6.999 1.00 106.49 39 VAL D N 1
ATOM 4878 C CA . VAL D 2 39 ? 64.052 -83.631 -6.079 1.00 105.75 39 VAL D CA 1
ATOM 4879 C C . VAL D 2 39 ? 63.883 -82.288 -5.395 1.00 108.46 39 VAL D C 1
ATOM 4880 O O . VAL D 2 39 ? 63.136 -81.450 -5.891 1.00 107.96 39 VAL D O 1
ATOM 4884 N N . THR D 2 40 ? 64.576 -82.080 -4.257 1.00 104.51 40 THR D N 1
ATOM 4885 C CA . THR D 2 40 ? 64.505 -80.824 -3.502 1.00 103.98 40 THR D CA 1
ATOM 4886 C C . THR D 2 40 ? 65.874 -80.319 -3.047 1.00 107.35 40 THR D C 1
ATOM 4887 O O . THR D 2 40 ? 66.694 -81.093 -2.550 1.00 107.78 40 THR D O 1
ATOM 4891 N N . ILE D 2 41 ? 66.095 -79.012 -3.200 1.00 102.55 41 ILE D N 1
ATOM 4892 C CA . ILE D 2 41 ? 67.310 -78.332 -2.779 1.00 102.14 41 ILE D CA 1
ATOM 4893 C C . ILE D 2 41 ? 66.916 -77.440 -1.610 1.00 105.52 41 ILE D C 1
ATOM 4894 O O . ILE D 2 41 ? 66.072 -76.564 -1.764 1.00 104.86 41 ILE D O 1
ATOM 4899 N N . SER D 2 42 ? 67.494 -77.692 -0.438 1.00 102.23 42 SER D N 1
ATOM 4900 C CA . SER D 2 42 ? 67.202 -76.911 0.754 1.00 101.95 42 SER D CA 1
ATOM 4901 C C . SER D 2 42 ? 68.245 -75.834 0.987 1.00 103.13 42 SER D C 1
ATOM 4902 O O . SER D 2 42 ? 69.424 -76.051 0.723 1.00 102.69 42 SER D O 1
ATOM 4905 N N . CYS D 2 43 ? 67.789 -74.675 1.488 1.00 96.81 43 CYS D N 1
ATOM 4906 C CA . CYS D 2 43 ? 68.563 -73.465 1.767 1.00 95.55 43 CYS D CA 1
ATOM 4907 C C . CYS D 2 43 ? 68.069 -72.862 3.097 1.00 99.67 43 CYS D C 1
ATOM 4908 O O . CYS D 2 43 ? 66.900 -72.497 3.208 1.00 100.55 43 CYS D O 1
ATOM 4911 N N . ARG D 2 44 ? 68.943 -72.816 4.117 1.00 95.20 44 ARG D N 1
ATOM 4912 C CA . ARG D 2 44 ? 68.648 -72.232 5.428 1.00 94.09 44 ARG D CA 1
ATOM 4913 C C . ARG D 2 44 ? 69.401 -70.902 5.554 1.00 94.96 44 ARG D C 1
ATOM 4914 O O . ARG D 2 44 ? 70.547 -70.789 5.098 1.00 94.28 44 ARG D O 1
ATOM 4916 N N . ALA D 2 45 ? 68.754 -69.899 6.158 1.00 89.72 45 ALA D N 1
ATOM 4917 C CA . ALA D 2 45 ? 69.323 -68.560 6.302 1.00 89.25 45 ALA D CA 1
ATOM 4918 C C . ALA D 2 45 ? 69.771 -68.207 7.727 1.00 92.77 45 ALA D C 1
ATOM 4919 O O . ALA D 2 45 ? 69.178 -68.704 8.679 1.00 92.70 45 ALA D O 1
ATOM 4921 N N . SER D 2 46 ? 70.791 -67.316 7.870 1.00 89.35 46 SER D N 1
ATOM 4922 C CA . SER D 2 46 ? 71.324 -66.829 9.160 1.00 89.37 46 SER D CA 1
ATOM 4923 C C . SER D 2 46 ? 70.300 -66.017 9.973 1.00 95.02 46 SER D C 1
ATOM 4924 O O . SER D 2 46 ? 70.490 -65.840 11.183 1.00 94.97 46 SER D O 1
ATOM 4927 N N . GLN D 2 47 ? 69.238 -65.507 9.299 1.00 91.67 47 GLN D N 1
ATOM 4928 C CA . GLN D 2 47 ? 68.115 -64.763 9.878 1.00 91.40 47 GLN D CA 1
ATOM 4929 C C . GLN D 2 47 ? 66.930 -64.714 8.897 1.00 95.38 47 GLN D C 1
ATOM 4930 O O . GLN D 2 47 ? 67.145 -64.857 7.690 1.00 94.68 47 GLN D O 1
ATOM 4936 N N . ASP D 2 48 ? 65.683 -64.530 9.425 1.00 91.95 48 ASP D N 1
ATOM 4937 C CA . ASP D 2 48 ? 64.435 -64.399 8.649 1.00 91.03 48 ASP D CA 1
ATOM 4938 C C . ASP D 2 48 ? 64.675 -63.351 7.560 1.00 90.87 48 ASP D C 1
ATOM 4939 O O . ASP D 2 48 ? 65.079 -62.222 7.862 1.00 89.92 48 ASP D O 1
ATOM 4944 N N . ILE D 2 49 ? 64.538 -63.768 6.295 1.00 84.95 49 ILE D N 1
ATOM 4945 C CA . ILE D 2 49 ? 64.808 -62.891 5.156 1.00 83.28 49 ILE D CA 1
ATOM 4946 C C . ILE D 2 49 ? 63.526 -62.505 4.375 1.00 85.78 49 ILE D C 1
ATOM 4947 O O . ILE D 2 49 ? 63.606 -62.077 3.219 1.00 84.03 49 ILE D O 1
ATOM 4952 N N . SER D 2 50 ? 62.366 -62.561 5.081 1.00 82.02 50 SER D N 1
ATOM 4953 C CA . SER D 2 50 ? 60.999 -62.193 4.679 1.00 81.04 50 SER D CA 1
ATOM 4954 C C . SER D 2 50 ? 60.666 -62.469 3.192 1.00 84.46 50 SER D C 1
ATOM 4955 O O . SER D 2 50 ? 60.017 -61.655 2.520 1.00 85.35 50 SER D O 1
ATOM 4958 N N . ASN D 2 51 ? 61.089 -63.665 2.714 1.00 78.57 51 ASN D N 1
ATOM 4959 C CA . ASN D 2 51 ? 60.908 -64.230 1.374 1.00 76.68 51 ASN D CA 1
ATOM 4960 C C . ASN D 2 51 ? 61.725 -63.540 0.287 1.00 76.64 51 ASN D C 1
ATOM 4961 O O . ASN D 2 51 ? 61.486 -63.794 -0.893 1.00 76.59 51 ASN D O 1
ATOM 4966 N N . TYR D 2 52 ? 62.751 -62.761 0.671 1.00 70.59 52 TYR D N 1
ATOM 4967 C CA . TYR D 2 52 ? 63.642 -62.088 -0.278 1.00 69.70 52 TYR D CA 1
ATOM 4968 C C . TYR D 2 52 ? 64.818 -62.998 -0.711 1.00 71.46 52 TYR D C 1
ATOM 4969 O O . TYR D 2 52 ? 65.983 -62.605 -0.599 1.00 71.60 52 TYR D O 1
ATOM 4978 N N . LEU D 2 53 ? 64.502 -64.218 -1.207 1.00 65.13 53 LEU D N 1
ATOM 4979 C CA . LEU D 2 53 ? 65.481 -65.194 -1.700 1.00 62.86 53 LEU D CA 1
ATOM 4980 C C . LEU D 2 53 ? 65.122 -65.689 -3.099 1.00 65.39 53 LEU D C 1
ATOM 4981 O O . LEU D 2 53 ? 64.008 -66.145 -3.345 1.00 65.24 53 LEU D O 1
ATOM 4986 N N . ASN D 2 54 ? 66.083 -65.656 -3.986 1.00 61.18 54 ASN D N 1
ATOM 4987 C CA . ASN D 2 54 ? 65.882 -66.109 -5.343 1.00 61.31 54 ASN D CA 1
ATOM 4988 C C . ASN D 2 54 ? 66.691 -67.401 -5.571 1.00 65.36 54 ASN D C 1
ATOM 4989 O O . ASN D 2 54 ? 67.565 -67.731 -4.770 1.00 65.08 54 ASN D O 1
ATOM 4994 N N . TRP D 2 55 ? 66.367 -68.154 -6.623 1.00 62.36 55 TRP D N 1
ATOM 4995 C CA . TRP D 2 55 ? 67.073 -69.385 -6.991 1.00 62.35 55 TRP D CA 1
ATOM 4996 C C . TRP D 2 55 ? 67.700 -69.243 -8.389 1.00 67.45 55 TRP D C 1
ATOM 4997 O O . TRP D 2 55 ? 67.079 -68.696 -9.303 1.00 68.15 55 TRP D O 1
ATOM 5008 N N . TYR D 2 56 ? 68.938 -69.713 -8.543 1.00 63.94 56 TYR D N 1
ATOM 5009 C CA . TYR D 2 56 ? 69.726 -69.608 -9.776 1.00 63.27 56 TYR D CA 1
ATOM 5010 C C . TYR D 2 56 ? 70.176 -70.927 -10.308 1.00 68.85 56 TYR D C 1
ATOM 5011 O O . TYR D 2 56 ? 70.460 -71.844 -9.538 1.00 68.65 56 TYR D O 1
ATOM 5020 N N . GLN D 2 57 ? 70.312 -71.003 -11.623 1.00 67.21 57 GLN D N 1
ATOM 5021 C CA . GLN D 2 57 ? 70.810 -72.193 -12.285 1.00 68.64 57 GLN D CA 1
ATOM 5022 C C . GLN D 2 57 ? 72.039 -71.815 -13.045 1.00 76.84 57 GLN D C 1
ATOM 5023 O O . GLN D 2 57 ? 72.008 -70.855 -13.816 1.00 76.12 57 GLN D O 1
ATOM 5029 N N . GLN D 2 58 ? 73.107 -72.598 -12.891 1.00 77.02 58 GLN D N 1
ATOM 5030 C CA . GLN D 2 58 ? 74.300 -72.363 -13.692 1.00 77.95 58 GLN D CA 1
ATOM 5031 C C . GLN D 2 58 ? 74.609 -73.649 -14.411 1.00 84.65 58 GLN D C 1
ATOM 5032 O O . GLN D 2 58 ? 74.884 -74.658 -13.768 1.00 84.71 58 GLN D O 1
ATOM 5038 N N . LYS D 2 59 ? 74.494 -73.636 -15.730 1.00 83.78 59 LYS D N 1
ATOM 5039 C CA . LYS D 2 59 ? 74.756 -74.826 -16.539 1.00 85.36 59 LYS D CA 1
ATOM 5040 C C . LYS D 2 59 ? 76.275 -75.006 -16.679 1.00 94.30 59 LYS D C 1
ATOM 5041 O O . LYS D 2 59 ? 76.983 -73.989 -16.652 1.00 93.63 59 LYS D O 1
ATOM 5047 N N . PRO D 2 60 ? 76.802 -76.260 -16.825 1.00 94.75 60 PRO D N 1
ATOM 5048 C CA . PRO D 2 60 ? 78.264 -76.437 -17.002 1.00 95.64 60 PRO D CA 1
ATOM 5049 C C . PRO D 2 60 ? 78.816 -75.627 -18.182 1.00 103.07 60 PRO D C 1
ATOM 5050 O O . PRO D 2 60 ? 78.391 -75.816 -19.325 1.00 102.34 60 PRO D O 1
ATOM 5054 N N . ASP D 2 61 ? 79.693 -74.643 -17.861 1.00 102.83 61 ASP D N 1
ATOM 5055 C CA . ASP D 2 61 ? 80.341 -73.657 -18.745 1.00 104.13 61 ASP D CA 1
ATOM 5056 C C . ASP D 2 61 ? 79.324 -72.873 -19.612 1.00 107.72 61 ASP D C 1
ATOM 5057 O O . ASP D 2 61 ? 79.689 -72.128 -20.531 1.00 107.26 61 ASP D O 1
ATOM 5062 N N . GLY D 2 62 ? 78.058 -73.033 -19.264 1.00 104.30 62 GLY D N 1
ATOM 5063 C CA . GLY D 2 62 ? 76.951 -72.301 -19.849 1.00 103.87 62 GLY D CA 1
ATOM 5064 C C . GLY D 2 62 ? 76.700 -71.062 -19.002 1.00 105.28 62 GLY D C 1
ATOM 5065 O O . GLY D 2 62 ? 77.373 -70.836 -17.980 1.00 104.45 62 GLY D O 1
ATOM 5066 N N . THR D 2 63 ? 75.717 -70.259 -19.414 1.00 99.24 63 THR D N 1
ATOM 5067 C CA . THR D 2 63 ? 75.354 -69.024 -18.722 1.00 97.65 63 THR D CA 1
ATOM 5068 C C . THR D 2 63 ? 74.679 -69.350 -17.365 1.00 94.92 63 THR D C 1
ATOM 5069 O O . THR D 2 63 ? 74.445 -70.518 -17.030 1.00 94.04 63 THR D O 1
ATOM 5073 N N . VAL D 2 64 ? 74.403 -68.306 -16.585 1.00 86.93 64 VAL D N 1
ATOM 5074 C CA . VAL D 2 64 ? 73.689 -68.400 -15.322 1.00 84.66 64 VAL D CA 1
ATOM 5075 C C . VAL D 2 64 ? 72.260 -67.878 -15.603 1.00 85.17 64 VAL D C 1
ATOM 5076 O O . VAL D 2 64 ? 72.089 -66.847 -16.260 1.00 84.43 64 VAL D O 1
ATOM 5080 N N . LYS D 2 65 ? 71.249 -68.645 -15.189 1.00 79.42 65 LYS D N 1
ATOM 5081 C CA . LYS D 2 65 ? 69.839 -68.338 -15.405 1.00 78.28 65 LYS D CA 1
ATOM 5082 C C . LYS D 2 65 ? 69.141 -68.105 -14.078 1.00 80.58 65 LYS D C 1
ATOM 5083 O O . LYS D 2 65 ? 69.304 -68.904 -13.142 1.00 79.93 65 LYS D O 1
ATOM 5089 N N . LEU D 2 66 ? 68.346 -67.026 -13.988 1.00 76.43 66 LEU D N 1
ATOM 5090 C CA . LEU D 2 66 ? 67.575 -66.797 -12.762 1.00 76.24 66 LEU D CA 1
ATOM 5091 C C . LEU D 2 66 ? 66.333 -67.662 -12.902 1.00 78.99 66 LEU D C 1
ATOM 5092 O O . LEU D 2 66 ? 65.580 -67.523 -13.877 1.00 79.46 66 LEU D O 1
ATOM 5097 N N . LEU D 2 67 ? 66.168 -68.598 -11.974 1.00 72.55 67 LEU D N 1
ATOM 5098 C CA . LEU D 2 67 ? 65.058 -69.526 -12.040 1.00 70.81 67 LEU D CA 1
ATOM 5099 C C . LEU D 2 67 ? 63.842 -69.011 -11.360 1.00 72.72 67 LEU D C 1
ATOM 5100 O O . LEU D 2 67 ? 62.828 -68.812 -12.005 1.00 72.82 67 LEU D O 1
ATOM 5105 N N . ILE D 2 68 ? 63.924 -68.827 -10.057 1.00 68.31 68 ILE D N 1
ATOM 5106 C CA . ILE D 2 68 ? 62.834 -68.335 -9.235 1.00 67.74 68 ILE D CA 1
ATOM 5107 C C . ILE D 2 68 ? 63.305 -67.043 -8.559 1.00 72.57 68 ILE D C 1
ATOM 5108 O O . ILE D 2 68 ? 64.480 -66.918 -8.217 1.00 72.35 68 ILE D O 1
ATOM 5113 N N . TYR D 2 69 ? 62.414 -66.071 -8.415 1.00 69.46 69 TYR D N 1
ATOM 5114 C CA . TYR D 2 69 ? 62.762 -64.851 -7.704 1.00 69.39 69 TYR D CA 1
ATOM 5115 C C . TYR D 2 69 ? 61.717 -64.643 -6.629 1.00 73.52 69 TYR D C 1
ATOM 5116 O O . TYR D 2 69 ? 60.596 -65.135 -6.775 1.00 72.24 69 TYR D O 1
ATOM 5125 N N . TYR D 2 70 ? 62.087 -63.962 -5.538 1.00 71.78 70 TYR D N 1
ATOM 5126 C CA . TYR D 2 70 ? 61.226 -63.676 -4.386 1.00 72.46 70 TYR D CA 1
ATOM 5127 C C . TYR D 2 70 ? 60.475 -64.952 -3.952 1.00 80.20 70 TYR D C 1
ATOM 5128 O O . TYR D 2 70 ? 59.244 -65.005 -3.999 1.00 79.95 70 TYR D O 1
ATOM 5137 N N . THR D 2 71 ? 61.255 -66.009 -3.621 1.00 79.63 71 THR D N 1
ATOM 5138 C CA . THR D 2 71 ? 60.809 -67.336 -3.182 1.00 80.80 71 THR D CA 1
ATOM 5139 C C . THR D 2 71 ? 60.001 -68.100 -4.258 1.00 89.03 71 THR D C 1
ATOM 5140 O O . THR D 2 71 ? 60.593 -68.736 -5.120 1.00 90.04 71 THR D O 1
ATOM 5144 N N . SER D 2 72 ? 58.661 -68.013 -4.216 1.00 86.76 72 SER D N 1
ATOM 5145 C CA . SER D 2 72 ? 57.715 -68.743 -5.061 1.00 86.38 72 SER D CA 1
ATOM 5146 C C . SER D 2 72 ? 57.652 -68.401 -6.554 1.00 86.50 72 SER D C 1
ATOM 5147 O O . SER D 2 72 ? 57.648 -69.345 -7.339 1.00 85.95 72 SER D O 1
ATOM 5150 N N . THR D 2 73 ? 57.540 -67.111 -6.943 1.00 81.59 73 THR D N 1
ATOM 5151 C CA . THR D 2 73 ? 57.312 -66.659 -8.336 1.00 81.63 73 THR D CA 1
ATOM 5152 C C . THR D 2 73 ? 58.334 -67.128 -9.384 1.00 85.22 73 THR D C 1
ATOM 5153 O O . THR D 2 73 ? 59.534 -66.843 -9.285 1.00 85.45 73 THR D O 1
ATOM 5157 N N . LEU D 2 74 ? 57.820 -67.809 -10.419 1.00 80.49 74 LEU D N 1
ATOM 5158 C CA . LEU D 2 74 ? 58.601 -68.326 -11.531 1.00 80.26 74 LEU D CA 1
ATOM 5159 C C . LEU D 2 74 ? 59.136 -67.193 -12.378 1.00 85.17 74 LEU D C 1
ATOM 5160 O O . LEU D 2 74 ? 58.414 -66.229 -12.619 1.00 85.06 74 LEU D O 1
ATOM 5165 N N . HIS D 2 75 ? 60.366 -67.320 -12.892 1.00 82.70 75 HIS D N 1
ATOM 5166 C CA . HIS D 2 75 ? 60.884 -66.314 -13.809 1.00 82.68 75 HIS D CA 1
ATOM 5167 C C . HIS D 2 75 ? 60.437 -66.627 -15.244 1.00 87.09 75 HIS D C 1
ATOM 5168 O O . HIS D 2 75 ? 60.283 -67.791 -15.610 1.00 85.22 75 HIS D O 1
ATOM 5175 N N . SER D 2 76 ? 60.172 -65.559 -16.024 1.00 85.74 76 SER D N 1
ATOM 5176 C CA . SER D 2 76 ? 59.706 -65.554 -17.415 1.00 85.93 76 SER D CA 1
ATOM 5177 C C . SER D 2 76 ? 60.529 -66.479 -18.296 1.00 88.34 76 SER D C 1
ATOM 5178 O O . SER D 2 76 ? 61.754 -66.368 -18.340 1.00 86.64 76 SER D O 1
ATOM 5181 N N . GLY D 2 77 ? 59.847 -67.415 -18.937 1.00 85.78 77 GLY D N 1
ATOM 5182 C CA . GLY D 2 77 ? 60.487 -68.397 -19.797 1.00 86.63 77 GLY D CA 1
ATOM 5183 C C . GLY D 2 77 ? 61.109 -69.571 -19.061 1.00 94.06 77 GLY D C 1
ATOM 5184 O O . GLY D 2 77 ? 61.810 -70.377 -19.680 1.00 94.24 77 GLY D O 1
ATOM 5185 N N . VAL D 2 78 ? 60.864 -69.688 -17.738 1.00 92.25 78 VAL D N 1
ATOM 5186 C CA . VAL D 2 78 ? 61.360 -70.817 -16.932 1.00 92.27 78 VAL D CA 1
ATOM 5187 C C . VAL D 2 78 ? 60.226 -71.864 -16.858 1.00 95.64 78 VAL D C 1
ATOM 5188 O O . VAL D 2 78 ? 59.088 -71.488 -16.557 1.00 96.00 78 VAL D O 1
ATOM 5192 N N . PRO D 2 79 ? 60.495 -73.161 -17.143 1.00 90.84 79 PRO D N 1
ATOM 5193 C CA . PRO D 2 79 ? 59.418 -74.169 -17.089 1.00 90.48 79 PRO D CA 1
ATOM 5194 C C . PRO D 2 79 ? 58.689 -74.249 -15.753 1.00 94.30 79 PRO D C 1
ATOM 5195 O O . PRO D 2 79 ? 59.220 -73.815 -14.730 1.00 94.21 79 PRO D O 1
ATOM 5199 N N . SER D 2 80 ? 57.469 -74.816 -15.777 1.00 90.55 80 SER D N 1
ATOM 5200 C CA . SER D 2 80 ? 56.598 -74.999 -14.612 1.00 89.95 80 SER D CA 1
ATOM 5201 C C . SER D 2 80 ? 57.061 -76.115 -13.671 1.00 90.49 80 SER D C 1
ATOM 5202 O O . SER D 2 80 ? 56.656 -76.114 -12.510 1.00 90.18 80 SER D O 1
ATOM 5205 N N . ARG D 2 81 ? 57.891 -77.063 -14.158 1.00 84.90 81 ARG D N 1
ATOM 5206 C CA . ARG D 2 81 ? 58.388 -78.162 -13.334 1.00 84.40 81 ARG D CA 1
ATOM 5207 C C . ARG D 2 81 ? 59.201 -77.646 -12.152 1.00 89.29 81 ARG D C 1
ATOM 5208 O O . ARG D 2 81 ? 59.245 -78.318 -11.118 1.00 90.28 81 ARG D O 1
ATOM 5216 N N . PHE D 2 82 ? 59.752 -76.409 -12.277 1.00 85.16 82 PHE D N 1
ATOM 5217 C CA . PHE D 2 82 ? 60.500 -75.690 -11.241 1.00 84.70 82 PHE D CA 1
ATOM 5218 C C . PHE D 2 82 ? 59.557 -75.030 -10.241 1.00 92.59 82 PHE D C 1
ATOM 5219 O O . PHE D 2 82 ? 58.774 -74.154 -10.624 1.00 91.98 82 PHE D O 1
ATOM 5227 N N . SER D 2 83 ? 59.636 -75.458 -8.959 1.00 91.99 83 SER D N 1
ATOM 5228 C CA . SER D 2 83 ? 58.799 -74.969 -7.857 1.00 92.71 83 SER D CA 1
ATOM 5229 C C . SER D 2 83 ? 59.618 -74.356 -6.714 1.00 97.52 83 SER D C 1
ATOM 5230 O O . SER D 2 83 ? 60.498 -75.010 -6.151 1.00 97.16 83 SER D O 1
ATOM 5233 N N . GLY D 2 84 ? 59.330 -73.095 -6.408 1.00 94.53 84 GLY D N 1
ATOM 5234 C CA . GLY D 2 84 ? 60.003 -72.360 -5.343 1.00 94.56 84 GLY D CA 1
ATOM 5235 C C . GLY D 2 84 ? 59.168 -72.245 -4.081 1.00 98.38 84 GLY D C 1
ATOM 5236 O O . GLY D 2 84 ? 58.306 -71.371 -3.975 1.00 97.76 84 GLY D O 1
ATOM 5237 N N . SER D 2 85 ? 59.399 -73.134 -3.118 1.00 94.42 85 SER D N 1
ATOM 5238 C CA . SER D 2 85 ? 58.653 -73.100 -1.867 1.00 93.76 85 SER D CA 1
ATOM 5239 C C . SER D 2 85 ? 59.545 -72.488 -0.801 1.00 96.14 85 SER D C 1
ATOM 5240 O O . SER D 2 85 ? 60.773 -72.573 -0.908 1.00 95.40 85 SER D O 1
ATOM 5243 N N . GLY D 2 86 ? 58.940 -71.844 0.190 1.00 92.28 86 GLY D N 1
ATOM 5244 C CA . GLY D 2 86 ? 59.717 -71.217 1.246 1.00 92.25 86 GLY D CA 1
ATOM 5245 C C . GLY D 2 86 ? 58.953 -70.713 2.442 1.00 97.44 86 GLY D C 1
ATOM 5246 O O . GLY D 2 86 ? 57.953 -70.003 2.304 1.00 96.96 86 GLY D O 1
ATOM 5247 N N . SER D 2 87 ? 59.479 -71.049 3.630 1.00 95.74 87 SER D N 1
ATOM 5248 C CA . SER D 2 87 ? 58.998 -70.658 4.954 1.00 96.34 87 SER D CA 1
ATOM 5249 C C . SER D 2 87 ? 59.594 -69.255 5.217 1.00 101.09 87 SER D C 1
ATOM 5250 O O . SER D 2 87 ? 59.987 -68.575 4.271 1.00 100.40 87 SER D O 1
ATOM 5253 N N . GLY D 2 88 ? 59.654 -68.828 6.471 1.00 98.97 88 GLY D N 1
ATOM 5254 C CA . GLY D 2 88 ? 60.242 -67.539 6.822 1.00 99.21 88 GLY D CA 1
ATOM 5255 C C . GLY D 2 88 ? 61.760 -67.511 6.704 1.00 103.08 88 GLY D C 1
ATOM 5256 O O . GLY D 2 88 ? 62.325 -66.528 6.208 1.00 103.25 88 GLY D O 1
ATOM 5257 N N . THR D 2 89 ? 62.430 -68.601 7.153 1.00 98.13 89 THR D N 1
ATOM 5258 C CA . THR D 2 89 ? 63.888 -68.755 7.170 1.00 97.22 89 THR D CA 1
ATOM 5259 C C . THR D 2 89 ? 64.401 -70.017 6.443 1.00 101.27 89 THR D C 1
ATOM 5260 O O . THR D 2 89 ? 65.608 -70.127 6.193 1.00 101.26 89 THR D O 1
ATOM 5263 N N . ASP D 2 90 ? 63.502 -70.960 6.100 1.00 97.49 90 ASP D N 1
ATOM 5264 C CA . ASP D 2 90 ? 63.872 -72.220 5.435 1.00 97.33 90 ASP D CA 1
ATOM 5265 C C . ASP D 2 90 ? 63.262 -72.331 4.024 1.00 97.31 90 ASP D C 1
ATOM 5266 O O . ASP D 2 90 ? 62.050 -72.467 3.879 1.00 97.48 90 ASP D O 1
ATOM 5271 N N . TYR D 2 91 ? 64.109 -72.259 2.990 1.00 90.46 9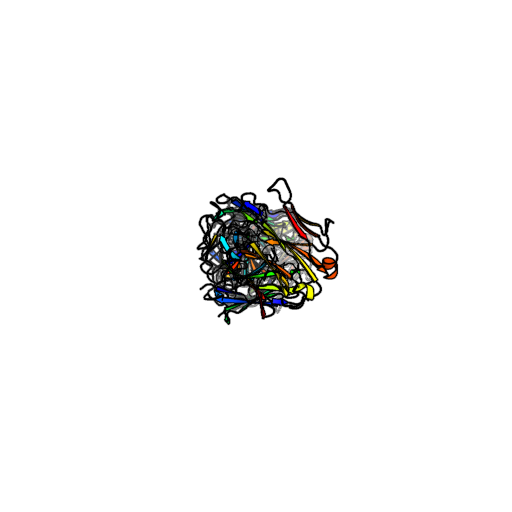1 TYR D N 1
ATOM 5272 C CA . TYR D 2 91 ? 63.698 -72.240 1.589 1.00 88.77 91 TYR D CA 1
ATOM 5273 C C . TYR D 2 91 ? 64.106 -73.468 0.821 1.00 90.98 91 TYR D C 1
ATOM 5274 O O . TYR D 2 91 ? 65.257 -73.882 0.908 1.00 89.64 91 TYR D O 1
ATOM 5283 N N . SER D 2 92 ? 63.178 -74.039 0.033 1.00 87.63 92 SER D N 1
ATOM 5284 C CA . SER D 2 92 ? 63.483 -75.248 -0.734 1.00 87.43 92 SER D CA 1
ATOM 5285 C C . SER D 2 92 ? 62.936 -75.266 -2.184 1.00 89.87 92 SER D C 1
ATOM 5286 O O . SER D 2 92 ? 61.721 -75.279 -2.414 1.00 88.65 92 SER D O 1
ATOM 5289 N N . LEU D 2 93 ? 63.876 -75.280 -3.155 1.00 85.79 93 LEU D N 1
ATOM 5290 C CA . LEU D 2 93 ? 63.614 -75.355 -4.592 1.00 85.21 93 LEU D CA 1
ATOM 5291 C C . LEU D 2 93 ? 63.327 -76.790 -4.934 1.00 89.88 93 LEU D C 1
ATOM 5292 O O . LEU D 2 93 ? 64.030 -77.666 -4.447 1.00 90.18 93 LEU D O 1
ATOM 5297 N N . THR D 2 94 ? 62.338 -77.048 -5.790 1.00 86.84 94 THR D N 1
ATOM 5298 C CA . THR D 2 94 ? 62.030 -78.421 -6.154 1.00 87.21 94 THR D CA 1
ATOM 5299 C C . THR D 2 94 ? 61.817 -78.600 -7.645 1.00 93.36 94 THR D C 1
ATOM 5300 O O . THR D 2 94 ? 60.974 -77.937 -8.242 1.00 92.58 94 THR D O 1
ATOM 5303 N N . ILE D 2 95 ? 62.585 -79.510 -8.243 1.00 92.53 95 ILE D N 1
ATOM 5304 C CA . ILE D 2 95 ? 62.455 -79.832 -9.660 1.00 93.67 95 ILE D CA 1
ATOM 5305 C C . ILE D 2 95 ? 61.588 -81.086 -9.727 1.00 99.37 95 ILE D C 1
ATOM 5306 O O . ILE D 2 95 ? 62.049 -82.181 -9.402 1.00 98.70 95 ILE D O 1
ATOM 5311 N N . SER D 2 96 ? 60.310 -80.896 -10.071 1.00 97.87 96 SER D N 1
ATOM 5312 C CA . SER D 2 96 ? 59.302 -81.945 -10.104 1.00 99.06 96 SER D CA 1
ATOM 5313 C C . SER D 2 96 ? 59.535 -83.025 -11.173 1.00 105.88 96 SER D C 1
ATOM 5314 O O . SER D 2 96 ? 59.465 -84.205 -10.825 1.00 107.92 96 SER D O 1
ATOM 5317 N N . ASN D 2 97 ? 59.784 -82.663 -12.446 1.00 101.57 97 ASN D N 1
ATOM 5318 C CA . ASN D 2 97 ? 60.052 -83.680 -13.475 1.00 101.62 97 ASN D CA 1
ATOM 5319 C C . ASN D 2 97 ? 61.522 -83.661 -13.829 1.00 105.69 97 ASN D C 1
ATOM 5320 O O . ASN D 2 97 ? 62.066 -82.597 -14.138 1.00 105.41 97 ASN D O 1
ATOM 5325 N N . LEU D 2 98 ? 62.181 -84.814 -13.780 1.00 102.52 98 LEU D N 1
ATOM 5326 C CA . LEU D 2 98 ? 63.606 -84.796 -14.081 1.00 102.45 98 LEU D CA 1
ATOM 5327 C C . LEU D 2 98 ? 63.919 -84.965 -15.557 1.00 103.48 98 LEU D C 1
ATOM 5328 O O . LEU D 2 98 ? 63.573 -85.969 -16.192 1.00 102.70 98 LEU D O 1
ATOM 5333 N N . GLU D 2 99 ? 64.597 -83.938 -16.081 1.00 98.31 99 GLU D N 1
ATOM 5334 C CA . GLU D 2 99 ? 65.040 -83.799 -17.462 1.00 97.32 99 GLU D CA 1
ATOM 5335 C C . GLU D 2 99 ? 66.557 -83.841 -17.515 1.00 101.22 99 GLU D C 1
ATOM 5336 O O . GLU D 2 99 ? 67.210 -83.341 -16.600 1.00 100.61 99 GLU D O 1
ATOM 5342 N N . GLN D 2 100 ? 67.122 -84.406 -18.598 1.00 98.04 100 GLN D N 1
ATOM 5343 C CA . GLN D 2 100 ? 68.567 -84.479 -18.795 1.00 98.01 100 GLN D CA 1
ATOM 5344 C C . GLN D 2 100 ? 69.182 -83.087 -18.818 1.00 100.70 100 GLN D C 1
ATOM 5345 O O . GLN D 2 100 ? 70.258 -82.896 -18.262 1.00 99.68 100 GLN D O 1
ATOM 5351 N N . GLU D 2 101 ? 68.470 -82.105 -19.402 1.00 97.66 101 GLU D N 1
ATOM 5352 C CA . GLU D 2 101 ? 68.916 -80.718 -19.502 1.00 98.11 101 GLU D CA 1
ATOM 5353 C C . GLU D 2 101 ? 69.134 -80.055 -18.108 1.00 103.15 101 GLU D C 1
ATOM 5354 O O . GLU D 2 101 ? 69.918 -79.109 -17.988 1.00 102.54 101 GLU D O 1
ATOM 5360 N N . ASP D 2 102 ? 68.481 -80.592 -17.063 1.00 100.65 102 ASP D N 1
ATOM 5361 C CA . ASP D 2 102 ? 68.569 -80.083 -15.691 1.00 100.58 102 ASP D CA 1
ATOM 5362 C C . ASP D 2 102 ? 69.917 -80.380 -14.984 1.00 103.72 102 ASP D C 1
ATOM 5363 O O . ASP D 2 102 ? 70.089 -79.964 -13.832 1.00 103.44 102 ASP D O 1
ATOM 5368 N N . VAL D 2 103 ? 70.884 -81.055 -15.668 1.00 98.65 103 VAL D N 1
ATOM 5369 C CA . VAL D 2 103 ? 72.200 -81.278 -15.074 1.00 97.46 103 VAL D CA 1
ATOM 5370 C C . VAL D 2 103 ? 72.905 -79.929 -15.052 1.00 99.59 103 VAL D C 1
ATOM 5371 O O . VAL D 2 103 ? 73.270 -79.377 -16.102 1.00 99.55 103 VAL D O 1
ATOM 5375 N N . ALA D 2 104 ? 72.931 -79.336 -13.848 1.00 94.33 104 ALA D N 1
ATOM 5376 C CA . ALA D 2 104 ? 73.479 -78.009 -13.563 1.00 93.55 104 ALA D CA 1
ATOM 5377 C C . ALA D 2 104 ? 73.528 -77.795 -12.067 1.00 94.62 104 ALA D C 1
ATOM 5378 O O . ALA D 2 104 ? 72.834 -78.494 -11.332 1.00 95.44 104 ALA D O 1
ATOM 5380 N N . THR D 2 105 ? 74.300 -76.800 -11.616 1.00 88.19 105 THR D N 1
ATOM 5381 C CA . THR D 2 105 ? 74.391 -76.431 -10.201 1.00 86.81 105 THR D CA 1
ATOM 5382 C C . THR D 2 105 ? 73.346 -75.359 -9.907 1.00 86.88 105 THR D C 1
ATOM 5383 O O . THR D 2 105 ? 73.166 -74.426 -10.716 1.00 85.87 105 THR D O 1
ATOM 5387 N N . TYR D 2 106 ? 72.657 -75.498 -8.757 1.00 80.19 106 TYR D N 1
ATOM 5388 C CA . TYR D 2 106 ? 71.620 -74.552 -8.341 1.00 78.60 106 TYR D CA 1
ATOM 5389 C C . TYR D 2 106 ? 72.032 -73.785 -7.110 1.00 82.44 106 TYR D C 1
ATOM 5390 O O . TYR D 2 106 ? 72.576 -74.378 -6.173 1.00 82.14 106 TYR D O 1
ATOM 5399 N N . PHE D 2 107 ? 71.784 -72.468 -7.105 1.00 79.07 107 PHE D N 1
ATOM 5400 C CA . PHE D 2 107 ? 72.170 -71.599 -5.992 1.00 79.31 107 PHE D CA 1
ATOM 5401 C C . PHE D 2 107 ? 71.038 -70.789 -5.449 1.00 86.09 107 PHE D C 1
ATOM 5402 O O . PHE D 2 107 ? 70.285 -70.198 -6.208 1.00 85.11 107 PHE D O 1
ATOM 5410 N N . CYS D 2 108 ? 70.965 -70.671 -4.135 1.00 87.81 108 CYS D N 1
ATOM 5411 C CA . CYS D 2 108 ? 69.994 -69.766 -3.546 1.00 89.30 108 CYS D CA 1
ATOM 5412 C C . CYS D 2 108 ? 70.779 -68.451 -3.287 1.00 90.57 108 CYS D C 1
ATOM 5413 O O . CYS D 2 108 ? 72.004 -68.434 -3.468 1.00 90.00 108 CYS D O 1
ATOM 5416 N N . GLN D 2 109 ? 70.085 -67.348 -2.964 1.00 83.88 109 GLN D N 1
ATOM 5417 C CA . GLN D 2 109 ? 70.701 -66.048 -2.713 1.00 82.13 109 GLN D CA 1
ATOM 5418 C C . GLN D 2 109 ? 69.710 -65.140 -2.006 1.00 85.41 109 GLN D C 1
ATOM 5419 O O . GLN D 2 109 ? 68.543 -65.148 -2.374 1.00 85.02 109 GLN D O 1
ATOM 5425 N N . GLN D 2 110 ? 70.155 -64.357 -1.002 1.00 82.54 110 GLN D N 1
ATOM 5426 C CA . GLN D 2 110 ? 69.269 -63.407 -0.301 1.00 82.56 110 GLN D CA 1
ATOM 5427 C C . GLN D 2 110 ? 69.445 -61.968 -0.826 1.00 88.71 110 GLN D C 1
ATOM 5428 O O . GLN D 2 110 ? 70.553 -61.587 -1.216 1.00 89.18 110 GLN D O 1
ATOM 5434 N N . GLY D 2 111 ? 68.360 -61.200 -0.828 1.00 85.99 111 GLY D N 1
ATOM 5435 C CA . GLY D 2 111 ? 68.340 -59.804 -1.252 1.00 86.62 111 GLY D CA 1
ATOM 5436 C C . GLY D 2 111 ? 67.768 -58.897 -0.182 1.00 93.37 111 GLY D C 1
ATOM 5437 O O . GLY D 2 111 ? 67.574 -57.698 -0.406 1.00 92.40 111 GLY D O 1
ATOM 5438 N N . TYR D 2 112 ? 67.501 -59.485 0.996 1.00 93.32 112 TYR D N 1
ATOM 5439 C CA . TYR D 2 112 ? 66.929 -58.833 2.168 1.00 94.92 112 TYR D CA 1
ATOM 5440 C C . TYR D 2 112 ? 67.818 -57.710 2.690 1.00 102.58 112 TYR D C 1
ATOM 5441 O O . TYR D 2 112 ? 67.304 -56.609 2.872 1.00 103.92 112 TYR D O 1
ATOM 5450 N N . THR D 2 113 ? 69.126 -57.979 2.951 1.00 99.30 113 THR D N 1
ATOM 5451 C CA . THR D 2 113 ? 70.087 -56.951 3.380 1.00 99.05 113 THR D CA 1
ATOM 5452 C C . THR D 2 113 ? 71.196 -56.850 2.323 1.00 102.79 113 THR D C 1
ATOM 5453 O O . THR D 2 113 ? 71.495 -57.842 1.648 1.00 102.32 113 THR D O 1
ATOM 5457 N N . LEU D 2 114 ? 71.770 -55.634 2.180 1.00 99.05 114 LEU D N 1
ATOM 5458 C CA . LEU D 2 114 ? 72.661 -55.234 1.090 1.00 98.68 114 LEU D CA 1
ATOM 5459 C C . LEU D 2 114 ? 73.853 -56.145 0.787 1.00 100.80 114 LEU D C 1
ATOM 5460 O O . LEU D 2 114 ? 74.011 -56.358 -0.415 1.00 101.65 114 LEU D O 1
ATOM 5465 N N . PRO D 2 115 ? 74.724 -56.690 1.664 1.00 91.78 115 PRO D N 1
ATOM 5466 C CA . PRO D 2 115 ? 75.729 -57.623 1.127 1.00 90.03 115 PRO D CA 1
ATOM 5467 C C . PRO D 2 115 ? 74.959 -58.909 0.761 1.00 94.00 115 PRO D C 1
ATOM 5468 O O . PRO D 2 115 ? 74.604 -59.681 1.644 1.00 93.78 115 PRO D O 1
ATOM 5472 N N . TRP D 2 116 ? 74.534 -59.025 -0.525 1.00 90.93 116 TRP D N 1
ATOM 5473 C CA . TRP D 2 116 ? 73.732 -60.140 -1.032 1.00 91.24 116 TRP D CA 1
ATOM 5474 C C . TRP D 2 116 ? 74.624 -61.336 -1.007 1.00 97.38 116 TRP D C 1
ATOM 5475 O O . TRP D 2 116 ? 75.762 -61.246 -1.457 1.00 98.08 116 TRP D O 1
ATOM 5486 N N . THR D 2 117 ? 74.178 -62.417 -0.379 1.00 94.75 117 THR D N 1
ATOM 5487 C CA . THR D 2 117 ? 75.028 -63.595 -0.247 1.00 94.92 117 THR D CA 1
ATOM 5488 C C . THR D 2 117 ? 74.564 -64.735 -1.146 1.00 98.19 117 THR D C 1
ATOM 5489 O O . THR D 2 117 ? 73.367 -65.013 -1.207 1.00 98.19 117 THR D O 1
ATOM 5493 N N . PHE D 2 118 ? 75.505 -65.374 -1.863 1.00 93.80 118 PHE D N 1
ATOM 5494 C CA . PHE D 2 118 ? 75.223 -66.542 -2.692 1.00 93.33 118 PHE D CA 1
ATOM 5495 C C . PHE D 2 118 ? 75.596 -67.789 -1.893 1.00 99.22 118 PHE D C 1
ATOM 5496 O O . PHE D 2 118 ? 76.711 -67.883 -1.369 1.00 99.41 118 PHE D O 1
ATOM 5504 N N . GLY D 2 119 ? 74.656 -68.720 -1.785 1.00 95.95 119 GLY D N 1
ATOM 5505 C CA . GLY D 2 119 ? 74.876 -69.989 -1.106 1.00 95.76 119 GLY D CA 1
ATOM 5506 C C . GLY D 2 119 ? 75.948 -70.848 -1.762 1.00 99.98 119 GLY D C 1
ATOM 5507 O O . GLY D 2 119 ? 76.492 -70.499 -2.827 1.00 98.76 119 GLY D O 1
ATOM 5508 N N . GLY D 2 120 ? 76.255 -71.963 -1.094 1.00 97.07 120 GLY D N 1
ATOM 5509 C CA . GLY D 2 120 ? 77.256 -72.940 -1.511 1.00 97.04 120 GLY D CA 1
ATOM 5510 C C . GLY D 2 120 ? 76.943 -73.619 -2.827 1.00 101.36 120 GLY D C 1
ATOM 5511 O O . GLY D 2 120 ? 77.841 -73.819 -3.656 1.00 101.65 120 GLY D O 1
ATOM 5512 N N . GLY D 2 121 ? 75.668 -73.959 -3.012 1.00 97.15 121 GLY D N 1
ATOM 5513 C CA . GLY D 2 121 ? 75.178 -74.607 -4.222 1.00 96.49 121 GLY D CA 1
ATOM 5514 C C . GLY D 2 121 ? 75.057 -76.110 -4.128 1.00 99.08 121 GLY D C 1
ATOM 5515 O O . GLY D 2 121 ? 75.647 -76.746 -3.249 1.00 98.06 121 GLY D O 1
ATOM 5516 N N . THR D 2 122 ? 74.275 -76.680 -5.040 1.00 95.35 122 THR D N 1
ATOM 5517 C CA . THR D 2 122 ? 74.031 -78.109 -5.107 1.00 95.27 122 THR D CA 1
ATOM 5518 C C . THR D 2 122 ? 74.086 -78.537 -6.557 1.00 99.90 122 THR D C 1
ATOM 5519 O O . THR D 2 122 ? 73.257 -78.106 -7.369 1.00 99.80 122 THR D O 1
ATOM 5523 N N . LYS D 2 123 ? 75.095 -79.348 -6.895 1.00 97.12 123 LYS D N 1
ATOM 5524 C CA . LYS D 2 123 ? 75.252 -79.876 -8.246 1.00 97.45 123 LYS D CA 1
ATOM 5525 C C . LYS D 2 123 ? 74.266 -81.020 -8.369 1.00 104.05 123 LYS D C 1
ATOM 5526 O O . LYS D 2 123 ? 74.151 -81.837 -7.453 1.00 103.83 123 LYS D O 1
ATOM 5528 N N . LEU D 2 124 ? 73.492 -81.022 -9.456 1.00 102.78 124 LEU D N 1
ATOM 5529 C CA . LEU D 2 124 ? 72.478 -82.032 -9.728 1.00 103.71 124 LEU D CA 1
ATOM 5530 C C . LEU D 2 124 ? 72.962 -83.006 -10.816 1.00 111.03 124 LEU D C 1
ATOM 5531 O O . LEU D 2 124 ? 72.960 -82.671 -12.003 1.00 110.99 124 LEU D O 1
ATOM 5536 N N . GLU D 2 125 ? 73.379 -84.208 -10.400 1.00 109.61 125 GLU D N 1
ATOM 5537 C CA . GLU D 2 125 ? 73.831 -85.254 -11.313 1.00 110.14 125 GLU D CA 1
ATOM 5538 C C . GLU D 2 125 ? 72.651 -86.168 -11.671 1.00 114.90 125 GLU D C 1
ATOM 5539 O O . GLU D 2 125 ? 71.648 -86.199 -10.949 1.00 114.29 125 GLU D O 1
ATOM 5541 N N . ILE D 2 126 ? 72.774 -86.904 -12.785 1.00 112.24 126 ILE D N 1
ATOM 5542 C CA . ILE D 2 126 ? 71.748 -87.827 -13.275 1.00 112.37 126 ILE D CA 1
ATOM 5543 C C . ILE D 2 126 ? 72.118 -89.293 -12.986 1.00 117.53 126 ILE D C 1
ATOM 5544 O O . ILE D 2 126 ? 73.225 -89.725 -13.306 1.00 116.32 126 ILE D O 1
ATOM 5549 N N . LYS D 2 127 ? 71.182 -90.048 -12.372 1.00 115.94 127 LYS D N 1
ATOM 5550 C CA . LYS D 2 127 ? 71.352 -91.471 -12.096 1.00 116.44 127 LYS D CA 1
ATOM 5551 C C . LYS D 2 127 ? 70.943 -92.241 -13.346 1.00 123.24 127 LYS D C 1
ATOM 5552 O O . LYS D 2 127 ? 69.905 -91.941 -13.943 1.00 122.91 127 LYS D O 1
ATOM 5554 N N . ARG D 2 128 ? 71.775 -93.207 -13.763 1.00 121.90 128 ARG D N 1
ATOM 5555 C CA . ARG D 2 128 ? 71.531 -94.039 -14.946 1.00 122.53 128 ARG D CA 1
ATOM 5556 C C . ARG D 2 128 ? 72.251 -95.402 -14.828 1.00 129.56 128 ARG D C 1
ATOM 5557 O O . ARG D 2 128 ? 73.040 -95.593 -13.896 1.00 129.50 128 ARG D O 1
ATOM 5565 N N . ALA D 2 129 ? 71.956 -96.354 -15.760 1.00 127.28 129 ALA D N 1
ATOM 5566 C CA . ALA D 2 129 ? 72.537 -97.702 -15.821 1.00 127.13 129 ALA D CA 1
ATOM 5567 C C . ALA D 2 129 ? 74.059 -97.647 -15.844 1.00 132.67 129 ALA D C 1
ATOM 5568 O O . ALA D 2 129 ? 74.634 -96.783 -16.507 1.00 132.32 129 ALA D O 1
ATOM 5570 N N . ASP D 2 130 ? 74.706 -98.538 -15.079 1.00 131.28 130 ASP D N 1
ATOM 5571 C CA . ASP D 2 130 ? 76.167 -98.614 -14.974 1.00 132.41 130 ASP D CA 1
ATOM 5572 C C . ASP D 2 130 ? 76.845 -99.060 -16.281 1.00 136.37 130 ASP D C 1
ATOM 5573 O O . ASP D 2 130 ? 76.737 -100.223 -16.686 1.00 135.88 130 ASP D O 1
ATOM 5578 N N . ALA D 2 131 ? 77.535 -98.117 -16.936 1.00 133.02 131 ALA D N 1
ATOM 5579 C CA . ALA D 2 131 ? 78.229 -98.357 -18.196 1.00 132.99 131 ALA D CA 1
ATOM 5580 C C . ALA D 2 131 ? 79.719 -98.588 -17.997 1.00 137.42 131 ALA D C 1
ATOM 5581 O O . ALA D 2 131 ? 80.360 -97.902 -17.196 1.00 136.32 131 ALA D O 1
ATOM 5583 N N . ALA D 2 132 ? 80.261 -99.568 -18.727 1.00 135.65 132 ALA D N 1
ATOM 5584 C CA . ALA D 2 132 ? 81.679 -99.925 -18.688 1.00 136.45 132 ALA D CA 1
ATOM 5585 C C . ALA D 2 132 ? 82.470 -98.974 -19.592 1.00 141.13 132 ALA D C 1
ATOM 5586 O O . ALA D 2 132 ? 81.970 -98.613 -20.661 1.00 141.15 132 ALA D O 1
ATOM 5588 N N . PRO D 2 133 ? 83.686 -98.538 -19.188 1.00 137.75 133 PRO D N 1
ATOM 5589 C CA . PRO D 2 133 ? 84.425 -97.573 -20.019 1.00 137.73 133 PRO D CA 1
ATOM 5590 C C . PRO D 2 133 ? 84.996 -98.118 -21.327 1.00 142.39 133 PRO D C 1
ATOM 5591 O O . PRO D 2 133 ? 85.192 -99.328 -21.475 1.00 142.31 133 PRO D O 1
ATOM 5595 N N . THR D 2 134 ? 85.251 -97.205 -22.278 1.00 138.75 134 THR D N 1
ATOM 5596 C CA . THR D 2 134 ? 85.839 -97.494 -23.584 1.00 138.40 134 THR D CA 1
ATOM 5597 C C . THR D 2 134 ? 87.306 -97.090 -23.440 1.00 140.94 134 THR D C 1
ATOM 5598 O O . THR D 2 134 ? 87.694 -95.976 -23.800 1.00 140.55 134 THR D O 1
ATOM 5602 N N . VAL D 2 135 ? 88.100 -97.980 -22.840 1.00 136.95 135 VAL D N 1
ATOM 5603 C CA . VAL D 2 135 ? 89.512 -97.740 -22.549 1.00 136.80 135 VAL D CA 1
ATOM 5604 C C . VAL D 2 135 ? 90.389 -97.841 -23.801 1.00 141.26 135 VAL D C 1
ATOM 5605 O O . VAL D 2 135 ? 90.467 -98.904 -24.427 1.00 140.86 135 VAL D O 1
ATOM 5609 N N . SER D 2 136 ? 91.062 -96.723 -24.141 1.00 137.97 136 SER D N 1
ATOM 5610 C CA . SER D 2 136 ? 91.977 -96.603 -25.278 1.00 137.66 136 SER D CA 1
ATOM 5611 C C . SER D 2 136 ? 93.284 -95.955 -24.826 1.00 142.45 136 SER D C 1
ATOM 5612 O O . SER D 2 136 ? 93.273 -94.889 -24.202 1.00 142.26 136 SER D O 1
ATOM 5615 N N . ILE D 2 137 ? 94.405 -96.622 -25.115 1.00 139.44 137 ILE D N 1
ATOM 5616 C CA . ILE D 2 137 ? 95.743 -96.153 -24.760 1.00 139.51 137 ILE D CA 1
ATOM 5617 C C . ILE D 2 137 ? 96.462 -95.634 -26.006 1.00 145.56 137 ILE D C 1
ATOM 5618 O O . ILE D 2 137 ? 96.388 -96.260 -27.063 1.00 145.53 137 ILE D O 1
ATOM 5623 N N . PHE D 2 138 ? 97.121 -94.472 -25.885 1.00 143.46 138 PHE D N 1
ATOM 5624 C CA . PHE D 2 138 ? 97.835 -93.837 -26.985 1.00 143.81 138 PHE D CA 1
ATOM 5625 C C . PHE D 2 138 ? 99.316 -93.621 -26.700 1.00 149.29 138 PHE D C 1
ATOM 5626 O O . PHE D 2 138 ? 99.676 -93.062 -25.661 1.00 148.88 138 PHE D O 1
ATOM 5634 N N . PRO D 2 139 ? 100.190 -94.059 -27.628 1.00 146.95 139 PRO D N 1
ATOM 5635 C CA . PRO D 2 139 ? 101.631 -93.870 -27.422 1.00 147.18 139 PRO D CA 1
ATOM 5636 C C . PRO D 2 139 ? 102.071 -92.429 -27.691 1.00 151.65 139 PRO D C 1
ATOM 5637 O O . PRO D 2 139 ? 101.403 -91.737 -28.467 1.00 151.11 139 PRO D O 1
ATOM 5641 N N . PRO D 2 140 ? 103.195 -91.957 -27.088 1.00 149.75 140 PRO D N 1
ATOM 5642 C CA . PRO D 2 140 ? 103.665 -90.588 -27.373 1.00 150.49 140 PRO D CA 1
ATOM 5643 C C . PRO D 2 140 ? 104.017 -90.397 -28.848 1.00 155.47 140 PRO D C 1
ATOM 5644 O O . PRO D 2 140 ? 104.751 -91.212 -29.425 1.00 154.67 140 PRO D O 1
ATOM 5648 N N . SER D 2 141 ? 103.455 -89.335 -29.460 1.00 153.01 141 SER D N 1
ATOM 5649 C CA . SER D 2 141 ? 103.656 -88.994 -30.871 1.00 153.15 141 SER D CA 1
ATOM 5650 C C . SER D 2 141 ? 105.097 -88.634 -31.174 1.00 155.77 141 SER D C 1
ATOM 5651 O O . SER D 2 141 ? 105.742 -87.962 -30.366 1.00 155.36 141 SER D O 1
ATOM 5654 N N . SER D 2 142 ? 105.580 -89.028 -32.362 1.00 151.50 142 SER D N 1
ATOM 5655 C CA . SER D 2 142 ? 106.940 -88.721 -32.812 1.00 151.23 142 SER D CA 1
ATOM 5656 C C . SER D 2 142 ? 107.178 -87.201 -32.974 1.00 155.13 142 SER D C 1
ATOM 5657 O O . SER D 2 142 ? 108.307 -86.776 -33.235 1.00 155.44 142 SER D O 1
ATOM 5660 N N . GLU D 2 143 ? 106.116 -86.394 -32.772 1.00 150.59 143 GLU D N 1
ATOM 5661 C CA . GLU D 2 143 ? 106.156 -84.937 -32.805 1.00 149.82 143 GLU D CA 1
ATOM 5662 C C . GLU D 2 143 ? 106.656 -84.442 -31.453 1.00 152.98 143 GLU D C 1
ATOM 5663 O O . GLU D 2 143 ? 107.601 -83.657 -31.404 1.00 152.13 143 GLU D O 1
ATOM 5669 N N . GLN D 2 144 ? 106.035 -84.933 -30.354 1.00 149.61 144 GLN D N 1
ATOM 5670 C CA . GLN D 2 144 ? 106.366 -84.601 -28.964 1.00 149.40 144 GLN D CA 1
ATOM 5671 C C . GLN D 2 144 ? 107.740 -85.092 -28.551 1.00 153.17 144 GLN D C 1
ATOM 5672 O O . GLN D 2 144 ? 108.383 -84.464 -27.707 1.00 152.22 144 GLN D O 1
ATOM 5674 N N . LEU D 2 145 ? 108.192 -86.208 -29.151 1.00 149.26 145 LEU D N 1
ATOM 5675 C CA . LEU D 2 145 ? 109.480 -86.839 -28.859 1.00 148.18 145 LEU D CA 1
ATOM 5676 C C . LEU D 2 145 ? 110.682 -86.005 -29.302 1.00 149.87 145 LEU D C 1
ATOM 5677 O O . LEU D 2 145 ? 111.785 -86.217 -28.796 1.00 150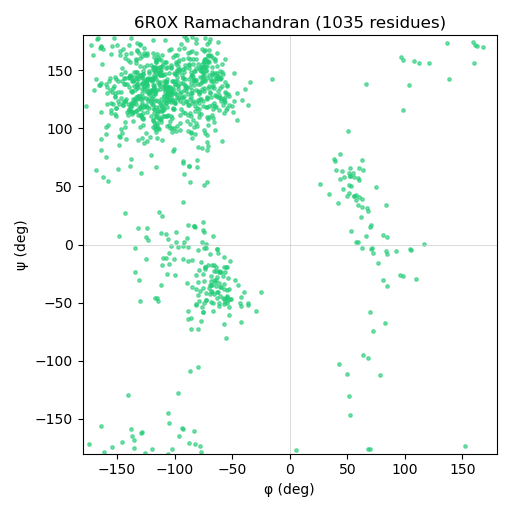.03 145 LEU D O 1
ATOM 5682 N N . THR D 2 146 ? 110.464 -85.030 -30.195 1.00 144.95 146 THR D N 1
ATOM 5683 C CA . THR D 2 146 ? 111.531 -84.141 -30.647 1.00 144.49 146 THR D CA 1
ATOM 5684 C C . THR D 2 146 ? 111.781 -83.048 -29.602 1.00 147.25 146 THR D C 1
ATOM 5685 O O . THR D 2 146 ? 112.928 -82.629 -29.413 1.00 146.20 146 THR D O 1
ATOM 5689 N N . SER D 2 147 ? 110.706 -82.641 -28.882 1.00 143.43 147 SER D N 1
ATOM 5690 C CA . SER D 2 147 ? 110.696 -81.625 -27.815 1.00 143.08 147 SER D CA 1
ATOM 5691 C C . SER D 2 147 ? 111.310 -82.125 -26.477 1.00 145.71 147 SER D C 1
ATOM 5692 O O . SER D 2 147 ? 111.068 -81.530 -25.420 1.00 144.66 147 SER D O 1
ATOM 5695 N N . GLY D 2 148 ? 112.104 -83.201 -26.555 1.00 141.67 148 GLY D N 1
ATOM 5696 C CA . GLY D 2 148 ? 112.783 -83.836 -25.428 1.00 140.96 148 GLY D CA 1
ATOM 5697 C C . GLY D 2 148 ? 111.854 -84.383 -24.363 1.00 143.95 148 GLY D C 1
ATOM 5698 O O . GLY D 2 148 ? 112.267 -84.538 -23.210 1.00 143.73 148 GLY D O 1
ATOM 5699 N N . GLY D 2 149 ? 110.609 -84.671 -24.755 1.00 140.05 149 GLY D N 1
ATOM 5700 C CA . GLY D 2 149 ? 109.568 -85.175 -23.868 1.00 139.80 149 GLY D CA 1
ATOM 5701 C C . GLY D 2 149 ? 108.710 -86.285 -24.438 1.00 143.27 149 GLY D C 1
ATOM 5702 O O . GLY D 2 149 ? 108.698 -86.520 -25.648 1.00 141.76 149 GLY D O 1
ATOM 5703 N N . ALA D 2 150 ? 107.977 -86.973 -23.548 1.00 140.70 150 ALA D N 1
ATOM 5704 C CA . ALA D 2 150 ? 107.080 -88.080 -23.892 1.00 140.63 150 ALA D CA 1
ATOM 5705 C C . ALA D 2 150 ? 105.825 -88.059 -23.021 1.00 144.01 150 ALA D C 1
ATOM 5706 O O . ALA D 2 150 ? 105.910 -87.729 -21.836 1.00 143.69 150 ALA D O 1
ATOM 5708 N N . SER D 2 151 ? 104.663 -88.411 -23.603 1.00 140.01 151 SER D N 1
ATOM 5709 C CA . SER D 2 151 ? 103.398 -88.448 -22.873 1.00 139.58 151 SER D CA 1
ATOM 5710 C C . SER D 2 151 ? 102.493 -89.593 -23.301 1.00 143.71 151 SER D C 1
ATOM 5711 O O . SER D 2 151 ? 102.160 -89.721 -24.482 1.00 142.82 151 SER D O 1
ATOM 5714 N N . VAL D 2 152 ? 102.103 -90.430 -22.326 1.00 141.17 152 VAL D N 1
ATOM 5715 C CA . VAL D 2 152 ? 101.210 -91.572 -22.533 1.00 141.45 152 VAL D CA 1
ATOM 5716 C C . VAL D 2 152 ? 99.807 -91.142 -22.116 1.00 147.78 152 VAL D C 1
ATOM 5717 O O . VAL D 2 152 ? 99.633 -90.608 -21.022 1.00 148.01 152 VAL D O 1
ATOM 5721 N N . VAL D 2 153 ? 98.816 -91.366 -22.987 1.00 145.61 153 VAL D N 1
ATOM 5722 C CA . VAL D 2 153 ? 97.427 -90.989 -22.738 1.00 146.15 153 VAL D CA 1
ATOM 5723 C C . VAL D 2 153 ? 96.518 -92.188 -22.730 1.00 153.05 153 VAL D C 1
ATOM 5724 O O . VAL D 2 153 ? 96.522 -92.975 -23.671 1.00 153.12 153 VAL D O 1
ATOM 5728 N N . CYS D 2 154 ? 95.729 -92.318 -21.672 1.00 152.13 154 CYS D N 1
ATOM 5729 C CA . CYS D 2 154 ? 94.774 -93.404 -21.524 1.00 154.21 154 CYS D CA 1
ATOM 5730 C C . CYS D 2 154 ? 93.416 -92.774 -21.290 1.00 152.50 154 CYS D C 1
ATOM 5731 O O . CYS D 2 154 ? 93.272 -91.908 -20.422 1.00 152.28 154 CYS D O 1
ATOM 5734 N N . PHE D 2 155 ? 92.434 -93.162 -22.102 1.00 145.00 155 PHE D N 1
ATOM 5735 C CA . PHE D 2 155 ? 91.086 -92.621 -21.986 1.00 143.23 155 PHE D CA 1
ATOM 5736 C C . PHE D 2 155 ? 90.057 -93.668 -21.561 1.00 144.56 155 PHE D C 1
ATOM 5737 O O . PHE D 2 155 ? 90.326 -94.867 -21.651 1.00 144.44 155 PHE D O 1
ATOM 5745 N N . LEU D 2 156 ? 88.891 -93.198 -21.051 1.00 137.78 156 LEU D N 1
ATOM 5746 C CA . LEU D 2 156 ? 87.742 -94.000 -20.617 1.00 135.87 156 LEU D CA 1
ATOM 5747 C C . LEU D 2 156 ? 86.505 -93.252 -21.124 1.00 137.40 156 LEU D C 1
ATOM 5748 O O . LEU D 2 156 ? 85.756 -92.677 -20.341 1.00 137.02 156 LEU D O 1
ATOM 5753 N N . ASN D 2 157 ? 86.346 -93.225 -22.463 1.00 132.70 157 ASN D N 1
ATOM 5754 C CA . ASN D 2 157 ? 85.351 -92.498 -23.264 1.00 131.71 157 ASN D CA 1
ATOM 5755 C C . ASN D 2 157 ? 83.892 -92.493 -22.734 1.00 133.83 157 ASN D C 1
ATOM 5756 O O . ASN D 2 157 ? 83.324 -91.404 -22.613 1.00 133.33 157 ASN D O 1
ATOM 5758 N N . ASN D 2 158 ? 83.283 -93.666 -22.441 1.00 128.77 158 ASN D N 1
ATOM 5759 C CA . ASN D 2 158 ? 81.885 -93.706 -21.981 1.00 127.70 158 ASN D CA 1
ATOM 5760 C C . ASN D 2 158 ? 81.640 -94.648 -20.795 1.00 127.92 158 ASN D C 1
ATOM 5761 O O . ASN D 2 158 ? 81.626 -95.863 -20.966 1.00 126.02 158 ASN D O 1
ATOM 5766 N N . PHE D 2 159 ? 81.425 -94.076 -19.600 1.00 124.07 159 PHE D N 1
ATOM 5767 C CA . PHE D 2 159 ? 81.167 -94.840 -18.373 1.00 124.06 159 PHE D CA 1
ATOM 5768 C C . PHE D 2 159 ? 80.271 -94.098 -17.361 1.00 131.48 159 PHE D C 1
ATOM 5769 O O . PHE D 2 159 ? 80.000 -92.906 -17.528 1.00 131.48 159 PHE D O 1
ATOM 5777 N N . TYR D 2 160 ? 79.849 -94.819 -16.291 1.00 129.55 160 TYR D N 1
ATOM 5778 C CA . TYR D 2 160 ? 79.026 -94.351 -15.164 1.00 129.62 160 TYR D CA 1
ATOM 5779 C C . TYR D 2 160 ? 79.102 -95.400 -14.037 1.00 135.07 160 TYR D C 1
ATOM 5780 O O . TYR D 2 160 ? 79.062 -96.592 -14.351 1.00 134.03 160 TYR D O 1
ATOM 5789 N N . PRO D 2 161 ? 79.241 -95.037 -12.738 1.00 134.08 161 PRO D N 1
ATOM 5790 C CA . PRO D 2 161 ? 79.281 -93.689 -12.135 1.00 134.93 161 PRO D CA 1
ATOM 5791 C C . PRO D 2 161 ? 80.614 -92.936 -12.266 1.00 141.96 161 PRO D C 1
ATOM 5792 O O . PRO D 2 161 ? 81.523 -93.404 -12.946 1.00 141.02 161 PRO D O 1
ATOM 5796 N N . LYS D 2 162 ? 80.705 -91.762 -11.598 1.00 141.57 162 LYS D N 1
ATOM 5797 C CA . LYS D 2 162 ? 81.819 -90.811 -11.592 1.00 142.85 162 LYS D CA 1
ATOM 5798 C C . LYS D 2 162 ? 83.189 -91.368 -11.176 1.00 151.52 162 LYS D C 1
ATOM 5799 O O . LYS D 2 162 ? 84.159 -91.105 -11.886 1.00 151.13 162 LYS D O 1
ATOM 5801 N N . ASP D 2 163 ? 83.290 -92.093 -10.037 1.00 152.17 163 ASP D N 1
ATOM 5802 C CA . ASP D 2 163 ? 84.573 -92.608 -9.525 1.00 154.09 163 ASP D CA 1
ATOM 5803 C C . ASP D 2 163 ? 85.106 -93.866 -10.249 1.00 163.61 163 ASP D C 1
ATOM 5804 O O . ASP D 2 163 ? 84.381 -94.850 -10.417 1.00 163.00 163 ASP D O 1
ATOM 5809 N N . VAL D 2 164 ? 86.400 -93.817 -10.641 1.00 164.44 164 VAL D N 1
ATOM 5810 C CA . VAL D 2 164 ? 87.161 -94.890 -11.294 1.00 166.23 164 VAL D CA 1
ATOM 5811 C C . VAL D 2 164 ? 88.653 -94.756 -10.916 1.00 174.58 164 VAL D C 1
ATOM 5812 O O . VAL D 2 164 ? 89.312 -93.783 -11.298 1.00 173.68 164 VAL D O 1
ATOM 5816 N N . ASN D 2 165 ? 89.153 -95.705 -10.106 1.00 175.84 165 ASN D N 1
ATOM 5817 C CA . ASN D 2 165 ? 90.537 -95.706 -9.630 1.00 178.03 165 ASN D CA 1
ATOM 5818 C C . ASN D 2 165 ? 91.491 -96.372 -10.626 1.00 187.16 165 ASN D C 1
ATOM 5819 O O . ASN D 2 165 ? 91.612 -97.600 -10.660 1.00 186.33 165 ASN D O 1
ATOM 5824 N N . VAL D 2 166 ? 92.153 -95.542 -11.450 1.00 188.21 166 VAL D N 1
ATOM 5825 C CA . VAL D 2 166 ? 93.101 -95.998 -12.468 1.00 190.24 166 VAL D CA 1
ATOM 5826 C C . VAL D 2 166 ? 94.434 -96.421 -11.869 1.00 199.40 166 VAL D C 1
ATOM 5827 O O . VAL D 2 166 ? 94.878 -95.868 -10.860 1.00 198.46 166 VAL D O 1
ATOM 5831 N N . LYS D 2 167 ? 95.068 -97.405 -12.515 1.00 200.56 167 LYS D N 1
ATOM 5832 C CA . LYS D 2 167 ? 96.364 -97.956 -12.150 1.00 202.97 167 LYS D CA 1
ATOM 5833 C C . LYS D 2 167 ? 96.998 -98.516 -13.417 1.00 214.36 167 LYS D C 1
ATOM 5834 O O . LYS D 2 167 ? 96.401 -99.368 -14.078 1.00 213.92 167 LYS D O 1
ATOM 5836 N N . TRP D 2 168 ? 98.184 -98.004 -13.782 1.00 217.53 168 TRP D N 1
ATOM 5837 C CA . TRP D 2 168 ? 98.898 -98.441 -14.980 1.00 220.28 168 TRP D CA 1
ATOM 5838 C C . TRP D 2 168 ? 100.323 -98.910 -14.708 1.00 230.81 168 TRP D C 1
ATOM 5839 O O . TRP D 2 168 ? 101.036 -98.316 -13.896 1.00 230.09 168 TRP D O 1
ATOM 5850 N N . LYS D 2 169 ? 100.732 -99.980 -15.407 1.00 233.25 169 LYS D N 1
ATOM 5851 C CA . LYS D 2 169 ? 102.050 -100.581 -15.259 1.00 236.02 169 LYS D CA 1
ATOM 5852 C C . LYS D 2 169 ? 102.851 -100.608 -16.551 1.00 245.96 169 LYS D C 1
ATOM 5853 O O . LYS D 2 169 ? 102.300 -100.857 -17.624 1.00 245.87 169 LYS D O 1
ATOM 5855 N N . ILE D 2 170 ? 104.164 -100.366 -16.429 1.00 246.84 170 ILE D N 1
ATOM 5856 C CA . ILE D 2 170 ? 105.137 -100.387 -17.521 1.00 248.92 170 ILE D CA 1
ATOM 5857 C C . ILE D 2 170 ? 106.088 -101.541 -17.184 1.00 257.65 170 ILE D C 1
ATOM 5858 O O . ILE D 2 170 ? 106.935 -101.402 -16.298 1.00 256.98 170 ILE D O 1
ATOM 5863 N N . ASP D 2 171 ? 105.880 -102.704 -17.842 1.00 258.00 171 ASP D N 1
ATOM 5864 C CA . ASP D 2 171 ? 106.596 -103.978 -17.637 1.00 259.57 171 ASP D CA 1
ATOM 5865 C C . ASP D 2 171 ? 106.249 -104.627 -16.277 1.00 266.20 171 ASP D C 1
ATOM 5866 O O . ASP D 2 171 ? 106.946 -105.544 -15.834 1.00 265.91 171 ASP D O 1
ATOM 5871 N N . GLY D 2 172 ? 105.171 -104.155 -15.649 1.00 264.85 172 GLY D N 1
ATOM 5872 C CA . GLY D 2 172 ? 104.699 -104.647 -14.359 1.00 265.55 172 GLY D CA 1
ATOM 5873 C C . GLY D 2 172 ? 104.884 -103.679 -13.206 1.00 271.69 172 GLY D C 1
ATOM 5874 O O . GLY D 2 172 ? 104.104 -103.712 -12.251 1.00 271.45 172 GLY D O 1
ATOM 5875 N N . SER D 2 173 ? 105.922 -102.817 -13.280 1.00 270.02 173 SER D N 1
ATOM 5876 C CA . SER D 2 173 ? 106.269 -101.824 -12.255 1.00 270.60 173 SER D CA 1
ATOM 5877 C C . SER D 2 173 ? 105.168 -100.793 -12.014 1.00 273.89 173 SER D C 1
ATOM 5878 O O . SER D 2 173 ? 104.496 -100.380 -12.958 1.00 273.08 173 SER D O 1
ATOM 5881 N N . GLU D 2 174 ? 104.996 -100.375 -10.749 1.00 270.16 174 GLU D N 1
ATOM 5882 C CA . GLU D 2 174 ? 103.985 -99.396 -10.349 1.00 269.54 174 GLU D CA 1
ATOM 5883 C C . GLU D 2 174 ? 104.517 -97.968 -10.498 1.00 270.63 174 GLU D C 1
ATOM 5884 O O . GLU D 2 174 ? 105.570 -97.641 -9.948 1.00 270.56 174 GLU D O 1
ATOM 5890 N N . ARG D 2 175 ? 103.786 -97.125 -11.248 1.00 265.24 175 ARG D N 1
ATOM 5891 C CA . ARG D 2 175 ? 104.157 -95.731 -11.482 1.00 264.23 175 ARG D CA 1
ATOM 5892 C C . ARG D 2 175 ? 103.091 -94.772 -10.947 1.00 265.33 175 ARG D C 1
ATOM 5893 O O . ARG D 2 175 ? 102.049 -94.581 -11.577 1.00 264.63 175 ARG D O 1
ATOM 5895 N N . GLN D 2 176 ? 103.350 -94.196 -9.762 1.00 259.60 176 GLN D N 1
ATOM 5896 C CA . GLN D 2 176 ? 102.458 -93.244 -9.091 1.00 258.07 176 GLN D CA 1
ATOM 5897 C C . GLN D 2 176 ? 102.900 -91.790 -9.298 1.00 257.33 176 GLN D C 1
ATOM 5898 O O . GLN D 2 176 ? 102.064 -90.886 -9.247 1.00 256.49 176 GLN D O 1
ATOM 5904 N N . SER D 2 177 ? 104.211 -91.572 -9.528 1.00 250.50 177 SER D N 1
ATOM 5905 C CA . SER D 2 177 ? 104.808 -90.252 -9.741 1.00 248.16 177 SER D CA 1
ATOM 5906 C C . SER D 2 177 ? 104.527 -89.703 -11.139 1.00 244.78 177 SER D C 1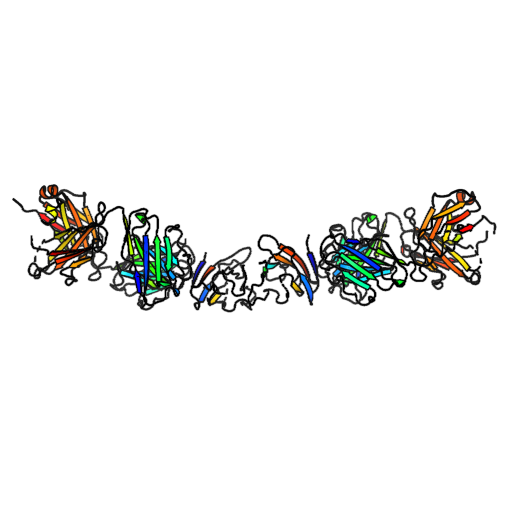
ATOM 5907 O O . SER D 2 177 ? 104.562 -90.453 -12.119 1.00 244.58 177 SER D O 1
ATOM 5910 N N . GLY D 2 178 ? 104.260 -88.397 -11.200 1.00 235.15 178 GLY D N 1
ATOM 5911 C CA . GLY D 2 178 ? 103.990 -87.650 -12.426 1.00 231.77 178 GLY D CA 1
ATOM 5912 C C . GLY D 2 178 ? 102.756 -88.065 -13.203 1.00 226.85 178 GLY D C 1
ATOM 5913 O O . GLY D 2 178 ? 102.742 -87.966 -14.432 1.00 226.38 178 GLY D O 1
ATOM 5914 N N . VAL D 2 179 ? 101.715 -88.530 -12.494 1.00 215.82 179 VAL D N 1
ATOM 5915 C CA . VAL D 2 179 ? 100.453 -88.961 -13.100 1.00 212.17 179 VAL D CA 1
ATOM 5916 C C . VAL D 2 179 ? 99.409 -87.878 -12.842 1.00 207.35 179 VAL D C 1
ATOM 5917 O O . VAL D 2 179 ? 99.182 -87.514 -11.686 1.00 207.04 179 VAL D O 1
ATOM 5921 N N . LEU D 2 180 ? 98.795 -87.349 -13.913 1.00 196.65 180 LEU D N 1
ATOM 5922 C CA . LEU D 2 180 ? 97.778 -86.302 -13.802 1.00 192.53 180 LEU D CA 1
ATOM 5923 C C . LEU D 2 180 ? 96.517 -86.646 -14.599 1.00 187.74 180 LEU D C 1
ATOM 5924 O O . LEU D 2 180 ? 96.580 -86.839 -15.817 1.00 187.54 180 LEU D O 1
ATOM 5929 N N . ASN D 2 181 ? 95.379 -86.763 -13.880 1.00 177.03 181 ASN D N 1
ATOM 5930 C CA . ASN D 2 181 ? 94.065 -87.135 -14.415 1.00 173.11 181 ASN D CA 1
ATOM 5931 C C . ASN D 2 181 ? 93.142 -85.934 -14.617 1.00 168.81 181 ASN D C 1
ATOM 5932 O O . ASN D 2 181 ? 93.358 -84.882 -14.014 1.00 168.00 181 ASN D O 1
ATOM 5937 N N . SER D 2 182 ? 92.095 -86.111 -15.451 1.00 159.32 182 SER D N 1
ATOM 5938 C CA . SER D 2 182 ? 91.096 -85.088 -15.773 1.00 156.33 182 SER D CA 1
ATOM 5939 C C . SER D 2 182 ? 89.748 -85.731 -16.130 1.00 154.00 182 SER D C 1
ATOM 5940 O O . SER D 2 182 ? 89.706 -86.650 -16.951 1.00 153.49 182 SER D O 1
ATOM 5943 N N . TRP D 2 183 ? 88.650 -85.247 -15.511 1.00 145.58 183 TRP D N 1
ATOM 5944 C CA . TRP D 2 183 ? 87.286 -85.750 -15.722 1.00 142.83 183 TRP D CA 1
ATOM 5945 C C . TRP D 2 183 ? 86.378 -84.698 -16.372 1.00 142.25 183 TRP D C 1
ATOM 5946 O O . TRP D 2 183 ? 86.416 -83.532 -15.974 1.00 141.64 183 TRP D O 1
ATOM 5957 N N . THR D 2 184 ? 85.517 -85.123 -17.321 1.00 135.71 184 THR D N 1
ATOM 5958 C CA . THR D 2 184 ? 84.530 -84.257 -17.980 1.00 134.35 184 THR D CA 1
ATOM 5959 C C . THR D 2 184 ? 83.252 -84.271 -17.156 1.00 138.26 184 THR D C 1
ATOM 5960 O O . THR D 2 184 ? 83.069 -85.179 -16.348 1.00 137.93 184 THR D O 1
ATOM 5964 N N . ASP D 2 185 ? 82.340 -83.313 -17.393 1.00 135.29 185 ASP D N 1
ATOM 5965 C CA . ASP D 2 185 ? 81.053 -83.301 -16.692 1.00 135.35 185 ASP D CA 1
ATOM 5966 C C . ASP D 2 185 ? 80.098 -84.288 -17.380 1.00 137.92 185 ASP D C 1
ATOM 5967 O O . ASP D 2 185 ? 80.373 -84.754 -18.491 1.00 136.94 185 ASP D O 1
ATOM 5972 N N . GLN D 2 186 ? 78.999 -84.630 -16.700 1.00 134.33 186 GLN D N 1
ATOM 5973 C CA . GLN D 2 186 ? 77.978 -85.532 -17.213 1.00 134.18 186 GLN D CA 1
ATOM 5974 C C . GLN D 2 186 ? 77.191 -84.818 -18.314 1.00 139.99 186 GLN D C 1
ATOM 5975 O O . GLN D 2 186 ? 76.454 -83.865 -18.032 1.00 139.85 186 GLN D O 1
ATOM 5981 N N . ASP D 2 187 ? 77.377 -85.255 -19.570 1.00 137.51 187 ASP D N 1
ATOM 5982 C CA . ASP D 2 187 ? 76.704 -84.652 -20.722 1.00 137.94 187 ASP D CA 1
ATOM 5983 C C . ASP D 2 187 ? 75.193 -84.798 -20.646 1.00 143.19 187 ASP D C 1
ATOM 5984 O O . ASP D 2 187 ? 74.698 -85.817 -20.167 1.00 143.04 187 ASP D O 1
ATOM 5989 N N . SER D 2 188 ? 74.461 -83.787 -21.126 1.00 140.34 188 SER D N 1
ATOM 5990 C CA . SER D 2 188 ? 73.004 -83.850 -21.161 1.00 140.42 188 SER D CA 1
ATOM 5991 C C . SER D 2 188 ? 72.554 -84.390 -22.536 1.00 144.86 188 SER D C 1
ATOM 5992 O O . SER D 2 188 ? 71.521 -83.976 -23.069 1.00 144.98 188 SER D O 1
ATOM 5995 N N . LYS D 2 189 ? 73.337 -85.345 -23.087 1.00 141.18 189 LYS D N 1
ATOM 5996 C CA . LYS D 2 189 ? 73.094 -85.996 -24.372 1.00 141.05 189 LYS D CA 1
ATOM 5997 C C . LYS D 2 189 ? 72.861 -87.497 -24.210 1.00 145.22 189 LYS D C 1
ATOM 5998 O O . LYS D 2 189 ? 71.933 -88.033 -24.819 1.00 145.42 189 LYS D O 1
ATOM 6000 N N . ASP D 2 190 ? 73.710 -88.175 -23.408 1.00 141.08 190 ASP D N 1
ATOM 6001 C CA . ASP D 2 190 ? 73.644 -89.618 -23.153 1.00 140.71 190 ASP D CA 1
ATOM 6002 C C . ASP D 2 190 ? 73.785 -89.959 -21.676 1.00 143.23 190 ASP D C 1
ATOM 6003 O O . ASP D 2 190 ? 73.679 -91.134 -21.307 1.00 143.38 190 ASP D O 1
ATOM 6008 N N . SER D 2 191 ? 74.007 -88.925 -20.833 1.00 137.88 191 SER D N 1
ATOM 6009 C CA . SER D 2 191 ? 74.173 -89.002 -19.375 1.00 136.71 191 SER D CA 1
ATOM 6010 C C . SER D 2 191 ? 75.286 -89.978 -18.957 1.00 138.58 191 SER D C 1
ATOM 6011 O O . SER D 2 191 ? 75.041 -90.973 -18.270 1.00 138.24 191 SER D O 1
ATOM 6014 N N . THR D 2 192 ? 76.515 -89.676 -19.399 1.00 133.40 192 THR D N 1
ATOM 6015 C CA . THR D 2 192 ? 77.704 -90.475 -19.117 1.00 132.37 192 THR D CA 1
ATOM 6016 C C . THR D 2 192 ? 78.870 -89.574 -18.660 1.00 135.45 192 THR D C 1
ATOM 6017 O O . THR D 2 192 ? 78.788 -88.348 -18.770 1.00 134.46 192 THR D O 1
ATOM 6021 N N . TYR D 2 193 ? 79.925 -90.199 -18.102 1.00 132.17 193 TYR D N 1
ATOM 6022 C CA . TYR D 2 193 ? 81.153 -89.558 -17.632 1.00 132.14 193 TYR D CA 1
ATOM 6023 C C . TYR D 2 193 ? 82.352 -90.058 -18.455 1.00 136.95 193 TYR D C 1
ATOM 6024 O O . TYR D 2 193 ? 82.318 -91.181 -18.970 1.00 136.59 193 TYR D O 1
ATOM 6033 N N . SER D 2 194 ? 83.405 -89.221 -18.577 1.00 133.75 194 SER D N 1
ATOM 6034 C CA . SER D 2 194 ? 84.635 -89.552 -19.299 1.00 133.60 194 SER D CA 1
ATOM 6035 C C . SER D 2 194 ? 85.877 -89.060 -18.549 1.00 138.03 194 SER D C 1
ATOM 6036 O O . SER D 2 194 ? 85.834 -88.000 -17.922 1.00 137.37 194 SER D O 1
ATOM 6039 N N . MET D 2 195 ? 86.977 -89.841 -18.603 1.00 135.57 195 MET D N 1
ATOM 6040 C CA . MET D 2 195 ? 88.224 -89.539 -17.897 1.00 135.79 195 MET D CA 1
ATOM 6041 C C . MET D 2 195 ? 89.472 -89.694 -18.765 1.00 140.86 195 MET D C 1
ATOM 6042 O O . MET D 2 195 ? 89.575 -90.644 -19.541 1.00 140.51 195 MET D O 1
ATOM 6047 N N . SER D 2 196 ? 90.433 -88.771 -18.594 1.00 138.55 196 SER D N 1
ATOM 6048 C CA . SER D 2 196 ? 91.712 -88.739 -19.303 1.00 139.11 196 SER D CA 1
ATOM 6049 C C . SER D 2 196 ? 92.872 -88.746 -18.326 1.00 145.34 196 SER D C 1
ATOM 6050 O O . SER D 2 196 ? 92.954 -87.864 -17.468 1.00 144.73 196 SER D O 1
ATOM 6053 N N . SER D 2 197 ? 93.791 -89.707 -18.483 1.00 144.19 197 SER D N 1
ATOM 6054 C CA . SER D 2 197 ? 94.983 -89.786 -17.648 1.00 145.21 197 SER D CA 1
ATOM 6055 C C . SER D 2 197 ? 96.231 -89.617 -18.506 1.00 153.16 197 SER D C 1
ATOM 6056 O O . SER D 2 197 ? 96.338 -90.223 -19.578 1.00 152.05 197 SER D O 1
ATOM 6059 N N . THR D 2 198 ? 97.153 -88.758 -18.047 1.00 154.09 198 THR D N 1
ATOM 6060 C CA . THR D 2 198 ? 98.388 -88.439 -18.756 1.00 155.94 198 THR D CA 1
ATOM 6061 C C . THR D 2 198 ? 99.623 -88.751 -17.906 1.00 167.09 198 THR D C 1
ATOM 6062 O O . THR D 2 198 ? 99.816 -88.161 -16.840 1.00 167.58 198 THR D O 1
ATOM 6066 N N . LEU D 2 199 ? 100.453 -89.684 -18.400 1.00 168.15 199 LEU D N 1
ATOM 6067 C CA . LEU D 2 199 ? 101.708 -90.110 -17.790 1.00 170.19 199 LEU D CA 1
ATOM 6068 C C . LEU D 2 199 ? 102.821 -89.423 -18.584 1.00 183.35 199 LEU D C 1
ATOM 6069 O O . LEU D 2 199 ? 103.127 -89.843 -19.701 1.00 182.59 199 LEU D O 1
ATOM 6074 N N . THR D 2 200 ? 103.371 -88.327 -18.038 1.00 187.02 200 THR D N 1
ATOM 6075 C CA . THR D 2 200 ? 104.422 -87.559 -18.704 1.00 190.41 200 THR D CA 1
ATOM 6076 C C . THR D 2 200 ? 105.800 -87.984 -18.196 1.00 205.14 200 THR D C 1
ATOM 6077 O O . THR D 2 200 ? 106.035 -88.004 -16.988 1.00 204.57 200 THR D O 1
ATOM 6081 N N . LEU D 2 201 ? 106.699 -88.331 -19.133 1.00 211.19 201 LEU D N 1
ATOM 6082 C CA . LEU D 2 201 ? 108.070 -88.773 -18.869 1.00 214.60 201 LEU D CA 1
ATOM 6083 C C . LEU D 2 201 ? 109.066 -88.066 -19.789 1.00 229.73 201 LEU D C 1
ATOM 6084 O O . LEU D 2 201 ? 108.682 -87.581 -20.854 1.00 230.41 201 LEU D O 1
ATOM 6086 N N . THR D 2 202 ? 110.350 -88.033 -19.394 1.00 233.20 202 THR D N 1
ATOM 6087 C CA . THR D 2 202 ? 111.410 -87.453 -20.220 1.00 236.26 202 THR D CA 1
ATOM 6088 C C . THR D 2 202 ? 111.765 -88.456 -21.306 1.00 247.20 202 THR D C 1
ATOM 6089 O O . THR D 2 202 ? 111.731 -89.664 -21.055 1.00 246.68 202 THR D O 1
ATOM 6093 N N . LYS D 2 203 ? 112.085 -87.955 -22.515 1.00 249.40 203 LYS D N 1
ATOM 6094 C CA . LYS D 2 203 ? 112.429 -88.741 -23.705 1.00 251.96 203 LYS D CA 1
ATOM 6095 C C . LYS D 2 203 ? 113.228 -90.006 -23.398 1.00 261.97 203 LYS D C 1
ATOM 6096 O O . LYS D 2 203 ? 112.813 -91.092 -23.803 1.00 260.46 203 LYS D O 1
ATOM 6098 N N . ASP D 2 204 ? 114.336 -89.863 -22.636 1.00 264.53 204 ASP D N 1
ATOM 6099 C CA . ASP D 2 204 ? 115.245 -90.941 -22.229 1.00 266.96 204 ASP D CA 1
ATOM 6100 C C . ASP D 2 204 ? 114.563 -92.020 -21.393 1.00 274.84 204 ASP D C 1
ATOM 6101 O O . ASP D 2 204 ? 114.801 -93.205 -21.634 1.00 273.91 204 ASP D O 1
ATOM 6106 N N . GLU D 2 205 ? 113.729 -91.612 -20.413 1.00 274.69 205 GLU D N 1
ATOM 6107 C CA . GLU D 2 205 ? 112.998 -92.513 -19.520 1.00 275.61 205 GLU D CA 1
ATOM 6108 C C . GLU D 2 205 ? 112.014 -93.406 -20.271 1.00 281.68 205 GLU D C 1
ATOM 6109 O O . GLU D 2 205 ? 111.925 -94.597 -19.967 1.00 280.87 205 GLU D O 1
ATOM 6115 N N . TYR D 2 206 ? 111.313 -92.840 -21.273 1.00 280.38 206 TYR D N 1
ATOM 6116 C CA . TYR D 2 206 ? 110.362 -93.563 -22.119 1.00 280.82 206 TYR D CA 1
ATOM 6117 C C . TYR D 2 206 ? 111.087 -94.440 -23.146 1.00 285.38 206 TYR D C 1
ATOM 6118 O O . TYR D 2 206 ? 110.522 -95.430 -23.609 1.00 284.28 206 TYR D O 1
ATOM 6120 N N . GLU D 2 207 ? 112.332 -94.071 -23.503 1.00 282.67 207 GLU D N 1
ATOM 6121 C CA . GLU D 2 207 ? 113.172 -94.823 -24.436 1.00 282.42 207 GLU D CA 1
ATOM 6122 C C . GLU D 2 207 ? 113.852 -96.001 -23.726 1.00 284.72 207 GLU D C 1
ATOM 6123 O O . GLU D 2 207 ? 114.172 -97.000 -24.372 1.00 284.46 207 GLU D O 1
ATOM 6125 N N . ARG D 2 208 ? 114.065 -95.882 -22.399 1.00 280.15 208 ARG D N 1
ATOM 6126 C CA . ARG D 2 208 ? 114.676 -96.924 -21.573 1.00 279.33 208 ARG D CA 1
ATOM 6127 C C . ARG D 2 208 ? 113.674 -98.058 -21.336 1.00 281.21 208 ARG D C 1
ATOM 6128 O O . ARG D 2 208 ? 113.995 -99.219 -21.592 1.00 281.42 208 ARG D O 1
ATOM 6130 N N . HIS D 2 209 ? 112.451 -97.709 -20.892 1.00 275.69 209 HIS D N 1
ATOM 6131 C CA . HIS D 2 209 ? 111.353 -98.646 -20.647 1.00 274.22 209 HIS D CA 1
ATOM 6132 C C . HIS D 2 209 ? 110.618 -98.949 -21.955 1.00 271.51 209 HIS D C 1
ATOM 6133 O O . HIS D 2 209 ? 110.568 -98.101 -22.845 1.00 271.65 209 HIS D O 1
ATOM 6140 N N . ASN D 2 210 ? 110.059 -100.163 -22.072 1.00 262.89 210 ASN D N 1
ATOM 6141 C CA . ASN D 2 210 ? 109.290 -100.629 -23.233 1.00 260.34 210 ASN D CA 1
ATOM 6142 C C . ASN D 2 210 ? 107.953 -101.227 -22.733 1.00 256.99 210 ASN D C 1
ATOM 6143 O O . ASN D 2 210 ? 107.774 -101.354 -21.524 1.00 256.85 210 ASN D O 1
ATOM 6148 N N . SER D 2 211 ? 107.017 -101.571 -23.651 1.00 246.40 211 SER D N 1
ATOM 6149 C CA . SER D 2 211 ? 105.721 -102.215 -23.364 1.00 242.73 211 SER D CA 1
ATOM 6150 C C . SER D 2 211 ? 104.860 -101.509 -22.264 1.00 237.28 211 SER D C 1
ATOM 6151 O O . SER D 2 211 ? 104.538 -102.119 -21.237 1.00 237.52 211 SER D O 1
ATOM 6154 N N . TYR D 2 212 ? 104.474 -100.234 -22.503 1.00 224.94 212 TYR D N 1
ATOM 6155 C CA . TYR D 2 212 ? 103.643 -99.445 -21.577 1.00 219.82 212 TYR D CA 1
ATOM 6156 C C . TYR D 2 212 ? 102.167 -99.851 -21.686 1.00 210.06 212 TYR D C 1
ATOM 6157 O O . TYR D 2 212 ? 101.681 -100.066 -22.796 1.00 209.43 212 TYR D O 1
ATOM 6159 N N . THR D 2 213 ? 101.457 -99.966 -20.538 1.00 196.88 213 THR D N 1
ATOM 6160 C CA . THR D 2 213 ? 100.061 -100.420 -20.507 1.00 192.21 213 THR D CA 1
ATOM 6161 C C . THR D 2 213 ? 99.215 -99.759 -19.389 1.00 184.70 213 THR D C 1
ATOM 6162 O O . THR D 2 213 ? 99.748 -99.492 -18.312 1.00 182.69 213 THR D O 1
ATOM 6166 N N . CYS D 2 214 ? 97.892 -99.533 -19.645 1.00 174.25 214 CYS D N 1
ATOM 6167 C CA . CYS D 2 214 ? 96.955 -98.958 -18.664 1.00 170.07 214 CYS D CA 1
ATOM 6168 C C . CYS D 2 214 ? 95.775 -99.891 -18.346 1.00 173.57 214 CYS D C 1
ATOM 6169 O O . CYS D 2 214 ? 95.151 -100.442 -19.254 1.00 172.25 214 CYS D O 1
ATOM 6172 N N . GLU D 2 215 ? 95.506 -100.084 -17.037 1.00 172.20 215 GLU D N 1
ATOM 6173 C CA . GLU D 2 215 ? 94.413 -100.908 -16.509 1.00 173.24 215 GLU D CA 1
ATOM 6174 C C . GLU D 2 215 ? 93.413 -100.031 -15.734 1.00 179.96 215 GLU D C 1
ATOM 6175 O O . GLU D 2 215 ? 93.804 -98.992 -15.198 1.00 180.49 215 GLU D O 1
ATOM 6177 N N . ALA D 2 216 ? 92.124 -100.439 -15.686 1.00 177.10 216 ALA D N 1
ATOM 6178 C CA . ALA D 2 216 ? 91.063 -99.684 -15.005 1.00 177.49 216 ALA D CA 1
ATOM 6179 C C . ALA D 2 216 ? 90.076 -100.558 -14.227 1.00 181.46 216 ALA D C 1
ATOM 6180 O O . ALA D 2 216 ? 89.606 -101.573 -14.743 1.00 181.46 216 ALA D O 1
ATOM 6182 N N . THR D 2 217 ? 89.746 -100.135 -12.990 1.00 178.21 217 THR D N 1
ATOM 6183 C CA . THR D 2 217 ? 88.822 -100.830 -12.081 1.00 178.43 217 THR D CA 1
ATOM 6184 C C . THR D 2 217 ? 87.547 -100.005 -11.836 1.00 182.52 217 THR D C 1
ATOM 6185 O O . THR D 2 217 ? 87.623 -98.894 -11.299 1.00 181.14 217 THR D O 1
ATOM 6189 N N . HIS D 2 218 ? 86.378 -100.555 -12.226 1.00 180.07 218 HIS D N 1
ATOM 6190 C CA . HIS D 2 218 ? 85.081 -99.883 -12.092 1.00 180.28 218 HIS D CA 1
ATOM 6191 C C . HIS D 2 218 ? 83.985 -100.812 -11.554 1.00 183.84 218 HIS D C 1
ATOM 6192 O O . HIS D 2 218 ? 83.931 -101.985 -11.930 1.00 183.65 218 HIS D O 1
ATOM 6199 N N . LYS D 2 219 ? 83.114 -100.277 -10.676 1.00 180.39 219 LYS D N 1
ATOM 6200 C CA . LYS D 2 219 ? 82.010 -101.013 -10.059 1.00 213.87 219 LYS D CA 1
ATOM 6201 C C . LYS D 2 219 ? 80.904 -101.319 -11.083 1.00 242.22 219 LYS D C 1
ATOM 6202 O O . LYS D 2 219 ? 79.727 -101.026 -10.874 1.00 200.84 219 LYS D O 1
ATOM 6204 N N . SER D 2 223 ? 85.764 -108.810 -13.566 1.00 270.93 223 SER D N 1
ATOM 6205 C CA . SER D 2 223 ? 87.152 -108.649 -13.999 1.00 270.65 223 SER D CA 1
ATOM 6206 C C . SER D 2 223 ? 87.492 -107.184 -14.342 1.00 274.06 223 SER D C 1
ATOM 6207 O O . SER D 2 223 ? 86.647 -106.500 -14.925 1.00 273.51 223 SER D O 1
ATOM 6210 N N . PRO D 2 224 ? 88.714 -106.678 -14.017 1.00 270.59 224 PRO D N 1
ATOM 6211 C CA . PRO D 2 224 ? 89.038 -105.284 -14.372 1.00 270.57 224 PRO D CA 1
ATOM 6212 C C . PRO D 2 224 ? 89.340 -105.122 -15.861 1.00 274.37 224 PRO D C 1
ATOM 6213 O O . PRO D 2 224 ? 89.867 -106.046 -16.483 1.00 273.79 224 PRO D O 1
ATOM 6217 N N . ILE D 2 225 ? 88.996 -103.956 -16.433 1.00 271.08 225 ILE D N 1
ATOM 6218 C CA . ILE D 2 225 ? 89.235 -103.678 -17.852 1.00 270.99 225 ILE D CA 1
ATOM 6219 C C . ILE D 2 225 ? 90.709 -103.307 -18.053 1.00 275.32 225 ILE D C 1
ATOM 6220 O O . ILE D 2 225 ? 91.164 -102.282 -17.543 1.00 275.00 225 ILE D O 1
ATOM 6225 N N . VAL D 2 226 ? 91.455 -104.171 -18.769 1.00 272.11 226 VAL D N 1
ATOM 6226 C CA . VAL D 2 226 ? 92.891 -104.010 -19.026 1.00 272.16 226 VAL D CA 1
ATOM 6227 C C . VAL D 2 226 ? 93.170 -103.725 -20.512 1.00 276.82 226 VAL D C 1
ATOM 6228 O O . VAL D 2 226 ? 92.750 -104.498 -21.375 1.00 276.73 226 VAL D O 1
ATOM 6232 N N . THR D 2 227 ? 93.888 -102.616 -20.794 1.00 273.82 227 THR D N 1
ATOM 6233 C CA . THR D 2 227 ? 94.284 -102.187 -22.142 1.00 273.98 227 THR D CA 1
ATOM 6234 C C . THR D 2 227 ? 95.804 -102.293 -22.314 1.00 279.00 227 THR D C 1
ATOM 6235 O O . THR D 2 227 ? 96.530 -102.190 -21.324 1.00 278.64 227 THR D O 1
ATOM 6238 N N . SER D 2 228 ? 96.284 -102.499 -23.560 1.00 276.58 228 SER D N 1
ATOM 6239 C CA . SER D 2 228 ? 97.714 -102.671 -23.829 1.00 276.72 228 SER D CA 1
ATOM 6240 C C . SER D 2 228 ? 98.270 -101.852 -25.000 1.00 281.37 228 SER D C 1
ATOM 6241 O O . SER D 2 228 ? 97.553 -101.592 -25.965 1.00 280.52 228 SER D O 1
ATOM 6244 N N . PHE D 2 229 ? 99.560 -101.448 -24.902 1.00 278.90 229 PHE D N 1
ATOM 6245 C CA . PHE D 2 229 ? 100.277 -100.672 -25.920 1.00 279.13 229 PHE D CA 1
ATOM 6246 C C . PHE D 2 229 ? 101.779 -100.997 -25.920 1.00 283.83 229 PHE D C 1
ATOM 6247 O O . PHE D 2 229 ? 102.607 -100.129 -25.624 1.00 283.81 229 PHE D O 1
ATOM 6249 N N . ASN D 2 230 ? 102.123 -102.259 -26.265 1.00 280.98 230 ASN D N 1
ATOM 6250 C CA . ASN D 2 230 ? 103.498 -102.775 -26.333 1.00 280.95 230 ASN D CA 1
ATOM 6251 C C . ASN D 2 230 ? 104.370 -101.968 -27.297 1.00 285.28 230 ASN D C 1
ATOM 6252 O O . ASN D 2 230 ? 103.858 -101.480 -28.305 1.00 285.30 230 ASN D O 1
ATOM 6257 N N . ARG D 2 231 ? 105.682 -101.835 -26.994 1.00 282.04 231 ARG D N 1
ATOM 6258 C CA . ARG D 2 231 ? 106.643 -101.119 -27.842 1.00 281.91 231 ARG D CA 1
ATOM 6259 C C . ARG D 2 231 ? 106.901 -101.954 -29.101 1.00 285.58 231 ARG D C 1
ATOM 6260 O O . ARG D 2 231 ? 107.866 -102.717 -29.178 1.00 285.56 231 ARG D O 1
ATOM 6262 N N . ASN D 2 232 ? 105.977 -101.831 -30.063 1.00 282.21 232 ASN D N 1
ATOM 6263 C CA . ASN D 2 232 ? 105.946 -102.562 -31.323 1.00 282.19 232 ASN D CA 1
ATOM 6264 C C . ASN D 2 232 ? 106.502 -101.721 -32.466 1.00 286.68 232 ASN D C 1
ATOM 6265 O O . ASN D 2 232 ? 106.202 -100.529 -32.559 1.00 285.87 232 ASN D O 1
ATOM 6270 N N . GLU D 2 233 ? 107.314 -102.350 -33.332 1.00 284.01 233 GLU D N 1
ATOM 6271 C CA . GLU D 2 233 ? 107.928 -101.710 -34.498 1.00 283.86 233 GLU D CA 1
ATOM 6272 C C . GLU D 2 233 ? 106.884 -101.513 -35.599 1.00 287.60 233 GLU D C 1
ATOM 6273 O O . GLU D 2 233 ? 106.002 -102.359 -35.762 1.00 287.60 233 GLU D O 1
ATOM 6279 N N . CYS D 2 234 ? 106.986 -100.401 -36.351 1.00 284.29 234 CYS D N 1
ATOM 6280 C CA . CYS D 2 234 ? 106.072 -100.072 -37.452 1.00 286.86 234 CYS D CA 1
ATOM 6281 C C . CYS D 2 234 ? 106.766 -99.317 -38.594 1.00 289.00 234 CYS D C 1
ATOM 6282 O O . CYS D 2 234 ? 107.931 -98.899 -38.422 1.00 292.25 234 CYS D O 1
ATOM 6286 N N . GLY E 3 3 ? 57.056 -19.404 28.198 1.00 91.83 20 GLY E N 1
ATOM 6287 C CA . GLY E 3 3 ? 56.219 -20.039 27.177 1.00 91.07 20 GLY E CA 1
ATOM 6288 C C . GLY E 3 3 ? 54.818 -19.463 27.052 1.00 93.33 20 GLY E C 1
ATOM 6289 O O . GLY E 3 3 ? 54.467 -18.532 27.781 1.00 93.74 20 GLY E O 1
ATOM 6290 N N . ALA E 3 4 ? 54.001 -20.002 26.120 1.00 87.66 21 ALA E N 1
ATOM 6291 C CA . ALA E 3 4 ? 52.626 -19.532 25.908 1.00 86.23 21 ALA E CA 1
ATOM 6292 C C . ALA E 3 4 ? 51.633 -20.567 26.411 1.00 87.15 21 ALA E C 1
ATOM 6293 O O . ALA E 3 4 ? 51.721 -21.730 26.022 1.00 86.19 21 ALA E O 1
ATOM 6295 N N . SER E 3 5 ? 50.728 -20.154 27.321 1.00 81.97 22 SER E N 1
ATOM 6296 C CA . SER E 3 5 ? 49.728 -21.023 27.953 1.00 80.58 22 SER E CA 1
ATOM 6297 C C . SER E 3 5 ? 48.340 -20.413 27.807 1.00 84.59 22 SER E C 1
ATOM 6298 O O . SER E 3 5 ? 48.037 -19.400 28.435 1.00 83.99 22 SER E O 1
ATOM 6301 N N . LEU E 3 6 ? 47.510 -21.022 26.950 1.00 81.94 23 LEU E N 1
ATOM 6302 C CA . LEU E 3 6 ? 46.168 -20.540 26.623 1.00 82.37 23 LEU E CA 1
ATOM 6303 C C . LEU E 3 6 ? 45.024 -21.428 27.091 1.00 89.60 23 LEU E C 1
ATOM 6304 O O . LEU E 3 6 ? 45.198 -22.637 27.260 1.00 89.59 23 LEU E O 1
ATOM 6309 N N . ASP E 3 7 ? 43.850 -20.794 27.325 1.00 87.66 24 ASP E N 1
ATOM 6310 C CA . ASP E 3 7 ? 42.614 -21.430 27.782 1.00 87.83 24 ASP E CA 1
ATOM 6311 C C . ASP E 3 7 ? 41.421 -20.758 27.166 1.00 91.28 24 ASP E C 1
ATOM 6312 O O . ASP E 3 7 ? 41.249 -19.548 27.290 1.00 89.05 24 ASP E O 1
ATOM 6317 N N . GLY E 3 8 ? 40.659 -21.552 26.429 1.00 89.99 25 GLY E N 1
ATOM 6318 C CA . GLY E 3 8 ? 39.484 -21.101 25.700 1.00 90.41 25 GLY E CA 1
ATOM 6319 C C . GLY E 3 8 ? 38.294 -22.022 25.842 1.00 94.63 25 GLY E C 1
ATOM 6320 O O . GLY E 3 8 ? 38.338 -22.996 26.596 1.00 95.42 25 GLY E O 1
ATOM 6321 N N . ARG E 3 9 ? 37.225 -21.702 25.108 1.00 89.44 26 ARG E N 1
ATOM 6322 C CA . ARG E 3 9 ? 35.951 -22.405 25.113 1.00 88.09 26 ARG E CA 1
ATOM 6323 C C . ARG E 3 9 ? 35.682 -23.023 23.724 1.00 91.85 26 ARG E C 1
ATOM 6324 O O . ARG E 3 9 ? 36.224 -22.497 22.749 1.00 90.85 26 ARG E O 1
ATOM 6332 N N . PRO E 3 10 ? 34.834 -24.080 23.570 1.00 88.88 27 PRO E N 1
ATOM 6333 C CA . PRO E 3 10 ? 34.511 -24.560 22.221 1.00 89.05 27 PRO E CA 1
ATOM 6334 C C . PRO E 3 10 ? 33.668 -23.509 21.494 1.00 96.71 27 PRO E C 1
ATOM 6335 O O . PRO E 3 10 ? 32.819 -22.856 22.113 1.00 96.60 27 PRO E O 1
ATOM 6339 N N . GLY E 3 11 ? 33.935 -23.323 20.207 1.00 96.36 28 GLY E N 1
ATOM 6340 C CA . GLY E 3 11 ? 33.226 -22.332 19.406 1.00 97.73 28 GLY E CA 1
ATOM 6341 C C . GLY E 3 11 ? 33.904 -20.975 19.357 1.00 104.69 28 GLY E C 1
ATOM 6342 O O . GLY E 3 11 ? 33.448 -20.078 18.641 1.00 105.05 28 GLY E O 1
ATOM 6343 N N . ASP E 3 12 ? 34.993 -20.807 20.123 1.00 102.48 29 ASP E N 1
ATOM 6344 C CA . ASP E 3 12 ? 35.803 -19.592 20.087 1.00 102.82 29 ASP E CA 1
ATOM 6345 C C . ASP E 3 12 ? 36.883 -19.832 19.008 1.00 106.41 29 ASP E C 1
ATOM 6346 O O . ASP E 3 12 ? 36.956 -20.922 18.413 1.00 105.39 29 ASP E O 1
ATOM 6351 N N . ARG E 3 13 ? 37.721 -18.814 18.763 1.00 103.24 30 ARG E N 1
ATOM 6352 C CA . ARG E 3 13 ? 38.837 -18.879 17.815 1.00 102.47 30 ARG E CA 1
ATOM 6353 C C . ARG E 3 13 ? 40.057 -18.205 18.422 1.00 103.22 30 ARG E C 1
ATOM 6354 O O . ARG E 3 13 ? 39.934 -17.105 18.976 1.00 103.43 30 ARG E O 1
ATOM 6362 N N . VAL E 3 14 ? 41.223 -18.868 18.350 1.00 96.32 31 VAL E N 1
ATOM 6363 C CA . VAL E 3 14 ? 42.441 -18.293 18.900 1.00 94.97 31 VAL E CA 1
ATOM 6364 C C . VAL E 3 14 ? 43.579 -18.302 17.889 1.00 96.50 31 VAL E C 1
ATOM 6365 O O . VAL E 3 14 ? 43.926 -19.345 17.345 1.00 96.08 31 VAL E O 1
ATOM 6369 N N . ASP E 3 15 ? 44.112 -17.111 17.597 1.00 92.46 32 ASP E N 1
ATOM 6370 C CA . ASP E 3 15 ? 45.238 -16.914 16.691 1.00 92.63 32 ASP E CA 1
ATOM 6371 C C . ASP E 3 15 ? 46.507 -17.240 17.484 1.00 97.67 32 ASP E C 1
ATOM 6372 O O . ASP E 3 15 ? 46.706 -16.677 18.567 1.00 98.82 32 ASP E O 1
ATOM 6377 N N . LEU E 3 16 ? 47.334 -18.182 16.984 1.00 92.87 33 LEU E N 1
ATOM 6378 C CA . LEU E 3 16 ? 48.561 -18.621 17.665 1.00 91.99 33 LEU E CA 1
ATOM 6379 C C . LEU E 3 16 ? 49.782 -18.648 16.734 1.00 98.68 33 LEU E C 1
ATOM 6380 O O . LEU E 3 16 ? 49.671 -19.129 15.606 1.00 98.32 33 LEU E O 1
ATOM 6385 N N . SER E 3 17 ? 50.946 -18.130 17.201 1.00 97.44 34 SER E N 1
ATOM 6386 C CA . SER E 3 17 ? 52.166 -18.075 16.378 1.00 98.31 34 SER E CA 1
ATOM 6387 C C . SER E 3 17 ? 53.440 -18.646 17.038 1.00 103.34 34 SER E C 1
ATOM 6388 O O . SER E 3 17 ? 53.364 -19.426 17.988 1.00 101.56 34 SER E O 1
ATOM 6391 N N . CYS E 3 18 ? 54.610 -18.274 16.483 1.00 102.82 35 CYS E N 1
ATOM 6392 C CA . CYS E 3 18 ? 55.933 -18.686 16.952 1.00 104.67 35 CYS E CA 1
ATOM 6393 C C . CYS E 3 18 ? 56.925 -17.505 16.950 1.00 113.05 35 CYS E C 1
ATOM 6394 O O . CYS E 3 18 ? 56.520 -16.341 16.898 1.00 113.29 35 CYS E O 1
ATOM 6397 N N . GLY E 3 19 ? 58.208 -17.845 17.046 1.00 111.92 36 GLY E N 1
ATOM 6398 C CA . GLY E 3 19 ? 59.361 -16.957 16.993 1.00 112.41 36 GLY E CA 1
ATOM 6399 C C . GLY E 3 19 ? 60.470 -17.680 16.248 1.00 119.20 36 GLY E C 1
ATOM 6400 O O . GLY E 3 19 ? 61.650 -17.412 16.495 1.00 118.77 36 GLY E O 1
ATOM 6401 N N . GLY E 3 20 ? 60.066 -18.614 15.357 1.00 117.77 37 GLY E N 1
ATOM 6402 C CA . GLY E 3 20 ? 60.905 -19.482 14.522 1.00 118.67 37 GLY E CA 1
ATOM 6403 C C . GLY E 3 20 ? 62.034 -18.829 13.737 1.00 125.17 37 GLY E C 1
ATOM 6404 O O . GLY E 3 20 ? 61.898 -17.685 13.293 1.00 125.54 37 GLY E O 1
ATOM 6405 N N . VAL E 3 21 ? 63.160 -19.582 13.552 1.00 122.38 38 VAL E N 1
ATOM 6406 C CA . VAL E 3 21 ? 64.433 -19.194 12.910 1.00 166.18 38 VAL E CA 1
ATOM 6407 C C . VAL E 3 21 ? 64.280 -18.259 11.703 1.00 229.25 38 VAL E C 1
ATOM 6408 O O . VAL E 3 21 ? 65.126 -17.400 11.470 1.00 197.97 38 VAL E O 1
ATOM 6410 N N . ARG E 3 26 ? 59.270 -21.400 7.414 1.00 110.74 43 ARG E N 1
ATOM 6411 C CA . ARG E 3 26 ? 59.882 -22.643 6.927 1.00 110.23 43 ARG E CA 1
ATOM 6412 C C . ARG E 3 26 ? 59.893 -23.685 8.074 1.00 111.39 43 ARG E C 1
ATOM 6413 O O . ARG E 3 26 ? 60.914 -24.295 8.403 1.00 111.67 43 ARG E O 1
ATOM 6415 N N . TRP E 3 27 ? 58.743 -23.859 8.703 1.00 104.40 44 TRP E N 1
ATOM 6416 C CA . TRP E 3 27 ? 58.649 -24.751 9.835 1.00 102.80 44 TRP E CA 1
ATOM 6417 C C . TRP E 3 27 ? 57.509 -25.754 9.655 1.00 99.32 44 TRP E C 1
ATOM 6418 O O . TRP E 3 27 ? 57.046 -25.983 8.540 1.00 97.60 44 TRP E O 1
ATOM 6429 N N . VAL E 3 28 ? 57.080 -26.366 10.762 1.00 91.91 45 VAL E N 1
ATOM 6430 C CA . VAL E 3 28 ? 56.004 -27.341 10.825 1.00 89.31 45 VAL E CA 1
ATOM 6431 C C . VAL E 3 28 ? 55.285 -27.257 12.191 1.00 87.12 45 VAL E C 1
ATOM 6432 O O . VAL E 3 28 ? 55.934 -27.352 13.229 1.00 86.48 45 VAL E O 1
ATOM 6436 N N . TRP E 3 29 ? 53.970 -27.031 12.193 1.00 80.13 46 TRP E N 1
ATOM 6437 C CA . TRP E 3 29 ? 53.204 -27.046 13.437 1.00 79.43 46 TRP E CA 1
ATOM 6438 C C . TRP E 3 29 ? 52.962 -28.542 13.790 1.00 83.55 46 TRP E C 1
ATOM 6439 O O . TRP E 3 29 ? 52.607 -29.315 12.893 1.00 83.72 46 TRP E O 1
ATOM 6450 N N . ALA E 3 30 ? 53.259 -28.974 15.047 1.00 79.08 47 ALA E N 1
ATOM 6451 C CA . ALA E 3 30 ? 53.161 -30.393 15.420 1.00 78.32 47 ALA E CA 1
ATOM 6452 C C . ALA E 3 30 ? 52.529 -30.700 16.808 1.00 84.30 47 ALA E C 1
ATOM 6453 O O . ALA E 3 30 ? 53.246 -31.210 17.652 1.00 85.46 47 ALA E O 1
ATOM 6455 N N . PRO E 3 31 ? 51.202 -30.580 17.037 1.00 81.39 48 PRO E N 1
ATOM 6456 C CA . PRO E 3 31 ? 50.640 -30.885 18.370 1.00 81.84 48 PRO E CA 1
ATOM 6457 C C . PRO E 3 31 ? 50.351 -32.330 18.759 1.00 87.42 48 PRO E C 1
ATOM 6458 O O . PRO E 3 31 ? 50.123 -33.190 17.909 1.00 86.82 48 PRO E O 1
ATOM 6462 N N . SER E 3 32 ? 50.260 -32.535 20.093 1.00 85.32 49 SER E N 1
ATOM 6463 C CA . SER E 3 32 ? 49.912 -33.757 20.811 1.00 85.69 49 SER E CA 1
ATOM 6464 C C . SER E 3 32 ? 48.721 -33.377 21.671 1.00 88.81 49 SER E C 1
ATOM 6465 O O . SER E 3 32 ? 48.774 -32.333 22.332 1.00 86.87 49 SER E O 1
ATOM 6468 N N . PHE E 3 33 ? 47.641 -34.188 21.656 1.00 87.03 50 PHE E N 1
ATOM 6469 C CA . PHE E 3 33 ? 46.433 -33.847 22.420 1.00 88.14 50 PHE E CA 1
ATOM 6470 C C . PHE E 3 33 ? 46.055 -34.844 23.516 1.00 95.41 50 PHE E C 1
ATOM 6471 O O . PHE E 3 33 ? 46.019 -36.041 23.221 1.00 96.26 50 PHE E O 1
ATOM 6479 N N . PRO E 3 34 ? 45.678 -34.399 24.752 1.00 92.96 51 PRO E N 1
ATOM 6480 C CA . PRO E 3 34 ? 45.233 -35.360 25.772 1.00 93.43 51 PRO E CA 1
ATOM 6481 C C . PRO E 3 34 ? 43.760 -35.740 25.524 1.00 98.88 51 PRO E C 1
ATOM 6482 O O . PRO E 3 34 ? 42.823 -35.309 26.224 1.00 99.43 51 PRO E O 1
ATOM 6486 N N . ALA E 3 35 ? 43.584 -36.548 24.462 1.00 95.47 52 ALA E N 1
ATOM 6487 C CA . ALA E 3 35 ? 42.352 -37.106 23.901 1.00 95.17 52 ALA E CA 1
ATOM 6488 C C . ALA E 3 35 ? 42.705 -38.231 22.876 1.00 98.67 52 ALA E C 1
ATOM 6489 O O . ALA E 3 35 ? 43.884 -38.510 22.599 1.00 96.47 52 ALA E O 1
ATOM 6491 N N . CYS E 3 36 ? 41.667 -38.875 22.335 1.00 96.38 53 CYS E N 1
ATOM 6492 C CA . CYS E 3 36 ? 41.807 -39.911 21.333 1.00 97.02 53 CYS E CA 1
ATOM 6493 C C . CYS E 3 36 ? 40.510 -40.062 20.538 1.00 101.86 53 CYS E C 1
ATOM 6494 O O . CYS E 3 36 ? 39.954 -41.163 20.424 1.00 100.99 53 CYS E O 1
ATOM 6497 N N . LYS E 3 37 ? 40.033 -38.945 19.958 1.00 99.58 54 LYS E N 1
ATOM 6498 C CA . LYS E 3 37 ? 38.853 -38.964 19.088 1.00 99.56 54 LYS E CA 1
ATOM 6499 C C . LYS E 3 37 ? 39.324 -39.545 17.739 1.00 105.89 54 LYS E C 1
ATOM 6500 O O . LYS E 3 37 ? 39.753 -38.804 16.840 1.00 104.72 54 LYS E O 1
ATOM 6506 N N . GLY E 3 38 ? 39.358 -40.888 17.688 1.00 104.77 55 GLY E N 1
ATOM 6507 C CA . GLY E 3 38 ? 39.829 -41.683 16.550 1.00 105.22 55 GLY E CA 1
ATOM 6508 C C . GLY E 3 38 ? 41.342 -41.752 16.404 1.00 109.21 55 GLY E C 1
ATOM 6509 O O . GLY E 3 38 ? 41.859 -42.614 15.679 1.00 109.04 55 GLY E O 1
ATOM 6510 N N . LEU E 3 39 ? 42.049 -40.826 17.101 1.00 104.95 56 LEU E N 1
ATOM 6511 C CA . LEU E 3 39 ? 43.499 -40.627 17.150 1.00 104.22 56 LEU E CA 1
ATOM 6512 C C . LEU E 3 39 ? 44.213 -41.573 18.127 1.00 107.95 56 LEU E C 1
ATOM 6513 O O . LEU E 3 39 ? 43.601 -42.499 18.646 1.00 107.38 56 LEU E O 1
ATOM 6518 N N . SER E 3 40 ? 45.515 -41.343 18.356 1.00 104.90 57 SER E N 1
ATOM 6519 C CA . SER E 3 40 ? 46.356 -42.108 19.276 1.00 104.87 57 SER E CA 1
ATOM 6520 C C . SER E 3 40 ? 47.436 -41.209 19.907 1.00 109.60 57 SER E C 1
ATOM 6521 O O . SER E 3 40 ? 47.669 -40.081 19.444 1.00 109.52 57 SER E O 1
ATOM 6524 N N . LYS E 3 41 ? 48.082 -41.721 20.969 1.00 106.02 58 LYS E N 1
ATOM 6525 C CA . LYS E 3 41 ? 49.133 -41.066 21.755 1.00 105.62 58 LYS E CA 1
ATOM 6526 C C . LYS E 3 41 ? 50.329 -40.611 20.903 1.00 106.89 58 LYS E C 1
ATOM 6527 O O . LYS E 3 41 ? 50.844 -41.400 20.109 1.00 106.06 58 LYS E O 1
ATOM 6533 N N . GLY E 3 42 ? 50.742 -39.351 21.083 1.00 101.75 59 GLY E N 1
ATOM 6534 C CA . GLY E 3 42 ? 51.887 -38.776 20.379 1.00 100.48 59 GLY E CA 1
ATOM 6535 C C . GLY E 3 42 ? 51.649 -37.543 19.519 1.00 100.18 59 GLY E C 1
ATOM 6536 O O . GLY E 3 42 ? 50.530 -37.306 19.041 1.00 99.71 59 GLY E O 1
ATOM 6537 N N . ARG E 3 43 ? 52.741 -36.761 19.309 1.00 92.71 60 ARG E N 1
ATOM 6538 C CA . ARG E 3 43 ? 52.790 -35.530 18.516 1.00 90.69 60 ARG E CA 1
ATOM 6539 C C . ARG E 3 43 ? 52.505 -35.829 17.043 1.00 91.37 60 ARG E C 1
ATOM 6540 O O . ARG E 3 43 ? 53.240 -36.605 16.406 1.00 90.16 60 ARG E O 1
ATOM 6548 N N . ARG E 3 44 ? 51.421 -35.211 16.518 1.00 85.01 61 ARG E N 1
ATOM 6549 C CA . ARG E 3 44 ? 50.960 -35.353 15.139 1.00 82.74 61 ARG E CA 1
ATOM 6550 C C . ARG E 3 44 ? 51.116 -34.023 14.382 1.00 82.84 61 ARG E C 1
ATOM 6551 O O . ARG E 3 44 ? 50.396 -33.084 14.706 1.00 81.47 61 ARG E O 1
ATOM 6553 N N . PRO E 3 45 ? 52.061 -33.892 13.406 1.00 78.40 62 PRO E N 1
ATOM 6554 C CA . PRO E 3 45 ? 52.204 -32.603 12.684 1.00 78.10 62 PRO E CA 1
ATOM 6555 C C . PRO E 3 45 ? 50.939 -32.235 11.909 1.00 82.89 62 PRO E C 1
ATOM 6556 O O . PRO E 3 45 ? 50.431 -33.083 11.174 1.00 84.16 62 PRO E O 1
ATOM 6560 N N . ILE E 3 46 ? 50.381 -31.022 12.102 1.00 78.42 63 ILE E N 1
ATOM 6561 C CA . ILE E 3 46 ? 49.101 -30.715 11.432 1.00 77.94 63 ILE E CA 1
ATOM 6562 C C . ILE E 3 46 ? 49.212 -29.719 10.223 1.00 80.73 63 ILE E C 1
ATOM 6563 O O . ILE E 3 46 ? 48.356 -29.760 9.331 1.00 78.65 63 ILE E O 1
ATOM 6568 N N . LEU E 3 47 ? 50.239 -28.857 10.208 1.00 78.35 64 LEU E N 1
ATOM 6569 C CA . LEU E 3 47 ? 50.466 -27.877 9.155 1.00 79.25 64 LEU E CA 1
ATOM 6570 C C . LEU E 3 47 ? 51.937 -27.723 8.903 1.00 90.43 64 LEU E C 1
ATOM 6571 O O . LEU E 3 47 ? 52.703 -27.660 9.852 1.00 91.45 64 LEU E O 1
ATOM 6576 N N . TRP E 3 48 ? 52.338 -27.640 7.629 1.00 91.96 65 TRP E N 1
ATOM 6577 C CA . TRP E 3 48 ? 53.725 -27.450 7.204 1.00 94.59 65 TRP E CA 1
ATOM 6578 C C . TRP E 3 48 ? 53.802 -26.462 6.022 1.00 102.30 65 TRP E C 1
ATOM 6579 O O . TRP E 3 48 ? 52.862 -26.357 5.226 1.00 102.02 65 TRP E O 1
ATOM 6590 N N . ALA E 3 49 ? 54.892 -25.644 6.029 1.00 102.10 66 ALA E N 1
ATOM 6591 C CA . ALA E 3 49 ? 55.230 -24.480 5.178 1.00 103.69 66 ALA E CA 1
ATOM 6592 C C . ALA E 3 49 ? 54.965 -24.579 3.680 1.00 113.08 66 ALA E C 1
ATOM 6593 O O . ALA E 3 49 ? 54.099 -23.860 3.215 1.00 113.48 66 ALA E O 1
ATOM 6595 N N . ALA E 3 50 ? 55.685 -25.458 2.920 1.00 112.72 67 ALA E N 1
ATOM 6596 C CA . ALA E 3 50 ? 55.619 -25.572 1.446 1.00 114.13 67 ALA E CA 1
ATOM 6597 C C . ALA E 3 50 ? 55.814 -24.164 0.727 1.00 121.22 67 ALA E C 1
ATOM 6598 O O . ALA E 3 50 ? 56.789 -23.478 1.063 1.00 120.87 67 ALA E O 1
ATOM 6600 N N . ALA E 3 51 ? 54.914 -23.759 -0.246 1.00 119.80 68 ALA E N 1
ATOM 6601 C CA . ALA E 3 51 ? 54.837 -22.455 -0.977 1.00 119.81 68 ALA E CA 1
ATOM 6602 C C . ALA E 3 51 ? 53.564 -21.606 -0.565 1.00 124.32 68 ALA E C 1
ATOM 6603 O O . ALA E 3 51 ? 53.525 -20.391 -0.807 1.00 124.72 68 ALA E O 1
ATOM 6605 N N . ALA E 3 52 ? 52.539 -22.280 0.066 1.00 119.80 69 ALA E N 1
ATOM 6606 C CA . ALA E 3 52 ? 51.247 -21.773 0.593 1.00 118.93 69 ALA E CA 1
ATOM 6607 C C . ALA E 3 52 ? 50.616 -22.848 1.578 1.00 119.79 69 ALA E C 1
ATOM 6608 O O . ALA E 3 52 ? 49.889 -23.762 1.137 1.00 120.20 69 ALA E O 1
ATOM 6610 N N . GLY E 3 53 ? 50.944 -22.743 2.881 1.00 112.14 70 GLY E N 1
ATOM 6611 C CA . GLY E 3 53 ? 50.532 -23.715 3.898 1.00 110.08 70 GLY E CA 1
ATOM 6612 C C . GLY E 3 53 ? 49.048 -23.992 4.041 1.00 110.46 70 GLY E C 1
ATOM 6613 O O . GLY E 3 53 ? 48.264 -23.056 4.181 1.00 109.19 70 GLY E O 1
ATOM 6614 N N . ALA E 3 54 ? 48.653 -25.286 3.990 1.00 105.92 71 ALA E N 1
ATOM 6615 C CA . ALA E 3 54 ? 47.261 -25.753 4.164 1.00 105.15 71 ALA E CA 1
ATOM 6616 C C . ALA E 3 54 ? 47.157 -27.063 5.035 1.00 109.64 71 ALA E C 1
ATOM 6617 O O . ALA E 3 54 ? 48.176 -27.748 5.180 1.00 109.15 71 ALA E O 1
ATOM 6619 N N . PRO E 3 55 ? 46.000 -27.392 5.691 1.00 106.54 72 PRO E N 1
ATOM 6620 C CA . PRO E 3 55 ? 45.978 -28.562 6.613 1.00 106.50 72 PRO E CA 1
ATOM 6621 C C . PRO E 3 55 ? 45.902 -29.934 5.932 1.00 110.09 72 PRO E C 1
ATOM 6622 O O . PRO E 3 55 ? 46.519 -30.920 6.354 1.00 109.14 72 PRO E O 1
ATOM 6626 N N . THR E 3 56 ? 45.097 -29.981 4.886 1.00 106.77 73 THR E N 1
ATOM 6627 C CA . THR E 3 56 ? 44.858 -31.080 3.980 1.00 107.37 73 THR E CA 1
ATOM 6628 C C . THR E 3 56 ? 43.872 -32.104 4.673 1.00 109.98 73 THR E C 1
ATOM 6629 O O . THR E 3 56 ? 42.712 -31.708 4.742 1.00 110.13 73 THR E O 1
ATOM 6633 N N . VAL E 3 57 ? 44.184 -33.355 5.084 1.00 105.14 74 VAL E N 1
ATOM 6634 C CA . VAL E 3 57 ? 42.996 -34.150 5.522 1.00 104.16 74 VAL E CA 1
ATOM 6635 C C . VAL E 3 57 ? 42.881 -34.510 7.062 1.00 109.84 74 VAL E C 1
ATOM 6636 O O . VAL E 3 57 ? 41.737 -34.478 7.514 1.00 111.85 74 VAL E O 1
ATOM 6640 N N . PRO E 3 58 ? 43.891 -34.795 7.916 1.00 104.12 75 PRO E N 1
ATOM 6641 C CA . PRO E 3 58 ? 43.558 -35.065 9.332 1.00 103.12 75 PRO E CA 1
ATOM 6642 C C . PRO E 3 58 ? 42.769 -33.891 10.038 1.00 103.79 75 PRO E C 1
ATOM 6643 O O . PRO E 3 58 ? 41.572 -34.130 10.201 1.00 102.87 75 PRO E O 1
ATOM 6647 N N . PRO E 3 59 ? 43.262 -32.633 10.352 1.00 98.85 76 PRO E N 1
ATOM 6648 C CA . PRO E 3 59 ? 42.376 -31.580 10.975 1.00 97.60 76 PRO E CA 1
ATOM 6649 C C . PRO E 3 59 ? 41.809 -30.524 9.972 1.00 98.80 76 PRO E C 1
ATOM 6650 O O . PRO E 3 59 ? 42.505 -30.202 8.994 1.00 100.26 76 PRO E O 1
ATOM 6654 N N . LEU E 3 60 ? 40.560 -29.987 10.171 1.00 89.60 77 LEU E N 1
ATOM 6655 C CA . LEU E 3 60 ? 39.927 -29.114 9.146 1.00 86.65 77 LEU E CA 1
ATOM 6656 C C . LEU E 3 60 ? 39.293 -27.744 9.610 1.00 90.56 77 LEU E C 1
ATOM 6657 O O . LEU E 3 60 ? 38.565 -27.096 8.844 1.00 88.20 77 LEU E O 1
ATOM 6662 N N . GLN E 3 61 ? 39.619 -27.307 10.840 1.00 88.94 78 GLN E N 1
ATOM 6663 C CA . GLN E 3 61 ? 39.192 -26.062 11.483 1.00 88.57 78 GLN E CA 1
ATOM 6664 C C . GLN E 3 61 ? 40.316 -24.965 11.534 1.00 92.63 78 GLN E C 1
ATOM 6665 O O . GLN E 3 61 ? 39.950 -23.799 11.708 1.00 92.00 78 GLN E O 1
ATOM 6667 N N . PRO E 3 62 ? 41.653 -25.240 11.339 1.00 89.98 79 PRO E N 1
ATOM 6668 C CA . PRO E 3 62 ? 42.625 -24.132 11.327 1.00 89.87 79 PRO E CA 1
ATOM 6669 C C . PRO E 3 62 ? 42.878 -23.539 9.938 1.00 96.48 79 PRO E C 1
ATOM 6670 O O . PRO E 3 62 ? 43.017 -24.268 8.959 1.00 95.35 79 PRO E O 1
ATOM 6674 N N . PHE E 3 63 ? 42.921 -22.211 9.855 1.00 96.10 80 PHE E N 1
ATOM 6675 C CA . PHE E 3 63 ? 43.233 -21.511 8.619 1.00 97.69 80 PHE E CA 1
ATOM 6676 C C . PHE E 3 63 ? 44.662 -21.014 8.802 1.00 99.35 80 PHE E C 1
ATOM 6677 O O . PHE E 3 63 ? 45.430 -21.619 9.555 1.00 97.80 80 PHE E O 1
ATOM 6685 N N . VAL E 3 64 ? 45.023 -19.928 8.121 1.00 95.93 81 VAL E N 1
ATOM 6686 C CA . VAL E 3 64 ? 46.340 -19.314 8.235 1.00 95.92 81 VAL E CA 1
ATOM 6687 C C . VAL E 3 64 ? 46.238 -17.825 7.851 1.00 102.44 81 VAL E C 1
ATOM 6688 O O . VAL E 3 64 ? 45.868 -17.510 6.715 1.00 102.52 81 VAL E O 1
ATOM 6692 N N . GLY E 3 65 ? 46.510 -16.949 8.830 1.00 100.99 82 GLY E N 1
ATOM 6693 C CA . GLY E 3 65 ? 46.504 -15.497 8.680 1.00 101.77 82 GLY E CA 1
ATOM 6694 C C . GLY E 3 65 ? 47.185 -15.038 7.401 1.00 107.74 82 GLY E C 1
ATOM 6695 O O . GLY E 3 65 ? 46.578 -14.301 6.619 1.00 107.96 82 GLY E O 1
ATOM 6696 N N . ARG E 3 66 ? 48.426 -15.542 7.149 1.00 104.52 83 ARG E N 1
ATOM 6697 C CA . ARG E 3 66 ? 49.297 -15.286 5.980 1.00 126.68 83 ARG E CA 1
ATOM 6698 C C . ARG E 3 66 ? 49.507 -13.807 5.643 1.00 174.72 83 ARG E C 1
ATOM 6699 O O . ARG E 3 66 ? 50.619 -13.412 5.296 1.00 141.57 83 ARG E O 1
ATOM 6701 N N . ILE E 3 74 ? 58.039 -15.665 11.042 1.00 81.46 91 ILE E N 1
ATOM 6702 C CA . ILE E 3 74 ? 57.230 -16.741 11.639 1.00 84.18 91 ILE E CA 1
ATOM 6703 C C . ILE E 3 74 ? 55.816 -16.865 10.947 1.00 94.19 91 ILE E C 1
ATOM 6704 O O . ILE E 3 74 ? 55.563 -16.166 9.957 1.00 96.95 91 ILE E O 1
ATOM 6706 N N . ARG E 3 75 ? 54.930 -17.778 11.429 1.00 90.05 92 ARG E N 1
ATOM 6707 C CA . ARG E 3 75 ? 53.604 -18.021 10.846 1.00 89.01 92 ARG E CA 1
ATOM 6708 C C . ARG E 3 75 ? 52.495 -17.900 11.895 1.00 90.74 92 ARG E C 1
ATOM 6709 O O . ARG E 3 75 ? 52.675 -18.366 13.008 1.00 91.60 92 ARG E O 1
ATOM 6717 N N . ARG E 3 76 ? 51.341 -17.311 11.529 1.00 83.61 93 ARG E N 1
ATOM 6718 C CA . ARG E 3 76 ? 50.178 -17.123 12.407 1.00 81.30 93 ARG E CA 1
ATOM 6719 C C . ARG E 3 76 ? 48.965 -17.893 11.880 1.00 82.43 93 ARG E C 1
ATOM 6720 O O . ARG E 3 76 ? 48.646 -17.780 10.694 1.00 82.18 93 ARG E O 1
ATOM 6728 N N . LEU E 3 77 ? 48.278 -18.662 12.760 1.00 76.61 94 LEU E N 1
ATOM 6729 C CA . LEU E 3 77 ? 47.112 -19.494 12.401 1.00 74.92 94 LEU E CA 1
ATOM 6730 C C . LEU E 3 77 ? 45.856 -19.111 13.174 1.00 78.04 94 LEU E C 1
ATOM 6731 O O . LEU E 3 77 ? 45.972 -18.629 14.291 1.00 77.66 94 LEU E O 1
ATOM 6736 N N . GLU E 3 78 ? 44.662 -19.380 12.611 1.00 74.87 95 GLU E N 1
ATOM 6737 C CA . GLU E 3 78 ? 43.364 -19.177 13.274 1.00 75.35 95 GLU E CA 1
ATOM 6738 C C . GLU E 3 78 ? 42.840 -20.573 13.638 1.00 78.98 95 GLU E C 1
ATOM 6739 O O . GLU E 3 78 ? 42.800 -21.431 12.772 1.00 79.22 95 GLU E O 1
ATOM 6745 N N . LEU E 3 79 ? 42.433 -20.819 14.873 1.00 74.70 96 LEU E N 1
ATOM 6746 C CA . LEU E 3 79 ? 41.942 -22.163 15.164 1.00 74.69 96 LEU E CA 1
ATOM 6747 C C . LEU E 3 79 ? 40.552 -22.170 15.847 1.00 80.91 96 LEU E C 1
ATOM 6748 O O . LEU E 3 79 ? 40.350 -21.522 16.876 1.00 79.66 96 LEU E O 1
ATOM 6753 N N . LEU E 3 80 ? 39.594 -22.891 15.244 1.00 80.09 97 LEU E N 1
ATOM 6754 C CA . LEU E 3 80 ? 38.248 -23.026 15.796 1.00 80.98 97 LEU E CA 1
ATOM 6755 C C . LEU E 3 80 ? 38.271 -24.192 16.788 1.00 84.60 97 LEU E C 1
ATOM 6756 O O . LEU E 3 80 ? 38.434 -25.352 16.396 1.00 83.50 97 LEU E O 1
ATOM 6761 N N . LEU E 3 81 ? 38.141 -23.860 18.074 1.00 81.21 98 LEU E N 1
ATOM 6762 C CA . LEU E 3 81 ? 38.347 -24.746 19.207 1.00 80.94 98 LEU E CA 1
ATOM 6763 C C . LEU E 3 81 ? 37.604 -26.082 19.213 1.00 87.32 98 LEU E C 1
ATOM 6764 O O . LEU E 3 81 ? 38.251 -27.090 19.511 1.00 86.24 98 LEU E O 1
ATOM 6769 N N . SER E 3 82 ? 36.291 -26.121 18.916 1.00 87.07 99 SER E N 1
ATOM 6770 C CA . SER E 3 82 ? 35.496 -27.375 18.946 1.00 88.34 99 SER E CA 1
ATOM 6771 C C . SER E 3 82 ? 35.631 -28.151 20.298 1.00 94.73 99 SER E C 1
ATOM 6772 O O . SER E 3 82 ? 35.794 -27.528 21.347 1.00 95.65 99 SER E O 1
ATOM 6775 N N . ALA E 3 83 ? 35.583 -29.478 20.288 1.00 91.48 100 ALA E N 1
ATOM 6776 C CA . ALA E 3 83 ? 35.727 -30.205 21.542 1.00 91.68 100 ALA E CA 1
ATOM 6777 C C . ALA E 3 83 ? 36.781 -31.272 21.383 1.00 97.19 100 ALA E C 1
ATOM 6778 O O . ALA E 3 83 ? 36.573 -32.224 20.619 1.00 98.13 100 ALA E O 1
ATOM 6780 N N . GLY E 3 84 ? 37.915 -31.093 22.062 1.00 93.10 101 GLY E N 1
ATOM 6781 C CA . GLY E 3 84 ? 39.021 -32.048 21.983 1.00 92.60 101 GLY E CA 1
ATOM 6782 C C . GLY E 3 84 ? 40.323 -31.541 21.389 1.00 93.82 101 GLY E C 1
ATOM 6783 O O . GLY E 3 84 ? 41.309 -32.287 21.331 1.00 91.37 101 GLY E O 1
ATOM 6784 N N . ASP E 3 85 ? 40.345 -30.253 20.989 1.00 90.72 102 ASP E N 1
ATOM 6785 C CA . ASP E 3 85 ? 41.546 -29.593 20.486 1.00 91.02 102 ASP E CA 1
ATOM 6786 C C . ASP E 3 85 ? 42.501 -29.226 21.623 1.00 93.31 102 ASP E C 1
ATOM 6787 O O . ASP E 3 85 ? 43.560 -28.640 21.364 1.00 93.91 102 ASP E O 1
ATOM 6792 N N . SER E 3 86 ? 42.126 -29.594 22.883 1.00 86.34 103 SER E N 1
ATOM 6793 C CA . SER E 3 86 ? 42.924 -29.439 24.095 1.00 83.78 103 SER E CA 1
ATOM 6794 C C . SER E 3 86 ? 44.184 -30.228 23.844 1.00 82.47 103 SER E C 1
ATOM 6795 O O . SER E 3 86 ? 44.122 -31.371 23.384 1.00 80.25 103 SER E O 1
ATOM 6798 N N . GLY E 3 87 ? 45.300 -29.545 24.010 1.00 77.74 104 GLY E N 1
ATOM 6799 C CA . GLY E 3 87 ? 46.624 -30.076 23.747 1.00 76.97 104 GLY E CA 1
ATOM 6800 C C . GLY E 3 87 ? 47.677 -29.004 23.607 1.00 79.46 104 GLY E C 1
ATOM 6801 O O . GLY E 3 87 ? 47.374 -27.810 23.555 1.00 77.21 104 GLY E O 1
ATOM 6802 N N . THR E 3 88 ? 48.926 -29.441 23.564 1.00 77.83 105 THR E N 1
ATOM 6803 C CA . THR E 3 88 ? 50.084 -28.569 23.415 1.00 78.38 105 THR E CA 1
ATOM 6804 C C . THR E 3 88 ? 50.379 -28.484 21.930 1.00 77.98 105 THR E C 1
ATOM 6805 O O . THR E 3 88 ? 50.473 -29.510 21.280 1.00 77.35 105 THR E O 1
ATOM 6809 N N . PHE E 3 89 ? 50.453 -27.273 21.397 1.00 72.79 106 PHE E N 1
ATOM 6810 C CA . PHE E 3 89 ? 50.740 -26.993 20.002 1.00 72.44 106 PHE E CA 1
ATOM 6811 C C . PHE E 3 89 ? 52.182 -26.564 19.852 1.00 79.81 106 PHE E C 1
ATOM 6812 O O . PHE E 3 89 ? 52.592 -25.555 20.416 1.00 78.63 106 PHE E O 1
ATOM 6820 N N . PHE E 3 90 ? 52.957 -27.333 19.114 1.00 80.20 107 PHE E N 1
ATOM 6821 C CA . PHE E 3 90 ? 54.351 -26.989 18.935 1.00 82.75 107 PHE E CA 1
ATOM 6822 C C . PHE E 3 90 ? 54.551 -26.284 17.617 1.00 94.51 107 PHE E C 1
ATOM 6823 O O . PHE E 3 90 ? 53.740 -26.447 16.715 1.00 94.73 107 PHE E O 1
ATOM 6831 N N . CYS E 3 91 ? 55.622 -25.506 17.497 1.00 97.44 108 CYS E N 1
ATOM 6832 C CA . CYS E 3 91 ? 55.955 -24.858 16.244 1.00 100.96 108 CYS E CA 1
ATOM 6833 C C . CYS E 3 91 ? 57.424 -25.162 15.907 1.00 108.07 108 CYS E C 1
ATOM 6834 O O . CYS E 3 91 ? 58.252 -24.253 15.833 1.00 107.70 108 CYS E O 1
ATOM 6837 N N . LYS E 3 92 ? 57.739 -26.475 15.735 1.00 107.23 109 LYS E N 1
ATOM 6838 C CA . LYS E 3 92 ? 59.078 -27.018 15.430 1.00 108.04 109 LYS E CA 1
ATOM 6839 C C . LYS E 3 92 ? 59.693 -26.432 14.155 1.00 114.74 109 LYS E C 1
ATOM 6840 O O . LYS E 3 92 ? 59.187 -26.662 13.059 1.00 113.54 109 LYS E O 1
ATOM 6846 N N . GLY E 3 93 ? 60.773 -25.676 14.330 1.00 114.70 110 GLY E N 1
ATOM 6847 C CA . GLY E 3 93 ? 61.498 -25.033 13.244 1.00 116.59 110 GLY E CA 1
ATOM 6848 C C . GLY E 3 93 ? 62.705 -25.824 12.787 1.00 126.98 110 GLY E C 1
ATOM 6849 O O . GLY E 3 93 ? 62.595 -27.017 12.482 1.00 126.63 110 GLY E O 1
ATOM 6850 N N . ARG E 3 94 ? 63.866 -25.168 12.731 1.00 128.69 111 ARG E N 1
ATOM 6851 C CA . ARG E 3 94 ? 65.092 -25.818 12.301 1.00 130.50 111 ARG E CA 1
ATOM 6852 C C . ARG E 3 94 ? 65.981 -26.123 13.485 1.00 137.88 111 ARG E C 1
ATOM 6853 O O . ARG E 3 94 ? 66.163 -25.259 14.336 1.00 141.00 111 ARG E O 1
ATOM 6855 N N . HIS E 3 95 ? 66.562 -27.337 13.523 1.00 136.67 112 HIS E N 1
ATOM 6856 C CA . HIS E 3 95 ? 67.483 -27.836 14.555 1.00 138.64 112 HIS E CA 1
ATOM 6857 C C . HIS E 3 95 ? 66.899 -27.667 15.968 1.00 142.67 112 HIS E C 1
ATOM 6858 O O . HIS E 3 95 ? 67.493 -26.970 16.797 1.00 144.12 112 HIS E O 1
ATOM 6865 N N . GLU E 3 96 ? 65.721 -28.275 16.228 1.00 135.86 113 GLU E N 1
ATOM 6866 C CA . GLU E 3 96 ? 65.008 -28.209 17.524 1.00 134.56 113 GLU E CA 1
ATOM 6867 C C . GLU E 3 96 ? 64.648 -26.778 17.964 1.00 132.05 113 GLU E C 1
ATOM 6868 O O . GLU E 3 96 ? 64.645 -26.493 19.156 1.00 131.13 113 GLU E O 1
ATOM 6870 N N . ASP E 3 97 ? 64.335 -25.893 17.000 1.00 125.67 114 ASP E N 1
ATOM 6871 C CA . ASP E 3 97 ? 63.936 -24.505 17.244 1.00 124.26 114 ASP E CA 1
ATOM 6872 C C . ASP E 3 97 ? 62.419 -24.500 17.446 1.00 123.24 114 ASP E C 1
ATOM 6873 O O . ASP E 3 97 ? 61.667 -23.995 16.610 1.00 122.69 114 ASP E O 1
ATOM 6878 N N . GLU E 3 98 ? 61.978 -25.107 18.556 1.00 115.68 115 GLU E N 1
ATOM 6879 C CA . GLU E 3 98 ? 60.576 -25.259 18.922 1.00 113.50 115 GLU E CA 1
ATOM 6880 C C . GLU E 3 98 ? 59.961 -23.957 19.426 1.00 113.81 115 GLU E C 1
ATOM 6881 O O . GLU E 3 98 ? 60.685 -23.004 19.712 1.00 113.54 115 GLU E O 1
ATOM 6883 N N . SER E 3 99 ? 58.615 -23.924 19.521 1.00 107.52 116 SER E N 1
ATOM 6884 C CA . SER E 3 99 ? 57.815 -22.818 20.043 1.00 105.88 116 SER E CA 1
ATOM 6885 C C . SER E 3 99 ? 56.437 -23.323 20.465 1.00 105.58 116 SER E C 1
ATOM 6886 O O . SER E 3 99 ? 55.441 -23.098 19.778 1.00 105.12 116 SER E O 1
ATOM 6889 N N . ARG E 3 100 ? 56.401 -24.007 21.610 1.00 99.41 117 ARG E N 1
ATOM 6890 C CA . ARG E 3 100 ? 55.205 -24.592 22.208 1.00 97.76 117 ARG E CA 1
ATOM 6891 C C . ARG E 3 100 ? 54.185 -23.554 22.704 1.00 96.35 117 ARG E C 1
ATOM 6892 O O . ARG E 3 100 ? 54.557 -22.470 23.168 1.00 96.11 117 ARG E O 1
ATOM 6900 N N . THR E 3 101 ? 52.892 -23.909 22.579 1.00 88.29 118 THR E N 1
ATOM 6901 C CA . THR E 3 101 ? 51.712 -23.148 22.999 1.00 85.71 118 THR E CA 1
ATOM 6902 C C . THR E 3 101 ? 50.746 -24.140 23.662 1.00 83.76 118 THR E C 1
ATOM 6903 O O . THR E 3 101 ? 50.360 -25.112 23.025 1.00 83.37 118 THR E O 1
ATOM 6907 N N . VAL E 3 102 ? 50.372 -23.907 24.928 1.00 75.77 119 VAL E N 1
ATOM 6908 C CA . VAL E 3 102 ? 49.445 -24.774 25.653 1.00 73.33 119 VAL E CA 1
ATOM 6909 C C . VAL E 3 102 ? 48.049 -24.317 25.328 1.00 73.17 119 VAL E C 1
ATOM 6910 O O . VAL E 3 102 ? 47.815 -23.124 25.235 1.00 71.77 119 VAL E O 1
ATOM 6914 N N . LEU E 3 103 ? 47.130 -25.268 25.125 1.00 68.62 120 LEU E N 1
ATOM 6915 C CA . LEU E 3 103 ? 45.730 -24.993 24.845 1.00 67.62 120 LEU E CA 1
ATOM 6916 C C . LEU E 3 103 ? 44.834 -25.909 25.629 1.00 72.52 120 LEU E C 1
ATOM 6917 O O . LEU E 3 103 ? 45.079 -27.121 25.682 1.00 70.08 120 LEU E O 1
ATOM 6922 N N . HIS E 3 104 ? 43.805 -25.304 26.273 1.00 72.94 121 HIS E N 1
ATOM 6923 C CA . HIS E 3 104 ? 42.818 -25.994 27.097 1.00 74.54 121 HIS E CA 1
ATOM 6924 C C . HIS E 3 104 ? 41.425 -25.468 26.821 1.00 82.91 121 HIS E C 1
ATOM 6925 O O . HIS E 3 104 ? 41.177 -24.275 26.983 1.00 83.24 121 HIS E O 1
ATOM 6932 N N . VAL E 3 105 ? 40.523 -26.355 26.366 1.00 82.14 122 VAL E N 1
ATOM 6933 C CA . VAL E 3 105 ? 39.126 -26.000 26.083 1.00 82.88 122 VAL E CA 1
ATOM 6934 C C . VAL E 3 105 ? 38.283 -26.457 27.275 1.00 88.86 122 VAL E C 1
ATOM 6935 O O . VAL E 3 105 ? 38.597 -27.498 27.845 1.00 87.20 122 VAL E O 1
ATOM 6939 N N . LEU E 3 106 ? 37.281 -25.673 27.703 1.00 90.34 123 LEU E N 1
ATOM 6940 C CA . LEU E 3 106 ? 36.478 -26.047 28.883 1.00 93.29 123 LEU E CA 1
ATOM 6941 C C . LEU E 3 106 ? 35.606 -27.301 28.632 1.00 105.11 123 LEU E C 1
ATOM 6942 O O . LEU E 3 106 ? 34.699 -27.243 27.791 1.00 105.81 123 LEU E O 1
ATOM 6944 N N . GLY E 3 107 ? 35.932 -28.423 29.307 1.00 105.50 124 GLY E N 1
ATOM 6945 C CA . GLY E 3 107 ? 35.205 -29.684 29.151 1.00 107.27 124 GLY E CA 1
ATOM 6946 C C . GLY E 3 107 ? 35.989 -30.988 29.078 1.00 116.63 124 GLY E C 1
ATOM 6947 O O . GLY E 3 107 ? 37.043 -31.083 28.439 1.00 114.96 124 GLY E O 1
ATOM 6948 N N . ASP E 3 108 ? 35.404 -32.030 29.693 1.00 119.31 125 ASP E N 1
ATOM 6949 C CA . ASP E 3 108 ? 35.925 -33.392 29.793 1.00 121.91 125 ASP E CA 1
ATOM 6950 C C . ASP E 3 108 ? 34.963 -34.433 29.179 1.00 133.07 125 ASP E C 1
ATOM 6951 O O . ASP E 3 108 ? 34.050 -34.931 29.861 1.00 131.19 125 ASP E O 1
ATOM 6956 N N . ARG E 3 109 ? 35.183 -34.745 27.874 1.00 135.93 126 ARG E N 1
ATOM 6957 C CA . ARG E 3 109 ? 34.447 -35.748 27.110 1.00 138.31 126 ARG E CA 1
ATOM 6958 C C . ARG E 3 109 ? 35.184 -37.067 27.327 1.00 149.82 126 ARG E C 1
ATOM 6959 O O . ARG E 3 109 ? 36.239 -37.307 26.735 1.00 149.60 126 ARG E O 1
ATOM 6961 N N . THR E 3 110 ? 34.662 -37.872 28.271 1.00 153.06 127 THR E N 1
ATOM 6962 C CA . THR E 3 110 ? 35.220 -39.154 28.718 1.00 156.44 127 THR E CA 1
ATOM 6963 C C . THR E 3 110 ? 34.215 -40.329 28.595 1.00 170.65 127 THR E C 1
ATOM 6964 O O . THR E 3 110 ? 34.453 -41.402 29.156 1.00 172.33 127 THR E O 1
ATOM 6968 N N . TYR E 3 111 ? 33.113 -40.130 27.844 1.00 171.94 128 TYR E N 1
ATOM 6969 C CA . TYR E 3 111 ? 32.079 -41.145 27.618 1.00 172.62 128 TYR E CA 1
ATOM 6970 C C . TYR E 3 111 ? 32.332 -41.942 26.326 1.00 182.61 128 TYR E C 1
ATOM 6971 O O . TYR E 3 111 ? 32.495 -41.343 25.258 1.00 182.37 128 TYR E O 1
ATOM 6973 N N . CYS E 3 112 ? 32.362 -43.288 26.430 1.00 182.82 129 CYS E N 1
ATOM 6974 C CA . CYS E 3 112 ? 32.577 -44.200 25.303 1.00 256.76 129 CYS E CA 1
ATOM 6975 C C . CYS E 3 112 ? 31.259 -44.532 24.614 1.00 298.83 129 CYS E C 1
ATOM 6976 O O . CYS E 3 112 ? 30.517 -43.632 24.231 1.00 258.13 129 CYS E O 1
ATOM 6979 N N . PRO F 3 2 ? 71.939 -56.953 13.282 1.00 128.72 19 PRO F N 1
ATOM 6980 C CA . PRO F 3 2 ? 71.071 -57.227 12.124 1.00 127.14 19 PRO F CA 1
ATOM 6981 C C . PRO F 3 2 ? 70.604 -55.947 11.395 1.00 129.67 19 PRO F C 1
ATOM 6982 O O . PRO F 3 2 ? 71.012 -54.841 11.777 1.00 130.14 19 PRO F O 1
ATOM 6986 N N . GLY F 3 3 ? 69.757 -56.102 10.368 1.00 122.91 20 GLY F N 1
ATOM 6987 C CA . GLY F 3 3 ? 69.204 -54.972 9.620 1.00 121.03 20 GLY F CA 1
ATOM 6988 C C . GLY F 3 3 ? 68.667 -55.334 8.251 1.00 119.67 20 GLY F C 1
ATOM 6989 O O . GLY F 3 3 ? 69.096 -56.337 7.684 1.00 120.31 20 GLY F O 1
ATOM 6990 N N . ALA F 3 4 ? 67.727 -54.526 7.703 1.00 110.03 21 ALA F N 1
ATOM 6991 C CA . ALA F 3 4 ? 67.120 -54.775 6.385 1.00 107.03 21 ALA F CA 1
ATOM 6992 C C . ALA F 3 4 ? 67.410 -53.646 5.415 1.00 106.93 21 ALA F C 1
ATOM 6993 O O . ALA F 3 4 ? 66.985 -52.524 5.647 1.00 106.33 21 ALA F O 1
ATOM 6995 N N . SER F 3 5 ? 68.137 -53.935 4.330 1.00 101.91 22 SER F N 1
ATOM 6996 C CA . SER F 3 5 ? 68.487 -52.947 3.302 1.00 100.73 22 SER F CA 1
ATOM 6997 C C . SER F 3 5 ? 67.901 -53.333 1.945 1.00 102.08 22 SER F C 1
ATOM 6998 O O . SER F 3 5 ? 68.233 -54.377 1.370 1.00 101.73 22 SER F O 1
ATOM 7001 N N . LEU F 3 6 ? 67.006 -52.485 1.452 1.00 96.33 23 LEU F N 1
ATOM 7002 C CA . LEU F 3 6 ? 66.282 -52.727 0.221 1.00 94.72 23 LEU F CA 1
ATOM 7003 C C . LEU F 3 6 ? 66.616 -51.769 -0.907 1.00 100.10 23 LEU F C 1
ATOM 7004 O O . LEU F 3 6 ? 67.154 -50.677 -0.693 1.00 99.31 23 LEU F O 1
ATOM 7009 N N . ASP F 3 7 ? 66.309 -52.226 -2.131 1.00 98.07 24 ASP F N 1
ATOM 7010 C CA . ASP F 3 7 ? 66.445 -51.498 -3.389 1.00 97.62 24 ASP F CA 1
ATOM 7011 C C . ASP F 3 7 ? 65.349 -51.911 -4.343 1.00 97.88 24 ASP F C 1
ATOM 7012 O O . ASP F 3 7 ? 65.114 -53.098 -4.553 1.00 95.81 24 ASP F O 1
ATOM 7017 N N . GLY F 3 8 ? 64.631 -50.913 -4.827 1.00 94.17 25 GLY F N 1
ATOM 7018 C CA . GLY F 3 8 ? 63.534 -51.071 -5.765 1.00 94.16 25 GLY F CA 1
ATOM 7019 C C . GLY F 3 8 ? 63.568 -50.006 -6.839 1.00 98.19 25 GLY F C 1
ATOM 7020 O O . GLY F 3 8 ? 64.619 -49.419 -7.109 1.00 98.67 25 GLY F O 1
ATOM 7021 N N . ARG F 3 9 ? 62.427 -49.759 -7.472 1.00 93.34 26 ARG F N 1
ATOM 7022 C CA . ARG F 3 9 ? 62.324 -48.749 -8.518 1.00 92.48 26 ARG F CA 1
ATOM 7023 C C . ARG F 3 9 ? 60.921 -48.124 -8.471 1.00 94.71 26 ARG F C 1
ATOM 7024 O O . ARG F 3 9 ? 60.058 -48.709 -7.817 1.00 93.93 26 ARG F O 1
ATOM 7032 N N . PRO F 3 10 ? 60.647 -46.941 -9.089 1.00 90.56 27 PRO F N 1
ATOM 7033 C CA . PRO F 3 10 ? 59.277 -46.394 -9.034 1.00 90.18 27 PRO F CA 1
ATOM 7034 C C . PRO F 3 10 ? 58.256 -47.343 -9.681 1.00 95.52 27 PRO F C 1
ATOM 7035 O O . PRO F 3 10 ? 58.605 -48.116 -10.581 1.00 94.83 27 PRO F O 1
ATOM 7039 N N . GLY F 3 11 ? 57.024 -47.319 -9.178 1.00 92.97 28 GLY F N 1
ATOM 7040 C CA . GLY F 3 11 ? 55.941 -48.174 -9.659 1.00 92.70 28 GLY F CA 1
ATOM 7041 C C . GLY F 3 11 ? 55.928 -49.564 -9.047 1.00 95.64 28 GLY F C 1
ATOM 7042 O O . GLY F 3 11 ? 55.007 -50.346 -9.314 1.00 95.57 28 GLY F O 1
ATOM 7043 N N . ASP F 3 12 ? 56.966 -49.888 -8.234 1.00 90.29 29 ASP F N 1
ATOM 7044 C CA . ASP F 3 12 ? 57.112 -51.167 -7.541 1.00 89.22 29 ASP F CA 1
ATOM 7045 C C . ASP F 3 12 ? 56.420 -51.010 -6.217 1.00 92.25 29 ASP F C 1
ATOM 7046 O O . ASP F 3 12 ? 55.934 -49.924 -5.918 1.00 93.28 29 ASP F O 1
ATOM 7051 N N . ARG F 3 13 ? 56.348 -52.084 -5.430 1.00 86.80 30 ARG F N 1
ATOM 7052 C CA . ARG F 3 13 ? 55.727 -52.086 -4.105 1.00 85.67 30 ARG F CA 1
ATOM 7053 C C . ARG F 3 13 ? 56.390 -53.136 -3.238 1.00 90.75 30 ARG F C 1
ATOM 7054 O O . ARG F 3 13 ? 56.540 -54.281 -3.668 1.00 90.88 30 ARG F O 1
ATOM 7062 N N . VAL F 3 14 ? 56.864 -52.728 -2.049 1.00 87.77 31 VAL F N 1
ATOM 7063 C CA . VAL F 3 14 ? 57.584 -53.611 -1.130 1.00 87.57 31 VAL F CA 1
ATOM 7064 C C . VAL F 3 14 ? 57.029 -53.548 0.271 1.00 92.92 31 VAL F C 1
ATOM 7065 O O . VAL F 3 14 ? 56.599 -52.484 0.712 1.00 92.71 31 VAL F O 1
ATOM 7069 N N . ASP F 3 15 ? 57.059 -54.694 0.971 1.00 90.68 32 ASP F N 1
ATOM 7070 C CA . ASP F 3 15 ? 56.545 -54.851 2.325 1.00 91.21 32 ASP F CA 1
ATOM 7071 C C . ASP F 3 15 ? 57.591 -54.473 3.356 1.00 95.20 32 ASP F C 1
ATOM 7072 O O . ASP F 3 15 ? 58.745 -54.880 3.241 1.00 94.59 32 ASP F O 1
ATOM 7077 N N . LEU F 3 16 ? 57.173 -53.706 4.375 1.00 92.69 33 LEU F N 1
ATOM 7078 C CA . LEU F 3 16 ? 57.995 -53.254 5.507 1.00 92.57 33 LEU F CA 1
ATOM 7079 C C . LEU F 3 16 ? 57.338 -53.712 6.802 1.00 99.45 33 LEU F C 1
ATOM 7080 O O . LEU F 3 16 ? 56.107 -53.673 6.910 1.00 99.37 33 LEU F O 1
ATOM 7085 N N . SER F 3 17 ? 58.142 -54.109 7.800 1.00 98.12 34 SER F N 1
ATOM 7086 C CA . SER F 3 17 ? 57.593 -54.582 9.075 1.00 98.98 34 SER F CA 1
ATOM 7087 C C . SER F 3 17 ? 58.445 -54.219 10.295 1.00 104.12 34 SER F C 1
ATOM 7088 O O . SER F 3 17 ? 59.383 -53.424 10.186 1.00 103.08 34 SER F O 1
ATOM 7091 N N . CYS F 3 18 ? 58.098 -54.812 11.464 1.00 102.50 35 CYS F N 1
ATOM 7092 C CA . CYS F 3 18 ? 58.820 -54.684 12.734 1.00 103.26 35 CYS F CA 1
ATOM 7093 C C . CYS F 3 18 ? 58.592 -55.877 13.678 1.00 111.30 35 CYS F C 1
ATOM 7094 O O . CYS F 3 18 ? 57.479 -56.066 14.181 1.00 111.73 35 CYS F O 1
ATOM 7097 N N . GLY F 3 19 ? 59.656 -56.645 13.924 1.00 110.05 36 GLY F N 1
ATOM 7098 C CA . GLY F 3 19 ? 59.639 -57.768 14.861 1.00 111.23 36 GLY F CA 1
ATOM 7099 C C . GLY F 3 19 ? 59.517 -57.305 16.308 1.00 117.97 36 GLY F C 1
ATOM 7100 O O . GLY F 3 19 ? 58.868 -57.958 17.140 1.00 117.33 36 GLY F O 1
ATOM 7101 N N . GLY F 3 20 ? 60.146 -56.165 16.592 1.00 116.45 37 GLY F N 1
ATOM 7102 C CA . GLY F 3 20 ? 60.117 -55.521 17.897 1.00 117.06 37 GLY F CA 1
ATOM 7103 C C . GLY F 3 20 ? 58.889 -54.645 18.032 1.00 121.78 37 GLY F C 1
ATOM 7104 O O . GLY F 3 20 ? 58.897 -53.471 17.636 1.00 120.87 37 GLY F O 1
ATOM 7105 N N . VAL F 3 21 ? 57.812 -55.244 18.559 1.00 118.87 38 VAL F N 1
ATOM 7106 C CA . VAL F 3 21 ? 56.527 -54.596 18.787 1.00 145.66 38 VAL F CA 1
ATOM 7107 C C . VAL F 3 21 ? 56.539 -53.915 20.154 1.00 152.28 38 VAL F C 1
ATOM 7108 O O . VAL F 3 21 ? 56.911 -54.531 21.152 1.00 109.97 38 VAL F O 1
ATOM 7110 N N . ARG F 3 26 ? 50.138 -49.149 19.831 1.00 113.30 43 ARG F N 1
ATOM 7111 C CA . ARG F 3 26 ? 51.043 -48.355 20.676 1.00 112.24 43 ARG F CA 1
ATOM 7112 C C . ARG F 3 26 ? 52.366 -47.921 19.935 1.00 113.29 43 ARG F C 1
ATOM 7113 O O . ARG F 3 26 ? 53.182 -47.186 20.518 1.00 113.94 43 ARG F O 1
ATOM 7115 N N . TRP F 3 27 ? 52.571 -48.359 18.668 1.00 104.84 44 TRP F N 1
ATOM 7116 C CA . TRP F 3 27 ? 53.815 -48.026 17.985 1.00 103.07 44 TRP F CA 1
ATOM 7117 C C . TRP F 3 27 ? 53.682 -46.732 17.110 1.00 101.06 44 TRP F C 1
ATOM 7118 O O . TRP F 3 27 ? 52.847 -45.891 17.445 1.00 99.23 44 TRP F O 1
ATOM 7129 N N . VAL F 3 28 ? 54.570 -46.527 16.074 1.00 94.73 45 VAL F N 1
ATOM 7130 C CA . VAL F 3 28 ? 54.637 -45.355 15.162 1.00 93.53 45 VAL F CA 1
ATOM 7131 C C . VAL F 3 28 ? 55.714 -45.505 14.060 1.00 95.21 45 VAL F C 1
ATOM 7132 O O . VAL F 3 28 ? 56.883 -45.565 14.406 1.00 95.37 45 VAL F O 1
ATOM 7136 N N . TRP F 3 29 ? 55.359 -45.493 12.750 1.00 90.64 46 TRP F N 1
ATOM 7137 C CA . TRP F 3 29 ? 56.375 -45.545 11.671 1.00 90.53 46 TRP F CA 1
ATOM 7138 C C . TRP F 3 29 ? 56.923 -44.144 11.458 1.00 95.26 46 TRP F C 1
ATOM 7139 O O . TRP F 3 29 ? 56.120 -43.225 11.370 1.00 95.35 46 TRP F O 1
ATOM 7150 N N . ALA F 3 30 ? 58.263 -43.955 11.375 1.00 92.50 47 ALA F N 1
ATOM 7151 C CA . ALA F 3 30 ? 58.865 -42.614 11.237 1.00 92.65 47 ALA F CA 1
ATOM 7152 C C . ALA F 3 30 ? 60.187 -42.553 10.393 1.00 98.17 47 ALA F C 1
ATOM 7153 O O . ALA F 3 30 ? 61.266 -42.630 10.980 1.00 98.70 47 ALA F O 1
ATOM 7155 N N . PRO F 3 31 ? 60.122 -42.285 9.054 1.00 94.37 48 PRO F N 1
ATOM 7156 C CA . PRO F 3 31 ? 61.345 -42.221 8.228 1.00 93.85 48 PRO F CA 1
ATOM 7157 C C . PRO F 3 31 ? 61.944 -40.845 7.923 1.00 97.61 48 PRO F C 1
ATOM 7158 O O . PRO F 3 31 ? 61.273 -39.816 7.990 1.00 95.69 48 PRO F O 1
ATOM 7162 N N . SER F 3 32 ? 63.212 -40.871 7.486 1.00 96.60 49 SER F N 1
ATOM 7163 C CA . SER F 3 32 ? 64.029 -39.735 7.068 1.00 97.74 49 SER F CA 1
ATOM 7164 C C . SER F 3 32 ? 64.529 -40.020 5.674 1.00 102.84 49 SER F C 1
ATOM 7165 O O . SER F 3 32 ? 65.085 -41.095 5.429 1.00 101.99 49 SER F O 1
ATOM 7168 N N . PHE F 3 33 ? 64.392 -39.055 4.776 1.00 101.74 50 PHE F N 1
ATOM 7169 C CA . PHE F 3 33 ? 64.808 -39.287 3.405 1.00 103.54 50 PHE F CA 1
ATOM 7170 C C . PHE F 3 33 ? 65.946 -38.367 2.969 1.00 113.30 50 PHE F C 1
ATOM 7171 O O . PHE F 3 33 ? 65.912 -37.212 3.394 1.00 112.81 50 PHE F O 1
ATOM 7179 N N . PRO F 3 34 ? 66.922 -38.834 2.109 1.00 115.03 51 PRO F N 1
ATOM 7180 C CA . PRO F 3 34 ? 68.038 -37.955 1.653 1.00 117.27 51 PRO F CA 1
ATOM 7181 C C . PRO F 3 34 ? 67.653 -36.533 1.188 1.00 128.14 51 PRO F C 1
ATOM 7182 O O . PRO F 3 34 ? 67.089 -36.329 0.104 1.00 126.56 51 PRO F O 1
ATOM 7186 N N . ALA F 3 35 ? 68.006 -35.552 2.053 1.00 131.44 52 ALA F N 1
ATOM 7187 C CA . ALA F 3 35 ? 67.720 -34.117 2.007 1.00 134.63 52 ALA F CA 1
ATOM 7188 C C . ALA F 3 35 ? 67.798 -33.448 0.638 1.00 146.50 52 ALA F C 1
ATOM 7189 O O . ALA F 3 35 ? 66.953 -32.596 0.366 1.00 144.79 52 ALA F O 1
ATOM 7191 N N . CYS F 3 36 ? 68.797 -33.792 -0.205 1.00 143.85 53 CYS F N 1
ATOM 7192 C CA . CYS F 3 36 ? 68.939 -33.178 -1.531 1.00 145.66 53 CYS F CA 1
ATOM 7193 C C . CYS F 3 36 ? 67.670 -33.384 -2.386 1.00 150.13 53 CYS F C 1
ATOM 7194 O O . CYS F 3 36 ? 67.243 -34.529 -2.596 1.00 153.28 53 CYS F O 1
ATOM 7197 N N . LYS F 3 37 ? 67.036 -32.253 -2.805 1.00 149.12 54 LYS F N 1
ATOM 7198 C CA . LYS F 3 37 ? 65.770 -32.188 -3.561 1.00 148.19 54 LYS F CA 1
ATOM 7199 C C . LYS F 3 37 ? 64.561 -32.687 -2.709 1.00 146.51 54 LYS F C 1
ATOM 7200 O O . LYS F 3 37 ? 63.584 -33.224 -3.248 1.00 144.57 54 LYS F O 1
ATOM 7202 N N . GLY F 3 38 ? 64.654 -32.467 -1.388 1.00 140.08 55 GLY F N 1
ATOM 7203 C CA . GLY F 3 38 ? 63.665 -32.849 -0.380 1.00 138.51 55 GLY F CA 1
ATOM 7204 C C . GLY F 3 38 ? 63.368 -31.726 0.597 1.00 138.77 55 GLY F C 1
ATOM 7205 O O . GLY F 3 38 ? 64.291 -31.162 1.194 1.00 138.48 55 GLY F O 1
ATOM 7206 N N . LEU F 3 39 ? 62.067 -31.388 0.752 1.00 131.57 56 LEU F N 1
ATOM 7207 C CA . LEU F 3 39 ? 61.564 -30.294 1.589 1.00 129.31 56 LEU F CA 1
ATOM 7208 C C . LEU F 3 39 ? 61.993 -30.412 3.044 1.00 130.46 56 LEU F C 1
ATOM 7209 O O . LEU F 3 39 ? 62.462 -29.426 3.633 1.00 130.99 56 LEU F O 1
ATOM 7211 N N . SER F 3 40 ? 61.852 -31.614 3.625 1.00 123.26 57 SER F N 1
ATOM 7212 C CA . SER F 3 40 ? 62.252 -31.786 5.016 1.00 120.61 57 SER F CA 1
ATOM 7213 C C . SER F 3 40 ? 63.658 -32.397 5.104 1.00 117.25 57 SER F C 1
ATOM 7214 O O . SER F 3 40 ? 64.100 -33.092 4.175 1.00 117.00 57 SER F O 1
ATOM 7216 N N . LYS F 3 41 ? 64.386 -32.053 6.186 1.00 107.24 58 LYS F N 1
ATOM 7217 C CA . LYS F 3 41 ? 65.795 -32.409 6.373 1.00 104.00 58 LYS F CA 1
ATOM 7218 C C . LYS F 3 41 ? 66.102 -33.397 7.528 1.00 100.45 58 LYS F C 1
ATOM 7219 O O . LYS F 3 41 ? 67.229 -33.409 8.043 1.00 99.99 58 LYS F O 1
ATOM 7225 N N . GLY F 3 42 ? 65.144 -34.254 7.873 1.00 91.34 59 GLY F N 1
ATOM 7226 C CA . GLY F 3 42 ? 65.356 -35.249 8.919 1.00 88.73 59 GLY F CA 1
ATOM 7227 C C . GLY F 3 42 ? 64.228 -36.232 9.120 1.00 87.10 59 GLY F C 1
ATOM 7228 O O . GLY F 3 42 ? 63.288 -36.279 8.320 1.00 86.36 59 GLY F O 1
ATOM 7229 N N . ARG F 3 43 ? 64.332 -37.034 10.197 1.00 80.24 60 ARG F N 1
ATOM 7230 C CA . ARG F 3 43 ? 63.338 -38.029 10.598 1.00 79.15 60 ARG F CA 1
ATOM 7231 C C . ARG F 3 43 ? 61.964 -37.371 10.700 1.00 84.36 60 ARG F C 1
ATOM 7232 O O . ARG F 3 43 ? 61.840 -36.306 11.318 1.00 85.01 60 ARG F O 1
ATOM 7240 N N . ARG F 3 44 ? 60.952 -37.944 10.038 1.00 80.66 61 ARG F N 1
ATOM 7241 C CA . ARG F 3 44 ? 59.606 -37.371 10.100 1.00 80.16 61 ARG F CA 1
ATOM 7242 C C . ARG F 3 44 ? 58.543 -38.447 10.266 1.00 82.23 61 ARG F C 1
ATOM 7243 O O . ARG F 3 44 ? 58.582 -39.450 9.561 1.00 81.09 61 ARG F O 1
ATOM 7251 N N . PRO F 3 45 ? 57.611 -38.280 11.222 1.00 78.19 62 PRO F N 1
ATOM 7252 C CA . PRO F 3 45 ? 56.575 -39.309 11.408 1.00 78.29 62 PRO F CA 1
ATOM 7253 C C . PRO F 3 45 ? 55.542 -39.294 10.283 1.00 83.12 62 PRO F C 1
ATOM 7254 O O . PRO F 3 45 ? 55.307 -38.239 9.696 1.00 84.05 62 PRO F O 1
ATOM 7258 N N . ILE F 3 46 ? 54.947 -40.453 9.959 1.00 78.45 63 ILE F N 1
ATOM 7259 C CA . ILE F 3 46 ? 53.898 -40.526 8.949 1.00 77.64 63 ILE F CA 1
ATOM 7260 C C . ILE F 3 46 ? 52.693 -41.304 9.517 1.00 85.07 63 ILE F C 1
ATOM 7261 O O . ILE F 3 46 ? 51.566 -40.804 9.486 1.00 85.34 63 ILE F O 1
ATOM 7266 N N . LEU F 3 47 ? 52.934 -42.476 10.116 1.00 83.31 64 LEU F N 1
ATOM 7267 C CA . LEU F 3 47 ? 51.856 -43.273 10.698 1.00 83.41 64 LEU F CA 1
ATOM 7268 C C . LEU F 3 47 ? 52.009 -43.463 12.186 1.00 87.81 64 LEU F C 1
ATOM 7269 O O . LEU F 3 47 ? 53.119 -43.646 12.671 1.00 87.19 64 LEU F O 1
ATOM 7274 N N . TRP F 3 48 ? 50.887 -43.513 12.891 1.00 85.90 65 TRP F N 1
ATOM 7275 C CA . TRP F 3 48 ? 50.834 -43.892 14.293 1.00 87.09 65 TRP F CA 1
ATOM 7276 C C . TRP F 3 48 ? 49.790 -44.989 14.363 1.00 93.39 65 TRP F C 1
ATOM 7277 O O . TRP F 3 48 ? 48.827 -44.967 13.586 1.00 92.71 65 TRP F O 1
ATOM 7288 N N . ALA F 3 49 ? 49.984 -45.953 15.279 1.00 92.24 66 ALA F N 1
ATOM 7289 C CA . ALA F 3 49 ? 49.073 -47.078 15.504 1.00 93.00 66 ALA F CA 1
ATOM 7290 C C . ALA F 3 49 ? 47.618 -46.610 15.560 1.00 98.25 66 ALA F C 1
ATOM 7291 O O . ALA F 3 49 ? 47.308 -45.624 16.233 1.00 96.52 66 ALA F O 1
ATOM 7293 N N . ALA F 3 50 ? 46.753 -47.281 14.788 1.00 97.69 67 ALA F N 1
ATOM 7294 C CA . ALA F 3 50 ? 45.328 -46.963 14.660 1.00 98.78 67 ALA F CA 1
ATOM 7295 C C . ALA F 3 50 ? 44.476 -47.386 15.877 1.00 104.54 67 ALA F C 1
ATOM 7296 O O . ALA F 3 50 ? 44.469 -48.565 16.245 1.00 102.79 67 ALA F O 1
ATOM 7298 N N . ALA F 3 51 ? 43.754 -46.422 16.489 1.00 104.66 68 ALA F N 1
ATOM 7299 C CA . ALA F 3 51 ? 42.874 -46.677 17.642 1.00 106.35 68 ALA F CA 1
ATOM 7300 C C . ALA F 3 51 ? 41.493 -47.227 17.213 1.00 115.51 68 ALA F C 1
ATOM 7301 O O . ALA F 3 51 ? 41.199 -47.272 16.017 1.00 116.50 68 ALA F O 1
ATOM 7303 N N . ALA F 3 52 ? 40.643 -47.623 18.186 1.00 114.72 69 ALA F N 1
ATOM 7304 C CA . ALA F 3 52 ? 39.300 -48.191 17.965 1.00 116.32 69 ALA F CA 1
ATOM 7305 C C . ALA F 3 52 ? 38.225 -47.168 17.470 1.00 125.51 69 ALA F C 1
ATOM 7306 O O . ALA F 3 52 ? 37.136 -47.071 18.041 1.00 124.02 69 ALA F O 1
ATOM 7308 N N . GLY F 3 53 ? 38.534 -46.461 16.382 1.00 124.95 70 GLY F N 1
ATOM 7309 C CA . GLY F 3 53 ? 37.647 -45.466 15.781 1.00 125.66 70 GLY F CA 1
ATOM 7310 C C . GLY F 3 53 ? 37.648 -45.493 14.265 1.00 133.93 70 GLY F C 1
ATOM 7311 O O . GLY F 3 53 ? 37.507 -46.561 13.660 1.00 137.61 70 GLY F O 1
ATOM 7312 N N . ALA F 3 54 ? 37.835 -44.319 13.637 1.00 131.36 71 ALA F N 1
ATOM 7313 C CA . ALA F 3 54 ? 37.866 -44.190 12.182 1.00 132.31 71 ALA F CA 1
ATOM 7314 C C . ALA F 3 54 ? 39.248 -43.713 11.718 1.00 136.70 71 ALA F C 1
ATOM 7315 O O . ALA F 3 54 ? 39.342 -42.623 11.154 1.00 137.32 71 ALA F O 1
ATOM 7317 N N . PRO F 3 55 ? 40.338 -44.505 11.869 1.00 133.35 72 PRO F N 1
ATOM 7318 C CA . PRO F 3 55 ? 41.663 -43.979 11.509 1.00 132.13 72 PRO F CA 1
ATOM 7319 C C . PRO F 3 55 ? 42.295 -44.510 10.227 1.00 128.11 72 PRO F C 1
ATOM 7320 O O . PRO F 3 55 ? 42.218 -45.702 9.941 1.00 125.60 72 PRO F O 1
ATOM 7324 N N . THR F 3 56 ? 42.983 -43.596 9.501 1.00 121.73 73 THR F N 1
ATOM 7325 C CA . THR F 3 56 ? 43.762 -43.772 8.252 1.00 120.54 73 THR F CA 1
ATOM 7326 C C . THR F 3 56 ? 44.517 -42.415 7.955 1.00 116.18 73 THR F C 1
ATOM 7327 O O . THR F 3 56 ? 44.289 -41.432 8.673 1.00 115.16 73 THR F O 1
ATOM 7331 N N . VAL F 3 57 ? 45.434 -42.407 6.929 1.00 106.57 74 VAL F N 1
ATOM 7332 C CA . VAL F 3 57 ? 46.184 -41.308 6.262 1.00 103.24 74 VAL F CA 1
ATOM 7333 C C . VAL F 3 57 ? 47.653 -41.096 6.756 1.00 100.88 74 VAL F C 1
ATOM 7334 O O . VAL F 3 57 ? 47.896 -40.548 7.837 1.00 100.20 74 VAL F O 1
ATOM 7338 N N . PRO F 3 58 ? 48.615 -41.319 5.836 1.00 92.92 75 PRO F N 1
ATOM 7339 C CA . PRO F 3 58 ? 50.032 -41.040 6.133 1.00 91.36 75 PRO F CA 1
ATOM 7340 C C . PRO F 3 58 ? 50.463 -39.683 5.517 1.00 91.95 75 PRO F C 1
ATOM 7341 O O . PRO F 3 58 ? 50.331 -39.537 4.318 1.00 91.80 75 PRO F O 1
ATOM 7345 N N . PRO F 3 59 ? 51.001 -38.689 6.255 1.00 87.71 76 PRO F N 1
ATOM 7346 C CA . PRO F 3 59 ? 51.235 -37.356 5.657 1.00 88.07 76 PRO F CA 1
ATOM 7347 C C . PRO F 3 59 ? 52.030 -37.142 4.326 1.00 93.14 76 PRO F C 1
ATOM 7348 O O . PRO F 3 59 ? 51.460 -36.500 3.436 1.00 94.18 76 PRO F O 1
ATOM 7352 N N . LEU F 3 60 ? 53.322 -37.521 4.199 1.00 88.51 77 LEU F N 1
ATOM 7353 C CA . LEU F 3 60 ? 54.147 -37.186 3.011 1.00 88.96 77 LEU F CA 1
ATOM 7354 C C . LEU F 3 60 ? 54.099 -38.217 1.819 1.00 92.56 77 LEU F C 1
ATOM 7355 O O . LEU F 3 60 ? 54.857 -38.065 0.838 1.00 91.49 77 LEU F O 1
ATOM 7360 N N . GLN F 3 61 ? 53.207 -39.265 1.927 1.00 88.49 78 GLN F N 1
ATOM 7361 C CA . GLN F 3 61 ? 53.076 -40.372 0.957 1.00 87.17 78 GLN F CA 1
ATOM 7362 C C . GLN F 3 61 ? 51.722 -41.192 1.109 1.00 89.72 78 GLN F C 1
ATOM 7363 O O . GLN F 3 61 ? 51.679 -42.251 1.744 1.00 87.68 78 GLN F O 1
ATOM 7369 N N . PRO F 3 62 ? 50.609 -40.665 0.530 1.00 87.23 79 PRO F N 1
ATOM 7370 C CA . PRO F 3 62 ? 49.294 -41.327 0.670 1.00 86.84 79 PRO F CA 1
ATOM 7371 C C . PRO F 3 62 ? 49.155 -42.501 -0.341 1.00 89.02 79 PRO F C 1
ATOM 7372 O O . PRO F 3 62 ? 48.348 -42.467 -1.282 1.00 86.45 79 PRO F O 1
ATOM 7376 N N . PHE F 3 63 ? 50.002 -43.566 -0.125 1.00 86.80 80 PHE F N 1
ATOM 7377 C CA . PHE F 3 63 ? 50.107 -44.840 -0.876 1.00 86.75 80 PHE F CA 1
ATOM 7378 C C . PHE F 3 63 ? 50.894 -45.931 -0.000 1.00 87.24 80 PHE F C 1
ATOM 7379 O O . PHE F 3 63 ? 51.953 -46.472 -0.398 1.00 85.83 80 PHE F O 1
ATOM 7387 N N . VAL F 3 64 ? 50.348 -46.227 1.220 1.00 81.60 81 VAL F N 1
ATOM 7388 C CA . VAL F 3 64 ? 50.859 -47.229 2.185 1.00 79.94 81 VAL F CA 1
ATOM 7389 C C . VAL F 3 64 ? 49.634 -47.904 2.784 1.00 81.59 81 VAL F C 1
ATOM 7390 O O . VAL F 3 64 ? 48.832 -47.226 3.408 1.00 80.77 81 VAL F O 1
ATOM 7394 N N . GLY F 3 65 ? 49.467 -49.197 2.506 1.00 77.96 82 GLY F N 1
ATOM 7395 C CA . GLY F 3 65 ? 48.350 -50.026 2.951 1.00 77.33 82 GLY F CA 1
ATOM 7396 C C . GLY F 3 65 ? 48.783 -51.103 3.928 1.00 81.21 82 GLY F C 1
ATOM 7397 O O . GLY F 3 65 ? 49.919 -51.569 3.853 1.00 81.28 82 GLY F O 1
ATOM 7398 N N . ARG F 3 66 ? 47.889 -51.505 4.860 1.00 77.45 83 ARG F N 1
ATOM 7399 C CA . ARG F 3 66 ? 48.175 -52.531 5.865 1.00 90.90 83 ARG F CA 1
ATOM 7400 C C . ARG F 3 66 ? 47.465 -53.853 5.548 1.00 95.45 83 ARG F C 1
ATOM 7401 O O . ARG F 3 66 ? 48.117 -54.867 5.293 1.00 48.32 83 ARG F O 1
ATOM 7403 N N . ILE F 3 74 ? 47.482 -53.291 12.445 1.00 76.35 91 ILE F N 1
ATOM 7404 C CA . ILE F 3 74 ? 48.789 -53.898 12.268 1.00 73.67 91 ILE F CA 1
ATOM 7405 C C . ILE F 3 74 ? 49.739 -52.926 11.520 1.00 83.45 91 ILE F C 1
ATOM 7406 O O . ILE F 3 74 ? 49.299 -52.209 10.605 1.00 85.13 91 ILE F O 1
ATOM 7411 N N . ARG F 3 75 ? 51.007 -52.840 11.955 1.00 80.10 92 ARG F N 1
ATOM 7412 C CA . ARG F 3 75 ? 51.980 -51.975 11.301 1.00 79.01 92 ARG F CA 1
ATOM 7413 C C . ARG F 3 75 ? 53.053 -52.910 10.859 1.00 82.46 92 ARG F C 1
ATOM 7414 O O . ARG F 3 75 ? 54.030 -53.171 11.555 1.00 81.06 92 ARG F O 1
ATOM 7418 N N . ARG F 3 76 ? 52.695 -53.585 9.784 1.00 80.33 93 ARG F N 1
ATOM 7419 C CA . ARG F 3 76 ? 53.385 -54.544 8.932 1.00 80.29 93 ARG F CA 1
ATOM 7420 C C . ARG F 3 76 ? 52.679 -54.171 7.620 1.00 82.73 93 ARG F C 1
ATOM 7421 O O . ARG F 3 76 ? 51.584 -54.670 7.347 1.00 83.17 93 ARG F O 1
ATOM 7429 N N . LEU F 3 77 ? 53.220 -53.144 6.919 1.00 77.25 94 LEU F N 1
ATOM 7430 C CA . LEU F 3 77 ? 52.596 -52.491 5.758 1.00 76.50 94 LEU F CA 1
ATOM 7431 C C . LEU F 3 77 ? 53.340 -52.548 4.390 1.00 82.64 94 LEU F C 1
ATOM 7432 O O . LEU F 3 77 ? 54.571 -52.577 4.338 1.00 82.86 94 LEU F O 1
ATOM 7437 N N . GLU F 3 78 ? 52.559 -52.471 3.285 1.00 79.54 95 GLU F N 1
ATOM 7438 C CA . GLU F 3 78 ? 53.064 -52.446 1.914 1.00 79.69 95 GLU F CA 1
ATOM 7439 C C . GLU F 3 78 ? 53.256 -51.003 1.422 1.00 84.66 95 GLU F C 1
ATOM 7440 O O . GLU F 3 78 ? 52.408 -50.148 1.680 1.00 83.34 95 GLU F O 1
ATOM 7446 N N . LEU F 3 79 ? 54.366 -50.747 0.695 1.00 82.62 96 LEU F N 1
ATOM 7447 C CA . LEU F 3 79 ? 54.648 -49.425 0.144 1.00 82.84 96 LEU F CA 1
ATOM 7448 C C . LEU F 3 79 ? 54.958 -49.444 -1.323 1.00 86.15 96 LEU F C 1
ATOM 7449 O O . LEU F 3 79 ? 55.969 -50.011 -1.746 1.00 85.54 96 LEU F O 1
ATOM 7454 N N . LEU F 3 80 ? 54.117 -48.716 -2.072 1.00 82.34 97 LEU F N 1
ATOM 7455 C CA . LEU F 3 80 ? 54.217 -48.460 -3.501 1.00 81.29 97 LEU F CA 1
ATOM 7456 C C . LEU F 3 80 ? 55.270 -47.362 -3.678 1.00 85.37 97 LEU F C 1
ATOM 7457 O O . LEU F 3 80 ? 55.145 -46.287 -3.109 1.00 84.94 97 LEU F O 1
ATOM 7462 N N . LEU F 3 81 ? 56.311 -47.634 -4.434 1.00 82.37 98 LEU F N 1
ATOM 7463 C CA . LEU F 3 81 ? 57.389 -46.664 -4.590 1.00 82.77 98 LEU F CA 1
ATOM 7464 C C . LEU F 3 81 ? 57.255 -45.712 -5.751 1.00 88.95 98 LEU F C 1
ATOM 7465 O O . LEU F 3 81 ? 56.723 -46.074 -6.797 1.00 88.90 98 LEU F O 1
ATOM 7470 N N . SER F 3 82 ? 57.784 -44.498 -5.566 1.00 86.63 99 SER F N 1
ATOM 7471 C CA . SER F 3 82 ? 57.893 -43.450 -6.573 1.00 87.52 99 SER F CA 1
ATOM 7472 C C . SER F 3 82 ? 58.935 -42.413 -6.139 1.00 91.95 99 SER F C 1
ATOM 7473 O O . SER F 3 82 ? 59.594 -42.607 -5.116 1.00 90.71 99 SER F O 1
ATOM 7476 N N . ALA F 3 83 ? 59.127 -41.363 -6.957 1.00 89.85 100 ALA F N 1
ATOM 7477 C CA . ALA F 3 83 ? 60.091 -40.279 -6.781 1.00 90.53 100 ALA F CA 1
ATOM 7478 C C . ALA F 3 83 ? 60.316 -39.838 -5.352 1.00 94.62 100 ALA F C 1
ATOM 7479 O O . ALA F 3 83 ? 59.367 -39.418 -4.678 1.00 94.70 100 ALA F O 1
ATOM 7481 N N . GLY F 3 84 ? 61.571 -39.955 -4.914 1.00 90.81 101 GLY F N 1
ATOM 7482 C CA . GLY F 3 84 ? 62.024 -39.533 -3.591 1.00 90.24 101 GLY F CA 1
ATOM 7483 C C . GLY F 3 84 ? 61.840 -40.488 -2.427 1.00 93.02 101 GLY F C 1
ATOM 7484 O O . GLY F 3 84 ? 62.379 -40.219 -1.351 1.00 93.07 101 GLY F O 1
ATOM 7485 N N . ASP F 3 85 ? 61.122 -41.624 -2.624 1.00 88.25 102 ASP F N 1
ATOM 7486 C CA . ASP F 3 85 ? 60.845 -42.622 -1.577 1.00 87.72 102 ASP F CA 1
ATOM 7487 C C . ASP F 3 85 ? 62.092 -43.327 -0.988 1.00 90.10 102 ASP F C 1
ATOM 7488 O O . ASP F 3 85 ? 61.956 -44.093 -0.037 1.00 89.14 102 ASP F O 1
ATOM 7493 N N . SER F 3 86 ? 63.297 -43.033 -1.520 1.00 86.46 103 SER F N 1
ATOM 7494 C CA . SER F 3 86 ? 64.593 -43.553 -1.058 1.00 85.74 103 SER F CA 1
ATOM 7495 C C . SER F 3 86 ? 64.923 -42.882 0.287 1.00 89.44 103 SER F C 1
ATOM 7496 O O . SER F 3 86 ? 64.857 -41.658 0.405 1.00 88.37 103 SER F O 1
ATOM 7499 N N . GLY F 3 87 ? 65.183 -43.719 1.289 1.00 86.39 104 GLY F N 1
ATOM 7500 C CA . GLY F 3 87 ? 65.491 -43.354 2.668 1.00 85.86 104 GLY F CA 1
ATOM 7501 C C . GLY F 3 87 ? 65.234 -44.525 3.601 1.00 88.73 104 GLY F C 1
ATOM 7502 O O . GLY F 3 87 ? 64.721 -45.562 3.162 1.00 87.86 104 GLY F O 1
ATOM 7503 N N . THR F 3 88 ? 65.589 -44.372 4.899 1.00 84.18 105 THR F N 1
ATOM 7504 C CA . THR F 3 88 ? 65.416 -45.413 5.920 1.00 83.05 105 THR F CA 1
ATOM 7505 C C . THR F 3 88 ? 64.076 -45.262 6.608 1.00 84.27 105 THR F C 1
ATOM 7506 O O . THR F 3 88 ? 63.734 -44.156 6.993 1.00 83.38 105 THR F O 1
ATOM 7510 N N . PHE F 3 89 ? 63.329 -46.373 6.762 1.00 80.57 106 PHE F N 1
ATOM 7511 C CA . PHE F 3 89 ? 62.007 -46.434 7.402 1.00 80.59 106 PHE F CA 1
ATOM 7512 C C . PHE F 3 89 ? 62.084 -47.079 8.770 1.00 86.68 106 PHE F C 1
ATOM 7513 O O . PHE F 3 89 ? 62.455 -48.245 8.881 1.00 86.24 106 PHE F O 1
ATOM 7521 N N . PHE F 3 90 ? 61.723 -46.323 9.811 1.00 85.37 107 PHE F N 1
ATOM 7522 C CA . PHE F 3 90 ? 61.795 -46.786 11.194 1.00 86.34 107 PHE F CA 1
ATOM 7523 C C . PHE F 3 90 ? 60.434 -47.136 11.735 1.00 95.05 107 PHE F C 1
ATOM 7524 O O . PHE F 3 90 ? 59.500 -46.376 11.532 1.00 94.75 107 PHE F O 1
ATOM 7532 N N . CYS F 3 91 ? 60.307 -48.270 12.417 1.00 96.27 108 CYS F N 1
ATOM 7533 C CA . CYS F 3 91 ? 59.070 -48.642 13.101 1.00 98.76 108 CYS F CA 1
ATOM 7534 C C . CYS F 3 91 ? 59.419 -48.512 14.569 1.00 103.50 108 CYS F C 1
ATOM 7535 O O . CYS F 3 91 ? 60.469 -48.982 14.985 1.00 103.21 108 CYS F O 1
ATOM 7538 N N . LYS F 3 92 ? 58.625 -47.789 15.329 1.00 101.42 109 LYS F N 1
ATOM 7539 C CA . LYS F 3 92 ? 59.024 -47.498 16.705 1.00 102.45 109 LYS F CA 1
ATOM 7540 C C . LYS F 3 92 ? 58.161 -48.136 17.795 1.00 110.82 109 LYS F C 1
ATOM 7541 O O . LYS F 3 92 ? 56.942 -48.078 17.709 1.00 110.72 109 LYS F O 1
ATOM 7547 N N . GLY F 3 93 ? 58.785 -48.661 18.839 1.00 110.25 110 GLY F N 1
ATOM 7548 C CA . GLY F 3 93 ? 58.025 -49.214 19.953 1.00 112.04 110 GLY F CA 1
ATOM 7549 C C . GLY F 3 93 ? 57.682 -48.142 20.983 1.00 120.28 110 GLY F C 1
ATOM 7550 O O . GLY F 3 93 ? 57.900 -46.947 20.732 1.00 120.52 110 GLY F O 1
ATOM 7551 N N . ARG F 3 94 ? 57.145 -48.552 22.161 1.00 118.77 111 ARG F N 1
ATOM 7552 C CA . ARG F 3 94 ? 56.797 -47.613 23.232 1.00 120.03 111 ARG F CA 1
ATOM 7553 C C . ARG F 3 94 ? 58.037 -46.878 23.783 1.00 124.84 111 ARG F C 1
ATOM 7554 O O . ARG F 3 94 ? 57.989 -45.646 23.894 1.00 125.47 111 ARG F O 1
ATOM 7556 N N . HIS F 3 95 ? 59.163 -47.605 24.060 1.00 120.02 112 HIS F N 1
ATOM 7557 C CA . HIS F 3 95 ? 60.385 -46.961 24.576 1.00 118.85 112 HIS F CA 1
ATOM 7558 C C . HIS F 3 95 ? 61.728 -47.473 23.983 1.00 119.88 112 HIS F C 1
ATOM 7559 O O . HIS F 3 95 ? 62.075 -48.655 24.073 1.00 118.47 112 HIS F O 1
ATOM 7561 N N . GLU F 3 96 ? 62.450 -46.542 23.343 1.00 115.85 113 GLU F N 1
ATOM 7562 C CA . GLU F 3 96 ? 63.768 -46.625 22.707 1.00 115.44 113 GLU F CA 1
ATOM 7563 C C . GLU F 3 96 ? 63.800 -47.474 21.395 1.00 119.52 113 GLU F C 1
ATOM 7564 O O . GLU F 3 96 ? 64.132 -46.927 20.334 1.00 120.19 113 GLU F O 1
ATOM 7566 N N . ASP F 3 97 ? 63.387 -48.788 21.488 1.00 114.66 114 ASP F N 1
ATOM 7567 C CA . ASP F 3 97 ? 63.285 -49.811 20.432 1.00 113.40 114 ASP F CA 1
ATOM 7568 C C . ASP F 3 97 ? 62.776 -49.260 19.111 1.00 112.77 114 ASP F C 1
ATOM 7569 O O . ASP F 3 97 ? 61.813 -48.495 19.105 1.00 112.76 114 ASP F O 1
ATOM 7574 N N . GLU F 3 98 ? 63.445 -49.629 17.999 1.00 105.06 115 GLU F N 1
ATOM 7575 C CA . GLU F 3 98 ? 63.127 -49.178 16.653 1.00 103.09 115 GLU F CA 1
ATOM 7576 C C . GLU F 3 98 ? 63.586 -50.215 15.676 1.00 104.95 115 GLU F C 1
ATOM 7577 O O . GLU F 3 98 ? 64.713 -50.703 15.805 1.00 105.54 115 GLU F O 1
ATOM 7579 N N . SER F 3 99 ? 62.733 -50.558 14.693 1.00 99.07 116 SER F N 1
ATOM 7580 C CA . SER F 3 99 ? 63.068 -51.498 13.627 1.00 97.51 116 SER F CA 1
ATOM 7581 C C . SER F 3 99 ? 63.205 -50.715 12.310 1.00 99.09 116 SER F C 1
ATOM 7582 O O . SER F 3 99 ? 62.219 -50.173 11.788 1.00 98.80 116 SER F O 1
ATOM 7585 N N . ARG F 3 100 ? 64.450 -50.620 11.803 1.00 93.73 117 ARG F N 1
ATOM 7586 C CA . ARG F 3 100 ? 64.727 -49.850 10.598 1.00 92.68 117 ARG F CA 1
ATOM 7587 C C . ARG F 3 100 ? 64.992 -50.730 9.335 1.00 93.94 117 ARG F C 1
ATOM 7588 O O . ARG F 3 100 ? 65.749 -51.725 9.342 1.00 92.08 117 ARG F O 1
ATOM 7596 N N . THR F 3 101 ? 64.299 -50.320 8.256 1.00 89.56 118 THR F N 1
ATOM 7597 C CA . THR F 3 101 ? 64.342 -50.879 6.909 1.00 88.29 118 THR F CA 1
ATOM 7598 C C . THR F 3 101 ? 64.841 -49.769 5.982 1.00 89.38 118 THR F C 1
ATOM 7599 O O . THR F 3 101 ? 64.111 -48.816 5.722 1.00 88.69 118 THR F O 1
ATOM 7603 N N . VAL F 3 102 ? 66.087 -49.884 5.514 1.00 84.29 119 VAL F N 1
ATOM 7604 C CA . VAL F 3 102 ? 66.709 -48.939 4.585 1.00 83.26 119 VAL F CA 1
ATOM 7605 C C . VAL F 3 102 ? 66.105 -49.190 3.195 1.00 84.28 119 VAL F C 1
ATOM 7606 O O . VAL F 3 102 ? 65.760 -50.329 2.878 1.00 82.19 119 VAL F O 1
ATOM 7610 N N . LEU F 3 103 ? 65.944 -48.127 2.390 1.00 81.09 120 LEU F N 1
ATOM 7611 C CA . LEU F 3 103 ? 65.333 -48.232 1.071 1.00 81.24 120 LEU F CA 1
ATOM 7612 C C . LEU F 3 103 ? 65.987 -47.357 -0.019 1.00 85.46 120 LEU F C 1
ATOM 7613 O O . LEU F 3 103 ? 66.293 -46.192 0.245 1.00 84.93 120 LEU F O 1
ATOM 7618 N N . HIS F 3 104 ? 66.164 -47.923 -1.251 1.00 81.52 121 HIS F N 1
ATOM 7619 C CA . HIS F 3 104 ? 66.727 -47.197 -2.384 1.00 81.20 121 HIS F CA 1
ATOM 7620 C C . HIS F 3 104 ? 65.909 -47.359 -3.662 1.00 84.46 121 HIS F C 1
ATOM 7621 O O . HIS F 3 104 ? 65.776 -48.464 -4.163 1.00 82.89 121 HIS F O 1
ATOM 7628 N N . VAL F 3 105 ? 65.351 -46.248 -4.177 1.00 82.71 122 VAL F N 1
ATOM 7629 C CA . VAL F 3 105 ? 64.570 -46.251 -5.413 1.00 83.46 122 VAL F CA 1
ATOM 7630 C C . VAL F 3 105 ? 65.499 -45.883 -6.573 1.00 92.78 122 VAL F C 1
ATOM 7631 O O . VAL F 3 105 ? 66.313 -44.958 -6.462 1.00 93.56 122 VAL F O 1
ATOM 7635 N N . LEU F 3 106 ? 65.437 -46.686 -7.643 1.00 91.69 123 LEU F N 1
ATOM 7636 C CA . LEU F 3 106 ? 66.261 -46.565 -8.832 1.00 92.18 123 LEU F CA 1
ATOM 7637 C C . LEU F 3 106 ? 66.158 -45.164 -9.431 1.00 102.11 123 LEU F C 1
ATOM 7638 O O . LEU F 3 106 ? 65.076 -44.562 -9.450 1.00 101.46 123 LEU F O 1
ATOM 7643 N N . GLY F 3 107 ? 67.317 -44.639 -9.820 1.00 103.64 124 GLY F N 1
ATOM 7644 C CA . GLY F 3 107 ? 67.484 -43.314 -10.413 1.00 105.35 124 GLY F CA 1
ATOM 7645 C C . GLY F 3 107 ? 67.020 -42.155 -9.551 1.00 112.56 124 GLY F C 1
ATOM 7646 O O . GLY F 3 107 ? 66.171 -41.370 -9.988 1.00 112.92 124 GLY F O 1
ATOM 7647 N N . ASP F 3 108 ? 67.578 -42.031 -8.330 1.00 110.40 125 ASP F N 1
ATOM 7648 C CA . ASP F 3 108 ? 67.203 -40.961 -7.419 1.00 110.98 125 ASP F CA 1
ATOM 7649 C C . ASP F 3 108 ? 68.185 -39.784 -7.428 1.00 121.21 125 ASP F C 1
ATOM 7650 O O . ASP F 3 108 ? 69.232 -39.821 -6.772 1.00 120.54 125 ASP F O 1
ATOM 7655 N N . ARG F 3 109 ? 67.829 -38.737 -8.207 1.00 122.03 126 ARG F N 1
ATOM 7656 C CA . ARG F 3 109 ? 68.575 -37.484 -8.400 1.00 123.12 126 ARG F CA 1
ATOM 7657 C C . ARG F 3 109 ? 67.660 -36.409 -9.023 1.00 129.79 126 ARG F C 1
ATOM 7658 O O . ARG F 3 109 ? 66.432 -36.483 -8.859 1.00 129.23 126 ARG F O 1
ATOM 7660 N N . THR F 3 110 ? 68.267 -35.407 -9.717 1.00 130.49 127 THR F N 1
ATOM 7661 C CA . THR F 3 110 ? 67.567 -34.293 -10.365 1.00 216.96 127 THR F CA 1
ATOM 7662 C C . THR F 3 110 ? 67.237 -34.626 -11.820 1.00 288.41 127 THR F C 1
ATOM 7663 O O . THR F 3 110 ? 66.450 -35.534 -12.077 1.00 255.81 127 THR F O 1
#